Protein AF-A0A8H3SCN3-F1 (afdb_monomer)

pLDDT: mean 74.66, std 22.49, range [20.38, 98.12]

Organism: NCBI:txid91492

Structure (mmCIF, N/CA/C/O backbone):
data_AF-A0A8H3SCN3-F1
#
_entry.id   AF-A0A8H3SCN3-F1
#
loop_
_atom_site.group_PDB
_atom_site.id
_atom_site.type_symbol
_atom_site.label_atom_id
_atom_site.label_alt_id
_atom_site.label_comp_id
_atom_site.label_asym_id
_atom_site.label_entity_id
_atom_site.label_seq_id
_atom_site.pdbx_PDB_ins_code
_atom_site.Cartn_x
_atom_site.Cartn_y
_atom_site.Cartn_z
_atom_site.occupancy
_atom_site.B_iso_or_equiv
_atom_site.auth_seq_id
_atom_site.auth_comp_id
_atom_site.auth_asym_id
_atom_site.auth_atom_id
_atom_site.pdbx_PDB_model_num
ATOM 1 N N . MET A 1 1 ? -15.038 8.479 -0.571 1.00 36.12 1 MET A N 1
ATOM 2 C CA . MET A 1 1 ? -14.124 7.581 -1.296 1.00 36.12 1 MET A CA 1
ATOM 3 C C . MET A 1 1 ? -15.002 6.681 -2.128 1.00 36.12 1 MET A C 1
ATOM 5 O O . MET A 1 1 ? -15.600 5.775 -1.558 1.00 36.12 1 MET A O 1
ATOM 9 N N . ASP A 1 2 ? -15.134 6.953 -3.420 1.00 37.62 2 ASP A N 1
ATOM 10 C CA . ASP A 1 2 ? -16.167 6.293 -4.224 1.00 37.62 2 ASP A CA 1
ATOM 11 C C . ASP A 1 2 ? -15.825 4.806 -4.585 1.00 37.62 2 ASP A C 1
ATOM 13 O O . ASP A 1 2 ? -16.700 4.042 -4.998 1.00 37.62 2 ASP A O 1
ATOM 17 N N . HIS A 1 3 ? -14.589 4.324 -4.335 1.00 46.81 3 HIS A N 1
ATOM 18 C CA . HIS A 1 3 ? -14.155 2.934 -4.558 1.00 46.81 3 HIS A CA 1
ATOM 19 C C . HIS A 1 3 ? -13.583 2.285 -3.293 1.00 46.81 3 HIS A C 1
ATOM 21 O O . HIS A 1 3 ? -12.413 2.501 -2.957 1.00 46.81 3 HIS A O 1
ATOM 27 N N . PRO A 1 4 ? -14.365 1.449 -2.590 1.00 56.56 4 PRO A N 1
ATOM 28 C CA . PRO A 1 4 ? -13.860 0.673 -1.473 1.00 56.56 4 PRO A CA 1
ATOM 29 C C . PRO A 1 4 ? -12.930 -0.443 -1.962 1.00 56.56 4 PRO A C 1
ATOM 31 O O . PRO A 1 4 ? -13.379 -1.514 -2.360 1.00 56.56 4 PRO A O 1
ATOM 34 N N . SER A 1 5 ? -11.617 -0.196 -1.948 1.00 75.19 5 SER A N 1
ATOM 35 C CA . SER A 1 5 ? -10.618 -1.253 -2.135 1.00 75.19 5 SER A CA 1
ATOM 36 C C . SER A 1 5 ? -10.193 -1.830 -0.783 1.00 75.19 5 SER A C 1
ATOM 38 O O . SER A 1 5 ? -10.111 -1.098 0.210 1.00 75.19 5 SER A O 1
ATOM 40 N N . VAL A 1 6 ? -9.888 -3.132 -0.752 1.00 75.00 6 VAL A N 1
ATOM 41 C CA . VAL A 1 6 ? -9.408 -3.812 0.460 1.00 75.00 6 VAL A CA 1
ATOM 42 C C . VAL A 1 6 ? -8.149 -3.131 1.020 1.00 75.00 6 VAL A C 1
ATOM 44 O O . VAL A 1 6 ? -8.177 -2.750 2.190 1.00 75.00 6 VAL A O 1
ATOM 47 N N . PRO A 1 7 ? -7.080 -2.867 0.233 1.00 78.88 7 PRO A N 1
ATOM 48 C CA . PRO A 1 7 ? -5.876 -2.228 0.769 1.00 78.88 7 PRO A CA 1
ATOM 49 C C . PRO A 1 7 ? -6.128 -0.824 1.318 1.00 78.88 7 PRO A C 1
ATOM 51 O O . PRO A 1 7 ? -5.561 -0.456 2.344 1.00 78.88 7 PRO A O 1
ATOM 54 N N . THR A 1 8 ? -6.989 -0.035 0.665 1.00 80.69 8 THR A N 1
ATOM 55 C CA . THR A 1 8 ? -7.304 1.321 1.131 1.00 80.69 8 THR A CA 1
ATOM 56 C C . THR A 1 8 ? -8.071 1.280 2.450 1.00 80.69 8 THR A C 1
ATOM 58 O O . THR A 1 8 ? -7.707 2.002 3.375 1.00 80.69 8 THR A O 1
ATOM 61 N N . ALA A 1 9 ? -9.084 0.419 2.573 1.00 79.19 9 ALA A N 1
ATOM 62 C CA . ALA A 1 9 ? -9.813 0.245 3.827 1.00 79.19 9 ALA A CA 1
ATOM 63 C C . ALA A 1 9 ? -8.885 -0.233 4.958 1.00 79.19 9 ALA A C 1
ATOM 65 O O . ALA A 1 9 ? -8.884 0.366 6.033 1.00 79.19 9 ALA A O 1
ATOM 66 N N . THR A 1 10 ? -8.022 -1.222 4.700 1.00 80.56 10 THR A N 1
ATOM 67 C CA . THR A 1 10 ? -7.020 -1.692 5.671 1.00 80.56 10 THR A CA 1
ATOM 68 C C . THR A 1 10 ? -6.063 -0.573 6.087 1.00 80.56 10 THR A C 1
ATOM 70 O O . THR A 1 10 ? -5.849 -0.356 7.279 1.00 80.56 10 THR A O 1
ATOM 73 N N . ALA A 1 11 ? -5.518 0.185 5.130 1.00 79.31 11 ALA A N 1
ATOM 74 C CA . ALA A 1 11 ? -4.606 1.290 5.417 1.00 79.31 11 ALA A CA 1
ATOM 75 C C . ALA A 1 11 ? -5.276 2.373 6.271 1.00 79.31 11 ALA A C 1
ATOM 77 O O . ALA A 1 11 ? -4.679 2.859 7.227 1.00 79.31 11 ALA A O 1
ATOM 78 N N . LEU A 1 12 ? -6.531 2.721 5.981 1.00 82.06 12 LEU A N 1
ATOM 79 C CA . LEU A 1 12 ? -7.287 3.704 6.758 1.00 82.06 12 LEU A CA 1
ATOM 80 C C . LEU A 1 12 ? -7.591 3.233 8.176 1.00 82.06 12 LEU A C 1
ATOM 82 O O . LEU A 1 12 ? -7.503 4.043 9.094 1.00 82.06 12 LEU A O 1
ATOM 86 N N . LEU A 1 13 ? -7.909 1.951 8.366 1.00 82.06 13 LEU A N 1
ATOM 87 C CA . LEU A 1 13 ? -8.117 1.368 9.694 1.00 82.06 13 LEU A CA 1
ATOM 88 C C . LEU A 1 13 ? -6.828 1.403 10.519 1.00 82.06 13 LEU A C 1
ATOM 90 O O . LEU A 1 13 ? -6.834 1.881 11.654 1.00 82.06 13 LEU A O 1
ATOM 94 N N . LEU A 1 14 ? -5.708 0.969 9.932 1.00 84.81 14 LEU A N 1
ATOM 95 C CA . LEU A 1 14 ? -4.401 0.959 10.595 1.00 84.81 14 LEU A CA 1
ATOM 96 C C . LEU A 1 14 ? -3.901 2.379 10.894 1.00 84.81 14 LEU A C 1
ATOM 98 O O . LEU A 1 14 ? -3.477 2.671 12.017 1.00 84.81 14 LEU A O 1
ATOM 102 N N . CYS A 1 15 ? -3.983 3.290 9.920 1.00 84.19 15 CYS A N 1
ATOM 103 C CA . CYS A 1 15 ? -3.630 4.696 10.107 1.00 84.19 15 CYS A CA 1
ATOM 104 C C . CYS A 1 15 ? -4.565 5.381 11.107 1.00 84.19 15 CYS A C 1
ATOM 106 O O . CYS A 1 15 ? -4.096 6.145 11.948 1.00 84.19 15 CYS A O 1
ATOM 108 N N . GLY A 1 16 ? -5.867 5.104 11.040 1.00 78.38 16 GLY A N 1
ATOM 109 C CA . GLY A 1 16 ? -6.876 5.649 11.940 1.00 78.38 16 GLY A CA 1
ATOM 110 C C . GLY A 1 16 ? -6.592 5.276 13.390 1.00 78.38 16 GLY A C 1
ATOM 111 O O . GLY A 1 16 ? -6.421 6.165 14.229 1.00 78.38 16 GLY A O 1
ATOM 112 N N . ALA A 1 17 ? -6.417 3.980 13.658 1.00 80.75 17 ALA A N 1
ATOM 113 C CA . ALA A 1 17 ? -6.032 3.461 14.969 1.00 80.75 17 ALA A CA 1
ATOM 114 C C . ALA A 1 17 ? -4.706 4.064 15.469 1.00 80.75 17 ALA A C 1
ATOM 116 O O . ALA A 1 17 ? -4.617 4.524 16.608 1.00 80.75 17 ALA A O 1
ATOM 117 N N . SER A 1 18 ? -3.696 4.153 14.600 1.00 85.12 18 SER A N 1
ATOM 118 C CA . SER A 1 18 ? -2.391 4.736 14.948 1.00 85.12 18 SER A CA 1
ATOM 119 C C . SER A 1 18 ? -2.492 6.227 15.292 1.00 85.12 18 SER A C 1
ATOM 121 O O . SER A 1 18 ? -1.873 6.697 16.246 1.00 85.12 18 SER A O 1
ATOM 123 N N . LEU A 1 19 ? -3.294 6.998 14.550 1.00 81.50 19 LEU A N 1
ATOM 124 C CA . LEU A 1 19 ? -3.508 8.423 14.820 1.00 81.50 19 LEU A CA 1
ATOM 125 C C . LEU A 1 19 ? -4.226 8.661 16.149 1.00 81.50 19 LEU A C 1
ATOM 127 O O . LEU A 1 19 ? -3.927 9.655 16.817 1.00 81.50 19 LEU A O 1
ATOM 131 N N . VAL A 1 20 ? -5.130 7.762 16.553 1.00 82.31 20 VAL A N 1
ATOM 132 C CA . VAL A 1 20 ? -5.725 7.795 17.898 1.00 82.31 20 VAL A CA 1
ATOM 133 C C . VAL A 1 20 ? -4.622 7.692 18.954 1.00 82.31 20 VAL A C 1
ATOM 135 O O . VAL A 1 20 ? -4.538 8.570 19.817 1.00 82.31 20 VAL A O 1
ATOM 138 N N . CYS A 1 21 ? -3.717 6.717 18.826 1.00 83.12 21 CYS A N 1
ATOM 139 C CA . CYS A 1 21 ? -2.587 6.535 19.744 1.00 83.12 21 CYS A CA 1
ATOM 140 C C . CYS A 1 21 ? -1.594 7.701 19.739 1.00 83.12 21 CYS A C 1
ATOM 142 O O . CYS A 1 21 ? -1.025 8.043 20.771 1.00 83.12 21 CYS A O 1
ATOM 144 N N . LEU A 1 22 ? -1.423 8.380 18.603 1.00 84.88 22 LEU A N 1
ATOM 145 C CA . LEU A 1 22 ? -0.590 9.585 18.486 1.00 84.88 22 LEU A CA 1
ATOM 146 C C . LEU A 1 22 ? -1.267 10.858 19.029 1.00 84.88 22 LEU A C 1
ATOM 148 O O . LEU A 1 22 ? -0.737 11.960 18.878 1.00 84.88 22 LEU A O 1
ATOM 152 N N . GLY A 1 23 ? -2.448 10.745 19.642 1.00 82.25 23 GLY A N 1
ATOM 153 C CA . GLY A 1 23 ? -3.148 11.875 20.252 1.00 82.25 23 GLY A CA 1
ATOM 154 C C . GLY A 1 23 ? -3.932 12.738 19.263 1.00 82.25 23 GLY A C 1
ATOM 155 O O . GLY A 1 23 ? -4.248 13.890 19.577 1.00 82.25 23 GLY A O 1
ATOM 156 N N . LYS A 1 24 ? -4.286 12.186 18.094 1.00 83.06 24 LYS A N 1
ATOM 157 C CA . LYS A 1 24 ? -5.152 12.805 17.075 1.00 83.06 24 LYS A CA 1
ATOM 158 C C . LYS A 1 24 ? -6.488 12.044 16.945 1.00 83.06 24 LYS A C 1
ATOM 160 O O . LYS A 1 24 ? -6.815 11.567 15.857 1.00 83.06 24 LYS A O 1
ATOM 165 N N . PRO A 1 25 ? -7.304 11.950 18.018 1.00 80.88 25 PRO A N 1
ATOM 166 C CA . PRO A 1 25 ? -8.472 11.067 18.067 1.00 80.88 25 PRO A CA 1
ATOM 167 C C . PRO A 1 25 ? -9.554 11.416 17.039 1.00 80.88 25 PRO A C 1
ATOM 169 O O . PRO A 1 25 ? -10.150 10.522 16.455 1.00 80.88 25 PRO A O 1
ATOM 172 N N . ARG A 1 26 ? -9.783 12.709 16.761 1.00 76.19 26 ARG A N 1
ATOM 173 C CA . ARG A 1 26 ? -10.758 13.144 15.744 1.00 76.19 26 ARG A CA 1
ATOM 174 C C . ARG A 1 26 ? -10.367 12.679 14.344 1.00 76.19 26 ARG A C 1
ATOM 176 O O . ARG A 1 26 ? -11.187 12.108 13.640 1.00 76.19 26 ARG A O 1
ATOM 183 N N . THR A 1 27 ? -9.118 12.922 13.951 1.00 75.62 27 THR A N 1
ATOM 184 C CA . THR A 1 27 ? -8.609 12.508 12.639 1.00 75.62 27 THR A CA 1
ATOM 185 C C . THR A 1 27 ? -8.601 10.990 12.526 1.00 75.62 27 THR A C 1
ATOM 187 O O . THR A 1 27 ? -9.078 10.465 11.528 1.00 75.62 27 THR A O 1
ATOM 190 N N . GLY A 1 28 ? -8.124 10.295 13.564 1.00 75.06 28 GLY A N 1
ATOM 191 C CA . GLY A 1 28 ? -8.109 8.835 13.596 1.00 75.06 28 GLY A CA 1
ATOM 192 C C . GLY A 1 28 ? -9.504 8.234 13.427 1.00 75.06 28 GLY A C 1
ATOM 193 O O . GLY A 1 28 ? -9.703 7.395 12.553 1.00 75.06 28 GLY A O 1
ATOM 194 N N . ARG A 1 29 ? -10.490 8.755 14.169 1.00 83.62 29 ARG A N 1
ATOM 195 C CA . ARG A 1 29 ? -11.895 8.356 14.043 1.00 83.62 29 ARG A CA 1
ATOM 196 C C . ARG A 1 29 ? -12.444 8.587 12.639 1.00 83.62 29 ARG A C 1
ATOM 198 O O . ARG A 1 29 ? -13.034 7.678 12.083 1.00 83.62 29 ARG A O 1
ATOM 205 N N . ILE A 1 30 ? -12.220 9.762 12.046 1.00 83.19 30 ILE A N 1
ATOM 206 C CA . ILE A 1 30 ? -12.703 10.047 10.685 1.00 83.19 30 ILE A CA 1
ATOM 207 C C . ILE A 1 30 ? -12.165 9.011 9.690 1.00 83.19 30 ILE A C 1
ATOM 209 O O . ILE A 1 30 ? -12.922 8.550 8.841 1.00 83.19 30 ILE A O 1
ATOM 213 N N . LEU A 1 31 ? -10.889 8.619 9.795 1.00 78.50 31 LEU A N 1
ATOM 214 C CA . LEU A 1 31 ? -10.326 7.592 8.914 1.00 78.50 31 LEU A CA 1
ATOM 215 C C . LEU A 1 31 ? -10.969 6.219 9.143 1.00 78.50 31 LEU A C 1
ATOM 217 O O . LEU A 1 31 ? -11.341 5.574 8.163 1.00 78.50 31 LEU A O 1
ATOM 221 N N . CYS A 1 32 ? -11.160 5.807 10.401 1.00 80.25 32 CYS A N 1
ATOM 222 C CA . CYS A 1 32 ? -11.877 4.571 10.723 1.00 80.25 32 CYS A CA 1
ATOM 223 C C . CYS A 1 32 ? -13.317 4.602 10.187 1.00 80.25 32 CYS A C 1
ATOM 225 O O . CYS A 1 32 ? -13.723 3.674 9.502 1.00 80.25 32 CYS A O 1
ATOM 227 N N . ASP A 1 33 ? -14.058 5.693 10.392 1.00 81.38 33 ASP A N 1
ATOM 228 C CA . ASP A 1 33 ? -15.444 5.847 9.931 1.00 81.38 33 ASP A CA 1
ATOM 229 C C . ASP A 1 33 ? -15.546 5.825 8.396 1.00 81.38 33 ASP A C 1
ATOM 231 O O . ASP A 1 33 ? -16.549 5.376 7.832 1.00 81.38 33 ASP A O 1
ATOM 235 N N . VAL A 1 34 ? -14.538 6.353 7.689 1.00 82.38 34 VAL A N 1
ATOM 236 C CA . VAL A 1 34 ? -14.460 6.250 6.224 1.00 82.38 34 VAL A CA 1
ATOM 237 C C . VAL A 1 34 ? -14.211 4.802 5.808 1.00 82.38 34 VAL A C 1
ATOM 239 O O . VAL A 1 34 ? -14.927 4.308 4.939 1.00 82.38 34 VAL A O 1
ATOM 242 N N . ALA A 1 35 ? -13.272 4.106 6.452 1.00 81.38 35 ALA A N 1
ATOM 243 C CA . ALA A 1 35 ? -13.004 2.697 6.174 1.00 81.38 35 ALA A CA 1
ATOM 244 C C . ALA A 1 35 ? -14.224 1.807 6.457 1.00 81.38 35 ALA A C 1
ATOM 246 O O . ALA A 1 35 ? -14.591 0.974 5.635 1.00 81.38 35 ALA A O 1
ATOM 247 N N . THR A 1 36 ? -14.924 2.047 7.564 1.00 80.62 36 THR A N 1
ATOM 248 C CA . THR A 1 36 ? -16.164 1.355 7.919 1.00 80.62 36 THR A CA 1
ATOM 249 C C . THR A 1 36 ? -17.222 1.481 6.831 1.00 80.62 36 THR A C 1
ATOM 251 O O . THR A 1 36 ? -17.814 0.486 6.410 1.00 80.62 36 THR A O 1
ATOM 254 N N . ARG A 1 37 ? -17.426 2.694 6.306 1.00 80.94 37 ARG A N 1
ATOM 255 C CA . ARG A 1 37 ? -18.370 2.925 5.202 1.00 80.94 37 ARG A CA 1
ATOM 256 C C . ARG A 1 37 ? -17.927 2.269 3.899 1.00 80.94 37 ARG A C 1
ATOM 258 O O . ARG A 1 37 ? -18.777 1.799 3.150 1.00 80.94 37 ARG A O 1
ATOM 265 N N . MET A 1 38 ? -16.621 2.209 3.643 1.00 77.81 38 MET A N 1
ATOM 266 C CA . MET A 1 38 ? -16.083 1.492 2.487 1.00 77.81 38 MET A CA 1
ATOM 267 C C . MET A 1 38 ? -16.422 -0.001 2.557 1.00 77.81 38 MET A C 1
ATOM 269 O O . MET A 1 38 ? -16.858 -0.589 1.572 1.00 77.81 38 MET A O 1
ATOM 273 N N . VAL A 1 39 ? -16.286 -0.594 3.738 1.00 74.06 39 VAL A N 1
ATOM 274 C CA . VAL A 1 39 ? -16.451 -2.034 3.952 1.00 74.06 39 VAL A CA 1
ATOM 275 C C . VAL A 1 39 ? -17.925 -2.451 4.065 1.00 74.06 39 VAL A C 1
ATOM 277 O O . VAL A 1 39 ? -18.298 -3.542 3.642 1.00 74.06 39 VAL A O 1
ATOM 280 N N . ALA A 1 40 ? -18.809 -1.559 4.523 1.00 62.59 40 ALA A N 1
ATOM 281 C CA . ALA A 1 40 ? -20.258 -1.782 4.495 1.00 62.59 40 ALA A CA 1
ATOM 282 C C . ALA A 1 40 ? -20.836 -1.891 3.063 1.00 62.59 40 ALA A C 1
ATOM 284 O O . ALA A 1 40 ? -21.889 -2.495 2.866 1.00 62.59 40 ALA A O 1
ATOM 285 N N . GLY A 1 41 ? -20.149 -1.338 2.054 1.00 52.56 41 GLY A N 1
ATOM 286 C CA . GLY A 1 41 ? -20.535 -1.428 0.639 1.00 52.56 41 GLY A CA 1
ATOM 287 C C . GLY A 1 41 ? -20.125 -2.730 -0.062 1.00 52.56 41 GLY A C 1
ATOM 288 O O . GLY A 1 41 ? -20.518 -2.954 -1.206 1.00 52.56 41 GLY A O 1
ATOM 289 N N . THR A 1 42 ? -19.349 -3.594 0.598 1.00 51.81 42 THR A N 1
ATOM 290 C CA . THR A 1 42 ? -18.794 -4.827 0.022 1.00 51.81 42 THR A CA 1
ATOM 291 C C . THR A 1 42 ? -19.476 -6.067 0.606 1.00 51.81 42 THR A C 1
ATOM 293 O O . THR A 1 42 ? -18.851 -6.853 1.314 1.00 51.81 42 THR A O 1
ATOM 296 N N . ALA A 1 43 ? -20.777 -6.240 0.350 1.00 44.47 43 ALA A N 1
ATOM 297 C CA . ALA A 1 43 ? -21.490 -7.456 0.751 1.00 44.47 43 ALA A CA 1
ATOM 298 C C . ALA A 1 43 ? -20.923 -8.701 0.025 1.00 44.47 43 ALA A C 1
ATOM 300 O O . ALA A 1 43 ? -20.531 -8.602 -1.143 1.00 44.47 43 ALA A O 1
ATOM 301 N N . PRO A 1 44 ? -20.872 -9.876 0.681 1.00 42.28 44 PRO A N 1
ATOM 302 C CA . PRO A 1 44 ? -20.222 -11.061 0.138 1.00 42.28 44 PRO A CA 1
ATOM 303 C C . PRO A 1 44 ? -21.103 -11.698 -0.940 1.00 42.28 44 PRO A C 1
ATOM 305 O O . PRO A 1 44 ? -22.106 -12.347 -0.650 1.00 42.28 44 PRO A O 1
ATOM 308 N N . LEU A 1 45 ? -20.719 -11.524 -2.200 1.00 40.41 45 LEU A N 1
ATOM 309 C CA . LEU A 1 45 ? -21.195 -12.350 -3.303 1.00 40.41 45 LEU A CA 1
ATOM 310 C C . LEU A 1 45 ? -20.009 -13.180 -3.811 1.00 40.41 45 LEU A C 1
ATOM 312 O O . LEU A 1 45 ? -18.989 -12.614 -4.200 1.00 40.41 45 LEU A O 1
ATOM 316 N N . LEU A 1 46 ? -20.214 -14.505 -3.805 1.00 38.81 46 LEU A N 1
ATOM 317 C CA . LEU A 1 46 ? -19.354 -15.619 -4.250 1.00 38.81 46 LEU A CA 1
ATOM 318 C C . LEU A 1 46 ? -18.290 -16.157 -3.275 1.00 38.81 46 LEU A C 1
ATOM 320 O O . LEU A 1 46 ? -17.745 -15.438 -2.454 1.00 38.81 46 LEU A O 1
ATOM 324 N N . ALA A 1 47 ? -18.057 -17.471 -3.366 1.00 42.59 47 ALA A N 1
ATOM 325 C CA . ALA A 1 47 ? -17.258 -18.314 -2.471 1.00 42.59 47 ALA A CA 1
ATOM 326 C C . ALA A 1 47 ? -15.788 -18.443 -2.929 1.00 42.59 47 ALA A C 1
ATOM 328 O O . ALA A 1 47 ? -15.286 -19.548 -3.106 1.00 42.59 47 ALA A O 1
ATOM 329 N N . ASP A 1 48 ? -15.129 -17.309 -3.165 1.00 52.38 48 ASP A N 1
ATOM 330 C CA . ASP A 1 48 ? -13.747 -17.214 -3.664 1.00 52.38 48 ASP A CA 1
ATOM 331 C C . ASP A 1 48 ? -12.812 -16.599 -2.592 1.00 52.38 48 ASP A C 1
ATOM 333 O O . ASP A 1 48 ? -13.288 -15.943 -1.660 1.00 52.38 48 ASP A O 1
ATOM 337 N N . VAL A 1 49 ? -11.491 -16.761 -2.729 1.00 57.66 49 VAL A N 1
ATOM 338 C CA . VAL A 1 49 ? -10.431 -16.180 -1.868 1.00 57.66 49 VAL A CA 1
ATOM 339 C C . VAL A 1 49 ? -10.658 -14.684 -1.649 1.00 57.66 49 VAL A C 1
ATOM 341 O O . VAL A 1 49 ? -10.545 -14.157 -0.546 1.00 57.66 49 VAL A O 1
ATOM 344 N N . ASP A 1 50 ? -11.080 -14.004 -2.706 1.00 62.50 50 ASP A N 1
ATOM 345 C CA . ASP A 1 50 ? -11.395 -12.582 -2.737 1.00 62.50 50 ASP A CA 1
ATOM 346 C C . ASP A 1 50 ? -12.557 -12.203 -1.791 1.00 62.50 50 ASP A C 1
ATOM 348 O O . ASP A 1 50 ? -12.586 -11.119 -1.199 1.00 62.50 50 ASP A O 1
ATOM 352 N N . ALA A 1 51 ? -13.527 -13.104 -1.619 1.00 68.81 51 ALA A N 1
ATOM 353 C CA . ALA A 1 51 ? -14.622 -12.937 -0.671 1.00 68.81 51 ALA A CA 1
ATOM 354 C C . ALA A 1 51 ? -14.197 -13.251 0.765 1.00 68.81 51 ALA A C 1
ATOM 356 O O . ALA A 1 51 ? -14.680 -12.593 1.688 1.00 68.81 51 ALA A O 1
ATOM 357 N N . GLU A 1 52 ? -13.269 -14.188 0.955 1.00 72.81 52 GLU A N 1
ATOM 358 C CA . GLU A 1 52 ? -12.684 -14.474 2.265 1.00 72.81 52 GLU A CA 1
ATOM 359 C C . GLU A 1 52 ? -11.849 -13.290 2.773 1.00 72.81 52 GLU A C 1
ATOM 361 O O . GLU A 1 52 ? -12.027 -12.844 3.906 1.00 72.81 52 GLU A O 1
ATOM 366 N N . VAL A 1 53 ? -11.061 -12.661 1.895 1.00 75.19 53 VAL A N 1
ATOM 367 C CA . VAL A 1 53 ? -10.333 -11.415 2.192 1.00 75.19 53 VAL A CA 1
ATOM 368 C C . VAL A 1 53 ? -11.291 -10.277 2.562 1.00 75.19 53 VAL A C 1
ATOM 370 O O . VAL A 1 53 ? -11.074 -9.573 3.551 1.00 75.19 53 VAL A O 1
ATOM 373 N N . ARG A 1 54 ? -12.382 -10.089 1.806 1.00 76.44 54 ARG A N 1
ATOM 374 C CA . ARG A 1 54 ? -13.399 -9.067 2.122 1.00 76.44 54 ARG A CA 1
ATOM 375 C C . ARG A 1 54 ? -14.134 -9.361 3.430 1.00 76.44 54 ARG A C 1
ATOM 377 O O . ARG A 1 54 ? -14.434 -8.427 4.172 1.00 76.44 54 ARG A O 1
ATOM 384 N N . LYS A 1 55 ? -14.383 -10.634 3.744 1.00 78.56 55 LYS A N 1
ATOM 385 C CA . LYS A 1 55 ? -14.976 -11.058 5.018 1.00 78.56 55 LYS A CA 1
ATOM 386 C C . LYS A 1 55 ? -14.037 -10.774 6.190 1.00 78.56 55 LYS A C 1
ATOM 388 O O . LYS A 1 55 ? -14.480 -10.184 7.174 1.00 78.56 55 LYS A O 1
ATOM 393 N N . HIS A 1 56 ? -12.756 -11.125 6.080 1.00 80.38 56 HIS A N 1
ATOM 394 C CA . HIS A 1 56 ? -11.748 -10.781 7.085 1.00 80.38 56 HIS A CA 1
ATOM 395 C C . HIS A 1 56 ? -11.654 -9.279 7.304 1.00 80.38 56 HIS A C 1
ATOM 397 O O . HIS A 1 56 ? -11.661 -8.822 8.446 1.00 80.38 56 HIS A O 1
ATOM 403 N N . LEU A 1 57 ? -11.645 -8.505 6.219 1.00 85.25 57 LEU A N 1
ATOM 404 C CA . LEU A 1 57 ? -11.669 -7.055 6.308 1.00 85.25 57 LEU A CA 1
ATOM 405 C C . LEU A 1 57 ? -12.937 -6.556 7.011 1.00 85.25 57 LEU A C 1
ATOM 407 O O . LEU A 1 57 ? -12.827 -5.702 7.884 1.00 85.25 57 LEU A O 1
ATOM 411 N N . TYR A 1 58 ? -14.118 -7.091 6.692 1.00 85.81 58 TYR A N 1
ATOM 412 C CA . TYR A 1 58 ? -15.376 -6.733 7.358 1.00 85.81 58 TYR A CA 1
ATOM 413 C C . TYR A 1 58 ? -15.356 -7.022 8.860 1.00 85.81 58 TYR A C 1
ATOM 415 O O . TYR A 1 58 ? -15.631 -6.129 9.663 1.00 85.81 58 TYR A O 1
ATOM 423 N N . LEU A 1 59 ? -14.958 -8.231 9.254 1.00 87.19 59 LEU A N 1
ATOM 424 C CA . LEU A 1 59 ? -14.866 -8.611 10.664 1.00 87.19 59 LEU A CA 1
ATOM 425 C C . LEU A 1 59 ? -13.785 -7.803 11.403 1.00 87.19 59 LEU A C 1
ATOM 427 O O . LEU A 1 59 ? -14.022 -7.340 12.516 1.00 87.19 59 LEU A O 1
ATOM 431 N N . GLY A 1 60 ? -12.630 -7.559 10.778 1.00 89.44 60 GLY A N 1
ATOM 432 C CA . GLY A 1 60 ? -11.568 -6.720 11.341 1.00 89.44 60 GLY A CA 1
ATOM 433 C C . GLY A 1 60 ? -11.995 -5.257 11.501 1.00 89.44 60 GLY A C 1
ATOM 434 O O . GLY A 1 60 ? -11.736 -4.643 12.536 1.00 89.44 60 GLY A O 1
ATOM 435 N N . THR A 1 61 ? -12.719 -4.720 10.516 1.00 89.94 61 THR A N 1
ATOM 436 C CA . THR A 1 61 ? -13.330 -3.382 10.562 1.00 89.94 61 THR A CA 1
ATOM 437 C C . THR A 1 61 ? -14.310 -3.279 11.720 1.00 89.94 61 THR A C 1
ATOM 439 O O . THR A 1 61 ? -14.235 -2.328 12.492 1.00 89.94 61 THR A O 1
ATOM 442 N N . TYR A 1 62 ? -15.178 -4.279 11.883 1.00 90.81 62 TYR A N 1
ATOM 443 C CA . TYR A 1 62 ? -16.100 -4.365 13.011 1.00 90.81 62 TYR A CA 1
ATOM 444 C C . TYR A 1 62 ? -15.370 -4.359 14.356 1.00 90.81 62 TYR A C 1
ATOM 446 O O . TYR A 1 62 ? -15.721 -3.580 15.244 1.00 90.81 62 TYR A O 1
ATOM 454 N N . CYS A 1 63 ? -14.316 -5.166 14.497 1.00 92.88 63 CYS A N 1
ATOM 455 C CA . CYS A 1 63 ? -13.534 -5.202 15.728 1.00 92.88 63 CYS A CA 1
ATOM 456 C C . CYS A 1 63 ? -12.928 -3.830 16.066 1.00 92.88 63 CYS A C 1
ATOM 458 O O . CYS A 1 63 ? -13.006 -3.377 17.211 1.00 92.88 63 CYS A O 1
ATOM 460 N N . ILE A 1 64 ? -12.356 -3.150 15.067 1.00 92.19 64 ILE A N 1
ATOM 461 C CA . ILE A 1 64 ? -11.763 -1.817 15.232 1.00 92.19 64 ILE A CA 1
ATOM 462 C C . ILE A 1 64 ? -12.837 -0.773 15.546 1.00 92.19 64 ILE A C 1
ATOM 464 O O . ILE A 1 64 ? -12.632 0.026 16.457 1.00 92.19 64 ILE A O 1
ATOM 468 N N . ASP A 1 65 ? -13.972 -0.784 14.846 1.00 91.81 65 ASP A N 1
ATOM 469 C CA . ASP A 1 65 ? -15.078 0.154 15.062 1.00 91.81 65 ASP A CA 1
ATOM 470 C C . ASP A 1 65 ? -15.614 0.062 16.496 1.00 91.81 65 ASP A C 1
ATOM 472 O O . ASP A 1 65 ? -15.660 1.072 17.203 1.00 91.81 65 ASP A O 1
ATOM 476 N N . VAL A 1 66 ? -15.937 -1.145 16.973 1.00 93.75 66 VAL A N 1
ATOM 477 C CA . VAL A 1 66 ? -16.465 -1.340 18.333 1.00 93.75 66 VAL A CA 1
ATOM 478 C C . VAL A 1 66 ? -15.427 -0.974 19.390 1.00 93.75 66 VAL A C 1
ATOM 480 O O . VAL A 1 66 ? -15.742 -0.245 20.334 1.00 93.75 66 VAL A O 1
ATOM 483 N N . PHE A 1 67 ? -14.184 -1.441 19.245 1.00 93.50 67 PHE A N 1
ATOM 484 C CA . PHE A 1 67 ? -13.157 -1.150 20.242 1.00 93.50 67 PHE A CA 1
ATOM 485 C C . PHE A 1 67 ? -12.789 0.341 20.272 1.00 93.50 67 PHE A C 1
ATOM 487 O O . PHE A 1 67 ? -12.668 0.918 21.352 1.00 93.50 67 PHE A O 1
ATOM 494 N N . MET A 1 68 ? -12.663 1.002 19.118 1.00 89.00 68 MET A N 1
ATOM 495 C CA . MET A 1 68 ? -12.400 2.446 19.072 1.00 89.00 68 MET A CA 1
ATOM 496 C C . MET A 1 68 ? -13.577 3.252 19.612 1.00 89.00 68 MET A C 1
ATOM 498 O O . MET A 1 68 ? -13.358 4.260 20.281 1.00 89.00 68 MET A O 1
ATOM 502 N N . SER A 1 69 ? -14.806 2.778 19.410 1.00 90.00 69 SER A N 1
ATOM 503 C CA . SER A 1 69 ? -16.008 3.360 20.012 1.00 90.00 69 SER A CA 1
ATOM 504 C C . SER A 1 69 ? -15.984 3.288 21.534 1.00 90.00 69 SER A C 1
ATOM 506 O O . SER A 1 69 ? -16.230 4.299 22.196 1.00 90.00 69 SER A O 1
ATOM 508 N N . LEU A 1 70 ? -15.587 2.141 22.094 1.00 91.44 70 LEU A N 1
ATOM 509 C CA . LEU A 1 70 ? -15.344 2.000 23.531 1.00 91.44 70 LEU A CA 1
ATOM 510 C C . LEU A 1 70 ? -14.234 2.950 24.007 1.00 91.44 70 LEU A C 1
ATOM 512 O O . LEU A 1 70 ? -14.406 3.654 25.000 1.00 91.44 70 LEU A O 1
ATOM 516 N N . TYR A 1 71 ? -13.107 2.980 23.293 1.00 88.75 71 TYR A N 1
ATOM 517 C CA . TYR A 1 71 ? -11.917 3.747 23.667 1.00 88.75 71 TYR A CA 1
ATOM 518 C C . TYR A 1 71 ? -12.149 5.265 23.638 1.00 88.75 71 TYR A C 1
ATOM 520 O O . TYR A 1 71 ? -11.676 5.988 24.513 1.00 88.75 71 TYR A O 1
ATOM 528 N N . LEU A 1 72 ? -12.870 5.759 22.630 1.00 86.12 72 LEU A N 1
ATOM 529 C CA . LEU A 1 72 ? -13.130 7.183 22.411 1.00 86.12 72 LEU A CA 1
ATOM 530 C C . LEU A 1 72 ? -14.447 7.667 23.038 1.00 86.12 72 LEU A C 1
ATOM 532 O O . LEU A 1 72 ? -14.692 8.876 23.048 1.00 86.12 72 LEU A O 1
ATOM 536 N N . GLY A 1 73 ? -15.280 6.753 23.544 1.00 85.00 73 GLY A N 1
ATOM 537 C CA . GLY A 1 73 ? -16.551 7.068 24.196 1.00 85.00 73 GLY A CA 1
ATOM 538 C C . GLY A 1 73 ? -17.641 7.512 23.220 1.00 85.00 73 GLY A C 1
ATOM 539 O O . GLY A 1 73 ? -18.278 8.541 23.432 1.00 85.00 73 GLY A O 1
ATOM 540 N N . HIS A 1 74 ? -17.846 6.770 22.133 1.00 83.94 74 HIS A N 1
ATOM 541 C CA . HIS A 1 74 ? -18.957 6.997 21.205 1.00 83.94 74 HIS A CA 1
ATOM 542 C C . HIS A 1 74 ? -19.692 5.698 20.875 1.00 83.94 74 HIS A C 1
ATOM 544 O O . HIS A 1 74 ? -19.249 4.612 21.236 1.00 83.94 74 HIS A O 1
ATOM 550 N N . LYS A 1 75 ? -20.833 5.805 20.185 1.00 87.69 75 LYS A N 1
ATOM 551 C CA . LYS A 1 75 ? -21.525 4.626 19.656 1.00 87.69 75 LYS A CA 1
ATOM 552 C C . LYS A 1 75 ? -20.726 3.984 18.505 1.00 87.69 75 LYS A C 1
ATOM 554 O O . LYS A 1 75 ? -20.114 4.745 17.743 1.00 87.69 75 LYS A O 1
ATOM 559 N N . PRO A 1 76 ? -20.772 2.648 18.354 1.00 89.75 76 PRO A N 1
ATOM 560 C CA . PRO A 1 76 ? -20.325 1.964 17.144 1.00 89.75 76 PRO A CA 1
ATOM 561 C C . PRO A 1 76 ? -21.042 2.474 15.898 1.00 89.75 76 PRO A C 1
ATOM 563 O O . PRO A 1 76 ? -22.171 2.973 15.964 1.00 89.75 76 PRO A O 1
ATOM 566 N N . THR A 1 77 ? -20.348 2.387 14.771 1.00 85.81 77 THR A N 1
ATOM 567 C CA . THR A 1 77 ? -20.825 2.842 13.464 1.00 85.81 77 THR A CA 1
ATOM 568 C C . THR A 1 77 ? -21.516 1.714 12.706 1.00 85.81 77 THR A C 1
ATOM 570 O O . THR A 1 77 ? -22.448 1.976 11.947 1.00 85.81 77 THR A O 1
ATOM 573 N N . ILE A 1 78 ? -21.061 0.470 12.884 1.00 83.44 78 ILE A N 1
ATOM 574 C CA . ILE A 1 78 ? -21.662 -0.712 12.256 1.00 83.44 78 ILE A CA 1
ATOM 575 C C . ILE A 1 78 ? -22.851 -1.182 13.092 1.00 83.44 78 ILE A C 1
ATOM 577 O O . ILE A 1 78 ? -22.678 -1.620 14.225 1.00 83.44 78 ILE A O 1
ATOM 581 N N . ASP A 1 79 ? -24.043 -1.153 12.498 1.00 75.75 79 ASP A N 1
ATOM 582 C CA . ASP A 1 79 ? -25.278 -1.693 13.075 1.00 75.75 79 ASP A CA 1
ATOM 583 C C . ASP A 1 79 ? -25.547 -3.138 12.589 1.00 75.75 79 ASP A C 1
ATOM 585 O O . ASP A 1 79 ? -25.068 -3.550 11.534 1.00 75.75 79 ASP A O 1
ATOM 589 N N . GLY A 1 80 ? -26.365 -3.905 13.327 1.00 70.69 80 GLY A N 1
ATOM 590 C CA . GLY A 1 80 ? -26.867 -5.220 12.884 1.00 70.69 80 GLY A CA 1
ATOM 591 C C . GLY A 1 80 ? -26.024 -6.432 13.304 1.00 70.69 80 GLY A C 1
ATOM 592 O O . GLY A 1 80 ? -25.499 -7.156 12.461 1.00 70.69 80 GLY A O 1
ATOM 593 N N . LEU A 1 81 ? -25.960 -6.704 14.614 1.00 71.94 81 LEU A N 1
ATOM 594 C CA . LEU A 1 81 ? -25.214 -7.833 15.201 1.00 71.94 81 LEU A CA 1
ATOM 595 C C . LEU A 1 81 ? -25.571 -9.207 14.606 1.00 71.94 81 LEU A C 1
ATOM 597 O O . LEU A 1 81 ? -24.700 -10.070 14.504 1.00 71.94 81 LEU A O 1
ATOM 601 N N . ASP A 1 82 ? -26.822 -9.393 14.178 1.00 65.25 82 ASP A N 1
ATOM 602 C CA . ASP A 1 82 ? -27.335 -10.653 13.622 1.00 65.25 82 ASP A CA 1
ATOM 603 C C . ASP A 1 82 ? -26.666 -11.062 12.299 1.00 65.25 82 ASP A C 1
ATOM 605 O O . ASP A 1 82 ? -26.844 -12.187 11.846 1.00 65.25 82 ASP A O 1
ATOM 609 N N . GLN A 1 83 ? -25.906 -10.164 11.663 1.00 66.12 83 GLN A N 1
ATOM 610 C CA . GLN A 1 83 ? -25.207 -10.419 10.397 1.00 66.12 83 GLN A CA 1
ATOM 611 C C . GLN A 1 83 ? -23.710 -10.728 10.590 1.00 66.12 83 GLN A C 1
ATOM 613 O O . GLN A 1 83 ? -22.993 -10.959 9.617 1.00 66.12 83 GLN A O 1
ATOM 618 N N . ILE A 1 84 ? -23.223 -10.752 11.837 1.00 73.69 84 ILE A N 1
ATOM 619 C CA . ILE A 1 84 ? -21.797 -10.881 12.159 1.00 73.69 84 ILE A CA 1
ATOM 620 C C . ILE A 1 84 ? -21.474 -12.326 12.560 1.00 73.69 84 ILE A C 1
ATOM 622 O O . ILE A 1 84 ? -21.657 -12.731 13.711 1.00 73.69 84 ILE A O 1
ATOM 626 N N . PHE A 1 85 ? -20.933 -13.107 11.622 1.00 71.75 85 PHE A N 1
ATOM 627 C CA . PHE A 1 85 ? -20.630 -14.532 11.818 1.00 71.75 85 PHE A CA 1
ATOM 628 C C . PHE A 1 85 ? -19.125 -14.824 11.733 1.00 71.75 85 PHE A C 1
ATOM 630 O O . PHE A 1 85 ? -18.568 -14.926 10.639 1.00 71.75 85 PHE A O 1
ATOM 637 N N . ALA A 1 86 ? -18.470 -15.014 12.883 1.00 61.78 86 ALA A N 1
ATOM 638 C CA . ALA A 1 86 ? -17.039 -15.335 12.952 1.00 61.78 86 ALA A CA 1
ATOM 639 C C . ALA A 1 86 ? -16.723 -16.792 12.549 1.00 61.78 86 ALA A C 1
ATOM 641 O O . ALA A 1 86 ? -15.654 -17.074 12.007 1.00 61.78 86 ALA A O 1
ATOM 642 N N . ASP A 1 87 ? -17.684 -17.706 12.727 1.00 60.12 87 ASP A N 1
ATOM 643 C CA . ASP A 1 87 ? -17.576 -19.123 12.337 1.00 60.12 87 ASP A CA 1
ATOM 644 C C . ASP A 1 87 ? -17.457 -19.334 10.823 1.00 60.12 87 ASP A C 1
ATOM 646 O O . ASP A 1 87 ? -17.150 -20.429 10.361 1.00 60.12 87 ASP A O 1
ATOM 650 N N . SER A 1 88 ? -17.688 -18.281 10.037 1.00 57.75 88 SER A N 1
ATOM 651 C CA . SER A 1 88 ? -17.624 -18.332 8.581 1.00 57.75 88 SER A CA 1
ATOM 652 C C . SER A 1 88 ? -16.218 -18.127 8.009 1.00 57.75 88 SER A C 1
ATOM 654 O O . SER A 1 88 ? -16.080 -18.204 6.791 1.00 57.75 88 SER A O 1
ATOM 656 N N . VAL A 1 89 ? -15.199 -17.865 8.839 1.00 65.38 89 VAL A N 1
ATOM 657 C CA . VAL A 1 89 ? -13.796 -17.774 8.396 1.00 65.38 89 VAL A CA 1
ATOM 658 C C . VAL A 1 89 ? -13.268 -19.163 8.023 1.00 65.38 89 VAL A C 1
ATOM 660 O O . VAL A 1 89 ? -13.271 -20.056 8.872 1.00 65.38 89 VAL A O 1
ATOM 663 N N . LEU A 1 90 ? -12.841 -19.343 6.775 1.00 64.81 90 LEU A N 1
ATOM 664 C CA . LEU A 1 90 ? -12.389 -20.612 6.190 1.00 64.81 90 LEU A CA 1
ATOM 665 C C . LEU A 1 90 ? -10.862 -20.757 6.162 1.00 64.81 90 LEU A C 1
ATOM 667 O O . LEU A 1 90 ? -10.370 -21.880 6.080 1.00 64.81 90 LEU A O 1
ATOM 671 N N . ASP A 1 91 ? -10.123 -19.650 6.233 1.00 65.31 91 ASP A N 1
ATOM 672 C CA . ASP A 1 91 ? -8.661 -19.672 6.258 1.00 65.31 91 ASP A CA 1
ATOM 673 C C . ASP A 1 91 ? -8.153 -20.067 7.651 1.00 65.31 91 ASP A C 1
ATOM 675 O O . ASP A 1 91 ? -8.426 -19.393 8.644 1.00 65.31 91 ASP A O 1
ATOM 679 N N . THR A 1 92 ? -7.434 -21.188 7.727 1.00 72.19 92 THR A N 1
ATOM 680 C CA . THR A 1 92 ? -6.829 -21.704 8.964 1.00 72.19 92 THR A CA 1
ATOM 681 C C . THR A 1 92 ? -5.312 -21.823 8.881 1.00 72.19 92 THR A C 1
ATOM 683 O O . THR A 1 92 ? -4.723 -22.515 9.713 1.00 72.19 92 THR A O 1
ATOM 686 N N . TYR A 1 93 ? -4.675 -21.206 7.879 1.00 68.31 93 TYR A N 1
ATOM 687 C CA . TYR A 1 93 ? -3.249 -21.399 7.600 1.00 68.31 93 TYR A CA 1
ATOM 688 C C . TYR A 1 93 ? -2.356 -21.022 8.797 1.00 68.31 93 TYR A C 1
ATOM 690 O O . TYR A 1 93 ? -1.484 -21.797 9.186 1.00 68.31 93 TYR A O 1
ATOM 698 N N . GLU A 1 94 ? -2.635 -19.886 9.442 1.00 72.06 94 GLU A N 1
ATOM 699 C CA . GLU A 1 94 ? -1.834 -19.348 10.557 1.00 72.06 94 GLU A CA 1
ATOM 700 C C . GLU A 1 94 ? -2.164 -19.972 11.931 1.00 72.06 94 GLU A C 1
ATOM 702 O O . GLU A 1 94 ? -1.493 -19.688 12.922 1.00 72.06 94 GLU A O 1
ATOM 707 N N . GLU A 1 95 ? -3.198 -20.818 12.042 1.00 86.75 95 GLU A N 1
ATOM 708 C CA . GLU A 1 95 ? -3.736 -21.262 13.341 1.00 86.75 95 GLU A CA 1
ATOM 709 C C . GLU A 1 95 ? -2.701 -21.999 14.205 1.00 86.75 95 GLU A C 1
ATOM 711 O O . GLU A 1 95 ? -2.645 -21.797 15.417 1.00 86.75 95 GLU A O 1
ATOM 716 N N . LEU A 1 96 ? -1.868 -22.840 13.589 1.00 85.25 96 LEU A N 1
ATOM 717 C CA . LEU A 1 96 ? -0.845 -23.636 14.279 1.00 85.25 96 LEU A CA 1
ATOM 718 C C . LEU A 1 96 ? 0.584 -23.199 13.933 1.00 85.25 96 LEU A C 1
ATOM 720 O O . LEU A 1 96 ? 1.536 -23.919 14.241 1.00 85.25 96 LEU A O 1
ATOM 724 N N . GLU A 1 97 ? 0.744 -22.040 13.291 1.00 85.44 97 GLU A N 1
ATOM 725 C CA . GLU A 1 97 ? 2.063 -21.494 12.989 1.00 85.44 97 GLU A CA 1
ATOM 726 C C . GLU A 1 97 ? 2.830 -21.178 14.282 1.00 85.44 97 GLU A C 1
ATOM 728 O O . GLU A 1 97 ? 2.253 -20.833 15.311 1.00 85.44 97 GLU A O 1
ATOM 733 N N . SER A 1 98 ? 4.148 -21.342 14.233 1.00 86.94 98 SER A N 1
ATOM 734 C CA . SER A 1 98 ? 5.055 -21.133 15.359 1.00 86.94 98 SER A CA 1
ATOM 735 C C . SER A 1 98 ? 5.271 -19.631 15.589 1.00 86.94 98 SER A C 1
ATOM 737 O O . SER A 1 98 ? 6.014 -18.986 14.848 1.00 86.94 98 SER A O 1
ATOM 739 N N . TRP A 1 99 ? 4.631 -19.061 16.610 1.00 88.88 99 TRP A N 1
ATOM 740 C CA . TRP A 1 99 ? 4.761 -17.653 16.972 1.00 88.88 99 TRP A CA 1
ATOM 741 C C . TRP A 1 99 ? 6.002 -17.399 17.828 1.00 88.88 99 TRP A C 1
ATOM 743 O O . TRP A 1 99 ? 6.175 -17.972 18.908 1.00 88.88 99 TRP A O 1
ATOM 753 N N . THR A 1 100 ? 6.824 -16.448 17.386 1.00 85.81 100 THR A N 1
ATOM 754 C CA . THR A 1 100 ? 7.954 -15.922 18.158 1.00 85.81 100 THR A CA 1
ATOM 755 C C . THR A 1 100 ? 7.968 -14.390 18.120 1.00 85.81 100 THR A C 1
ATOM 757 O O . THR A 1 100 ? 7.486 -13.791 17.153 1.00 85.81 100 THR A O 1
ATOM 760 N N . PRO A 1 101 ? 8.510 -13.716 19.152 1.00 82.88 101 PRO A N 1
ATOM 761 C CA . PRO A 1 101 ? 8.620 -12.264 19.158 1.00 82.88 101 PRO A CA 1
ATOM 762 C C . PRO A 1 101 ? 9.432 -11.748 17.967 1.00 82.88 101 PRO A C 1
ATOM 764 O O . PRO A 1 101 ? 10.556 -12.189 17.722 1.00 82.88 101 PRO A O 1
ATOM 767 N N . TYR A 1 102 ? 8.888 -10.754 17.262 1.00 75.69 102 TYR A N 1
ATOM 768 C CA . TYR A 1 102 ? 9.591 -10.100 16.161 1.00 75.69 102 TYR A CA 1
ATOM 769 C C . TYR A 1 102 ? 10.911 -9.480 16.641 1.00 75.69 102 TYR A C 1
ATOM 771 O O . TYR A 1 102 ? 10.916 -8.596 17.504 1.00 75.69 102 TYR A O 1
ATOM 779 N N . THR A 1 103 ? 12.019 -9.911 16.035 1.00 68.56 103 THR A N 1
ATOM 780 C CA . THR A 1 103 ? 13.355 -9.355 16.268 1.00 68.56 103 THR A CA 1
ATOM 781 C C . THR A 1 103 ? 13.749 -8.510 15.067 1.00 68.56 103 THR A C 1
ATOM 783 O O . THR A 1 103 ? 13.869 -9.013 13.955 1.00 68.56 103 THR A O 1
ATOM 786 N N . ASP A 1 104 ? 13.930 -7.210 15.284 1.00 61.84 104 ASP A N 1
ATOM 787 C CA . ASP A 1 104 ? 14.291 -6.279 14.222 1.00 61.84 104 ASP A CA 1
ATOM 788 C C . ASP A 1 104 ? 15.757 -6.511 13.788 1.00 61.84 104 ASP A C 1
ATOM 790 O O . ASP A 1 104 ? 16.662 -6.359 14.619 1.00 61.84 104 ASP A O 1
ATOM 794 N N . PRO A 1 105 ? 16.023 -6.852 12.508 1.00 61.25 105 PRO A N 1
ATOM 795 C CA . PRO A 1 105 ? 17.372 -7.149 12.020 1.00 61.25 105 PRO A CA 1
ATOM 796 C C . PRO A 1 105 ? 18.353 -5.990 12.222 1.00 61.25 105 PRO A C 1
ATOM 798 O O . PRO A 1 105 ? 19.551 -6.209 12.386 1.00 61.25 105 PRO A O 1
ATOM 801 N N . THR A 1 106 ? 17.845 -4.753 12.243 1.00 59.81 106 THR A N 1
ATOM 802 C CA . THR A 1 106 ? 18.654 -3.533 12.397 1.00 59.81 106 THR A CA 1
ATOM 803 C C . THR A 1 106 ? 19.072 -3.258 13.844 1.00 59.81 106 THR A C 1
ATOM 805 O O . THR A 1 106 ? 19.951 -2.432 14.083 1.00 59.81 106 THR A O 1
ATOM 808 N N . THR A 1 107 ? 18.473 -3.953 14.816 1.00 56.69 107 THR A N 1
ATOM 809 C CA . THR A 1 107 ? 18.777 -3.831 16.257 1.00 56.69 107 THR A CA 1
ATOM 810 C C . THR A 1 107 ? 19.172 -5.166 16.900 1.00 56.69 107 THR A C 1
ATOM 812 O O . THR A 1 107 ? 19.182 -5.293 18.129 1.00 56.69 107 THR A O 1
ATOM 815 N N . ALA A 1 108 ? 19.552 -6.155 16.084 1.00 45.66 108 ALA A N 1
ATOM 816 C CA . ALA A 1 108 ? 20.011 -7.462 16.541 1.00 45.66 108 ALA A CA 1
ATOM 817 C C . ALA A 1 108 ? 21.182 -7.323 17.540 1.00 45.66 108 ALA A C 1
ATOM 819 O O . ALA A 1 108 ? 22.252 -6.818 17.203 1.00 45.66 108 ALA A O 1
ATOM 820 N N . GLY A 1 109 ? 20.960 -7.752 18.790 1.00 52.34 109 GLY A N 1
ATOM 821 C CA . GLY A 1 109 ? 21.948 -7.714 19.880 1.00 52.34 109 GLY A CA 1
ATOM 822 C C . GLY A 1 109 ? 21.518 -6.952 21.140 1.00 52.34 109 GLY A C 1
ATOM 823 O O . GLY A 1 109 ? 22.206 -7.035 22.155 1.00 52.34 109 GLY A O 1
ATOM 824 N N . GLN A 1 110 ? 20.384 -6.243 21.126 1.00 48.97 110 GLN A N 1
ATOM 825 C CA . GLN A 1 110 ? 19.847 -5.578 22.318 1.00 48.97 110 GLN A CA 1
ATOM 826 C C . GLN A 1 110 ? 18.441 -6.095 22.654 1.00 48.97 110 GLN A C 1
ATOM 828 O O . GLN A 1 110 ? 17.455 -5.664 22.070 1.00 48.97 110 GLN A O 1
ATOM 833 N N . GLN A 1 111 ? 18.367 -6.953 23.678 1.00 51.53 111 GLN A N 1
ATOM 834 C CA . GLN A 1 111 ? 17.148 -7.291 24.436 1.00 51.53 111 GLN A CA 1
ATOM 835 C C . GLN A 1 111 ? 16.142 -8.253 23.778 1.00 51.53 111 GLN A C 1
ATOM 837 O O . GLN A 1 111 ? 14.940 -7.999 23.811 1.00 51.53 111 GLN A O 1
ATOM 842 N N . VAL A 1 112 ? 16.590 -9.400 23.265 1.00 52.06 112 VAL A N 1
ATOM 843 C CA . VAL A 1 112 ? 15.687 -10.564 23.194 1.00 52.06 112 VAL A CA 1
ATOM 844 C C . VAL A 1 112 ? 15.795 -11.284 24.545 1.00 52.06 112 VAL A C 1
ATOM 846 O O . VAL A 1 112 ? 16.921 -11.465 25.012 1.00 52.06 112 VAL A O 1
ATOM 849 N N . PRO A 1 113 ? 14.692 -11.645 25.229 1.00 55.28 113 PRO A N 1
ATOM 850 C CA . PRO A 1 113 ? 14.767 -12.583 26.345 1.00 55.28 113 PRO A CA 1
ATOM 851 C C . PRO A 1 113 ? 15.481 -13.839 25.847 1.00 55.28 113 PRO A C 1
ATOM 853 O O . PRO A 1 113 ? 15.050 -14.398 24.841 1.00 55.28 113 PRO A O 1
ATOM 856 N N . ASP A 1 114 ? 16.569 -14.244 26.508 1.00 55.09 114 ASP A N 1
ATOM 857 C CA . ASP A 1 114 ? 17.543 -15.191 25.944 1.00 55.09 114 ASP A CA 1
ATOM 858 C C . ASP A 1 114 ? 16.906 -16.481 25.393 1.00 55.09 114 ASP A C 1
ATOM 860 O O . ASP A 1 114 ? 17.433 -17.031 24.432 1.00 55.09 114 ASP A O 1
ATOM 864 N N . HIS A 1 115 ? 15.736 -16.909 25.894 1.00 62.94 115 HIS A N 1
ATOM 865 C CA . HIS A 1 115 ? 14.949 -18.009 25.326 1.00 62.94 115 HIS A CA 1
ATOM 866 C C . HIS A 1 115 ? 13.430 -17.817 25.545 1.00 62.94 115 HIS A C 1
ATOM 868 O O . HIS A 1 115 ? 12.902 -18.225 26.579 1.00 62.94 115 HIS A O 1
ATOM 874 N N . TYR A 1 116 ? 12.705 -17.213 24.593 1.00 76.94 116 TYR A N 1
ATOM 875 C CA . TYR A 1 116 ? 11.237 -17.341 24.537 1.00 76.94 116 TYR A CA 1
ATOM 876 C C . TYR A 1 116 ? 10.870 -18.669 23.860 1.00 76.94 116 TYR A C 1
ATOM 878 O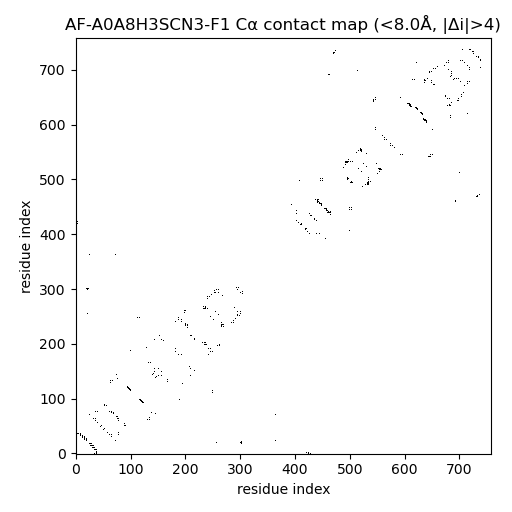 O . TYR A 1 116 ? 11.355 -18.954 22.764 1.00 76.94 116 TYR A O 1
ATOM 886 N N . GLU A 1 117 ? 10.041 -19.488 24.510 1.00 82.19 117 GLU A N 1
ATOM 887 C CA . GLU A 1 117 ? 9.553 -20.744 23.934 1.00 82.19 117 GLU A CA 1
ATOM 888 C C . GLU A 1 117 ? 8.499 -20.453 22.865 1.00 82.19 117 GLU A C 1
ATOM 890 O O . GLU A 1 117 ? 7.559 -19.700 23.105 1.00 82.19 117 GLU A O 1
ATOM 895 N N . SER A 1 118 ? 8.661 -21.032 21.674 1.00 81.81 118 SER A N 1
ATOM 896 C CA . SER A 1 118 ? 7.698 -20.813 20.599 1.00 81.81 118 SER A CA 1
ATOM 897 C C . SER A 1 118 ? 6.351 -21.459 20.915 1.00 81.81 118 SER A C 1
ATOM 899 O O . SER A 1 118 ? 6.288 -22.590 21.401 1.00 81.81 118 SER A O 1
ATOM 901 N N . HIS A 1 119 ? 5.272 -20.759 20.581 1.00 83.81 119 HIS A N 1
ATOM 902 C CA . HIS A 1 119 ? 3.903 -21.205 20.816 1.00 83.81 119 HIS A CA 1
ATOM 903 C C . HIS A 1 119 ? 3.098 -21.194 19.519 1.00 83.81 119 HIS A C 1
ATOM 905 O O . HIS A 1 119 ? 3.354 -20.347 18.671 1.00 83.81 119 HIS A O 1
ATOM 911 N N . PRO A 1 120 ? 2.097 -22.075 19.352 1.00 88.12 120 PRO A N 1
ATOM 912 C CA . PRO A 1 120 ? 1.156 -21.932 18.249 1.00 88.12 120 PRO A CA 1
ATOM 913 C C . PRO A 1 120 ? 0.462 -20.565 18.304 1.00 88.12 120 PRO A C 1
ATOM 915 O O . PRO A 1 120 ? 0.069 -20.112 19.385 1.00 88.12 120 PRO A O 1
ATOM 918 N N . THR A 1 121 ? 0.308 -19.911 17.153 1.00 87.56 121 THR A N 1
ATOM 919 C CA . THR A 1 121 ? -0.297 -18.578 17.073 1.00 87.56 121 THR A CA 1
ATOM 920 C C . THR A 1 121 ? -1.756 -18.598 17.523 1.00 87.56 121 THR A C 1
ATOM 922 O O . THR A 1 121 ? -2.184 -17.667 18.192 1.00 87.56 121 THR A O 1
ATOM 925 N N . TYR A 1 122 ? -2.547 -19.622 17.192 1.00 91.06 122 TYR A N 1
ATOM 926 C CA . TYR A 1 122 ? -3.998 -19.651 17.435 1.00 91.06 122 TYR A CA 1
ATOM 927 C C . TYR A 1 122 ? -4.727 -18.406 16.891 1.00 91.06 122 TYR A C 1
ATOM 929 O O . TYR A 1 122 ? -5.633 -17.863 17.539 1.00 91.06 122 TYR A O 1
ATOM 937 N N . ALA A 1 123 ? -4.281 -17.896 15.734 1.00 87.00 123 ALA A N 1
ATOM 938 C CA . ALA A 1 123 ? -4.742 -16.632 15.159 1.00 87.00 123 ALA A CA 1
ATOM 939 C C . ALA A 1 123 ? -6.262 -16.616 14.934 1.00 87.00 123 ALA A C 1
ATOM 941 O O . ALA A 1 123 ? -6.941 -15.660 15.318 1.00 87.00 123 ALA A O 1
ATOM 942 N N . ILE A 1 124 ? -6.813 -17.700 14.386 1.00 87.88 124 ILE A N 1
ATOM 943 C CA . ILE A 1 124 ? -8.222 -17.797 14.001 1.00 87.88 124 ILE A CA 1
ATOM 944 C C . ILE A 1 124 ? -9.093 -18.025 15.228 1.00 87.88 124 ILE A C 1
ATOM 946 O O . ILE A 1 124 ? -10.102 -17.338 15.403 1.00 87.88 124 ILE A O 1
ATOM 950 N N . SER A 1 125 ? -8.696 -18.941 16.116 1.00 91.31 125 SER A N 1
ATOM 951 C CA . SER A 1 125 ? -9.436 -19.191 17.361 1.00 91.31 125 SER A CA 1
ATOM 952 C C . SER A 1 125 ? -9.516 -17.936 18.233 1.00 91.31 125 SER A C 1
ATOM 954 O O . SER A 1 125 ? -10.587 -17.605 18.750 1.00 91.31 125 SER A O 1
ATOM 956 N N . THR A 1 126 ? -8.411 -17.191 18.346 1.00 92.75 126 THR A N 1
ATOM 957 C CA . THR A 1 126 ? -8.376 -15.936 19.113 1.00 92.75 126 THR A CA 1
ATOM 958 C C . THR A 1 126 ? -9.192 -14.841 18.434 1.00 92.75 126 THR A C 1
ATOM 960 O O . THR A 1 126 ? -9.933 -14.125 19.108 1.00 92.75 126 THR A O 1
ATOM 963 N N . PHE A 1 127 ? -9.117 -14.728 17.104 1.00 91.81 127 PHE A N 1
ATOM 964 C CA . PHE A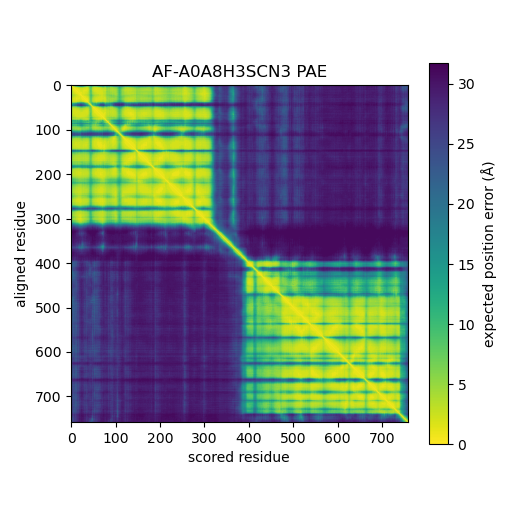 1 127 ? -9.899 -13.753 16.346 1.00 91.81 127 PHE A CA 1
ATOM 965 C C . PHE A 1 127 ? -11.409 -13.996 16.469 1.00 91.81 127 PHE A C 1
ATOM 967 O O . PHE A 1 127 ? -12.158 -13.055 16.738 1.00 91.81 127 PHE A O 1
ATOM 974 N N . ARG A 1 128 ? -11.869 -15.250 16.359 1.00 91.19 128 ARG A N 1
ATOM 975 C CA . ARG A 1 128 ? -13.287 -15.603 16.558 1.00 91.19 128 ARG A CA 1
ATOM 976 C C . ARG A 1 128 ? -13.762 -15.244 17.963 1.00 91.19 128 ARG A C 1
ATOM 978 O O . ARG A 1 128 ? -14.777 -14.566 18.115 1.00 91.19 128 ARG A O 1
ATOM 985 N N . ALA A 1 129 ? -12.976 -15.608 18.977 1.00 94.12 129 ALA A N 1
ATOM 986 C CA . ALA A 1 129 ? -13.275 -15.267 20.362 1.00 94.12 129 ALA A CA 1
ATOM 987 C C . ALA A 1 129 ? -13.336 -13.744 20.594 1.00 94.12 129 ALA A C 1
ATOM 989 O O . ALA A 1 129 ? -14.215 -13.274 21.322 1.00 94.12 129 ALA A O 1
ATOM 990 N N . LEU A 1 130 ? -12.452 -12.970 19.950 1.00 95.44 130 LEU A N 1
ATOM 991 C CA . LEU A 1 130 ? -12.458 -11.505 19.997 1.00 95.44 130 LEU A CA 1
ATOM 992 C C . LEU A 1 130 ? -13.723 -10.912 19.369 1.00 95.44 130 LEU A C 1
ATOM 994 O O . LEU A 1 130 ? -14.335 -10.029 19.971 1.00 95.44 130 LEU A O 1
ATOM 998 N N . VAL A 1 131 ? -14.135 -11.396 18.191 1.00 93.44 131 VAL A N 1
ATOM 999 C CA . VAL A 1 131 ? -15.371 -10.942 17.530 1.00 93.44 131 VAL A CA 1
ATOM 1000 C C . VAL A 1 131 ? -16.572 -11.157 18.451 1.00 93.44 131 VAL A C 1
ATOM 1002 O O . VAL A 1 131 ? -17.368 -10.234 18.641 1.00 93.44 131 VAL A O 1
ATOM 1005 N N . ASP A 1 132 ? -16.689 -12.334 19.069 1.00 93.75 132 ASP A N 1
ATOM 1006 C CA . ASP A 1 132 ? -17.808 -12.644 19.963 1.00 93.75 132 ASP A CA 1
ATOM 1007 C C . ASP A 1 132 ? -17.792 -11.807 21.246 1.00 93.75 132 ASP A C 1
ATOM 1009 O O . ASP A 1 132 ? -18.838 -11.299 21.663 1.00 93.75 132 ASP A O 1
ATOM 1013 N N . LEU A 1 133 ? -16.613 -11.564 21.827 1.00 96.75 133 LEU A N 1
ATOM 1014 C CA . LEU A 1 133 ? -16.477 -10.655 22.966 1.00 96.75 133 LEU A CA 1
ATOM 1015 C C . LEU A 1 133 ? -16.899 -9.224 22.595 1.00 96.75 133 LEU A C 1
ATOM 1017 O O . LEU A 1 133 ? -17.593 -8.549 23.362 1.00 96.75 133 LEU A O 1
ATOM 1021 N N . LEU A 1 134 ? -16.527 -8.761 21.399 1.00 96.38 134 LEU A N 1
ATOM 1022 C CA . LEU A 1 134 ? -16.870 -7.424 20.921 1.00 96.38 134 LEU A CA 1
ATOM 1023 C C . LEU A 1 134 ? -18.357 -7.274 20.569 1.00 96.38 134 LEU A C 1
ATOM 1025 O O . LEU A 1 134 ? -18.880 -6.170 20.678 1.00 96.38 134 LEU A O 1
ATOM 1029 N N . LYS A 1 135 ? -19.096 -8.345 20.253 1.00 95.12 135 LYS A N 1
ATOM 1030 C CA . LYS A 1 135 ? -20.577 -8.295 20.185 1.00 95.12 135 LYS A CA 1
ATOM 1031 C C . LYS A 1 135 ? -21.210 -7.976 21.540 1.00 95.12 135 LYS A C 1
ATOM 1033 O O . LYS A 1 135 ? -22.135 -7.159 21.616 1.00 95.12 135 LYS A O 1
ATOM 1038 N N . VAL A 1 136 ? -20.686 -8.566 22.618 1.00 96.50 136 VAL A N 1
ATOM 1039 C CA . VAL A 1 136 ? -21.119 -8.230 23.984 1.00 96.50 136 VAL A CA 1
ATOM 1040 C C . VAL A 1 136 ? -20.736 -6.782 24.306 1.00 96.50 136 VAL A C 1
ATOM 1042 O O . VAL A 1 136 ? -21.576 -6.021 24.784 1.00 96.50 136 VAL A O 1
ATOM 1045 N N . CYS A 1 137 ? -19.513 -6.360 23.963 1.00 96.31 137 CYS A N 1
ATOM 1046 C CA . CYS A 1 137 ? -19.053 -4.974 24.121 1.00 96.31 137 CYS A CA 1
ATOM 1047 C C . CYS A 1 137 ? -19.949 -3.959 23.395 1.00 96.31 137 CYS A C 1
ATOM 1049 O O . CYS A 1 137 ? -20.362 -2.968 23.991 1.00 96.31 137 CYS A O 1
ATOM 1051 N N . HIS A 1 138 ? -20.304 -4.221 22.139 1.00 95.12 138 HIS A N 1
ATOM 1052 C CA . HIS A 1 138 ? -21.208 -3.376 21.364 1.00 95.12 138 HIS A CA 1
ATOM 1053 C C . HIS A 1 138 ? -22.547 -3.198 22.101 1.00 95.12 138 HIS A C 1
ATOM 1055 O O . HIS A 1 138 ? -22.992 -2.071 22.338 1.00 95.12 138 HIS A O 1
ATOM 1061 N N . SER A 1 139 ? -23.143 -4.298 22.568 1.00 94.88 139 SER A N 1
ATOM 1062 C CA . SER A 1 139 ? -24.397 -4.261 23.333 1.00 94.88 139 SER A CA 1
ATOM 1063 C C . SER A 1 139 ? -24.265 -3.473 24.644 1.00 94.88 139 SER A C 1
ATOM 1065 O O . SER A 1 139 ? -25.175 -2.718 25.004 1.00 94.88 139 SER A O 1
ATOM 1067 N N . ILE A 1 140 ? -23.120 -3.593 25.329 1.00 94.62 140 ILE A N 1
ATOM 1068 C CA . ILE A 1 140 ? -22.779 -2.806 26.523 1.00 94.62 140 ILE A CA 1
ATOM 1069 C C . ILE A 1 140 ? -22.745 -1.310 26.193 1.00 94.62 140 ILE A C 1
ATOM 1071 O O . ILE A 1 140 ? -23.382 -0.530 26.903 1.00 94.62 140 ILE A O 1
ATOM 1075 N N . ILE A 1 141 ? -22.049 -0.904 25.122 1.00 93.06 141 ILE A N 1
ATOM 1076 C CA . ILE A 1 141 ? -21.931 0.509 24.729 1.00 93.06 141 ILE A CA 1
ATOM 1077 C C . ILE A 1 141 ? -23.318 1.097 24.474 1.00 93.06 141 ILE A C 1
ATOM 1079 O O . ILE A 1 141 ? -23.661 2.114 25.068 1.00 93.06 141 ILE A O 1
ATOM 1083 N N . LEU A 1 142 ? -24.147 0.444 23.655 1.00 90.94 142 LEU A N 1
ATOM 1084 C CA . LEU A 1 142 ? -25.475 0.968 23.316 1.00 90.94 142 LEU A CA 1
ATOM 1085 C C . LEU A 1 142 ? -26.424 1.031 24.521 1.00 90.94 142 LEU A C 1
ATOM 1087 O O . LEU A 1 142 ? -27.221 1.961 24.620 1.00 90.94 142 LEU A O 1
ATOM 1091 N N . THR A 1 143 ? -26.343 0.060 25.434 1.00 91.00 143 THR A N 1
ATOM 1092 C CA . THR A 1 143 ? -27.289 -0.057 26.556 1.00 91.00 143 THR A CA 1
ATOM 1093 C C . THR A 1 143 ? -26.900 0.811 27.749 1.00 91.00 143 THR A C 1
ATOM 1095 O O . THR A 1 143 ? -27.775 1.387 28.391 1.00 91.00 143 THR A O 1
ATOM 1098 N N . LEU A 1 144 ? -25.606 0.883 28.076 1.00 89.44 144 LEU A N 1
ATOM 1099 C CA . LEU A 1 144 ? -25.111 1.539 29.292 1.00 89.44 144 LEU A CA 1
ATOM 1100 C C . LEU A 1 144 ? -24.452 2.901 29.032 1.00 89.44 144 LEU A C 1
ATOM 1102 O O . LEU A 1 144 ? -24.381 3.713 29.953 1.00 89.44 144 LEU A O 1
ATOM 1106 N N . TYR A 1 145 ? -23.986 3.154 27.806 1.00 87.25 145 TYR A N 1
ATOM 1107 C CA . TYR A 1 145 ? -23.201 4.342 27.444 1.00 87.25 145 TYR A CA 1
ATOM 1108 C C . TYR A 1 145 ? -23.732 5.089 26.204 1.00 87.25 145 TYR A C 1
ATOM 1110 O O . TYR A 1 145 ? -23.104 6.044 25.754 1.00 87.25 145 TYR A O 1
ATOM 1118 N N . GLY A 1 146 ? -24.869 4.666 25.643 1.00 78.19 146 GLY A N 1
ATOM 1119 C CA . GLY A 1 146 ? -25.487 5.275 24.466 1.00 78.19 146 GLY A CA 1
ATOM 1120 C C . GLY A 1 146 ? -26.233 6.580 24.766 1.00 78.19 146 GLY A C 1
ATOM 1121 O O . GLY A 1 146 ? -26.577 6.885 25.907 1.00 78.19 146 GLY A O 1
ATOM 1122 N N . ASP A 1 147 ? -26.520 7.343 23.712 1.00 67.75 147 ASP A N 1
ATOM 1123 C CA . ASP A 1 147 ? -27.239 8.616 23.793 1.00 67.75 147 ASP A CA 1
ATOM 1124 C C . ASP A 1 147 ? -28.753 8.424 24.057 1.00 67.75 147 ASP A C 1
ATOM 1126 O O . ASP A 1 147 ? -29.386 7.535 23.488 1.00 67.75 147 ASP A O 1
ATOM 1130 N N . GLN A 1 148 ? -29.352 9.338 24.841 1.00 54.09 148 GLN A N 1
ATOM 1131 C CA . GLN A 1 148 ? -30.802 9.654 24.890 1.00 54.09 148 GLN A CA 1
ATOM 1132 C C . GLN A 1 148 ? -31.753 8.867 25.827 1.00 54.09 148 GLN A C 1
ATOM 1134 O O . GLN A 1 148 ? -32.970 8.976 25.662 1.00 54.09 148 GLN A O 1
ATOM 1139 N N . LYS A 1 149 ? -31.297 8.172 26.879 1.00 60.06 149 LYS A N 1
ATOM 1140 C CA . LYS A 1 149 ? -32.213 7.752 27.970 1.00 60.06 149 LYS A CA 1
ATOM 1141 C C . LYS A 1 149 ? -31.630 8.005 29.354 1.00 60.06 149 LYS A C 1
ATOM 1143 O O . LYS A 1 149 ? -30.522 7.570 29.647 1.00 60.06 149 LYS A O 1
ATOM 1148 N N . GLU A 1 150 ? -32.411 8.640 30.232 1.00 69.12 150 GLU A N 1
ATOM 1149 C CA . GLU A 1 150 ? -32.149 8.558 31.670 1.00 69.12 150 GLU A CA 1
ATOM 1150 C C . GLU A 1 150 ? -32.242 7.089 32.084 1.00 69.12 150 GLU A C 1
ATOM 1152 O O . GLU A 1 150 ? -33.314 6.480 32.103 1.00 69.12 150 GLU A O 1
ATOM 1157 N N . LEU A 1 151 ? -31.085 6.502 32.367 1.00 79.00 151 LEU A N 1
ATOM 1158 C CA . LEU A 1 151 ? -30.992 5.146 32.867 1.00 79.00 151 LEU A CA 1
ATOM 1159 C C . LEU A 1 151 ? -31.676 5.067 34.231 1.00 79.00 151 LEU A C 1
ATOM 1161 O O . LEU A 1 151 ? -31.302 5.777 35.167 1.00 79.00 151 LEU A O 1
ATOM 1165 N N . THR A 1 152 ? -32.665 4.183 34.355 1.00 86.31 152 THR A N 1
ATOM 1166 C CA . THR A 1 152 ? -33.269 3.863 35.652 1.00 86.31 152 THR A CA 1
ATOM 1167 C C . THR A 1 152 ? -32.430 2.812 36.364 1.00 86.31 152 THR A C 1
ATOM 1169 O O . THR A 1 152 ? -31.863 1.928 35.725 1.00 86.31 152 THR A O 1
ATOM 1172 N N . PHE A 1 153 ? -32.388 2.837 37.695 1.00 88.06 153 PHE A N 1
ATOM 1173 C CA . PHE A 1 153 ? -31.635 1.832 38.449 1.00 88.06 153 PHE A CA 1
ATOM 1174 C C . PHE A 1 153 ? -32.079 0.399 38.159 1.00 88.06 153 PHE A C 1
ATOM 1176 O O . PHE A 1 153 ? -31.228 -0.466 37.976 1.00 88.06 153 PHE A O 1
ATOM 1183 N N . ALA A 1 154 ? -33.387 0.150 38.050 1.00 88.38 154 ALA A N 1
ATOM 1184 C CA . ALA A 1 154 ? -33.904 -1.180 37.744 1.00 88.38 154 ALA A CA 1
ATOM 1185 C C . ALA A 1 154 ? -33.424 -1.678 36.369 1.00 88.38 154 ALA A C 1
ATOM 1187 O O . ALA A 1 154 ? -32.931 -2.800 36.269 1.00 88.38 154 ALA A O 1
ATOM 1188 N N . SER A 1 155 ? -33.504 -0.836 35.329 1.00 89.19 155 SER A N 1
ATOM 1189 C CA . SER A 1 155 ? -33.034 -1.202 33.986 1.00 89.19 155 SER A CA 1
ATOM 1190 C C . SER A 1 155 ? -31.519 -1.387 33.933 1.00 89.19 155 SER A C 1
ATOM 1192 O O . SER A 1 155 ? -31.049 -2.346 33.330 1.00 89.19 155 SER A O 1
ATOM 1194 N N . THR A 1 156 ? -30.754 -0.510 34.591 1.00 90.50 156 THR A N 1
ATOM 1195 C CA . THR A 1 156 ? -29.290 -0.616 34.625 1.00 90.50 156 THR A CA 1
ATOM 1196 C C . THR A 1 156 ? -28.858 -1.865 35.370 1.00 90.50 156 THR A C 1
ATOM 1198 O O . THR A 1 156 ? -28.059 -2.631 34.850 1.00 90.50 156 THR A O 1
ATOM 1201 N N . GLN A 1 157 ? -29.398 -2.118 36.564 1.00 91.44 157 GLN A N 1
ATOM 1202 C CA . GLN A 1 157 ? -29.031 -3.291 37.356 1.00 91.44 157 GLN A CA 1
ATOM 1203 C C . GLN A 1 157 ? -29.360 -4.594 36.620 1.00 91.44 157 GLN A C 1
ATOM 1205 O O . GLN A 1 157 ? -28.562 -5.529 36.677 1.00 91.44 157 GLN A O 1
ATOM 1210 N N . GLN A 1 158 ? -30.496 -4.644 35.918 1.00 93.75 158 GLN A N 1
ATOM 1211 C CA . GLN A 1 158 ? -30.854 -5.780 35.074 1.00 93.75 158 GLN A CA 1
ATOM 1212 C C . GLN A 1 158 ? -29.846 -5.960 33.932 1.00 93.75 158 GLN A C 1
ATOM 1214 O O . GLN A 1 158 ? -29.281 -7.041 33.798 1.00 93.75 158 GLN A O 1
ATOM 1219 N N . ALA A 1 159 ? -29.540 -4.892 33.187 1.00 94.19 159 ALA A N 1
ATOM 1220 C CA . ALA A 1 159 ? -28.562 -4.937 32.103 1.00 94.19 159 ALA A CA 1
ATOM 1221 C C . ALA A 1 159 ? -27.170 -5.383 32.586 1.00 94.19 159 ALA A C 1
ATOM 1223 O O . ALA A 1 159 ? -26.532 -6.206 31.937 1.00 94.19 159 ALA A O 1
ATOM 1224 N N . VAL A 1 160 ? -26.711 -4.904 33.750 1.00 95.25 160 VAL A N 1
ATOM 1225 C CA . VAL A 1 160 ? -25.440 -5.349 34.349 1.00 95.25 160 VAL A CA 1
ATOM 1226 C C . VAL A 1 160 ? -25.456 -6.847 34.639 1.00 95.25 160 VAL A C 1
ATOM 1228 O O . VAL A 1 160 ? -24.497 -7.529 34.293 1.00 95.25 160 VAL A O 1
ATOM 1231 N N . ASN A 1 161 ? -26.529 -7.374 35.235 1.00 95.75 161 ASN A N 1
ATOM 1232 C CA . ASN A 1 161 ? -26.639 -8.808 35.523 1.00 95.75 161 ASN A CA 1
ATOM 1233 C C . ASN A 1 161 ? -26.656 -9.647 34.231 1.00 95.75 161 ASN A C 1
ATOM 1235 O O . ASN A 1 161 ? -26.021 -10.704 34.164 1.00 95.75 161 ASN A O 1
ATOM 1239 N N . ASP A 1 162 ? -27.358 -9.165 33.204 1.00 97.38 162 ASP A N 1
ATOM 1240 C CA . ASP A 1 162 ? -27.469 -9.839 31.911 1.00 97.38 162 ASP A CA 1
ATOM 1241 C C . ASP A 1 162 ? -26.118 -9.868 31.182 1.00 97.38 162 ASP A C 1
ATOM 1243 O O . ASP A 1 162 ? -25.721 -10.916 30.663 1.00 97.38 162 ASP A O 1
ATOM 1247 N N . PHE A 1 163 ? -25.377 -8.754 31.180 1.00 98.00 163 PHE A N 1
ATOM 1248 C CA . PHE A 1 163 ? -24.043 -8.692 30.581 1.00 98.00 163 PHE A CA 1
ATOM 1249 C C . PHE A 1 163 ? -22.998 -9.475 31.375 1.00 98.00 163 PHE A C 1
ATOM 1251 O O . PHE A 1 163 ? -22.188 -10.162 30.761 1.00 98.00 163 PHE A O 1
ATOM 1258 N N . ASP A 1 164 ? -23.031 -9.451 32.710 1.00 97.38 164 ASP A N 1
ATOM 1259 C CA . ASP A 1 164 ? -22.121 -10.262 33.535 1.00 97.38 164 ASP A CA 1
ATOM 1260 C C . ASP A 1 164 ? -22.331 -11.762 33.264 1.00 97.38 164 ASP A C 1
ATOM 1262 O O . ASP A 1 164 ? -21.369 -12.507 33.078 1.00 97.38 164 ASP A O 1
ATOM 1266 N N . SER A 1 165 ? -23.589 -12.186 33.097 1.00 97.75 165 SER A N 1
ATOM 1267 C CA . SER A 1 165 ? -23.938 -13.561 32.711 1.00 97.75 165 SER A CA 1
ATOM 1268 C C . SER A 1 165 ? -23.517 -13.913 31.276 1.00 97.75 165 SER A C 1
ATOM 1270 O O . SER A 1 165 ? -23.185 -15.063 30.991 1.00 97.75 165 SER A O 1
ATOM 1272 N N . GLN A 1 166 ? -23.562 -12.965 30.334 1.00 97.75 166 GLN A N 1
ATOM 1273 C CA . GLN A 1 166 ? -23.073 -13.173 28.962 1.00 97.75 166 GLN A CA 1
ATOM 1274 C C . GLN A 1 166 ? -21.549 -13.291 28.914 1.00 97.75 166 GLN A C 1
ATOM 1276 O O . GLN A 1 166 ? -21.038 -14.216 28.288 1.00 97.75 166 GLN A O 1
ATOM 1281 N N . LEU A 1 167 ? -20.838 -12.403 29.613 1.00 98.06 167 LEU A N 1
ATOM 1282 C CA . LEU A 1 167 ? -19.382 -12.446 29.738 1.00 98.06 167 LEU A CA 1
ATOM 1283 C C . LEU A 1 167 ? -18.932 -13.750 30.412 1.00 98.06 167 LEU A C 1
ATOM 1285 O O . LEU A 1 167 ? -18.035 -14.416 29.902 1.00 98.06 167 LEU A O 1
ATOM 1289 N N . GLY A 1 168 ? -19.588 -14.160 31.504 1.00 97.00 168 GLY A N 1
ATOM 1290 C CA . GLY A 1 168 ? -19.304 -15.431 32.177 1.00 97.00 168 GLY A CA 1
ATOM 1291 C C . GLY A 1 168 ? -19.456 -16.634 31.244 1.00 97.00 168 GLY A C 1
ATOM 1292 O O . GLY A 1 168 ? -18.529 -17.429 31.114 1.00 97.00 168 GLY A O 1
ATOM 1293 N N . ARG A 1 169 ? -20.576 -16.711 30.510 1.00 96.88 169 ARG A N 1
ATOM 1294 C CA . ARG A 1 169 ? -20.795 -17.771 29.511 1.00 96.88 169 ARG A CA 1
ATOM 1295 C C . ARG A 1 169 ? -19.741 -17.763 28.409 1.00 96.88 169 ARG A C 1
ATOM 1297 O O . ARG A 1 169 ? -19.225 -18.822 28.077 1.00 96.88 169 ARG A O 1
ATOM 1304 N N . TRP A 1 170 ? -19.404 -16.591 27.869 1.00 96.75 170 TRP A N 1
ATOM 1305 C CA . TRP A 1 170 ? -18.353 -16.463 26.858 1.00 96.75 170 TRP A CA 1
ATOM 1306 C C . TRP A 1 170 ? -17.022 -17.035 27.369 1.00 96.75 170 TRP A C 1
ATOM 1308 O O . TRP A 1 170 ? -16.412 -17.863 26.692 1.00 96.75 170 TRP A O 1
ATOM 1318 N N . TYR A 1 171 ? -16.625 -16.686 28.598 1.00 96.00 171 TYR A N 1
ATOM 1319 C CA . TYR A 1 171 ? -15.388 -17.174 29.214 1.00 96.00 171 TYR A CA 1
ATOM 1320 C C . TYR A 1 171 ? -15.396 -18.696 29.431 1.00 96.00 171 TYR A C 1
ATOM 1322 O O . TYR A 1 171 ? -14.404 -19.369 29.156 1.00 96.00 171 TYR A O 1
ATOM 1330 N N . GLU A 1 172 ? -16.522 -19.259 29.878 1.00 94.38 172 GLU A N 1
ATOM 1331 C CA . GLU A 1 172 ? -16.690 -20.708 30.057 1.00 94.38 172 GLU A CA 1
ATOM 1332 C C . GLU A 1 172 ? -16.596 -21.479 28.731 1.00 94.38 172 GLU A C 1
ATOM 1334 O O . GLU A 1 172 ? -16.057 -22.587 28.703 1.00 94.38 172 GLU A O 1
ATOM 1339 N N . THR A 1 173 ? -17.071 -20.886 27.630 1.00 93.19 173 THR A N 1
ATOM 1340 C CA . THR A 1 173 ? -17.036 -21.498 26.291 1.00 93.19 173 THR A CA 1
ATOM 1341 C C . THR A 1 173 ? -15.691 -21.385 25.574 1.00 93.19 173 THR A C 1
ATOM 1343 O O . THR A 1 173 ? -15.509 -22.031 24.542 1.00 93.19 173 THR A O 1
ATOM 1346 N N . LEU A 1 174 ? -14.740 -20.600 26.095 1.00 93.50 174 LEU A N 1
ATOM 1347 C CA . LEU A 1 174 ? -13.422 -20.468 25.477 1.00 93.50 174 LEU A CA 1
ATOM 1348 C C . LEU A 1 174 ? -12.669 -21.809 25.447 1.00 93.50 174 LEU A C 1
ATOM 1350 O O . LEU A 1 174 ? -12.685 -22.554 26.437 1.00 93.50 174 LEU A O 1
ATOM 1354 N N . PRO A 1 175 ? -11.920 -22.095 24.363 1.00 91.56 175 PRO A N 1
ATOM 1355 C CA . PRO A 1 175 ? -10.987 -23.212 24.343 1.00 91.56 175 PRO A CA 1
ATOM 1356 C C . PRO A 1 175 ? -9.978 -23.118 25.493 1.00 91.56 175 PRO A C 1
ATOM 1358 O O . PRO A 1 175 ? -9.484 -22.033 25.811 1.00 91.56 175 PRO A O 1
ATOM 1361 N N . SER A 1 176 ? -9.631 -24.257 26.100 1.00 88.25 176 SER A N 1
ATOM 1362 C CA . SER A 1 176 ? -8.738 -24.301 27.270 1.00 88.25 176 SER A CA 1
ATOM 1363 C C . SER A 1 176 ? -7.372 -23.674 26.998 1.00 88.25 176 SER A C 1
ATOM 1365 O O . SER A 1 176 ? -6.842 -22.974 27.851 1.00 88.25 176 SER A O 1
ATOM 1367 N N . PHE A 1 177 ? -6.830 -23.843 25.789 1.00 85.62 177 PHE A N 1
ATOM 1368 C CA . PHE A 1 177 ? -5.546 -23.252 25.402 1.00 85.62 177 PHE A CA 1
ATOM 1369 C C . PHE A 1 177 ? -5.562 -21.712 25.354 1.00 85.62 177 PHE A C 1
ATOM 1371 O O . PHE A 1 177 ? -4.508 -21.100 25.492 1.00 85.62 177 PHE A O 1
ATOM 1378 N N . ILE A 1 178 ? -6.737 -21.081 25.211 1.00 87.81 178 ILE A N 1
ATOM 1379 C CA . ILE A 1 178 ? -6.907 -19.621 25.315 1.00 87.81 178 ILE A CA 1
ATOM 1380 C C . ILE A 1 178 ? -7.220 -19.232 26.758 1.00 87.81 178 ILE A C 1
ATOM 1382 O O . ILE A 1 178 ? -6.555 -18.369 27.329 1.00 87.81 178 ILE A O 1
ATOM 1386 N N . ARG A 1 179 ? -8.226 -19.877 27.361 1.00 88.62 179 ARG A N 1
ATOM 1387 C CA . ARG A 1 179 ? -8.731 -19.539 28.700 1.00 88.62 179 ARG A CA 1
ATOM 1388 C C . ARG A 1 179 ? -7.662 -19.690 29.779 1.00 88.62 179 ARG A C 1
ATOM 1390 O O . ARG A 1 179 ? -7.509 -18.815 30.627 1.00 88.62 179 ARG A O 1
ATOM 1397 N N . ASP A 1 180 ? -6.911 -20.783 29.714 1.00 85.69 180 ASP A N 1
ATOM 1398 C CA . ASP A 1 180 ? -5.949 -21.169 30.743 1.00 85.69 180 ASP A CA 1
ATOM 1399 C C . ASP A 1 180 ? -4.542 -20.605 30.433 1.00 85.69 180 ASP A C 1
ATOM 1401 O O . ASP A 1 180 ? -3.593 -20.835 31.182 1.00 85.69 180 ASP A O 1
ATOM 1405 N N . SER A 1 181 ? -4.407 -19.802 29.364 1.00 81.25 181 SER A N 1
ATOM 1406 C CA . SER A 1 181 ? -3.143 -19.176 28.938 1.00 81.25 181 SER A CA 1
ATOM 1407 C C . SER A 1 181 ? -2.543 -18.250 30.002 1.00 81.25 181 SER A C 1
ATOM 1409 O O . SER A 1 181 ? -1.326 -18.189 30.152 1.00 81.25 181 SER A O 1
ATOM 1411 N N . ALA A 1 182 ? -3.388 -17.599 30.805 1.00 70.56 182 ALA A N 1
ATOM 1412 C CA . ALA A 1 182 ? -2.977 -16.742 31.917 1.00 70.56 182 ALA A CA 1
ATOM 1413 C C . ALA A 1 182 ? -2.305 -17.499 33.077 1.00 70.56 182 ALA A C 1
ATOM 1415 O O . ALA A 1 182 ? -1.585 -16.892 33.868 1.00 70.56 182 ALA A O 1
ATOM 1416 N N . VAL A 1 183 ? -2.558 -18.807 33.196 1.00 71.69 183 VAL A N 1
ATOM 1417 C CA . VAL A 1 183 ? -2.053 -19.678 34.275 1.00 71.69 183 VAL A CA 1
ATOM 1418 C C . VAL A 1 183 ? -1.003 -20.666 33.740 1.00 71.69 183 VAL A C 1
ATOM 1420 O O . VAL A 1 183 ? -0.512 -21.528 34.469 1.00 71.69 183 VAL A O 1
ATOM 1423 N N . SER A 1 184 ? -0.640 -20.548 32.459 1.00 72.19 184 SER A N 1
ATOM 1424 C CA . SER A 1 184 ? 0.386 -21.375 31.831 1.00 72.19 184 SER A CA 1
ATOM 1425 C C . SER A 1 184 ? 1.753 -21.173 32.495 1.00 72.19 184 SER A C 1
ATOM 1427 O O . SER A 1 184 ? 2.084 -20.088 32.974 1.00 72.19 184 SER A O 1
ATOM 1429 N N . GLN A 1 185 ? 2.574 -22.228 32.502 1.00 69.62 185 GLN A N 1
ATOM 1430 C CA . GLN A 1 185 ? 3.975 -22.141 32.937 1.00 69.62 185 GLN A CA 1
ATOM 1431 C C . GLN A 1 185 ? 4.823 -21.292 31.979 1.00 69.62 185 GLN A C 1
ATOM 1433 O O . GLN A 1 185 ? 5.867 -20.773 32.371 1.00 69.62 185 GLN A O 1
ATOM 1438 N N . THR A 1 186 ? 4.368 -21.152 30.734 1.00 77.62 186 THR A N 1
ATOM 1439 C CA . THR A 1 186 ? 5.012 -20.392 29.664 1.00 77.62 186 THR A CA 1
ATOM 1440 C C . THR A 1 186 ? 4.178 -19.162 29.316 1.00 77.62 186 THR A C 1
ATOM 1442 O O . THR A 1 186 ? 2.956 -19.162 29.468 1.00 77.62 186 THR A O 1
ATOM 1445 N N . ILE A 1 187 ? 4.826 -18.094 28.849 1.00 82.50 187 ILE A N 1
ATOM 1446 C CA . ILE A 1 187 ? 4.145 -16.820 28.601 1.00 82.50 187 ILE A CA 1
ATOM 1447 C C . ILE A 1 187 ? 3.499 -16.856 27.208 1.00 82.50 187 ILE A C 1
ATOM 1449 O O . ILE A 1 187 ? 4.231 -16.960 26.224 1.00 82.50 187 ILE A O 1
ATOM 1453 N N . PRO A 1 188 ? 2.163 -16.759 27.084 1.00 88.00 188 PRO A N 1
ATOM 1454 C CA . PRO A 1 188 ? 1.489 -16.890 25.796 1.00 88.00 188 PRO A CA 1
ATOM 1455 C C . PRO A 1 188 ? 1.740 -15.682 24.873 1.00 88.00 188 PRO A C 1
ATOM 1457 O O . PRO A 1 188 ? 2.111 -14.603 25.350 1.00 88.00 188 PRO A O 1
ATOM 1460 N N . PRO A 1 189 ? 1.498 -15.835 23.558 1.00 90.50 189 PRO A N 1
ATOM 1461 C CA . PRO A 1 189 ? 1.499 -14.729 22.608 1.00 90.50 189 PRO A CA 1
ATOM 1462 C C . PRO A 1 189 ? 0.648 -13.508 23.041 1.00 90.50 189 PRO A C 1
ATOM 1464 O O . PRO A 1 189 ? -0.426 -13.681 23.628 1.00 90.50 189 PRO A O 1
ATOM 1467 N N . PRO A 1 190 ? 1.067 -12.267 22.711 1.00 91.38 190 PRO A N 1
ATOM 1468 C CA . PRO A 1 190 ? 0.406 -11.023 23.118 1.00 91.38 190 PRO A CA 1
ATOM 1469 C C . PRO A 1 190 ? -1.096 -10.940 22.831 1.00 91.38 190 PRO A C 1
ATOM 1471 O O . PRO A 1 190 ? -1.849 -10.449 23.668 1.00 91.38 190 PRO A O 1
ATOM 1474 N N . HIS A 1 191 ? -1.553 -11.428 21.676 1.00 91.94 191 HIS A N 1
ATOM 1475 C CA . HIS A 1 191 ? -2.960 -11.331 21.271 1.00 91.94 191 HIS A CA 1
ATOM 1476 C C . HIS A 1 191 ? -3.893 -12.207 22.120 1.00 91.94 191 HIS A C 1
ATOM 1478 O O . HIS A 1 191 ? -5.056 -11.849 22.299 1.00 91.94 191 HIS A O 1
ATOM 1484 N N . LEU A 1 192 ? -3.389 -13.301 22.704 1.00 93.56 192 LEU A N 1
ATOM 1485 C CA . LEU A 1 192 ? -4.133 -14.104 23.685 1.00 93.56 192 LEU A CA 1
ATOM 1486 C C . LEU A 1 192 ? -4.290 -13.346 25.008 1.00 93.56 192 LEU A C 1
ATOM 1488 O O . LEU A 1 192 ? -5.371 -13.332 25.597 1.00 93.56 192 LEU A O 1
ATOM 1492 N N . VAL A 1 193 ? -3.224 -12.671 25.454 1.00 93.19 193 VAL A N 1
ATOM 1493 C CA . VAL A 1 193 ? -3.252 -11.846 26.672 1.00 93.19 193 VAL A CA 1
ATOM 1494 C C . VAL A 1 193 ? -4.189 -10.653 26.493 1.00 93.19 193 VAL A C 1
ATOM 1496 O O . VAL A 1 193 ? -4.991 -10.370 27.381 1.00 93.19 193 VAL A O 1
ATOM 1499 N N . ASP A 1 194 ? -4.142 -9.985 25.340 1.00 94.44 194 ASP A N 1
ATOM 1500 C CA . ASP A 1 194 ? -5.014 -8.851 25.020 1.00 94.44 194 ASP A CA 1
ATOM 1501 C C . ASP A 1 194 ? -6.499 -9.227 25.037 1.00 94.44 194 ASP A C 1
ATOM 1503 O O . ASP A 1 194 ? -7.323 -8.458 25.540 1.00 94.44 194 ASP A O 1
ATOM 1507 N N . LEU A 1 195 ? -6.844 -10.424 24.556 1.00 96.44 195 LEU A N 1
ATOM 1508 C CA . LEU A 1 195 ? -8.213 -10.930 24.609 1.00 96.44 195 LEU A CA 1
ATOM 1509 C C . LEU A 1 195 ? -8.721 -11.052 26.057 1.00 96.44 195 LEU A C 1
ATOM 1511 O O . LEU A 1 195 ? -9.826 -10.601 26.372 1.00 96.44 195 LEU A O 1
ATOM 1515 N N . LEU A 1 196 ? -7.903 -11.613 26.954 1.00 95.81 196 LEU A N 1
ATOM 1516 C CA . LEU A 1 196 ? -8.244 -11.747 28.375 1.00 95.81 196 LEU A CA 1
ATOM 1517 C C . LEU A 1 196 ? -8.268 -10.390 29.092 1.00 95.81 196 LEU A C 1
ATOM 1519 O O . LEU A 1 196 ? -9.165 -10.128 29.897 1.00 95.81 196 LEU A O 1
ATOM 1523 N N . LEU A 1 197 ? -7.335 -9.493 28.766 1.00 96.94 197 LEU A N 1
ATOM 1524 C CA . LEU A 1 197 ? -7.322 -8.122 29.281 1.00 96.94 197 LEU A CA 1
ATOM 1525 C C . LEU A 1 197 ? -8.614 -7.377 28.930 1.00 96.94 197 LEU A C 1
ATOM 1527 O O . LEU A 1 197 ? -9.195 -6.719 29.797 1.00 96.94 197 LEU A O 1
ATOM 1531 N N . LEU A 1 198 ? -9.093 -7.503 27.687 1.00 97.56 198 LEU A N 1
ATOM 1532 C CA . LEU A 1 198 ? -10.352 -6.893 27.261 1.00 97.56 198 LEU A CA 1
ATOM 1533 C C . LEU A 1 198 ? -11.547 -7.463 28.034 1.00 97.56 198 LEU A C 1
ATOM 1535 O O . LEU A 1 198 ? -12.401 -6.697 28.476 1.00 97.56 198 LEU A O 1
ATOM 1539 N N . PHE A 1 199 ? -11.595 -8.780 28.249 1.00 98.00 199 PHE A N 1
ATOM 1540 C CA . PHE A 1 199 ? -12.654 -9.426 29.030 1.00 98.00 199 PHE A CA 1
ATOM 1541 C C . PHE A 1 199 ? -12.762 -8.849 30.451 1.00 98.00 199 PHE A C 1
ATOM 1543 O O . PHE A 1 199 ? -13.835 -8.390 30.858 1.00 98.00 199 PHE A O 1
ATOM 1550 N N . HIS A 1 200 ? -11.645 -8.795 31.182 1.00 97.75 200 HIS A N 1
ATOM 1551 C CA . HIS A 1 200 ? -11.619 -8.234 32.537 1.00 97.75 200 HIS A CA 1
ATOM 1552 C C . HIS A 1 200 ? -11.930 -6.731 32.540 1.00 97.75 200 HIS A C 1
ATOM 1554 O O . HIS A 1 200 ? -12.644 -6.240 33.421 1.00 97.75 200 HIS A O 1
ATOM 1560 N N . ALA A 1 201 ? -11.479 -5.993 31.520 1.00 97.81 201 ALA A N 1
ATOM 1561 C CA . ALA A 1 201 ? -11.835 -4.587 31.366 1.00 97.81 201 ALA A CA 1
ATOM 1562 C C . ALA A 1 201 ? -13.354 -4.402 31.189 1.00 97.81 201 ALA A C 1
ATOM 1564 O O . ALA A 1 201 ? -13.949 -3.551 31.854 1.00 97.81 201 ALA A O 1
ATOM 1565 N N . LEU A 1 202 ? -14.019 -5.227 30.373 1.00 98.00 202 LEU A N 1
ATOM 1566 C CA . LEU A 1 202 ? -15.473 -5.157 30.186 1.00 98.00 202 LEU A CA 1
ATOM 1567 C C . LEU A 1 202 ? -16.246 -5.455 31.475 1.00 98.00 202 LEU A C 1
ATOM 1569 O O . LEU A 1 202 ? -17.242 -4.781 31.745 1.00 98.00 202 LEU A O 1
ATOM 1573 N N . LYS A 1 203 ? -15.765 -6.376 32.320 1.00 97.94 203 LYS A N 1
ATOM 1574 C CA . LYS A 1 203 ? -16.365 -6.622 33.644 1.00 97.94 203 LYS A CA 1
ATOM 1575 C C . LYS A 1 203 ? -16.326 -5.390 34.552 1.00 97.94 203 LYS A C 1
ATOM 1577 O O . LYS A 1 203 ? -17.273 -5.173 35.313 1.00 97.94 203 LYS A O 1
ATOM 1582 N N . ILE A 1 204 ? -15.285 -4.562 34.458 1.00 96.81 204 ILE A N 1
ATOM 1583 C CA . ILE A 1 204 ? -15.234 -3.269 35.156 1.00 96.81 204 ILE A CA 1
ATOM 1584 C C . ILE A 1 204 ? -16.192 -2.267 34.494 1.00 96.81 204 ILE A C 1
ATOM 1586 O O . ILE A 1 204 ? -16.966 -1.614 35.197 1.00 96.81 204 ILE A O 1
ATOM 1590 N N . ILE A 1 205 ? -16.176 -2.162 33.159 1.00 95.06 205 ILE A N 1
ATOM 1591 C CA . ILE A 1 205 ? -17.024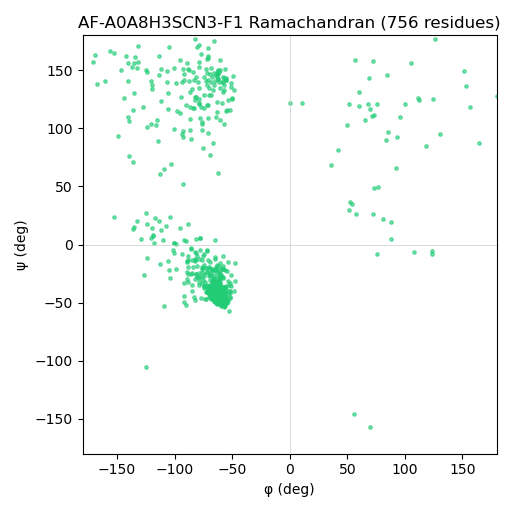 -1.230 32.394 1.00 95.06 205 ILE A CA 1
ATOM 1592 C C . ILE A 1 205 ? -18.506 -1.420 32.732 1.00 95.06 205 ILE A C 1
ATOM 1594 O O . ILE A 1 205 ? -19.159 -0.454 33.108 1.00 95.06 205 ILE A O 1
ATOM 1598 N N . ILE A 1 206 ? -19.043 -2.644 32.718 1.00 96.31 206 ILE A N 1
ATOM 1599 C CA . ILE A 1 206 ? -20.480 -2.847 32.992 1.00 96.31 206 ILE A CA 1
ATOM 1600 C C . ILE A 1 206 ? -20.907 -2.366 34.388 1.00 96.31 206 ILE A C 1
ATOM 1602 O O . ILE A 1 206 ? -22.056 -1.990 34.589 1.00 96.31 206 ILE A O 1
ATOM 1606 N N . ARG A 1 207 ? -19.991 -2.331 35.363 1.00 94.25 207 ARG A N 1
ATOM 1607 C CA . ARG A 1 207 ? -20.277 -1.956 36.757 1.00 94.25 207 ARG A CA 1
ATOM 1608 C C . ARG A 1 207 ? -20.146 -0.454 37.024 1.00 94.25 207 ARG A C 1
ATOM 1610 O O . ARG A 1 207 ? -20.759 0.044 37.971 1.00 94.25 207 ARG A O 1
ATOM 1617 N N . ARG A 1 208 ? -19.375 0.280 36.216 1.00 90.81 208 ARG A N 1
ATOM 1618 C CA . ARG A 1 208 ? -19.092 1.713 36.429 1.00 90.81 208 ARG A CA 1
ATOM 1619 C C . ARG A 1 208 ? -20.330 2.613 36.478 1.00 90.81 208 ARG A C 1
ATOM 1621 O O . ARG A 1 208 ? -20.388 3.422 37.405 1.00 90.81 208 ARG A O 1
ATOM 1628 N N . PRO A 1 209 ? -21.354 2.465 35.612 1.00 89.94 209 PRO A N 1
ATOM 1629 C CA . PRO A 1 209 ? -22.530 3.337 35.645 1.00 89.94 209 PRO A CA 1
ATOM 1630 C C . PRO A 1 209 ? -23.244 3.331 37.002 1.00 89.94 209 PRO A C 1
ATOM 1632 O O . PRO A 1 209 ? -23.670 4.377 37.481 1.00 89.94 209 PRO A O 1
ATOM 1635 N N . LEU A 1 210 ? -23.307 2.170 37.667 1.00 88.81 210 LEU A N 1
ATOM 1636 C CA . LEU A 1 210 ? -23.908 2.021 38.998 1.00 88.81 210 LEU A CA 1
ATOM 1637 C C . LEU A 1 210 ? -23.134 2.777 40.092 1.00 88.81 210 LEU A C 1
ATOM 1639 O O . LEU A 1 210 ? -23.717 3.185 41.096 1.00 88.81 210 LEU A O 1
ATOM 1643 N N . LEU A 1 211 ? -21.822 2.952 39.922 1.00 87.00 211 LEU A N 1
ATOM 1644 C CA . LEU A 1 211 ? -20.957 3.608 40.902 1.00 87.00 211 LEU A CA 1
ATOM 1645 C C . LEU A 1 211 ? -20.822 5.114 40.648 1.00 87.00 211 LEU A C 1
ATOM 1647 O O . LEU A 1 211 ? -20.890 5.892 41.603 1.00 87.00 211 LEU A O 1
ATOM 1651 N N . GLU A 1 212 ? -20.631 5.499 39.386 1.00 84.25 212 GLU A N 1
ATOM 1652 C CA . GLU A 1 212 ? -20.235 6.847 38.963 1.00 84.25 212 GLU A CA 1
ATOM 1653 C C . GLU A 1 212 ? -21.435 7.777 38.727 1.00 84.25 212 GLU A C 1
ATOM 1655 O O . GLU A 1 212 ? -21.346 8.974 39.002 1.00 84.25 212 GLU A O 1
ATOM 1660 N N . GLN A 1 213 ? -22.584 7.257 38.275 1.00 83.31 213 GLN A N 1
ATOM 1661 C CA . GLN A 1 213 ? -23.772 8.088 38.066 1.00 83.31 213 GLN A CA 1
ATOM 1662 C C . GLN A 1 213 ? -24.469 8.375 39.397 1.00 83.31 213 GLN A C 1
ATOM 1664 O O . GLN A 1 213 ? -24.908 7.464 40.104 1.00 83.31 213 GLN A O 1
ATOM 1669 N N . THR A 1 214 ? -24.593 9.658 39.744 1.00 80.81 214 THR A N 1
ATOM 1670 C CA . THR A 1 214 ? -25.051 10.089 41.071 1.00 80.81 214 THR A CA 1
ATOM 1671 C C . THR A 1 214 ? -26.451 9.575 41.413 1.00 80.81 214 THR A C 1
ATOM 1673 O O . THR A 1 214 ? -26.656 9.083 42.523 1.00 80.81 214 THR A O 1
ATOM 1676 N N . HIS A 1 215 ? -27.400 9.631 40.474 1.00 84.25 215 HIS A N 1
ATOM 1677 C CA . HIS A 1 215 ? -28.782 9.191 40.699 1.00 84.25 215 HIS A CA 1
ATOM 1678 C C . HIS A 1 215 ? -28.897 7.673 40.895 1.00 84.25 215 HIS A C 1
ATOM 1680 O O . HIS A 1 215 ? -29.678 7.230 41.734 1.00 84.25 215 HIS A O 1
ATOM 1686 N N . LEU A 1 216 ? -28.080 6.877 40.195 1.00 85.12 216 LEU A N 1
ATOM 1687 C CA . LEU A 1 216 ? -28.026 5.419 40.365 1.00 85.12 216 LEU A CA 1
ATOM 1688 C C . LEU A 1 216 ? -27.325 5.034 41.665 1.00 85.12 216 LEU A C 1
ATOM 1690 O O . LEU A 1 216 ? -27.835 4.236 42.453 1.00 85.12 216 LEU A O 1
ATOM 1694 N N . SER A 1 217 ? -26.174 5.656 41.922 1.00 84.75 217 SER A N 1
ATOM 1695 C CA . SER A 1 217 ? -25.380 5.430 43.124 1.00 84.75 217 SER A CA 1
ATOM 1696 C C . SER A 1 217 ? -26.194 5.744 44.379 1.00 84.75 217 SER A C 1
ATOM 1698 O O . SER A 1 217 ? -26.124 5.004 45.354 1.00 84.75 217 SER A O 1
ATOM 1700 N N . GLN A 1 218 ? -27.023 6.790 44.399 1.00 87.00 218 GLN A N 1
ATOM 1701 C CA . GLN A 1 218 ? -27.874 7.092 45.561 1.00 87.00 218 GLN A CA 1
ATOM 1702 C C . GLN A 1 218 ? -28.908 5.999 45.874 1.00 87.00 218 GLN A C 1
ATOM 1704 O O . GLN A 1 218 ? -29.254 5.813 47.039 1.00 87.00 218 GLN A O 1
ATOM 1709 N N . GLN A 1 219 ? -29.364 5.252 44.867 1.00 87.88 219 GLN A N 1
ATOM 1710 C CA . GLN A 1 219 ? -30.323 4.156 45.040 1.00 87.88 219 GLN A CA 1
ATOM 1711 C C . GLN A 1 219 ? -29.655 2.841 45.483 1.00 87.88 219 GLN A C 1
ATOM 1713 O O . GLN A 1 219 ? -30.331 1.927 45.955 1.00 87.88 219 GLN A O 1
ATOM 1718 N N . LEU A 1 220 ? -28.323 2.754 45.404 1.00 86.88 220 LEU A N 1
ATOM 1719 C CA . LEU A 1 220 ? -27.544 1.630 45.917 1.00 86.88 220 LEU A CA 1
ATOM 1720 C C . LEU A 1 220 ? -27.292 1.751 47.420 1.00 86.88 220 LEU A C 1
ATOM 1722 O O . LEU A 1 220 ? -26.657 2.693 47.897 1.00 86.88 220 LEU A O 1
ATOM 1726 N N . GLY A 1 221 ? -27.692 0.724 48.171 1.00 85.69 221 GLY A N 1
ATOM 1727 C CA . GLY A 1 221 ? -27.283 0.571 49.565 1.00 85.69 221 GLY A CA 1
ATOM 1728 C C . GLY A 1 221 ? -25.760 0.442 49.708 1.00 85.69 221 GLY A C 1
ATOM 1729 O O . GLY A 1 221 ? -25.085 -0.110 48.836 1.00 85.69 221 GLY A O 1
ATOM 1730 N N . ILE A 1 222 ? -25.216 0.906 50.838 1.00 86.94 222 ILE A N 1
ATOM 1731 C CA . ILE A 1 222 ? -23.766 0.929 51.126 1.00 86.94 222 ILE A CA 1
ATOM 1732 C C . ILE A 1 222 ? -23.116 -0.444 50.900 1.00 86.94 222 ILE A C 1
ATOM 1734 O O . ILE A 1 222 ? -22.095 -0.537 50.223 1.00 86.94 222 ILE A O 1
ATOM 1738 N N . LEU A 1 223 ? -23.735 -1.518 51.403 1.00 86.19 223 LEU A N 1
ATOM 1739 C CA . LEU A 1 223 ? -23.219 -2.884 51.258 1.00 86.19 223 LEU A CA 1
ATOM 1740 C C . LEU A 1 223 ? -23.096 -3.311 49.790 1.00 86.19 223 LEU A C 1
ATOM 1742 O O . LEU A 1 223 ? -22.105 -3.928 49.405 1.00 86.19 223 LEU A O 1
ATOM 1746 N N . ARG A 1 224 ? -24.067 -2.941 48.947 1.00 89.00 224 ARG A N 1
ATOM 1747 C CA . ARG A 1 224 ? -24.026 -3.272 47.519 1.00 89.00 224 ARG A CA 1
ATOM 1748 C C . ARG A 1 224 ? -22.955 -2.463 46.791 1.00 89.00 224 ARG A C 1
ATOM 1750 O O . ARG A 1 224 ? -22.257 -3.033 45.961 1.00 89.00 224 ARG A O 1
ATOM 1757 N N . LYS A 1 225 ? -22.756 -1.185 47.142 1.00 88.50 225 LYS A N 1
ATOM 1758 C CA . LYS A 1 225 ? -21.635 -0.387 46.607 1.00 88.50 225 LYS A CA 1
ATOM 1759 C C . LYS A 1 225 ? -20.286 -1.018 46.930 1.00 88.50 225 LYS A C 1
ATOM 1761 O O . LYS A 1 225 ? -19.436 -1.096 46.051 1.00 88.50 225 LYS A O 1
ATOM 1766 N N . LEU A 1 226 ? -20.098 -1.467 48.172 1.00 88.25 226 LEU A N 1
ATOM 1767 C CA . LEU A 1 226 ? -18.867 -2.138 48.596 1.00 88.25 226 LEU A CA 1
ATOM 1768 C C . LEU A 1 226 ? -18.653 -3.455 47.842 1.00 88.25 226 LEU A C 1
ATOM 1770 O O . LEU A 1 226 ? -17.543 -3.700 47.386 1.00 88.25 226 LEU A O 1
ATOM 1774 N N . SER A 1 227 ? -19.711 -4.250 47.640 1.00 92.06 227 SER A N 1
ATOM 1775 C CA . SER A 1 227 ? -19.661 -5.470 46.817 1.00 92.06 227 SER A CA 1
ATOM 1776 C C . SER A 1 227 ? -19.195 -5.174 45.391 1.00 92.06 227 SER A C 1
ATOM 1778 O O . SER A 1 227 ? -18.208 -5.746 44.947 1.00 92.06 227 SER A O 1
ATOM 1780 N N . ILE A 1 228 ? -19.849 -4.232 44.697 1.00 91.25 228 ILE A N 1
ATOM 1781 C CA . ILE A 1 228 ? -19.525 -3.895 43.300 1.00 91.25 228 ILE A CA 1
ATOM 1782 C C . ILE A 1 228 ? -18.096 -3.346 43.191 1.00 91.25 228 ILE A C 1
ATOM 1784 O O . ILE A 1 228 ? -17.362 -3.712 42.277 1.00 91.25 228 ILE A O 1
ATOM 1788 N N . LYS A 1 229 ? -17.666 -2.505 44.141 1.00 90.88 229 LYS A N 1
ATOM 1789 C CA . LYS A 1 229 ? -16.276 -2.029 44.204 1.00 90.88 229 LYS A CA 1
ATOM 1790 C C . LYS A 1 229 ? -15.286 -3.173 44.420 1.00 90.88 229 LYS A C 1
ATOM 1792 O O . LYS A 1 229 ? -14.249 -3.188 43.768 1.00 90.88 229 LYS A O 1
ATOM 1797 N N . GLY A 1 230 ? -15.613 -4.131 45.289 1.00 91.44 230 GLY A N 1
ATOM 1798 C CA . GLY A 1 230 ? -14.809 -5.332 45.515 1.00 91.44 230 GLY A CA 1
ATOM 1799 C C . GLY A 1 230 ? -14.679 -6.202 44.263 1.00 91.44 230 GLY A C 1
ATOM 1800 O O . GLY A 1 230 ? -13.588 -6.682 43.970 1.00 91.44 230 GLY A O 1
ATOM 1801 N N . GLU A 1 231 ? -15.756 -6.340 43.489 1.00 94.25 231 GLU A N 1
ATOM 1802 C CA . GLU A 1 231 ? -15.737 -7.024 42.192 1.00 94.25 231 GLU A CA 1
ATOM 1803 C C . GLU A 1 231 ? -14.829 -6.287 41.193 1.00 94.25 231 GLU A C 1
ATOM 1805 O O . GLU A 1 231 ? -13.902 -6.892 40.665 1.00 94.25 231 GLU A O 1
ATOM 1810 N N . CYS A 1 232 ? -14.998 -4.971 40.997 1.00 94.69 232 CYS A N 1
ATOM 1811 C CA . CYS A 1 232 ? -14.123 -4.189 40.107 1.00 94.69 232 CYS A CA 1
ATOM 1812 C C . CYS A 1 232 ? -12.646 -4.244 40.530 1.00 94.69 232 CYS A C 1
ATOM 1814 O O . CYS A 1 232 ? -11.753 -4.298 39.685 1.00 94.69 232 CYS A O 1
ATOM 1816 N N . ARG A 1 233 ? -12.384 -4.239 41.840 1.00 93.38 233 ARG A N 1
ATOM 1817 C CA . ARG A 1 233 ? -11.038 -4.378 42.399 1.00 93.38 233 ARG A CA 1
ATOM 1818 C C . ARG A 1 233 ? -10.429 -5.728 42.049 1.00 93.38 233 ARG A C 1
ATOM 1820 O O . ARG A 1 233 ? -9.281 -5.767 41.624 1.00 93.38 233 ARG A O 1
ATOM 1827 N N . HIS A 1 234 ? -11.192 -6.808 42.209 1.00 94.75 234 HIS A N 1
ATOM 1828 C CA . HIS A 1 234 ? -10.744 -8.145 41.837 1.00 94.75 234 HIS A CA 1
ATOM 1829 C C . HIS A 1 234 ? -10.342 -8.200 40.359 1.00 94.75 234 HIS A C 1
ATOM 1831 O O . HIS A 1 234 ? -9.219 -8.598 40.057 1.00 94.75 234 HIS A O 1
ATOM 1837 N N . GLU A 1 235 ? -11.195 -7.700 39.458 1.00 96.38 235 GLU A N 1
ATOM 1838 C CA . GLU A 1 235 ? -10.876 -7.632 38.024 1.00 96.38 235 GLU A CA 1
ATOM 1839 C C . GLU A 1 235 ? -9.610 -6.805 37.756 1.00 96.38 235 GLU A C 1
ATOM 1841 O O . GLU A 1 235 ? -8.758 -7.191 36.958 1.00 96.38 235 GLU A O 1
ATOM 1846 N N . SER A 1 236 ? -9.436 -5.687 38.465 1.00 95.62 236 SER A N 1
ATOM 1847 C CA . SER A 1 236 ? -8.240 -4.857 38.329 1.00 95.62 236 SER A CA 1
ATOM 1848 C C . SER A 1 236 ? -6.962 -5.542 38.820 1.00 95.62 236 SER A C 1
ATOM 1850 O O . SER A 1 236 ? -5.887 -5.280 38.273 1.00 95.62 236 SER A O 1
ATOM 1852 N N . THR A 1 237 ? -7.041 -6.380 39.854 1.00 94.25 237 THR A N 1
ATOM 1853 C CA . THR A 1 237 ? -5.904 -7.193 40.300 1.00 94.25 237 THR A CA 1
ATOM 1854 C C . THR A 1 237 ? -5.520 -8.195 39.216 1.00 94.25 237 THR A C 1
ATOM 1856 O O . THR A 1 237 ? -4.354 -8.240 38.843 1.00 94.25 237 THR A O 1
ATOM 1859 N N . VAL A 1 238 ? -6.495 -8.881 38.610 1.00 95.12 238 VAL A N 1
ATOM 1860 C CA . VAL A 1 238 ? -6.227 -9.822 37.508 1.00 95.12 238 VAL A CA 1
ATOM 1861 C C . VAL A 1 238 ? -5.612 -9.114 36.293 1.00 95.12 238 VAL A C 1
ATOM 1863 O O . VAL A 1 238 ? -4.627 -9.594 35.736 1.00 95.12 238 VAL A O 1
ATOM 1866 N N . ILE A 1 239 ? -6.111 -7.926 35.922 1.00 96.56 239 ILE A N 1
ATOM 1867 C CA . ILE A 1 239 ? -5.486 -7.085 34.881 1.00 96.56 239 ILE A CA 1
ATOM 1868 C C . ILE A 1 239 ? -4.024 -6.780 35.231 1.00 96.56 239 ILE A C 1
ATOM 1870 O O . ILE A 1 239 ? -3.159 -6.822 34.360 1.00 96.56 239 ILE A O 1
ATOM 1874 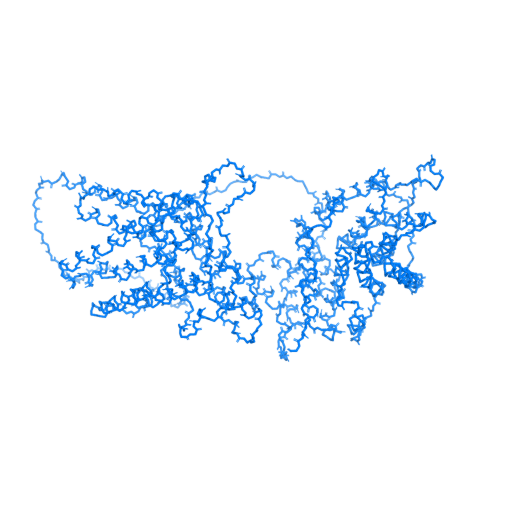N N . THR A 1 240 ? -3.732 -6.481 36.498 1.00 95.56 240 THR A N 1
ATOM 1875 C CA . THR A 1 240 ? -2.363 -6.189 36.948 1.00 95.56 240 THR A CA 1
ATOM 1876 C C . THR A 1 240 ? -1.440 -7.386 36.766 1.00 95.56 240 THR A C 1
ATOM 1878 O O . THR A 1 240 ? -0.328 -7.214 36.264 1.00 95.56 240 THR A O 1
ATOM 1881 N N . ASP A 1 241 ? -1.906 -8.579 37.126 1.00 93.31 241 ASP A N 1
ATOM 1882 C CA . ASP A 1 241 ? -1.134 -9.815 36.994 1.00 93.31 241 ASP A CA 1
ATOM 1883 C C . ASP A 1 241 ? -0.841 -10.118 35.517 1.00 93.31 241 ASP A C 1
ATOM 1885 O O . ASP A 1 241 ? 0.312 -10.350 35.146 1.00 93.31 241 ASP A O 1
ATOM 1889 N N . LEU A 1 242 ? -1.850 -9.992 34.646 1.00 93.94 242 LEU A N 1
ATOM 1890 C CA . LEU A 1 242 ? -1.701 -10.158 33.195 1.00 93.94 242 LEU A CA 1
ATOM 1891 C C . LEU A 1 242 ? -0.717 -9.147 32.588 1.00 93.94 242 LEU A C 1
ATOM 1893 O O . LEU A 1 242 ? 0.154 -9.528 31.806 1.00 93.94 242 LEU A O 1
ATOM 1897 N N . ILE A 1 243 ? -0.807 -7.868 32.969 1.00 94.56 243 ILE A N 1
ATOM 1898 C CA . ILE A 1 243 ? 0.135 -6.827 32.525 1.00 94.56 243 ILE A CA 1
ATOM 1899 C C . ILE A 1 243 ? 1.548 -7.096 33.051 1.00 94.56 243 ILE A C 1
ATOM 1901 O O . ILE A 1 243 ? 2.523 -6.840 32.343 1.00 94.56 243 ILE A O 1
ATOM 1905 N N . GLY A 1 244 ? 1.681 -7.620 34.271 1.00 91.44 244 GLY A N 1
ATOM 1906 C CA . GLY A 1 244 ? 2.957 -8.047 34.839 1.00 91.44 244 GLY A CA 1
ATOM 1907 C C . GLY A 1 244 ? 3.620 -9.136 33.996 1.00 91.44 244 GLY A C 1
ATOM 1908 O O . GLY A 1 244 ? 4.785 -8.984 33.617 1.00 91.44 244 GLY A O 1
ATOM 1909 N N . THR A 1 245 ? 2.859 -10.175 33.646 1.00 88.06 245 THR A N 1
ATOM 1910 C CA . THR A 1 245 ? 3.298 -11.283 32.781 1.00 88.06 245 THR A CA 1
ATOM 1911 C C . THR A 1 245 ? 3.620 -10.815 31.362 1.00 88.06 245 THR A C 1
ATOM 1913 O O . THR A 1 245 ? 4.664 -11.163 30.814 1.00 88.06 245 THR A O 1
ATOM 1916 N N . TYR A 1 246 ? 2.786 -9.953 30.773 1.00 89.62 246 TYR A N 1
ATOM 1917 C CA . TYR A 1 246 ? 3.068 -9.347 29.469 1.00 89.62 246 TYR A CA 1
ATOM 1918 C C . TYR A 1 246 ? 4.388 -8.566 29.510 1.00 89.62 246 TYR A C 1
ATOM 1920 O O . TYR A 1 246 ? 5.257 -8.720 28.651 1.00 89.62 246 TYR A O 1
ATOM 1928 N N . LYS A 1 247 ? 4.554 -7.721 30.536 1.00 89.56 247 LYS A N 1
ATOM 1929 C CA . LYS A 1 247 ? 5.711 -6.838 30.696 1.00 89.56 247 LYS A CA 1
ATOM 1930 C C . LYS A 1 247 ? 7.016 -7.601 30.872 1.00 89.56 247 LYS A C 1
ATOM 1932 O O . LYS A 1 247 ? 8.046 -7.119 30.395 1.00 89.56 247 LYS A O 1
ATOM 1937 N N . SER A 1 248 ? 6.992 -8.732 31.575 1.00 86.25 248 SER A N 1
ATOM 1938 C CA . SER A 1 248 ? 8.187 -9.549 31.799 1.00 86.25 248 SER A CA 1
ATOM 1939 C C . SER A 1 248 ? 8.660 -10.248 30.522 1.00 86.25 248 SER A C 1
ATOM 1941 O O . SER A 1 248 ? 9.868 -10.324 30.317 1.00 86.25 248 SER A O 1
ATOM 1943 N N . ALA A 1 249 ? 7.747 -10.677 29.641 1.00 83.88 249 ALA A N 1
ATOM 1944 C CA . ALA A 1 249 ? 8.102 -11.297 28.360 1.00 83.88 249 ALA A CA 1
ATOM 1945 C C . ALA A 1 249 ? 8.428 -10.295 27.250 1.00 83.88 249 ALA A C 1
ATOM 1947 O O . ALA A 1 249 ? 9.420 -10.454 26.543 1.00 83.88 249 ALA A O 1
ATOM 1948 N N . PHE A 1 250 ? 7.588 -9.275 27.064 1.00 85.75 250 PHE A N 1
ATOM 1949 C CA . PHE A 1 250 ? 7.570 -8.484 25.826 1.00 85.75 250 PHE A CA 1
ATOM 1950 C C . PHE A 1 250 ? 7.886 -7.006 26.042 1.00 85.75 250 PHE A C 1
ATOM 1952 O O . PHE A 1 250 ? 7.743 -6.195 25.121 1.00 85.75 250 PHE A O 1
ATOM 1959 N N . SER A 1 251 ? 8.309 -6.621 27.251 1.00 84.38 251 SER A N 1
ATOM 1960 C CA . SER A 1 251 ? 8.326 -5.225 27.698 1.00 84.38 251 SER A CA 1
ATOM 1961 C C . SER A 1 251 ? 6.918 -4.611 27.580 1.00 84.38 251 SER A C 1
ATOM 1963 O O . SER A 1 251 ? 5.922 -5.287 27.777 1.00 84.38 251 SER A O 1
ATOM 1965 N N . LEU A 1 252 ? 6.798 -3.326 27.265 1.00 88.31 252 LEU A N 1
ATOM 1966 C CA . LEU A 1 252 ? 5.525 -2.700 26.882 1.00 88.31 252 LEU A CA 1
ATOM 1967 C C . LEU A 1 252 ? 5.702 -1.765 25.675 1.00 88.31 252 LEU A C 1
ATOM 1969 O O . LEU A 1 252 ? 4.827 -0.964 25.370 1.00 88.31 252 LEU A O 1
ATOM 1973 N N . ARG A 1 253 ? 6.850 -1.839 24.981 1.00 81.94 253 ARG A N 1
ATOM 1974 C CA . ARG A 1 253 ? 7.241 -0.876 23.935 1.00 81.94 253 ARG A CA 1
ATOM 1975 C C . ARG A 1 253 ? 6.386 -0.971 22.667 1.00 81.94 253 ARG A C 1
ATOM 1977 O O . ARG A 1 253 ? 6.289 0.001 21.928 1.00 81.94 253 ARG A O 1
ATOM 1984 N N . ARG A 1 254 ? 5.785 -2.133 22.415 1.00 82.62 254 ARG A N 1
ATOM 1985 C CA . ARG A 1 254 ? 4.873 -2.394 21.288 1.00 82.62 254 ARG A CA 1
ATOM 1986 C C . ARG A 1 254 ? 3.518 -2.929 21.771 1.00 82.62 254 ARG A C 1
ATOM 1988 O O . ARG A 1 254 ? 2.884 -3.703 21.068 1.00 82.62 254 ARG A O 1
ATOM 1995 N N . ALA A 1 255 ? 3.121 -2.578 22.998 1.00 90.06 255 ALA A N 1
ATOM 1996 C CA . ALA A 1 255 ? 1.830 -2.974 23.556 1.00 90.06 255 ALA A CA 1
ATOM 1997 C C . ALA A 1 255 ? 0.671 -2.415 22.718 1.00 90.06 255 ALA A C 1
ATOM 1999 O O . ALA A 1 255 ? 0.787 -1.329 22.140 1.00 90.06 255 ALA A O 1
ATOM 2000 N N . SER A 1 256 ? -0.440 -3.147 22.660 1.00 91.88 256 SER A N 1
ATOM 2001 C CA . SER A 1 256 ? -1.588 -2.749 21.854 1.00 91.88 256 SER A CA 1
ATOM 2002 C C . SER A 1 256 ? -2.424 -1.662 22.542 1.00 91.88 256 SER A C 1
ATOM 2004 O O . SER A 1 256 ? -2.249 -1.306 23.718 1.00 91.88 256 SER A O 1
ATOM 2006 N N . VAL A 1 257 ? -3.386 -1.119 21.796 1.00 90.38 257 VAL A N 1
ATOM 2007 C CA . VAL A 1 257 ? -4.361 -0.161 22.337 1.00 90.38 257 VAL A CA 1
ATOM 2008 C C . VAL A 1 257 ? -5.284 -0.832 23.359 1.00 90.38 257 VAL A C 1
ATOM 2010 O O . VAL A 1 257 ? -5.679 -0.188 24.330 1.00 90.38 257 VAL A O 1
ATOM 2013 N N . ILE A 1 258 ? -5.571 -2.129 23.195 1.00 93.81 258 ILE A N 1
ATOM 2014 C CA . ILE A 1 258 ? -6.335 -2.931 24.162 1.00 93.81 258 ILE A CA 1
ATOM 2015 C C . ILE A 1 258 ? -5.569 -3.010 25.483 1.00 93.81 258 ILE A C 1
ATOM 2017 O O . ILE A 1 258 ? -6.128 -2.670 26.529 1.00 93.81 258 ILE A O 1
ATOM 2021 N N . THR A 1 259 ? -4.274 -3.346 25.432 1.00 94.94 259 THR A N 1
ATOM 2022 C CA . THR A 1 259 ? -3.398 -3.365 26.614 1.00 94.94 259 THR A CA 1
ATOM 2023 C C . THR A 1 259 ? -3.396 -2.006 27.323 1.00 94.94 259 THR A C 1
ATOM 2025 O O . THR A 1 259 ? -3.537 -1.923 28.548 1.00 94.94 259 THR A O 1
ATOM 2028 N N . SER A 1 260 ? -3.290 -0.921 26.545 1.00 93.25 260 SER A N 1
ATOM 2029 C CA . SER A 1 260 ? -3.316 0.459 27.048 1.00 93.25 260 SER A CA 1
ATOM 2030 C C . SER A 1 260 ? -4.623 0.788 27.774 1.00 93.25 260 SER A C 1
ATOM 2032 O O . SER A 1 260 ? -4.606 1.345 28.874 1.00 93.25 260 SER A O 1
ATOM 2034 N N . PHE A 1 261 ? -5.759 0.434 27.169 1.00 94.06 261 PHE A N 1
ATOM 2035 C CA . PHE A 1 261 ? -7.091 0.692 27.710 1.00 94.06 261 PHE A CA 1
ATOM 2036 C C . PHE A 1 261 ? -7.364 -0.107 28.988 1.00 94.06 261 PHE A C 1
ATOM 2038 O O . PHE A 1 261 ? -7.799 0.466 29.988 1.00 94.06 261 PHE A O 1
ATOM 2045 N N . ALA A 1 262 ? -7.056 -1.407 28.992 1.00 96.44 262 ALA A N 1
ATOM 2046 C CA . ALA A 1 262 ? -7.225 -2.255 30.170 1.00 96.44 262 ALA A CA 1
ATOM 2047 C C . ALA A 1 262 ? -6.358 -1.767 31.343 1.00 96.44 262 ALA A C 1
ATOM 2049 O O . ALA A 1 262 ? -6.846 -1.663 32.470 1.00 96.44 262 ALA A O 1
ATOM 2050 N N . THR A 1 263 ? -5.107 -1.374 31.068 1.00 94.88 263 THR A N 1
ATOM 2051 C CA . THR A 1 263 ? -4.203 -0.795 32.078 1.00 94.88 263 THR A CA 1
ATOM 2052 C C . THR A 1 263 ? -4.773 0.492 32.667 1.00 94.88 263 THR A C 1
ATOM 2054 O O . THR A 1 263 ? -4.794 0.637 33.888 1.00 94.88 263 THR A O 1
ATOM 2057 N N . TYR A 1 264 ? -5.266 1.409 31.824 1.00 92.50 264 TYR A N 1
ATOM 2058 C CA . TYR A 1 264 ? -5.931 2.632 32.284 1.00 92.50 264 TYR A CA 1
ATOM 2059 C C . TYR A 1 264 ? -7.107 2.311 33.209 1.00 92.50 264 TYR A C 1
ATOM 2061 O O . TYR A 1 264 ? -7.227 2.887 34.291 1.00 92.50 264 TYR A O 1
ATOM 2069 N N . LEU A 1 265 ? -7.965 1.376 32.798 1.00 92.38 265 LEU A N 1
ATOM 2070 C CA . LEU A 1 265 ? -9.183 1.063 33.527 1.00 92.38 265 LEU A CA 1
ATOM 2071 C C . LEU A 1 265 ? -8.897 0.411 34.883 1.00 92.38 265 LEU A C 1
ATOM 2073 O O . LEU A 1 265 ? -9.526 0.781 35.881 1.00 92.38 265 LEU A O 1
ATOM 2077 N N . GLY A 1 266 ? -7.936 -0.515 34.929 1.00 93.69 266 GLY A N 1
ATOM 2078 C CA . GLY A 1 266 ? -7.462 -1.110 36.175 1.00 93.69 266 GLY A CA 1
ATOM 2079 C C . GLY A 1 266 ? -6.848 -0.055 37.098 1.00 93.69 266 GLY A C 1
ATOM 2080 O O . GLY A 1 266 ? -7.264 0.102 38.246 1.00 93.69 266 GLY A O 1
ATOM 2081 N N . LEU A 1 267 ? -5.943 0.769 36.564 1.00 92.44 267 LEU A N 1
ATOM 2082 C CA . LEU A 1 267 ? -5.284 1.828 37.325 1.00 92.44 267 LEU A CA 1
ATOM 2083 C C . LEU A 1 267 ? -6.295 2.811 37.928 1.00 92.44 267 LEU A C 1
ATOM 2085 O O . LEU A 1 267 ? -6.256 3.080 39.126 1.00 92.44 267 LEU A O 1
ATOM 2089 N N . ALA A 1 268 ? -7.240 3.297 37.121 1.00 89.06 268 ALA A N 1
ATOM 2090 C CA . ALA A 1 268 ? -8.291 4.199 37.577 1.00 89.06 268 ALA A CA 1
ATOM 2091 C C . ALA A 1 268 ? -9.155 3.570 38.685 1.00 89.06 268 ALA A C 1
ATOM 2093 O O . ALA A 1 268 ? -9.554 4.263 39.618 1.00 89.06 268 ALA A O 1
ATOM 2094 N N . THR A 1 269 ? -9.412 2.261 38.611 1.00 89.81 269 THR A N 1
ATOM 2095 C CA . THR A 1 269 ? -10.192 1.531 39.623 1.00 89.81 269 THR A CA 1
ATOM 2096 C C . THR A 1 269 ? -9.453 1.458 40.962 1.00 89.81 269 THR A C 1
ATOM 2098 O O . THR A 1 269 ? -10.043 1.748 42.004 1.00 89.81 269 THR A O 1
ATOM 2101 N N . LEU A 1 270 ? -8.157 1.126 40.948 1.00 88.38 270 LEU A N 1
ATOM 2102 C CA . LEU A 1 270 ? -7.349 1.038 42.172 1.00 88.38 270 LEU A CA 1
ATOM 2103 C C . LEU A 1 270 ? -7.061 2.411 42.792 1.00 88.38 270 LEU A C 1
ATOM 2105 O O . LEU A 1 270 ? -7.054 2.539 44.017 1.00 88.38 270 LEU A O 1
ATOM 2109 N N . LEU A 1 271 ? -6.839 3.445 41.972 1.00 84.50 271 LEU A N 1
ATOM 2110 C CA . LEU A 1 271 ? -6.608 4.805 42.469 1.00 84.50 271 LEU A CA 1
ATOM 2111 C C . LEU A 1 271 ? -7.851 5.377 43.154 1.00 84.50 271 LEU A C 1
ATOM 2113 O O . LEU A 1 271 ? -7.732 5.992 44.214 1.00 84.50 271 LEU A O 1
ATOM 2117 N N . GLU A 1 272 ? -9.041 5.137 42.603 1.00 79.19 272 GLU A N 1
ATOM 2118 C CA . GLU A 1 272 ? -10.294 5.567 43.229 1.00 79.19 272 GLU A CA 1
ATOM 2119 C C . GLU A 1 272 ? -10.514 4.892 44.595 1.00 79.19 272 GLU A C 1
ATOM 2121 O O . GLU A 1 272 ? -10.952 5.529 45.554 1.00 79.19 272 GLU A O 1
ATOM 2126 N N . GLU A 1 273 ? -10.135 3.620 44.739 1.00 72.25 273 GLU A N 1
ATOM 2127 C CA . GLU A 1 273 ? -10.180 2.923 46.030 1.00 72.25 273 GLU A CA 1
ATOM 2128 C C . GLU A 1 273 ? -9.200 3.522 47.054 1.00 72.25 273 GLU A C 1
ATOM 2130 O O . GLU A 1 273 ? -9.569 3.733 48.217 1.00 72.25 273 GLU A O 1
ATOM 2135 N N . CYS A 1 274 ? -7.973 3.836 46.621 1.00 69.56 274 CYS A N 1
ATOM 2136 C CA . CYS A 1 274 ? -6.959 4.464 47.473 1.00 69.56 274 CYS A CA 1
ATOM 2137 C C . CYS A 1 274 ? -7.422 5.844 47.967 1.00 69.56 274 CYS A C 1
ATOM 2139 O O . CYS A 1 274 ? -7.258 6.161 49.148 1.00 69.56 274 CYS A O 1
ATOM 2141 N N . ARG A 1 275 ? -8.065 6.632 47.091 1.00 69.69 275 ARG A N 1
ATOM 2142 C CA . ARG A 1 275 ? -8.634 7.951 47.424 1.00 69.69 275 ARG A CA 1
ATOM 2143 C C . ARG A 1 275 ? -9.726 7.861 48.488 1.00 69.69 275 ARG A C 1
ATOM 2145 O O . ARG A 1 275 ? -9.753 8.679 49.401 1.00 69.69 275 ARG A O 1
ATOM 2152 N N . LEU A 1 276 ? -10.604 6.865 48.395 1.00 64.25 276 LEU A N 1
ATOM 2153 C CA . LEU A 1 276 ? -11.748 6.725 49.302 1.00 64.25 276 LEU A CA 1
ATOM 2154 C C . LEU A 1 276 ? -11.403 6.082 50.650 1.00 64.25 276 LEU A C 1
ATOM 2156 O O . LEU A 1 276 ? -12.117 6.307 51.625 1.00 64.25 276 LEU A O 1
ATOM 2160 N N . SER A 1 277 ? -10.338 5.279 50.708 1.00 60.75 277 SER A N 1
ATOM 2161 C CA . SER A 1 277 ? -9.982 4.506 51.908 1.00 60.75 277 SER A CA 1
ATOM 2162 C C . SER A 1 277 ? -8.862 5.143 52.744 1.00 60.75 277 SER A C 1
ATOM 2164 O O . SER A 1 277 ? -8.570 4.640 53.825 1.00 60.75 277 SER A O 1
ATOM 2166 N N . ALA A 1 278 ? -8.225 6.222 52.262 1.00 59.06 278 ALA A N 1
ATOM 2167 C CA . ALA A 1 278 ? -7.026 6.833 52.862 1.00 59.06 278 ALA A CA 1
ATOM 2168 C C . ALA A 1 278 ? -5.889 5.818 53.141 1.00 59.06 278 ALA A C 1
ATOM 2170 O O . ALA A 1 278 ? -5.107 5.973 54.079 1.00 59.06 278 ALA A O 1
ATOM 2171 N N . VAL A 1 279 ? -5.811 4.757 52.329 1.00 61.41 279 VAL A N 1
ATOM 2172 C CA . VAL A 1 279 ? -4.808 3.684 52.432 1.00 61.41 279 VAL A CA 1
ATOM 2173 C C . VAL A 1 279 ? -3.612 4.017 51.534 1.00 61.41 279 VAL A C 1
ATOM 2175 O O . VAL A 1 279 ? -3.757 4.689 50.514 1.00 61.41 279 VAL A O 1
ATOM 2178 N N . SER A 1 280 ? -2.418 3.543 51.902 1.00 61.78 280 SER A N 1
ATOM 2179 C CA . SER A 1 280 ? -1.227 3.614 51.048 1.00 61.78 280 SER A CA 1
ATOM 2180 C C . SER A 1 280 ? -1.475 2.961 49.684 1.00 61.78 280 SER A C 1
ATOM 2182 O O . SER A 1 280 ? -2.099 1.901 49.619 1.00 61.78 280 SER A O 1
ATOM 2184 N N . VAL A 1 281 ? -0.936 3.560 48.618 1.00 65.06 281 VAL A N 1
ATOM 2185 C CA . VAL A 1 281 ? -1.032 3.045 47.242 1.00 65.06 281 VAL A CA 1
ATOM 2186 C C . VAL A 1 281 ? -0.625 1.566 47.204 1.00 65.06 281 VAL A C 1
ATOM 2188 O O . VAL A 1 281 ? 0.437 1.189 47.698 1.00 65.06 281 VAL A O 1
ATOM 2191 N N . SER A 1 282 ? -1.500 0.706 46.670 1.00 77.19 282 SER A N 1
ATOM 2192 C CA . SER A 1 282 ? -1.228 -0.734 46.560 1.00 77.19 282 SER A CA 1
ATOM 2193 C C . SER A 1 282 ? -0.067 -0.997 45.597 1.00 77.19 282 SER A C 1
ATOM 2195 O O . SER A 1 282 ? 0.059 -0.315 44.582 1.00 77.19 282 SER A O 1
ATOM 2197 N N . SER A 1 283 ? 0.720 -2.050 45.841 1.00 83.69 283 SER A N 1
ATOM 2198 C CA . SER A 1 283 ? 1.750 -2.526 44.903 1.00 83.69 283 SER A CA 1
ATOM 2199 C C . SER A 1 283 ? 1.205 -2.754 43.488 1.00 83.69 283 SER A C 1
ATOM 2201 O O . SER A 1 283 ? 1.910 -2.515 42.510 1.00 83.69 283 SER A O 1
ATOM 2203 N N . HIS A 1 284 ? -0.062 -3.165 43.372 1.00 86.12 284 HIS A N 1
ATOM 2204 C CA . HIS A 1 284 ? -0.730 -3.338 42.085 1.00 86.12 284 HIS A CA 1
ATOM 2205 C C . HIS A 1 284 ? -0.933 -2.004 41.353 1.00 86.12 284 HIS A C 1
ATOM 2207 O O . HIS A 1 284 ? -0.684 -1.912 40.153 1.00 86.12 284 HIS A O 1
ATOM 2213 N N . ALA A 1 285 ? -1.322 -0.950 42.078 1.00 86.81 285 ALA A N 1
ATOM 2214 C CA . ALA A 1 285 ? -1.499 0.381 41.507 1.00 86.81 285 ALA A CA 1
ATOM 2215 C C . ALA A 1 285 ? -0.160 0.969 41.036 1.00 86.81 285 ALA A C 1
ATOM 2217 O O . ALA A 1 285 ? -0.105 1.524 39.946 1.00 86.81 285 ALA A O 1
ATOM 2218 N N . GLU A 1 286 ? 0.930 0.767 41.783 1.00 87.88 286 GLU A N 1
ATOM 2219 C CA . GLU A 1 286 ? 2.284 1.177 41.370 1.00 87.88 286 GLU A CA 1
ATOM 2220 C C . GLU A 1 286 ? 2.766 0.446 40.103 1.00 87.88 286 GLU A C 1
ATOM 2222 O O . GLU A 1 286 ? 3.368 1.051 39.205 1.00 87.88 286 GLU A O 1
ATOM 2227 N N . LEU A 1 287 ? 2.480 -0.859 39.992 1.00 91.31 287 LEU A N 1
ATOM 2228 C CA . LEU A 1 287 ? 2.814 -1.642 38.799 1.00 91.31 287 LEU A CA 1
ATOM 2229 C C . LEU A 1 287 ? 2.066 -1.107 37.579 1.00 91.31 287 LEU A C 1
ATOM 2231 O O . LEU A 1 287 ? 2.706 -0.825 36.560 1.00 91.31 287 LEU A O 1
ATOM 2235 N N . LEU A 1 288 ? 0.744 -0.930 37.693 1.00 92.69 288 LEU A N 1
ATOM 2236 C CA . LEU A 1 288 ? -0.075 -0.376 36.616 1.00 92.69 288 LEU A CA 1
ATOM 2237 C C . LEU A 1 288 ? 0.319 1.065 36.286 1.00 92.69 288 LEU A C 1
ATOM 2239 O O . LEU A 1 288 ? 0.403 1.394 35.110 1.00 92.69 288 LEU A O 1
ATOM 2243 N N . TRP A 1 289 ? 0.639 1.898 37.279 1.00 91.44 289 TRP A N 1
ATOM 2244 C CA . TRP A 1 289 ? 1.122 3.267 37.073 1.00 91.44 289 TRP A CA 1
ATOM 2245 C C . TRP A 1 289 ? 2.406 3.277 36.239 1.00 91.44 289 TRP A C 1
ATOM 2247 O O . TRP A 1 289 ? 2.503 3.952 35.213 1.00 91.44 289 TRP A O 1
ATOM 2257 N N . THR A 1 290 ? 3.371 2.434 36.612 1.00 91.75 290 THR A N 1
ATOM 2258 C CA . THR A 1 290 ? 4.629 2.280 35.872 1.00 91.75 290 THR A CA 1
ATOM 2259 C C . THR A 1 290 ? 4.397 1.736 34.460 1.00 91.75 290 THR A C 1
ATOM 2261 O O . THR A 1 290 ? 5.052 2.166 33.510 1.00 91.75 290 THR A O 1
ATOM 2264 N N . ALA A 1 291 ? 3.500 0.760 34.302 1.00 92.88 291 ALA A N 1
ATOM 2265 C CA . ALA A 1 291 ? 3.149 0.199 32.999 1.00 92.88 291 ALA A CA 1
ATOM 2266 C C . ALA A 1 291 ? 2.480 1.246 32.096 1.00 92.88 291 ALA A C 1
ATOM 2268 O O . ALA A 1 291 ? 2.844 1.373 30.927 1.00 92.88 291 ALA A O 1
ATOM 2269 N N . PHE A 1 292 ? 1.567 2.035 32.661 1.00 91.62 292 PHE A N 1
ATOM 2270 C CA . PHE A 1 292 ? 0.843 3.101 31.982 1.00 91.62 292 PHE A CA 1
ATOM 2271 C C . PHE A 1 292 ? 1.789 4.185 31.458 1.00 91.62 292 PHE A C 1
ATOM 2273 O O . PHE A 1 292 ? 1.729 4.522 30.277 1.00 91.62 292 PHE A O 1
ATOM 2280 N N . HIS A 1 293 ? 2.742 4.636 32.281 1.00 90.94 293 HIS A N 1
ATOM 2281 C CA . HIS A 1 293 ? 3.806 5.548 31.850 1.00 90.94 293 HIS A CA 1
ATOM 2282 C C . HIS A 1 293 ? 4.653 4.975 30.709 1.00 90.94 293 HIS A C 1
ATOM 2284 O O . HIS A 1 293 ? 4.863 5.647 29.704 1.00 90.94 293 HIS A O 1
ATOM 2290 N N . ARG A 1 294 ? 5.084 3.709 30.803 1.00 89.94 294 ARG A N 1
ATOM 2291 C CA . ARG A 1 294 ? 5.869 3.078 29.726 1.00 89.94 294 ARG A CA 1
ATOM 2292 C C . ARG A 1 294 ? 5.115 3.012 28.399 1.00 89.94 294 ARG A C 1
ATOM 2294 O O . ARG A 1 294 ? 5.737 3.151 27.350 1.00 89.94 294 ARG A O 1
ATOM 2301 N N . MET A 1 295 ? 3.802 2.789 28.435 1.00 92.56 295 MET A N 1
ATOM 2302 C CA . MET A 1 295 ? 2.980 2.818 27.224 1.00 92.56 295 MET A CA 1
ATOM 2303 C C . MET A 1 295 ? 2.817 4.242 26.681 1.00 92.56 295 MET A C 1
ATOM 2305 O O . MET A 1 295 ? 2.873 4.436 25.468 1.00 92.56 295 MET A O 1
ATOM 2309 N N . ALA A 1 296 ? 2.690 5.234 27.566 1.00 89.56 296 ALA A N 1
ATOM 2310 C CA . ALA A 1 296 ? 2.623 6.647 27.204 1.00 89.56 296 ALA A CA 1
ATOM 2311 C C . ALA A 1 296 ? 3.928 7.185 26.591 1.00 89.56 296 ALA A C 1
ATOM 2313 O O . ALA A 1 296 ? 3.889 8.074 25.743 1.00 89.56 296 ALA A O 1
ATOM 2314 N N . ASP A 1 297 ? 5.082 6.659 26.997 1.00 87.56 297 ASP A N 1
ATOM 2315 C CA . ASP A 1 297 ? 6.389 7.024 26.430 1.00 87.56 297 ASP A CA 1
ATOM 2316 C C . ASP A 1 297 ? 6.704 6.276 25.121 1.00 87.56 297 ASP A C 1
ATOM 2318 O O . ASP A 1 297 ? 7.661 6.612 24.423 1.00 87.56 297 ASP A O 1
ATOM 2322 N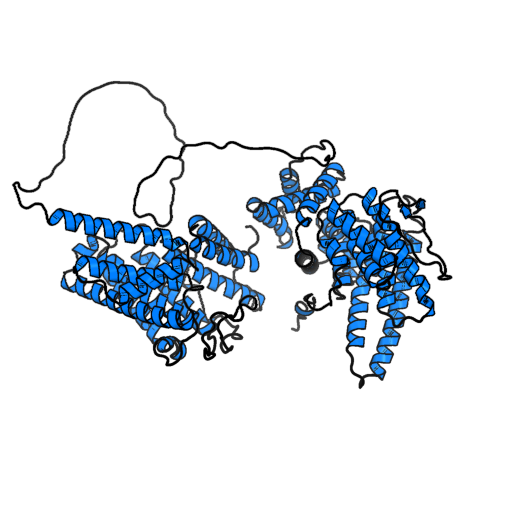 N . GLY A 1 298 ? 5.927 5.240 24.793 1.00 86.19 298 GLY A N 1
ATOM 2323 C CA . GLY A 1 298 ? 6.178 4.356 23.660 1.00 86.19 298 GLY A CA 1
ATOM 2324 C C . GLY A 1 298 ? 4.987 4.260 22.705 1.00 86.19 298 GLY A C 1
ATOM 2325 O O . GLY A 1 298 ? 4.769 5.177 21.915 1.00 86.19 298 GLY A O 1
ATOM 2326 N N . PRO A 1 299 ? 4.247 3.137 22.716 1.00 84.88 299 PRO A N 1
ATOM 2327 C CA . PRO A 1 299 ? 3.260 2.807 21.688 1.00 84.88 299 PRO A CA 1
ATOM 2328 C C . PRO A 1 299 ? 2.010 3.695 21.700 1.00 84.88 299 PRO A C 1
ATOM 2330 O O . PRO A 1 299 ? 1.309 3.752 20.692 1.00 84.88 299 PRO A O 1
ATOM 2333 N N . ASN A 1 300 ? 1.709 4.382 22.807 1.00 90.75 300 ASN A N 1
ATOM 2334 C CA . ASN A 1 300 ? 0.487 5.171 22.933 1.00 90.75 300 ASN A CA 1
ATOM 2335 C C . ASN A 1 300 ? 0.706 6.561 23.571 1.00 90.75 300 ASN A C 1
ATOM 2337 O O . ASN A 1 300 ? 0.271 6.805 24.701 1.00 90.75 300 ASN A O 1
ATOM 2341 N N . PRO A 1 301 ? 1.346 7.506 22.853 1.00 89.50 301 PRO A N 1
ATOM 2342 C CA . PRO A 1 301 ? 1.606 8.857 23.358 1.00 89.50 301 PRO A CA 1
ATOM 2343 C C . PRO A 1 301 ? 0.370 9.665 23.773 1.00 89.50 301 PRO A C 1
ATOM 2345 O O . PRO A 1 301 ? 0.492 10.610 24.557 1.00 89.50 301 PRO A O 1
ATOM 2348 N N . SER A 1 302 ? -0.832 9.326 23.295 1.00 84.06 302 SER A N 1
ATOM 2349 C CA . SER A 1 302 ? -2.067 10.022 23.684 1.00 84.06 302 SER A CA 1
ATOM 2350 C C . SER A 1 302 ? -2.343 9.940 25.190 1.00 84.06 302 SER A C 1
ATOM 2352 O O . SER A 1 302 ? -2.987 10.836 25.744 1.00 84.06 302 SER A O 1
ATOM 2354 N N . LEU A 1 303 ? -1.815 8.910 25.861 1.00 87.00 303 LEU A N 1
ATOM 2355 C CA . LEU A 1 303 ? -1.974 8.687 27.296 1.00 87.00 303 LEU A CA 1
ATOM 2356 C C . LEU A 1 303 ? -1.273 9.752 28.150 1.00 87.00 303 LEU A C 1
ATOM 2358 O O . LEU A 1 303 ? -1.685 9.967 29.286 1.00 87.00 303 LEU A O 1
ATOM 2362 N N . GLN A 1 304 ? -0.283 10.478 27.618 1.00 87.25 304 GLN A N 1
ATOM 2363 C CA . GLN A 1 304 ? 0.420 11.543 28.354 1.00 87.25 304 GLN A CA 1
ATOM 2364 C C . GLN A 1 304 ? -0.541 12.619 28.881 1.00 87.25 304 GLN A C 1
ATOM 2366 O O . GLN A 1 304 ? -0.385 13.122 29.995 1.00 87.25 304 GLN A O 1
ATOM 2371 N N . LYS A 1 305 ? -1.590 12.939 28.110 1.00 82.31 305 LYS A N 1
ATOM 2372 C CA . LYS A 1 305 ? -2.637 13.878 28.542 1.00 82.31 305 LYS A CA 1
ATOM 2373 C C . LYS A 1 305 ? -3.424 13.334 29.734 1.00 82.31 305 LYS A C 1
ATOM 2375 O O . LYS A 1 305 ? -3.700 14.075 30.673 1.00 82.31 305 LYS A O 1
ATOM 2380 N N . VAL A 1 306 ? -3.736 12.039 29.710 1.00 82.25 306 VAL A N 1
ATOM 2381 C CA . VAL A 1 306 ? -4.462 11.348 30.785 1.00 82.25 306 VAL A CA 1
ATOM 2382 C C . VAL A 1 306 ? -3.607 11.279 32.050 1.00 82.25 306 VAL A C 1
ATOM 2384 O O . VAL A 1 306 ? -4.105 11.546 33.140 1.00 82.25 306 VAL A O 1
ATOM 2387 N N . ILE A 1 307 ? -2.306 11.007 31.916 1.00 83.88 307 ILE A N 1
ATOM 2388 C CA . ILE A 1 307 ? -1.347 11.039 33.030 1.00 83.88 307 ILE A CA 1
ATOM 2389 C C . ILE A 1 307 ? -1.341 12.421 33.688 1.00 83.88 307 ILE A C 1
ATOM 2391 O O . ILE A 1 307 ? -1.530 12.521 34.898 1.00 83.88 307 ILE A O 1
ATOM 2395 N N . ALA A 1 308 ? -1.206 13.492 32.899 1.00 80.88 308 ALA A N 1
ATOM 2396 C CA . ALA A 1 308 ? -1.217 14.857 33.424 1.00 80.88 308 ALA A CA 1
ATOM 2397 C C . ALA A 1 308 ? -2.527 15.187 34.172 1.00 80.88 308 ALA A C 1
ATOM 2399 O O . ALA A 1 308 ? -2.505 15.827 35.229 1.00 80.88 308 ALA A O 1
ATOM 2400 N N . GLN A 1 309 ? -3.670 14.706 33.671 1.00 77.44 309 GLN A N 1
ATOM 2401 C CA . GLN A 1 309 ? -4.967 14.850 34.339 1.00 77.44 309 GLN A CA 1
ATOM 2402 C C . GLN A 1 309 ? -5.021 14.083 35.668 1.00 77.44 309 GLN A C 1
ATOM 2404 O O . GLN A 1 309 ? -5.411 14.658 36.684 1.00 77.44 309 GLN A O 1
ATOM 2409 N N . ILE A 1 310 ? -4.583 12.822 35.703 1.00 75.06 310 ILE A N 1
ATOM 2410 C CA . ILE A 1 310 ? -4.584 12.025 36.939 1.00 75.06 310 ILE A CA 1
ATOM 2411 C C . ILE A 1 310 ? -3.644 12.647 37.986 1.00 75.06 310 ILE A C 1
ATOM 2413 O O . ILE A 1 310 ? -4.049 12.829 39.136 1.00 75.06 310 ILE A O 1
ATOM 2417 N N . SER A 1 311 ? -2.435 13.059 37.588 1.00 74.06 311 SER A N 1
ATOM 2418 C CA . SER A 1 311 ? -1.455 13.679 38.492 1.00 74.06 311 SER A CA 1
ATOM 2419 C C . SER A 1 311 ? -1.914 15.038 39.035 1.00 74.06 311 SER A C 1
ATOM 2421 O O . SER A 1 311 ? -1.692 15.334 40.208 1.00 74.06 311 SER A O 1
ATOM 2423 N N . SER A 1 312 ? -2.584 15.862 38.221 1.00 64.44 312 SER A N 1
ATOM 2424 C CA . SER A 1 312 ? -3.130 17.154 38.676 1.00 64.44 312 SER A CA 1
ATOM 2425 C C . SER A 1 312 ? -4.313 17.004 39.643 1.00 64.44 312 SER A C 1
ATOM 2427 O O . SER A 1 312 ? -4.491 17.823 40.544 1.00 64.44 312 SER A O 1
ATOM 2429 N N . GLN A 1 313 ? -5.105 15.936 39.520 1.00 60.47 313 GLN A N 1
ATOM 2430 C CA . GLN A 1 313 ? -6.150 15.619 40.498 1.00 60.47 313 GLN A CA 1
ATOM 2431 C C . GLN A 1 313 ? -5.566 15.157 41.842 1.00 60.47 313 GLN A C 1
ATOM 2433 O O . GLN A 1 313 ? -6.096 15.513 42.896 1.00 60.47 313 GLN A O 1
ATOM 2438 N N . GLU A 1 314 ? -4.461 14.407 41.836 1.00 61.00 314 GLU A N 1
ATOM 2439 C CA . GLU A 1 314 ? -3.796 13.961 43.067 1.00 61.00 314 GLU A CA 1
ATOM 2440 C C . GLU A 1 314 ? -3.140 15.103 43.854 1.00 61.00 314 GLU A C 1
ATOM 2442 O O . GLU A 1 314 ? -3.218 15.126 45.086 1.00 61.00 314 GLU A O 1
ATOM 2447 N N . THR A 1 315 ? -2.530 16.078 43.173 1.00 55.59 315 THR A N 1
ATOM 2448 C CA . THR A 1 315 ? -1.951 17.260 43.833 1.00 55.59 315 THR A CA 1
ATOM 2449 C C . THR A 1 315 ? -3.027 18.146 44.460 1.00 55.59 315 THR A C 1
ATOM 2451 O O . THR A 1 315 ? -2.836 18.623 45.580 1.00 55.59 315 THR A O 1
ATOM 2454 N N . ASN A 1 316 ? -4.185 18.292 43.809 1.00 44.47 316 ASN A N 1
ATOM 2455 C CA . ASN A 1 316 ? -5.334 19.020 44.356 1.00 44.47 316 ASN A CA 1
ATOM 2456 C C . ASN A 1 316 ? -5.934 18.337 45.599 1.00 44.47 316 ASN A C 1
ATOM 2458 O O . ASN A 1 316 ? -6.266 19.017 46.569 1.00 44.47 316 ASN A O 1
ATOM 2462 N N . LEU A 1 317 ? -6.008 17.001 45.627 1.00 44.00 317 LEU A N 1
ATOM 2463 C CA . LEU A 1 317 ? -6.467 16.240 46.801 1.00 44.00 317 LEU A CA 1
ATOM 2464 C C . LEU A 1 317 ? -5.485 16.327 47.982 1.00 44.00 317 LEU A C 1
ATOM 2466 O O . LEU A 1 317 ? -5.910 16.507 49.124 1.00 44.00 317 LEU A O 1
ATOM 2470 N N . ARG A 1 318 ? -4.169 16.273 47.723 1.00 46.88 318 ARG A N 1
ATOM 2471 C CA . ARG A 1 318 ? -3.146 16.508 48.764 1.00 46.88 318 ARG A CA 1
ATOM 2472 C C . ARG A 1 318 ? -3.157 17.955 49.268 1.00 46.88 318 ARG A C 1
ATOM 2474 O O . ARG A 1 318 ? -2.934 18.177 50.455 1.00 46.88 318 ARG A O 1
ATOM 2481 N N . GLY A 1 319 ? -3.459 18.924 48.401 1.00 35.31 319 GLY A N 1
ATOM 2482 C CA . GLY A 1 319 ? -3.638 20.331 48.769 1.00 35.31 319 GLY A CA 1
ATOM 2483 C C . GLY A 1 319 ? -4.859 20.569 49.664 1.00 35.31 319 GLY A C 1
ATOM 2484 O O . GLY A 1 319 ? -4.750 21.282 50.656 1.00 35.31 319 GLY A O 1
ATOM 2485 N N . LEU A 1 320 ? -5.993 19.922 49.377 1.00 34.84 320 LEU A N 1
ATOM 2486 C CA . LEU A 1 320 ? -7.206 20.001 50.204 1.00 34.84 320 LEU A CA 1
ATOM 2487 C C . LEU A 1 320 ? -7.023 19.318 51.570 1.00 34.84 320 LEU A C 1
ATOM 2489 O O . LEU A 1 320 ? -7.383 19.899 52.590 1.00 34.84 320 LEU A O 1
ATOM 2493 N N . SER A 1 321 ? -6.357 18.158 51.617 1.00 33.78 321 SER A N 1
ATOM 2494 C CA . SER A 1 321 ? -6.001 17.485 52.878 1.00 33.78 321 SER A CA 1
ATOM 2495 C C . SER A 1 321 ? -5.003 18.293 53.730 1.00 33.78 321 SER A C 1
ATOM 2497 O O . SER A 1 321 ? -5.096 18.287 54.957 1.00 33.78 321 SER A O 1
ATOM 2499 N N . ALA A 1 322 ? -4.088 19.045 53.104 1.00 34.50 322 ALA A N 1
ATOM 2500 C CA . ALA A 1 322 ? -3.164 19.942 53.805 1.00 34.50 322 ALA A CA 1
ATOM 2501 C C . ALA A 1 322 ? -3.834 21.233 54.320 1.00 34.50 322 ALA A C 1
ATOM 2503 O O . ALA A 1 322 ? -3.363 21.822 55.293 1.00 34.50 322 ALA A O 1
ATOM 2504 N N . VAL A 1 323 ? -4.935 21.668 53.697 1.00 35.72 323 VAL A N 1
ATOM 2505 C CA . VAL A 1 323 ? -5.714 22.846 54.120 1.00 35.72 323 VAL A CA 1
ATOM 2506 C C . VAL A 1 323 ? -6.726 22.491 55.220 1.00 35.72 323 VAL A C 1
ATOM 2508 O O . VAL A 1 323 ? -6.902 23.278 56.151 1.00 35.72 323 VAL A O 1
ATOM 2511 N N . GLU A 1 324 ? -7.315 21.290 55.200 1.00 31.48 324 GLU A N 1
ATOM 2512 C CA . GLU A 1 324 ? -8.213 20.806 56.268 1.00 31.48 324 GLU A CA 1
ATOM 2513 C C . GLU A 1 324 ? -7.483 20.483 57.585 1.00 31.48 324 GLU A C 1
ATOM 2515 O O . GLU A 1 324 ? -8.090 20.527 58.655 1.00 31.48 324 GLU A O 1
ATOM 2520 N N . GLY A 1 325 ? -6.164 20.265 57.548 1.00 29.66 325 GLY A N 1
ATOM 2521 C CA . GLY A 1 325 ? -5.330 20.130 58.747 1.00 29.66 325 GLY A CA 1
ATOM 2522 C C . GLY A 1 325 ? -5.088 21.433 59.522 1.00 29.66 325 GLY A C 1
ATOM 2523 O O . GLY A 1 325 ? -4.460 21.383 60.578 1.00 29.66 325 GLY A O 1
ATOM 2524 N N . ASN A 1 326 ? -5.555 22.590 59.027 1.00 29.38 326 ASN A N 1
ATOM 2525 C CA . ASN A 1 326 ? -5.154 23.896 59.562 1.00 29.38 326 ASN A CA 1
ATOM 2526 C C . ASN A 1 326 ? -6.292 24.896 59.835 1.00 29.38 326 ASN A C 1
ATOM 2528 O O . ASN A 1 326 ? -6.026 26.093 59.947 1.00 29.38 326 ASN A O 1
ATOM 2532 N N . GLN A 1 327 ? -7.546 24.448 59.986 1.00 27.36 327 GLN A N 1
ATOM 2533 C CA . GLN A 1 327 ? -8.641 25.329 60.427 1.00 27.36 327 GLN A CA 1
ATOM 2534 C C . GLN A 1 327 ? -9.599 24.652 61.419 1.00 27.36 327 GLN A C 1
ATOM 2536 O O . GLN A 1 327 ? -10.743 24.333 61.111 1.00 27.36 327 GLN A O 1
ATOM 2541 N N . THR A 1 328 ? -9.165 24.524 62.673 1.00 24.52 328 THR A N 1
ATOM 2542 C CA . THR A 1 328 ? -10.080 24.589 63.820 1.00 24.52 328 THR A CA 1
ATOM 2543 C C . THR A 1 328 ? -10.117 26.025 64.337 1.00 24.52 328 THR A C 1
ATOM 2545 O O . THR A 1 328 ? -9.255 26.398 65.127 1.00 24.52 328 THR A O 1
ATOM 2548 N N . ALA A 1 329 ? -11.094 26.826 63.904 1.00 23.55 329 ALA A N 1
ATOM 2549 C CA . ALA A 1 329 ? -11.764 27.829 64.741 1.00 23.55 329 ALA A CA 1
ATOM 2550 C C . ALA A 1 329 ? -12.841 28.600 63.957 1.00 23.55 329 ALA A C 1
ATOM 2552 O O . ALA A 1 329 ? -12.556 29.269 62.972 1.00 23.55 329 ALA A O 1
ATOM 2553 N N . SER A 1 330 ? -14.038 28.611 64.547 1.00 22.25 330 SER A N 1
ATOM 2554 C CA . SER A 1 330 ? -15.055 29.667 64.456 1.00 22.25 330 SER A CA 1
ATOM 2555 C C . SER A 1 330 ? -16.150 29.560 63.378 1.00 22.25 330 SER A C 1
ATOM 2557 O O . SER A 1 330 ? -16.091 30.162 62.316 1.00 22.25 330 SER A O 1
ATOM 2559 N N . THR A 1 331 ? -17.255 28.947 63.829 1.00 22.53 331 THR A N 1
ATOM 2560 C CA . THR A 1 331 ? -18.654 29.438 63.757 1.00 22.53 331 THR A CA 1
ATOM 2561 C C . THR A 1 331 ? -19.390 29.532 62.413 1.00 22.53 331 THR A C 1
ATOM 2563 O O . THR A 1 331 ? -19.155 30.447 61.636 1.00 22.53 331 THR A O 1
ATOM 2566 N N . GLY A 1 332 ? -20.470 28.741 62.297 1.00 22.25 332 GLY A N 1
ATOM 2567 C CA . GLY A 1 332 ? -21.752 29.227 61.757 1.00 22.25 332 GLY A CA 1
ATOM 2568 C C . GLY A 1 332 ? -22.421 28.382 60.665 1.00 22.25 332 GLY A C 1
ATOM 2569 O O . GLY A 1 332 ? -22.123 28.553 59.495 1.00 22.25 332 GLY A O 1
ATOM 2570 N N . ALA A 1 333 ? -23.350 27.516 61.091 1.00 21.69 333 ALA A N 1
ATOM 2571 C CA . ALA A 1 333 ? -24.524 26.929 60.410 1.00 21.69 333 ALA A CA 1
ATOM 2572 C C . ALA A 1 333 ? -24.808 27.317 58.929 1.00 21.69 333 ALA A C 1
ATOM 2574 O O . ALA A 1 333 ? -24.931 28.488 58.600 1.00 21.69 333 ALA A O 1
ATOM 2575 N N . ILE A 1 334 ? -24.859 26.353 57.997 1.00 20.52 334 ILE A N 1
ATOM 2576 C CA . ILE A 1 334 ? -26.029 25.540 57.562 1.00 20.52 334 ILE A CA 1
ATOM 2577 C C . ILE A 1 334 ? -27.085 26.305 56.730 1.00 20.52 334 ILE A C 1
ATOM 2579 O O . ILE A 1 334 ? -27.885 27.058 57.267 1.00 20.52 334 ILE A O 1
ATOM 2583 N N . ALA A 1 335 ? -27.117 25.925 55.444 1.00 20.80 335 ALA A N 1
ATOM 2584 C CA . ALA A 1 335 ? -28.248 25.678 54.535 1.00 20.80 335 ALA A CA 1
ATOM 2585 C C . ALA A 1 335 ? -29.325 26.741 54.224 1.00 20.80 335 ALA A C 1
ATOM 2587 O O . ALA A 1 335 ? -29.680 27.601 55.019 1.00 20.80 335 ALA A O 1
ATOM 2588 N N . THR A 1 336 ? -29.962 26.464 53.074 1.00 20.38 336 THR A N 1
ATOM 2589 C CA . THR A 1 336 ? -31.263 26.925 52.535 1.00 20.38 336 THR A CA 1
ATOM 2590 C C . THR A 1 336 ? -31.145 28.123 51.583 1.00 20.38 336 THR A C 1
ATOM 2592 O O . THR A 1 336 ? -30.572 29.143 51.928 1.00 20.38 336 THR A O 1
ATOM 2595 N N . SER A 1 337 ? -31.375 27.971 50.274 1.00 21.55 337 SER A N 1
ATOM 2596 C CA . SER A 1 337 ? -32.589 27.633 49.500 1.00 21.55 337 SER A CA 1
ATOM 2597 C C . SER A 1 337 ? -33.141 28.873 48.784 1.00 21.55 337 SER A C 1
ATOM 2599 O O . SER A 1 337 ? -32.986 29.994 49.252 1.00 21.55 337 SER A O 1
ATOM 2601 N N . SER A 1 338 ? -33.881 28.609 47.704 1.00 20.69 338 SER A N 1
ATOM 2602 C CA . SER A 1 338 ? -34.930 29.437 47.082 1.00 20.69 338 SER A CA 1
ATOM 2603 C C . SER A 1 338 ? -34.555 30.700 46.284 1.00 20.69 338 SER A C 1
ATOM 2605 O O . SER A 1 338 ? -34.185 31.740 46.813 1.00 20.69 338 SER A O 1
ATOM 2607 N N . THR A 1 339 ? -34.781 30.584 44.971 1.00 21.78 339 THR A N 1
ATOM 2608 C CA . THR A 1 339 ? -35.671 31.425 44.142 1.00 21.78 339 THR A CA 1
ATOM 2609 C C . THR A 1 339 ? -36.237 32.716 44.761 1.00 21.78 339 THR A C 1
ATOM 2611 O O . THR A 1 339 ? -37.062 32.663 45.667 1.00 21.78 339 THR A O 1
ATOM 2614 N N . SER A 1 340 ? -35.968 33.872 44.138 1.00 21.02 340 SER A N 1
ATOM 2615 C CA . SER A 1 340 ? -36.927 34.623 43.291 1.00 21.02 340 SER A CA 1
ATOM 2616 C C . SER A 1 340 ? -36.656 36.142 43.231 1.00 21.02 340 SER A C 1
ATOM 2618 O O . SER A 1 340 ? -36.428 36.802 44.235 1.00 21.02 340 SER A O 1
ATOM 2620 N N . THR A 1 341 ? -36.764 36.660 42.001 1.00 22.72 341 THR A N 1
ATOM 2621 C CA . THR A 1 341 ? -37.351 37.949 41.571 1.00 22.72 341 THR A CA 1
ATOM 2622 C C . THR A 1 341 ? -36.824 39.315 42.056 1.00 22.72 341 THR A C 1
ATOM 2624 O O . THR A 1 341 ? -37.054 39.736 43.181 1.00 22.72 341 THR A O 1
ATOM 2627 N N . ASN A 1 342 ? -36.389 40.083 41.043 1.00 23.38 342 ASN A N 1
ATOM 2628 C CA . ASN A 1 342 ? -36.974 41.350 40.553 1.00 23.38 342 ASN A CA 1
ATOM 2629 C C . ASN A 1 342 ? -36.228 42.689 40.727 1.00 23.38 342 ASN A C 1
ATOM 2631 O O . ASN A 1 342 ? -36.055 43.186 41.831 1.00 23.38 342 ASN A O 1
ATOM 2635 N N . HIS A 1 343 ? -36.060 43.321 39.547 1.00 23.92 343 HIS A N 1
ATOM 2636 C CA . HIS A 1 343 ? -36.061 44.761 39.215 1.00 23.92 343 HIS A CA 1
ATOM 2637 C C . HIS A 1 343 ? -34.881 45.611 39.732 1.00 23.92 343 HIS A C 1
ATOM 2639 O O . HIS A 1 343 ? -34.407 45.419 40.835 1.00 23.92 343 HIS A O 1
ATOM 2645 N N . ARG A 1 344 ? -34.339 46.615 39.027 1.00 22.84 344 ARG A N 1
ATOM 2646 C CA . ARG A 1 344 ? -34.739 47.446 37.868 1.00 22.84 344 ARG A CA 1
ATOM 2647 C C . ARG A 1 344 ? -33.455 48.183 37.415 1.00 22.84 344 ARG A C 1
ATOM 2649 O O . ARG A 1 344 ? -32.673 48.567 38.275 1.00 22.84 344 ARG A O 1
ATOM 2656 N N . GLY A 1 345 ? -33.155 48.326 36.127 1.00 23.64 345 GLY A N 1
ATOM 2657 C CA . GLY A 1 345 ? -33.465 49.518 35.316 1.00 23.64 345 GLY A CA 1
ATOM 2658 C C . GLY A 1 345 ? -32.482 49.558 34.130 1.00 23.64 345 GLY A C 1
ATOM 2659 O O . GLY A 1 345 ? -31.297 49.331 34.342 1.00 23.64 345 GLY A O 1
ATOM 2660 N N . GLU A 1 346 ? -32.987 49.477 32.891 1.00 24.08 346 GLU A N 1
ATOM 2661 C CA . GLU A 1 346 ? -33.092 50.581 31.899 1.00 24.08 346 GLU A CA 1
ATOM 2662 C C . GLU A 1 346 ? -31.710 51.054 31.392 1.00 24.08 346 GLU A C 1
ATOM 2664 O O . GLU A 1 346 ? -30.868 51.440 32.188 1.00 24.08 346 GLU A O 1
ATOM 2669 N N . ALA A 1 347 ? -31.361 51.022 30.098 1.00 23.66 347 ALA A N 1
ATOM 2670 C CA . ALA A 1 347 ? -32.093 51.440 28.893 1.00 23.66 347 ALA A CA 1
ATOM 2671 C C . ALA A 1 347 ? -31.468 50.760 27.624 1.00 23.66 347 ALA A C 1
ATOM 2673 O O . ALA A 1 347 ? -30.270 50.503 27.625 1.00 23.66 347 ALA A O 1
ATOM 2674 N N . SER A 1 348 ? -32.247 50.296 26.619 1.00 23.19 348 SER A N 1
ATOM 2675 C CA . SER A 1 348 ? -32.598 51.016 25.354 1.00 23.19 348 SER A CA 1
ATOM 2676 C C . SER A 1 348 ? -31.413 51.038 24.344 1.00 23.19 348 SER A C 1
ATOM 2678 O O . SER A 1 348 ? -30.363 51.534 24.720 1.00 23.19 348 SER A O 1
ATOM 2680 N N . LEU A 1 349 ? -31.402 50.540 23.089 1.00 24.05 349 LEU A N 1
ATOM 2681 C CA . LEU A 1 349 ? -32.384 50.383 21.995 1.00 24.05 349 LEU A CA 1
ATOM 2682 C C . LEU A 1 349 ? -31.806 49.509 20.840 1.00 24.05 349 LEU A C 1
ATOM 2684 O O . LEU A 1 349 ? -30.598 49.526 20.631 1.00 24.05 349 LEU A O 1
ATOM 2688 N N . THR A 1 350 ? -32.717 48.898 20.051 1.00 24.08 350 THR A N 1
ATOM 2689 C CA . THR A 1 350 ? -32.672 48.533 18.595 1.00 24.08 350 THR A CA 1
ATOM 2690 C C . THR A 1 350 ? -31.580 47.571 18.099 1.00 24.08 350 THR A C 1
ATOM 2692 O O . THR A 1 350 ? -30.411 47.820 18.330 1.00 24.08 350 THR A O 1
ATOM 2695 N N . GLY A 1 351 ? -31.812 46.506 17.325 1.00 23.31 351 GLY A N 1
ATOM 2696 C CA . GLY A 1 351 ? -32.939 45.992 16.535 1.00 23.31 351 GLY A CA 1
ATOM 2697 C C . GLY A 1 351 ? -32.352 45.169 15.363 1.00 23.31 351 GLY A C 1
ATOM 2698 O O . GLY A 1 351 ? -31.263 45.504 14.907 1.00 23.31 351 GLY A O 1
ATOM 2699 N N . GLY A 1 352 ? -33.044 44.130 14.877 1.00 24.16 352 GLY A N 1
ATOM 2700 C CA . GLY A 1 352 ? -32.756 43.492 13.577 1.00 24.16 352 GLY A CA 1
ATOM 2701 C C . GLY A 1 352 ? -32.493 41.982 13.605 1.00 24.16 352 GLY A C 1
ATOM 2702 O O . GLY A 1 352 ? -31.623 41.517 14.332 1.00 24.16 352 GLY A O 1
ATOM 2703 N N . ASP A 1 353 ? -33.265 41.266 12.790 1.00 23.08 353 ASP A N 1
ATOM 2704 C CA . ASP A 1 353 ? -33.465 39.817 12.711 1.00 23.08 353 ASP A CA 1
ATOM 2705 C C . ASP A 1 353 ? -32.387 39.007 11.942 1.00 23.08 353 ASP A C 1
ATOM 2707 O O . ASP A 1 353 ? -31.563 39.548 11.207 1.00 23.08 353 ASP A O 1
ATOM 2711 N N . ASP A 1 354 ? -32.517 37.680 12.095 1.00 24.77 354 ASP A N 1
ATOM 2712 C CA . ASP A 1 354 ? -32.222 36.576 11.159 1.00 24.77 354 ASP A CA 1
ATOM 2713 C C . ASP A 1 354 ? -30.800 35.983 10.987 1.00 24.77 354 ASP A C 1
ATOM 2715 O O . ASP A 1 354 ? -30.007 36.322 10.115 1.00 24.77 354 ASP A O 1
ATOM 2719 N N . ALA A 1 355 ? -30.561 34.965 11.827 1.00 23.89 355 ALA A N 1
ATOM 2720 C CA . ALA A 1 355 ? -30.352 33.547 11.483 1.00 23.89 355 ALA A CA 1
ATOM 2721 C C . ALA A 1 355 ? -29.337 33.133 10.386 1.00 23.89 355 ALA A C 1
ATOM 2723 O O . ALA A 1 355 ? -29.660 33.021 9.206 1.00 23.89 355 ALA A O 1
ATOM 2724 N N . ALA A 1 356 ? -28.174 32.651 10.842 1.00 23.19 356 ALA A N 1
ATOM 2725 C CA . ALA A 1 356 ? -27.416 31.575 10.198 1.00 23.19 356 ALA A CA 1
ATOM 2726 C C . ALA A 1 356 ? -26.918 30.596 11.281 1.00 23.19 356 ALA A C 1
ATOM 2728 O O . ALA A 1 356 ? -26.157 30.968 12.175 1.00 23.19 356 ALA A O 1
ATOM 2729 N N . SER A 1 357 ? -27.396 29.351 11.235 1.00 23.50 357 SER A N 1
ATOM 2730 C CA . SER A 1 357 ? -27.029 28.265 12.147 1.00 23.50 357 SER A CA 1
ATOM 2731 C C . SER A 1 357 ? -25.627 27.740 11.831 1.00 23.50 357 SER A C 1
ATOM 2733 O O . SER A 1 357 ? -25.416 27.190 10.750 1.00 23.50 357 SER A O 1
ATOM 2735 N N . SER A 1 358 ? -24.688 27.868 12.774 1.00 24.19 358 SER A N 1
ATOM 2736 C CA . SER A 1 358 ? -23.418 27.138 12.749 1.00 24.19 358 SER A CA 1
ATOM 2737 C C . SER A 1 358 ? -23.418 26.008 13.780 1.00 24.19 358 SER A C 1
ATOM 2739 O O . SER A 1 358 ? -23.779 26.183 14.949 1.00 24.19 358 SER A O 1
ATOM 2741 N N . ASP A 1 359 ? -23.035 24.832 13.292 1.00 23.52 359 ASP A N 1
ATOM 2742 C CA . ASP A 1 359 ? -22.897 23.580 14.022 1.00 23.52 359 ASP A CA 1
ATOM 2743 C C . ASP A 1 359 ? -21.866 23.673 15.152 1.00 23.52 359 ASP A C 1
ATOM 2745 O O . ASP A 1 359 ? -20.748 24.172 14.988 1.00 23.52 359 ASP A O 1
ATOM 2749 N N . ARG A 1 360 ? -22.249 23.145 16.320 1.00 25.16 360 ARG A N 1
ATOM 2750 C CA . ARG A 1 360 ? -21.404 23.059 17.513 1.00 25.16 360 ARG A CA 1
ATOM 2751 C C . ARG A 1 360 ? -20.556 21.785 17.522 1.00 25.16 360 ARG A C 1
ATOM 2753 O O . ARG A 1 360 ? -20.995 20.694 17.184 1.00 25.16 360 ARG A O 1
ATOM 2760 N N . HIS A 1 361 ? -19.327 21.988 17.983 1.00 24.84 361 HIS A N 1
ATOM 2761 C CA . HIS A 1 361 ? -18.223 21.055 18.175 1.00 24.84 361 HIS A CA 1
ATOM 2762 C C . HIS A 1 361 ? -18.542 19.767 18.961 1.00 24.84 361 HIS A C 1
ATOM 2764 O O . HIS A 1 361 ? -19.118 19.830 20.041 1.00 24.84 361 HIS A O 1
ATOM 2770 N N . SER A 1 362 ? -17.997 18.630 18.498 1.00 23.50 362 SER A N 1
ATOM 2771 C CA . SER A 1 362 ? -17.843 17.386 19.274 1.00 23.50 362 SER A CA 1
ATOM 2772 C C . SER A 1 362 ? -16.351 17.057 19.462 1.00 23.50 362 SER A C 1
ATOM 2774 O O . SER A 1 362 ? -15.629 16.759 18.504 1.00 23.50 362 SER A O 1
ATOM 2776 N N . THR A 1 363 ? -15.812 17.230 20.671 1.00 25.53 363 THR A N 1
ATOM 2777 C CA . THR A 1 363 ? -14.457 16.809 21.100 1.00 25.53 363 THR A CA 1
ATOM 2778 C C . THR A 1 363 ? -14.547 15.435 21.758 1.00 25.53 363 THR A C 1
ATOM 2780 O O . THR A 1 363 ? -15.321 15.244 22.685 1.00 25.53 363 THR A O 1
ATOM 2783 N N . ALA A 1 364 ? -13.737 14.489 21.279 1.00 26.97 364 ALA A N 1
ATOM 2784 C CA . ALA A 1 364 ? -13.458 13.240 21.978 1.00 26.97 364 ALA A CA 1
ATOM 2785 C C . ALA A 1 364 ? -12.684 13.535 23.275 1.00 26.97 364 ALA A C 1
ATOM 2787 O O . ALA A 1 364 ? -11.771 14.361 23.244 1.00 26.97 364 ALA A O 1
ATOM 2788 N N . LEU A 1 365 ? -13.080 12.850 24.357 1.00 30.02 365 LEU A N 1
ATOM 2789 C CA . LEU A 1 365 ? -12.523 12.880 25.717 1.00 30.02 365 LEU A CA 1
ATOM 2790 C C . LEU A 1 365 ? -12.149 14.282 26.224 1.00 30.02 365 LEU A C 1
ATOM 2792 O O . LEU A 1 365 ? -10.980 14.658 26.239 1.00 30.02 365 LEU A O 1
ATOM 2796 N N . ASP A 1 366 ? -13.154 15.020 26.702 1.00 25.75 366 ASP A N 1
ATOM 2797 C CA . ASP A 1 366 ? -12.929 16.128 27.629 1.00 25.75 366 ASP A CA 1
ATOM 2798 C C . ASP A 1 366 ? -14.019 16.146 28.712 1.00 25.75 366 ASP A C 1
ATOM 2800 O O . ASP A 1 366 ? -15.167 16.521 28.473 1.00 25.75 366 ASP A O 1
ATOM 2804 N N . VAL A 1 367 ? -13.647 15.731 29.924 1.00 27.14 367 VAL A N 1
ATOM 2805 C CA . VAL A 1 367 ? -14.328 16.146 31.152 1.00 27.14 367 VAL A CA 1
ATOM 2806 C C . VAL A 1 367 ? -13.561 17.372 31.661 1.00 27.14 367 VAL A C 1
ATOM 2808 O O . VAL A 1 367 ? -12.574 17.249 32.375 1.00 27.14 367 VAL A O 1
ATOM 2811 N N . ALA A 1 368 ? -14.061 18.538 31.236 1.00 24.61 368 ALA A N 1
ATOM 2812 C CA . ALA A 1 368 ? -13.879 19.902 31.756 1.00 24.61 368 ALA A CA 1
ATOM 2813 C C . ALA A 1 368 ? -12.487 20.598 31.709 1.00 24.61 368 ALA A C 1
ATOM 2815 O O . ALA A 1 368 ? -11.677 20.452 32.616 1.00 24.61 368 ALA A O 1
ATOM 2816 N N . GLY A 1 369 ? -12.355 21.588 30.805 1.00 26.44 369 GLY A N 1
ATOM 2817 C CA . GLY A 1 369 ? -12.370 23.016 31.190 1.00 26.44 369 GLY A CA 1
ATOM 2818 C C . GLY A 1 369 ? -11.082 23.865 31.067 1.00 26.44 369 GLY A C 1
ATOM 2819 O O . GLY A 1 369 ? -10.103 23.628 31.759 1.00 26.44 369 GLY A O 1
ATOM 2820 N N . ILE A 1 370 ? -11.225 25.000 30.352 1.00 24.70 370 ILE A N 1
ATOM 2821 C CA . ILE A 1 370 ? -10.453 26.275 30.379 1.00 24.70 370 ILE A CA 1
ATOM 2822 C C . ILE A 1 370 ? -9.389 26.485 29.266 1.00 24.70 370 ILE A C 1
ATOM 2824 O O . ILE A 1 370 ? -8.425 25.748 29.107 1.00 24.70 370 ILE A O 1
ATOM 2828 N N . SER A 1 371 ? -9.601 27.572 28.510 1.00 24.00 371 SER A N 1
ATOM 2829 C CA . SER A 1 371 ? -8.842 28.096 27.357 1.00 24.00 371 SER A CA 1
ATOM 2830 C C . SER A 1 371 ? -7.568 28.866 27.761 1.00 24.00 371 SER A C 1
ATOM 2832 O O . SER A 1 371 ? -7.567 29.465 28.840 1.00 24.00 371 SER A O 1
ATOM 2834 N N . PRO A 1 372 ? -6.552 29.000 26.876 1.00 23.97 372 PRO A N 1
ATOM 2835 C CA . PRO A 1 372 ? -5.859 30.289 26.807 1.00 23.97 372 PRO A CA 1
ATOM 2836 C C . PRO A 1 372 ? -5.469 30.794 25.401 1.00 23.97 372 PRO A C 1
ATOM 2838 O O . PRO A 1 372 ? -5.271 30.066 24.433 1.00 23.97 372 PRO A O 1
ATOM 2841 N N . VAL A 1 373 ? -5.337 32.119 25.377 1.00 22.86 373 VAL A N 1
ATOM 2842 C CA . VAL A 1 373 ? -4.828 33.045 24.356 1.00 22.86 373 VAL A CA 1
ATOM 2843 C C . VAL A 1 373 ? -3.381 32.730 23.940 1.00 22.86 373 VAL A C 1
ATOM 2845 O O . VAL A 1 373 ? -2.558 32.425 24.799 1.00 22.86 373 VAL A O 1
ATOM 2848 N N . VAL A 1 374 ? -3.035 32.915 22.655 1.00 22.17 374 VAL A N 1
ATOM 2849 C CA . VAL A 1 374 ? -1.636 32.977 22.178 1.00 22.17 374 VAL A CA 1
ATOM 2850 C C . VAL A 1 374 ? -1.403 34.252 21.357 1.00 22.17 374 VAL A C 1
ATOM 2852 O O . VAL A 1 374 ? -2.019 34.466 20.315 1.00 22.17 374 VAL A O 1
ATOM 2855 N N . GLN A 1 375 ? -0.490 35.092 21.854 1.00 22.05 375 GLN A N 1
ATOM 2856 C CA . GLN A 1 375 ? 0.210 36.162 21.135 1.00 22.05 375 GLN A CA 1
ATOM 2857 C C . GLN A 1 375 ? 1.481 35.603 20.467 1.00 22.05 375 GLN A C 1
ATOM 2859 O O . GLN A 1 375 ? 2.152 34.763 21.056 1.00 22.05 375 GLN A O 1
ATOM 2864 N N . GLY A 1 376 ? 1.888 36.196 19.335 1.00 22.11 376 GLY A N 1
ATOM 2865 C CA . GLY A 1 376 ? 3.304 36.550 19.139 1.00 22.11 376 GLY A CA 1
ATOM 2866 C C . GLY A 1 376 ? 4.094 35.912 17.988 1.00 22.11 376 GLY A C 1
ATOM 2867 O O . GLY A 1 376 ? 4.869 34.998 18.211 1.00 22.11 376 GLY A O 1
ATOM 2868 N N . SER A 1 377 ? 3.964 36.525 16.807 1.00 21.36 377 SER A N 1
ATOM 2869 C CA . SER A 1 377 ? 5.013 36.943 15.848 1.00 21.36 377 SER A CA 1
ATOM 2870 C C . SER A 1 377 ? 6.111 35.983 15.344 1.00 21.36 377 SER A C 1
ATOM 2872 O O . SER A 1 377 ? 7.021 35.579 16.059 1.00 21.36 377 SER A O 1
ATOM 2874 N N . LEU A 1 378 ? 6.106 35.832 14.016 1.00 22.12 378 LEU A N 1
ATOM 2875 C CA . LEU A 1 378 ? 7.207 35.448 13.124 1.00 22.12 378 LEU A CA 1
ATOM 2876 C C . LEU A 1 378 ? 8.144 36.638 12.839 1.00 22.12 378 LEU A C 1
ATOM 2878 O O . LEU A 1 378 ? 7.665 37.771 12.783 1.00 22.12 378 LEU A O 1
ATOM 2882 N N . ILE A 1 379 ? 9.425 36.365 12.545 1.00 23.12 379 ILE A N 1
ATOM 2883 C CA . ILE A 1 379 ? 10.283 37.172 11.649 1.00 23.12 379 ILE A CA 1
ATOM 2884 C C . ILE A 1 379 ? 11.147 36.210 10.790 1.00 23.12 379 ILE A C 1
ATOM 2886 O O . ILE A 1 379 ? 11.591 35.192 11.323 1.00 23.12 379 ILE A O 1
ATOM 2890 N N . PRO A 1 380 ? 11.366 36.496 9.485 1.00 27.45 380 PRO A N 1
ATOM 2891 C CA . PRO A 1 380 ? 11.956 35.585 8.500 1.00 27.45 380 PRO A CA 1
ATOM 2892 C C . PRO A 1 380 ? 13.410 35.939 8.140 1.00 27.45 380 PRO A C 1
ATOM 2894 O O . PRO A 1 380 ? 13.867 37.048 8.412 1.00 27.45 380 PRO A O 1
ATOM 2897 N N . THR A 1 381 ? 14.089 35.051 7.408 1.00 22.59 381 THR A N 1
ATOM 2898 C CA . THR A 1 381 ? 15.274 35.403 6.603 1.00 22.59 381 THR A CA 1
ATOM 2899 C C . THR A 1 381 ? 15.317 34.608 5.293 1.00 22.59 381 THR A C 1
ATOM 2901 O O . THR A 1 381 ? 15.236 33.381 5.304 1.00 22.59 381 THR A O 1
ATOM 2904 N N . SER A 1 382 ? 15.437 35.358 4.195 1.00 25.30 382 SER A N 1
ATOM 2905 C CA . SER A 1 382 ? 15.819 34.996 2.818 1.00 25.30 382 SER A CA 1
ATOM 2906 C C . SER A 1 382 ? 17.291 34.512 2.751 1.00 25.30 382 SER A C 1
ATOM 2908 O O . SER A 1 382 ? 17.975 34.559 3.769 1.00 25.30 382 SER A O 1
ATOM 2910 N N . ASP A 1 383 ? 17.913 34.034 1.666 1.00 25.19 383 ASP A N 1
ATOM 2911 C CA . ASP A 1 383 ? 17.682 34.065 0.212 1.00 25.19 383 ASP A CA 1
ATOM 2912 C C . ASP A 1 383 ? 18.664 33.070 -0.467 1.00 25.19 383 ASP A C 1
ATOM 2914 O O . ASP A 1 383 ? 19.692 32.745 0.135 1.00 25.19 383 ASP A O 1
ATOM 2918 N N . GLY A 1 384 ? 18.433 32.660 -1.729 1.00 24.47 384 GLY A N 1
ATOM 2919 C CA . GLY A 1 384 ? 19.500 32.044 -2.545 1.00 24.47 384 GLY A CA 1
ATOM 2920 C C . GLY A 1 384 ? 19.121 31.260 -3.819 1.00 24.47 384 GLY A C 1
ATOM 2921 O O . GLY A 1 384 ? 19.073 30.037 -3.781 1.00 24.47 384 GLY A O 1
ATOM 2922 N N . GLY A 1 385 ? 19.003 31.960 -4.960 1.00 26.50 385 GLY A N 1
ATOM 2923 C CA . GLY A 1 385 ? 19.596 31.562 -6.260 1.00 26.50 385 GLY A CA 1
ATOM 2924 C C . GLY A 1 385 ? 18.844 30.589 -7.188 1.00 26.50 385 GLY A C 1
ATOM 2925 O O . GLY A 1 385 ? 18.996 29.378 -7.092 1.00 26.50 385 GLY A O 1
ATOM 2926 N N . SER A 1 386 ? 18.120 31.148 -8.160 1.00 24.17 386 SER A N 1
ATOM 2927 C CA . SER A 1 386 ? 17.198 30.534 -9.131 1.00 24.17 386 SER A CA 1
ATOM 2928 C C . SER A 1 386 ? 17.829 29.846 -10.356 1.00 24.17 386 SER A C 1
ATOM 2930 O O . SER A 1 386 ? 18.678 30.433 -11.026 1.00 24.17 386 SER A O 1
ATOM 2932 N N . TYR A 1 387 ? 17.274 28.693 -10.747 1.00 28.42 387 TYR A N 1
ATOM 2933 C CA . TYR A 1 387 ? 17.163 28.283 -12.154 1.00 28.42 387 TYR A CA 1
ATOM 2934 C C . TYR A 1 387 ? 15.976 29.031 -12.781 1.00 28.42 387 TYR A C 1
ATOM 2936 O O . TYR A 1 387 ? 14.921 29.126 -12.155 1.00 28.42 387 TYR A O 1
ATOM 2944 N N . GLN A 1 388 ? 16.145 29.587 -13.982 1.00 24.92 388 GLN A N 1
ATOM 2945 C CA . GLN A 1 388 ? 15.055 30.244 -14.709 1.00 24.92 388 GLN A CA 1
ATOM 2946 C C . GLN A 1 388 ? 14.058 29.194 -15.215 1.00 24.92 388 GLN A C 1
ATOM 2948 O O . GLN A 1 388 ? 14.362 28.429 -16.129 1.00 24.92 388 GLN A O 1
ATOM 2953 N N . GLU A 1 389 ? 12.872 29.172 -14.606 1.00 25.36 389 GLU A N 1
ATOM 2954 C CA . GLU A 1 389 ? 11.681 28.536 -15.169 1.00 25.36 389 GLU A CA 1
ATOM 2955 C C . GLU A 1 389 ? 11.293 29.220 -16.491 1.00 25.36 389 GLU A C 1
ATOM 2957 O O . GLU A 1 389 ? 11.471 30.438 -16.626 1.00 25.36 389 GLU A O 1
ATOM 2962 N N . PRO A 1 390 ? 10.743 28.472 -17.465 1.00 27.56 390 PRO A N 1
ATOM 2963 C CA . PRO A 1 390 ? 10.173 29.068 -18.660 1.00 27.56 390 PRO A CA 1
ATOM 2964 C C . PRO A 1 390 ? 9.077 30.056 -18.257 1.00 27.56 390 PRO A C 1
ATOM 2966 O O . PRO A 1 390 ? 8.220 29.782 -17.420 1.00 27.56 390 PRO A O 1
ATOM 2969 N N . THR A 1 391 ? 9.136 31.233 -18.858 1.00 29.23 391 THR A N 1
ATOM 2970 C CA . THR A 1 391 ? 8.187 32.326 -18.686 1.00 29.23 391 THR A CA 1
ATOM 2971 C C . THR A 1 391 ? 6.739 31.877 -18.889 1.00 29.23 391 THR A C 1
ATOM 2973 O O . THR A 1 391 ? 6.360 31.557 -20.009 1.00 29.23 391 THR A O 1
ATOM 2976 N N . SER A 1 392 ? 5.937 31.958 -17.820 1.00 38.91 392 SER A N 1
ATOM 2977 C CA . SER A 1 392 ? 4.497 32.267 -17.820 1.00 38.91 392 SER A CA 1
ATOM 2978 C C . SER A 1 392 ? 3.692 31.716 -19.011 1.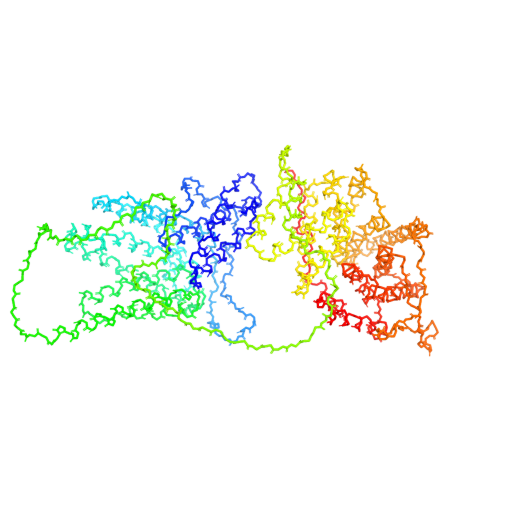00 38.91 392 SER A C 1
ATOM 2980 O O . SER A 1 392 ? 3.150 32.490 -19.804 1.00 38.91 392 SER A O 1
ATOM 2982 N N . THR A 1 393 ? 3.534 30.399 -19.103 1.00 34.66 393 THR A N 1
ATOM 2983 C CA . THR A 1 393 ? 2.348 29.811 -19.741 1.00 34.66 393 THR A CA 1
ATOM 2984 C C . THR A 1 393 ? 1.228 29.765 -18.699 1.00 34.66 393 THR A C 1
ATOM 2986 O O . THR A 1 393 ? 1.486 29.635 -17.502 1.00 34.66 393 THR A O 1
ATOM 2989 N N . ALA A 1 394 ? -0.008 30.042 -19.119 1.00 37.91 394 ALA A N 1
ATOM 2990 C CA . ALA A 1 394 ? -1.141 30.288 -18.232 1.00 37.91 394 ALA A CA 1
ATOM 2991 C C . ALA A 1 394 ? -1.253 29.213 -17.139 1.00 37.91 394 ALA A C 1
ATOM 2993 O O . ALA A 1 394 ? -1.184 28.022 -17.423 1.00 37.91 394 ALA A O 1
ATOM 2994 N N . ILE A 1 395 ? -1.435 29.628 -15.880 1.00 42.69 395 ILE A N 1
ATOM 2995 C CA . ILE A 1 395 ? -1.694 28.706 -14.769 1.00 42.69 395 ILE A CA 1
ATOM 2996 C C . ILE A 1 395 ? -3.073 28.085 -15.016 1.00 42.69 395 ILE A C 1
ATOM 2998 O O . ILE A 1 395 ? -4.106 28.608 -14.593 1.00 42.69 395 ILE A O 1
ATOM 3002 N N . HIS A 1 396 ? -3.086 26.993 -15.768 1.00 55.22 396 HIS A N 1
ATOM 3003 C CA . HIS A 1 396 ? -4.253 26.173 -16.011 1.00 55.22 396 HIS A CA 1
ATOM 3004 C C . HIS A 1 396 ? -4.683 25.589 -14.669 1.00 55.22 396 HIS A C 1
ATOM 3006 O O . HIS A 1 396 ? -3.943 24.834 -14.046 1.00 55.22 396 HIS A O 1
ATOM 3012 N N . ASN A 1 397 ? -5.860 25.988 -14.176 1.00 68.62 397 ASN A N 1
ATOM 3013 C CA . ASN A 1 397 ? -6.402 25.442 -12.938 1.00 68.62 397 ASN A CA 1
ATOM 3014 C C . ASN A 1 397 ? -6.670 23.937 -13.153 1.00 68.62 397 ASN A C 1
ATOM 3016 O O . ASN A 1 397 ? -7.607 23.606 -13.889 1.00 68.62 397 ASN A O 1
ATOM 3020 N N . PRO A 1 398 ? -5.903 23.019 -12.525 1.00 68.44 398 PRO A N 1
ATOM 3021 C CA . PRO A 1 398 ? -5.976 21.586 -12.824 1.00 68.44 398 PRO A CA 1
ATOM 3022 C C . PRO A 1 398 ? -7.371 21.004 -12.576 1.00 68.44 398 PRO A C 1
ATOM 3024 O O . PRO A 1 398 ? -7.778 20.046 -13.229 1.00 68.44 398 PRO A O 1
ATOM 3027 N N . SER A 1 399 ? -8.142 21.627 -11.676 1.00 71.81 399 SER A N 1
ATOM 3028 C CA . SER A 1 399 ? -9.513 21.224 -11.347 1.00 71.81 399 SER A CA 1
ATOM 3029 C C . SER A 1 399 ? -10.479 21.258 -12.538 1.00 71.81 399 SER A C 1
ATOM 3031 O O . SER A 1 399 ? -11.401 20.444 -12.587 1.00 71.81 399 SER A O 1
ATOM 3033 N N . ILE A 1 400 ? -10.253 22.134 -13.526 1.00 78.69 400 ILE A N 1
ATOM 3034 C CA . ILE A 1 400 ? -11.086 22.220 -14.739 1.00 78.69 400 ILE A CA 1
ATOM 3035 C C . ILE A 1 400 ? -10.902 20.961 -15.591 1.00 78.69 400 ILE A C 1
ATOM 3037 O O . ILE A 1 400 ? -11.874 20.381 -16.073 1.00 78.69 400 ILE A O 1
ATOM 3041 N N . TYR A 1 401 ? -9.662 20.500 -15.729 1.00 81.06 401 TYR A N 1
ATOM 3042 C CA . TYR A 1 401 ? -9.319 19.313 -16.510 1.00 81.06 401 TYR A CA 1
ATOM 3043 C C . TYR A 1 401 ? -9.750 18.035 -15.807 1.00 81.06 401 TYR A C 1
ATOM 3045 O O . TYR A 1 401 ? -10.256 17.131 -16.460 1.00 81.06 401 TYR A O 1
ATOM 3053 N N . VAL A 1 402 ? -9.643 17.989 -14.477 1.00 76.25 402 VAL A N 1
ATOM 3054 C CA . VAL A 1 402 ? -10.210 16.898 -13.673 1.00 76.25 402 VAL A CA 1
ATOM 3055 C C . VAL A 1 402 ? -11.730 16.824 -13.865 1.00 76.25 402 VAL A C 1
ATOM 3057 O O . VAL A 1 402 ? -12.264 15.743 -14.087 1.00 76.25 402 VAL A O 1
ATOM 3060 N N . SER A 1 403 ? -12.436 17.961 -13.853 1.00 77.75 403 SER A N 1
ATOM 3061 C CA . SER A 1 403 ? -13.884 17.991 -14.109 1.00 77.75 403 SER A CA 1
ATOM 3062 C C . SER A 1 403 ? -14.234 17.504 -15.517 1.00 77.75 403 SER A C 1
ATOM 3064 O O . SER A 1 403 ? -15.150 16.704 -15.672 1.00 77.75 403 SER A O 1
ATOM 3066 N N . ARG A 1 404 ? -13.484 17.930 -16.539 1.00 75.81 404 ARG A N 1
ATOM 3067 C CA . ARG A 1 404 ? -13.692 17.461 -17.919 1.00 75.81 404 ARG A CA 1
ATOM 3068 C C . ARG A 1 404 ? -13.365 15.981 -18.091 1.00 75.81 404 ARG A C 1
ATOM 3070 O O . ARG A 1 404 ? -14.060 15.294 -18.831 1.00 75.81 404 ARG A O 1
ATOM 3077 N N . LEU A 1 405 ? -12.343 15.479 -17.397 1.00 73.06 405 LEU A N 1
ATOM 3078 C CA . LEU A 1 405 ? -12.026 14.054 -17.368 1.00 73.06 405 LEU A CA 1
ATOM 3079 C C . LEU A 1 405 ? -13.206 13.265 -16.797 1.00 73.06 405 LEU A C 1
ATOM 3081 O O . LEU A 1 405 ? -13.610 12.274 -17.391 1.00 73.06 405 LEU A O 1
ATOM 3085 N N . LEU A 1 406 ? -13.819 13.740 -15.712 1.00 70.50 406 LEU A N 1
ATOM 3086 C CA . LEU A 1 406 ? -15.009 13.111 -15.136 1.00 70.50 406 LEU A CA 1
ATOM 3087 C C . LEU A 1 406 ? -16.209 13.089 -16.084 1.00 70.50 406 LEU A C 1
ATOM 3089 O O . LEU A 1 406 ? -16.930 12.095 -16.120 1.00 70.50 406 LEU A O 1
ATOM 3093 N N . ASP A 1 407 ? -16.407 14.137 -16.881 1.00 71.75 407 ASP A N 1
ATOM 3094 C CA . ASP A 1 407 ? -17.502 14.185 -17.855 1.00 71.75 407 ASP A CA 1
ATOM 3095 C C . ASP A 1 407 ? -17.353 13.119 -18.955 1.00 71.75 407 ASP A C 1
ATOM 3097 O O . ASP A 1 407 ? -18.349 12.563 -19.420 1.00 71.75 407 ASP A O 1
ATOM 3101 N N . LEU A 1 408 ? -16.117 12.770 -19.331 1.00 68.12 408 LEU A N 1
ATOM 3102 C CA . LEU A 1 408 ? -15.835 11.703 -20.302 1.00 68.12 408 LEU A CA 1
ATOM 3103 C C . LEU A 1 408 ? -16.079 10.296 -19.742 1.00 68.12 408 LEU A C 1
ATOM 3105 O O . LEU A 1 408 ? -16.277 9.357 -20.511 1.00 68.12 408 LEU A O 1
ATOM 3109 N N . PHE A 1 409 ? -16.101 10.160 -18.416 1.00 62.31 409 PHE A N 1
ATOM 3110 C CA . PHE A 1 409 ? -16.420 8.922 -17.704 1.00 62.31 409 PHE A CA 1
ATOM 3111 C C . PHE A 1 409 ? -17.806 8.967 -17.025 1.00 62.31 409 PHE A C 1
ATOM 3113 O O . PHE A 1 409 ? -18.110 8.123 -16.180 1.00 62.31 409 PHE A O 1
ATOM 3120 N N . SER A 1 410 ? -18.659 9.924 -17.421 1.00 52.38 410 SER A N 1
ATOM 3121 C CA . SER A 1 410 ? -19.941 10.233 -16.778 1.00 52.38 410 SER A CA 1
ATOM 3122 C C . SER A 1 410 ? -20.918 9.040 -16.751 1.00 52.38 410 SER A C 1
ATOM 3124 O O . SER A 1 410 ? -21.068 8.323 -17.742 1.00 52.38 410 SER A O 1
ATOM 3126 N N . PRO A 1 411 ? -21.660 8.829 -15.643 1.00 46.53 411 PRO A N 1
ATOM 3127 C CA . PRO A 1 411 ? -22.443 7.614 -15.395 1.00 46.53 411 PRO A CA 1
ATOM 3128 C C . PRO A 1 411 ? -23.776 7.532 -16.159 1.00 46.53 411 PRO A C 1
ATOM 3130 O O . PRO A 1 411 ? -24.560 6.608 -15.920 1.00 46.53 411 PRO A O 1
ATOM 3133 N N . VAL A 1 412 ? -24.085 8.476 -17.056 1.00 39.84 412 VAL A N 1
ATOM 3134 C CA . VAL A 1 412 ? -25.386 8.542 -17.742 1.00 39.84 412 VAL A CA 1
ATOM 3135 C C . VAL A 1 412 ? -25.465 7.469 -18.836 1.00 39.84 412 VAL A C 1
ATOM 3137 O O . VAL A 1 412 ? -25.217 7.716 -20.011 1.00 39.84 412 VAL A O 1
ATOM 3140 N N . GLY A 1 413 ? -25.816 6.249 -18.415 1.00 45.12 413 GLY A N 1
ATOM 3141 C CA . GLY A 1 413 ? -26.084 5.088 -19.272 1.00 45.12 413 GLY A CA 1
ATOM 3142 C C . GLY A 1 413 ? -25.235 3.842 -18.985 1.00 45.12 413 GLY A C 1
ATOM 3143 O O . GLY A 1 413 ? -25.491 2.792 -19.573 1.00 45.12 413 GLY A O 1
ATOM 3144 N N . ALA A 1 414 ? -24.253 3.909 -18.082 1.00 39.22 414 ALA A N 1
ATOM 3145 C CA . ALA A 1 414 ? -23.329 2.803 -17.836 1.00 39.22 414 ALA A CA 1
ATOM 3146 C C . ALA A 1 414 ? -23.881 1.801 -16.807 1.00 39.22 414 ALA A C 1
ATOM 3148 O O . ALA A 1 414 ? -23.916 2.058 -15.606 1.00 39.22 414 ALA A O 1
ATOM 3149 N N . THR A 1 415 ? -24.271 0.615 -17.270 1.00 38.97 415 THR A N 1
ATOM 3150 C CA . THR A 1 415 ? -24.668 -0.520 -16.418 1.00 38.97 415 THR A CA 1
ATOM 3151 C C . THR A 1 415 ? -23.478 -1.325 -15.872 1.00 38.97 415 THR A C 1
ATOM 3153 O O . THR A 1 415 ? -23.689 -2.343 -15.216 1.00 38.97 415 THR A O 1
ATOM 3156 N N . SER A 1 416 ? -22.225 -0.904 -16.107 1.00 42.69 416 SER A N 1
ATOM 3157 C CA . SER A 1 416 ? -21.023 -1.652 -15.710 1.00 42.69 416 SER A CA 1
ATOM 3158 C C . SER A 1 416 ? -20.098 -0.888 -14.757 1.00 42.69 416 SER A C 1
ATOM 3160 O O . SER A 1 416 ? -19.809 0.290 -14.950 1.00 42.69 416 SER A O 1
ATOM 3162 N N . PHE A 1 417 ? -19.542 -1.623 -13.785 1.00 40.41 417 PHE A N 1
ATOM 3163 C CA . PHE A 1 417 ? -18.509 -1.229 -12.805 1.00 40.41 417 PHE A CA 1
ATOM 3164 C C . PHE A 1 417 ? -17.284 -0.497 -13.400 1.00 40.41 417 PHE A C 1
ATOM 3166 O O . PHE A 1 417 ? -16.508 0.119 -12.679 1.00 40.41 417 PHE A O 1
ATOM 3173 N N . SER A 1 418 ? -17.093 -0.563 -14.718 1.00 44.84 418 SER A N 1
ATOM 3174 C CA . SER A 1 418 ? -15.884 -0.150 -15.418 1.00 44.84 418 SER A CA 1
ATOM 3175 C C . SER A 1 418 ? -15.658 1.367 -15.486 1.00 44.84 418 SER A C 1
ATOM 3177 O O . SER A 1 418 ? -14.521 1.769 -15.658 1.00 44.84 418 SER A O 1
ATOM 3179 N N . GLN A 1 419 ? -16.657 2.244 -15.380 1.00 51.03 419 GLN A N 1
ATOM 3180 C CA . GLN A 1 419 ? -16.433 3.695 -15.585 1.00 51.03 419 GLN A CA 1
ATOM 3181 C C . GLN A 1 419 ? -16.330 4.526 -14.299 1.00 51.03 419 GLN A C 1
ATOM 3183 O O . GLN A 1 419 ? -15.997 5.702 -14.367 1.00 51.03 419 GLN A O 1
ATOM 3188 N N . ARG A 1 420 ? -16.534 3.925 -13.118 1.00 53.94 420 ARG A N 1
ATOM 3189 C CA . ARG A 1 420 ? -16.496 4.679 -11.857 1.00 53.94 420 ARG A CA 1
ATOM 3190 C C . ARG A 1 420 ? -15.090 5.102 -11.426 1.00 53.94 420 ARG A C 1
ATOM 3192 O O . ARG A 1 420 ? -14.980 6.238 -11.000 1.00 53.94 420 ARG A O 1
ATOM 3199 N N . TRP A 1 421 ? -14.046 4.298 -11.673 1.00 56.03 421 TRP A N 1
ATOM 3200 C CA . TRP A 1 421 ? -12.686 4.475 -11.114 1.00 56.03 421 TRP A CA 1
ATOM 3201 C C . TRP A 1 421 ? -12.082 5.885 -11.190 1.00 56.03 421 TRP A C 1
ATOM 3203 O O . TRP A 1 421 ? -11.311 6.267 -10.311 1.00 56.03 421 TRP A O 1
ATOM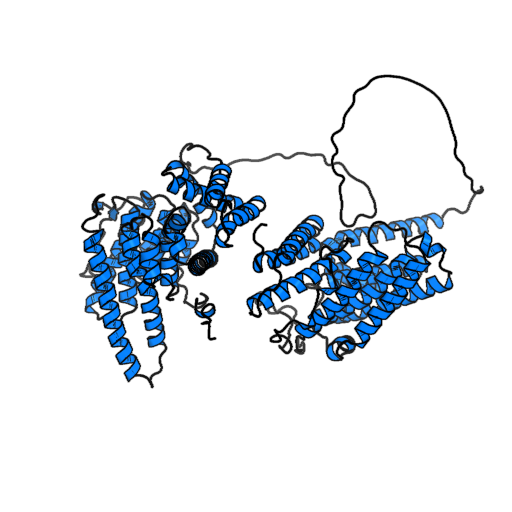 3213 N N . VAL A 1 422 ? -12.422 6.675 -12.213 1.00 56.91 422 VAL A N 1
ATOM 3214 C CA . VAL A 1 422 ? -11.968 8.071 -12.361 1.00 56.91 422 VAL A CA 1
ATOM 3215 C C . VAL A 1 422 ? -12.691 9.015 -11.397 1.00 56.91 422 VAL A C 1
ATOM 3217 O O . VAL A 1 422 ? -12.071 9.922 -10.835 1.00 56.91 422 VAL A O 1
ATOM 3220 N N . HIS A 1 423 ? -13.983 8.781 -11.158 1.00 62.69 423 HIS A N 1
ATOM 3221 C CA . HIS A 1 423 ? -14.760 9.481 -10.136 1.00 62.69 423 HIS A CA 1
ATOM 3222 C C . HIS A 1 423 ? -14.195 9.212 -8.747 1.00 62.69 423 HIS A C 1
ATOM 3224 O O . HIS A 1 423 ? -13.953 10.160 -8.000 1.00 62.69 423 HIS A O 1
ATOM 3230 N N . ASP A 1 424 ? -13.839 7.968 -8.444 1.00 56.34 424 ASP A N 1
ATOM 3231 C CA . ASP A 1 424 ? -13.298 7.630 -7.129 1.00 56.34 424 ASP A CA 1
ATOM 3232 C C . ASP A 1 424 ? -11.848 8.052 -6.954 1.00 56.34 424 ASP A C 1
ATOM 3234 O O . ASP A 1 424 ? -11.476 8.480 -5.862 1.00 56.34 424 ASP A O 1
ATOM 3238 N N . ALA A 1 425 ? -11.048 8.017 -8.023 1.00 53.94 425 ALA A N 1
ATOM 3239 C CA . ALA A 1 425 ? -9.729 8.636 -8.034 1.00 53.94 425 ALA A CA 1
ATOM 3240 C C . ALA A 1 425 ? -9.830 10.144 -7.762 1.00 53.94 425 ALA A C 1
ATOM 3242 O O . ALA A 1 425 ? -9.035 10.664 -6.981 1.00 53.94 425 ALA A O 1
ATOM 3243 N N . THR A 1 426 ? -10.834 10.831 -8.323 1.00 60.38 426 THR A N 1
ATOM 3244 C CA . THR A 1 426 ? -11.091 12.255 -8.044 1.00 60.38 426 THR A CA 1
ATOM 3245 C C . THR A 1 426 ? -11.558 12.496 -6.620 1.00 60.38 426 THR A C 1
ATOM 3247 O O . THR A 1 426 ? -11.147 13.454 -5.966 1.00 60.38 426 THR A O 1
ATOM 3250 N N . GLU A 1 427 ? -12.401 11.626 -6.086 1.00 58.94 427 GLU A N 1
ATOM 3251 C CA . GLU A 1 427 ? -12.826 11.745 -4.699 1.00 58.94 427 GLU A CA 1
ATOM 3252 C C . GLU A 1 427 ? -11.694 11.476 -3.699 1.00 58.94 427 GLU A C 1
ATOM 3254 O O . GLU A 1 427 ? -11.605 12.140 -2.662 1.00 58.94 427 GLU A O 1
ATOM 3259 N N . LEU A 1 428 ? -10.811 10.525 -4.013 1.00 48.94 428 LEU A N 1
ATOM 3260 C CA . LEU A 1 428 ? -9.587 10.251 -3.260 1.00 48.94 428 LEU A CA 1
ATOM 3261 C C . LEU A 1 428 ? -8.599 11.419 -3.366 1.00 48.94 428 LEU A C 1
ATOM 3263 O O . LEU A 1 428 ? -7.973 11.785 -2.368 1.00 48.94 428 LEU A O 1
ATOM 3267 N N . SER A 1 429 ? -8.489 12.035 -4.547 1.00 52.34 429 SER A N 1
ATOM 3268 C CA . SER A 1 429 ? -7.571 13.145 -4.799 1.00 52.34 429 SER A CA 1
ATOM 3269 C C . SER A 1 429 ? -7.937 14.395 -4.001 1.00 52.34 429 SER A C 1
ATOM 3271 O O . SER A 1 429 ? -7.044 15.035 -3.459 1.00 52.34 429 SER A O 1
ATOM 3273 N N . ARG A 1 430 ? -9.234 14.690 -3.820 1.00 55.94 430 ARG A N 1
ATOM 3274 C CA . ARG A 1 430 ? -9.735 15.856 -3.055 1.00 55.94 430 ARG A CA 1
ATOM 3275 C C . ARG A 1 430 ? -9.229 15.948 -1.609 1.00 55.94 430 ARG A C 1
ATOM 3277 O O . ARG A 1 430 ? -9.272 17.027 -1.032 1.00 55.94 430 ARG A O 1
ATOM 3284 N N . ASN A 1 431 ? -8.783 14.837 -1.017 1.00 47.12 431 ASN A N 1
ATOM 3285 C CA . ASN A 1 431 ? -8.347 14.773 0.384 1.00 47.12 431 ASN A CA 1
ATOM 3286 C C . ASN A 1 431 ? -6.872 14.368 0.550 1.00 47.12 431 ASN A C 1
ATOM 3288 O O . ASN A 1 431 ? -6.425 14.139 1.676 1.00 47.12 431 ASN A O 1
ATOM 3292 N N . HIS A 1 432 ? -6.111 14.258 -0.544 1.00 46.75 432 HIS A N 1
ATOM 3293 C CA . HIS A 1 432 ? -4.713 13.841 -0.502 1.00 46.75 432 HIS A CA 1
ATOM 3294 C C . HIS A 1 432 ? -3.858 14.656 -1.491 1.00 46.75 432 HIS A C 1
ATOM 3296 O O . HIS A 1 432 ? -3.924 14.404 -2.695 1.00 46.75 432 HIS A O 1
ATOM 3302 N N . PRO A 1 433 ? -2.970 15.552 -1.015 1.00 55.75 433 PRO A N 1
ATOM 3303 C CA . PRO A 1 433 ? -2.256 16.517 -1.864 1.00 55.75 433 PRO A CA 1
ATOM 3304 C C . PRO A 1 433 ? -1.459 15.892 -3.019 1.00 55.75 433 PRO A C 1
ATOM 3306 O O . PRO A 1 433 ? -1.403 16.440 -4.118 1.00 55.75 433 PRO A O 1
ATOM 3309 N N . LEU A 1 434 ? -0.859 14.713 -2.806 1.00 56.94 434 LEU A N 1
ATOM 3310 C CA . LEU A 1 434 ? -0.123 14.017 -3.871 1.00 56.94 434 LEU A CA 1
ATOM 3311 C C . LEU A 1 434 ? -1.049 13.393 -4.921 1.00 56.94 434 LEU A C 1
ATOM 3313 O O . LEU A 1 434 ? -0.668 13.322 -6.082 1.00 56.94 434 LEU A O 1
ATOM 3317 N N . LEU A 1 435 ? -2.243 12.938 -4.527 1.00 57.47 435 LEU A N 1
ATOM 3318 C CA . LEU A 1 435 ? -3.209 12.365 -5.466 1.00 57.47 435 LEU A CA 1
ATOM 3319 C C . LEU A 1 435 ? -3.927 13.480 -6.220 1.00 57.47 435 LEU A C 1
ATOM 3321 O O . LEU A 1 435 ? -4.194 13.320 -7.400 1.00 57.47 435 LEU A O 1
ATOM 3325 N N . GLU A 1 436 ? -4.183 14.617 -5.570 1.00 63.66 436 GLU A N 1
ATOM 3326 C CA . GLU A 1 436 ? -4.659 15.844 -6.214 1.00 63.66 436 GLU A CA 1
ATOM 3327 C C . GLU A 1 436 ? -3.698 16.301 -7.309 1.00 63.66 436 GLU A C 1
ATOM 3329 O O . GLU A 1 436 ? -4.101 16.497 -8.452 1.00 63.66 436 GLU A O 1
ATOM 3334 N N . THR A 1 437 ? -2.410 16.378 -6.973 1.00 66.31 437 THR A N 1
ATOM 3335 C CA . THR A 1 437 ? -1.362 16.769 -7.920 1.00 66.31 437 THR A CA 1
ATOM 3336 C C . THR A 1 437 ? -1.217 15.737 -9.043 1.00 66.31 437 THR A C 1
ATOM 3338 O O . THR A 1 437 ? -1.120 16.116 -10.206 1.00 66.31 437 THR A O 1
ATOM 3341 N N . ALA A 1 438 ? -1.255 14.436 -8.727 1.00 66.88 438 ALA A N 1
ATOM 3342 C CA . ALA A 1 438 ? -1.164 13.361 -9.719 1.00 66.88 438 ALA A CA 1
ATOM 3343 C C . ALA A 1 438 ? -2.360 13.311 -10.659 1.00 66.88 438 ALA A C 1
ATOM 3345 O O . ALA A 1 438 ? -2.185 13.222 -11.872 1.00 66.88 438 ALA A O 1
ATOM 3346 N N . LEU A 1 439 ? -3.570 13.405 -10.120 1.00 70.12 439 LEU A N 1
ATOM 3347 C CA . LEU A 1 439 ? -4.770 13.394 -10.931 1.00 70.12 439 LEU A CA 1
ATOM 3348 C C . LEU A 1 439 ? -4.892 14.674 -11.749 1.00 70.12 439 LEU A C 1
ATOM 3350 O O . LEU A 1 439 ? -5.260 14.596 -12.914 1.00 70.12 439 LEU A O 1
ATOM 3354 N N . GLY A 1 440 ? -4.541 15.830 -11.184 1.00 75.19 440 GLY A N 1
ATOM 3355 C CA . GLY A 1 440 ? -4.458 17.085 -11.927 1.00 75.19 440 GLY A CA 1
ATOM 3356 C C . GLY A 1 440 ? -3.486 16.980 -13.101 1.00 75.19 440 GLY A C 1
ATOM 3357 O O . GLY A 1 440 ? -3.860 17.298 -14.226 1.00 75.19 440 GLY A O 1
ATOM 3358 N N . ALA A 1 441 ? -2.280 16.458 -12.860 1.00 76.81 441 ALA A N 1
ATOM 3359 C CA . ALA A 1 441 ? -1.269 16.236 -13.892 1.00 76.81 441 ALA A CA 1
ATOM 3360 C C . ALA A 1 441 ? -1.763 15.308 -15.012 1.00 76.81 441 ALA A C 1
ATOM 3362 O O . ALA A 1 441 ? -1.727 15.674 -16.185 1.00 76.81 441 ALA A O 1
ATOM 3363 N N . VAL A 1 442 ? -2.285 14.133 -14.646 1.00 74.81 442 VAL A N 1
ATOM 3364 C CA . VAL A 1 442 ? -2.796 13.139 -15.600 1.00 74.81 442 VAL A CA 1
ATOM 3365 C C . VAL A 1 442 ? -4.027 13.661 -16.344 1.00 74.81 442 VAL A C 1
ATOM 3367 O O . VAL A 1 442 ? -4.152 13.435 -17.541 1.00 74.81 442 VAL A O 1
ATOM 3370 N N . SER A 1 443 ? -4.918 14.399 -15.680 1.00 79.38 443 SER A N 1
ATOM 3371 C CA . SER A 1 443 ? -6.115 14.961 -16.320 1.00 79.38 443 SER A CA 1
ATOM 3372 C C . SER A 1 443 ? -5.758 16.034 -17.338 1.00 79.38 443 SER A C 1
ATOM 3374 O O . SER A 1 443 ? -6.321 16.035 -18.426 1.00 79.38 443 SER A O 1
ATOM 3376 N N . MET A 1 444 ? -4.815 16.924 -17.014 1.00 80.38 444 MET A N 1
ATOM 3377 C CA . MET A 1 444 ? -4.303 17.908 -17.972 1.00 80.38 444 MET A CA 1
ATOM 3378 C C . MET A 1 444 ? -3.657 17.206 -19.170 1.00 80.38 444 MET A C 1
ATOM 3380 O O . MET A 1 444 ? -4.008 17.505 -20.305 1.00 80.38 444 MET A O 1
ATOM 3384 N N . LEU A 1 445 ? -2.811 16.202 -18.928 1.00 77.69 445 LEU A N 1
ATOM 3385 C CA . LEU A 1 445 ? -2.147 15.450 -19.994 1.00 77.69 445 LEU A CA 1
ATOM 3386 C C . LEU A 1 445 ? -3.152 14.755 -20.927 1.00 77.69 445 LEU A C 1
ATOM 3388 O O . LEU A 1 445 ? -3.084 14.901 -22.144 1.00 77.69 445 LEU A O 1
ATOM 3392 N N . LEU A 1 446 ? -4.122 14.034 -20.363 1.00 76.19 446 LEU A N 1
ATOM 3393 C CA . LEU A 1 446 ? -5.097 13.266 -21.137 1.00 76.19 446 LEU A CA 1
ATOM 3394 C C . LEU A 1 446 ? -6.121 14.146 -21.864 1.00 76.19 446 LEU A C 1
ATOM 3396 O O . LEU A 1 446 ? -6.467 13.855 -23.007 1.00 76.19 446 LEU A O 1
ATOM 3400 N N . ILE A 1 447 ? -6.619 15.207 -21.221 1.00 80.19 447 ILE A N 1
ATOM 3401 C CA . ILE A 1 447 ? -7.572 16.136 -21.848 1.00 80.19 447 ILE A CA 1
ATOM 3402 C C . ILE A 1 447 ? -6.878 16.998 -22.899 1.00 80.19 447 ILE A C 1
ATOM 3404 O O . ILE A 1 447 ? -7.434 17.164 -23.980 1.00 80.19 447 ILE A O 1
ATOM 3408 N N . GLY A 1 448 ? -5.661 17.477 -22.621 1.00 80.25 448 GLY A N 1
ATOM 3409 C CA . GLY A 1 448 ? -4.837 18.184 -23.603 1.00 80.25 448 GLY A CA 1
ATOM 3410 C C . GLY A 1 448 ? -4.662 17.352 -24.871 1.00 80.25 448 GLY A C 1
ATOM 3411 O O . GLY A 1 448 ? -5.000 17.816 -25.957 1.00 80.25 448 GLY A O 1
ATOM 3412 N N . LYS A 1 449 ? -4.294 16.071 -24.728 1.00 76.44 449 LYS A N 1
ATOM 3413 C CA . LYS A 1 449 ? -4.194 15.139 -25.863 1.00 76.44 449 LYS A CA 1
ATOM 3414 C C . LYS A 1 449 ? -5.516 14.887 -26.579 1.00 76.44 449 LYS A C 1
ATOM 3416 O O . LYS A 1 449 ? -5.540 14.846 -27.806 1.00 76.44 449 LYS A O 1
ATOM 3421 N N . LEU A 1 450 ? -6.610 14.703 -25.839 1.00 80.44 450 LEU A N 1
ATOM 3422 C CA . LEU A 1 450 ? -7.923 14.471 -26.445 1.00 80.44 450 LEU A CA 1
ATOM 3423 C C . LEU A 1 450 ? -8.380 15.668 -27.292 1.00 80.44 450 LEU A C 1
ATOM 3425 O O . LEU A 1 450 ? -8.976 15.474 -28.350 1.00 80.44 450 LEU A O 1
ATOM 3429 N N . ASP A 1 451 ? -8.104 16.885 -26.826 1.00 81.00 451 ASP A N 1
ATOM 3430 C CA . ASP A 1 451 ? -8.512 18.123 -27.492 1.00 81.00 451 ASP A CA 1
ATOM 3431 C C . ASP A 1 451 ? -7.497 18.628 -28.532 1.00 81.00 451 ASP A C 1
ATOM 3433 O O . ASP A 1 451 ? -7.823 19.521 -29.316 1.00 81.00 451 ASP A O 1
ATOM 3437 N N . GLY A 1 452 ? -6.274 18.088 -28.535 1.00 78.12 452 GLY A N 1
ATOM 3438 C CA . GLY A 1 452 ? -5.150 18.609 -29.318 1.00 78.12 452 GLY A CA 1
ATOM 3439 C C . GLY A 1 452 ? -4.573 19.927 -28.777 1.00 78.12 452 GLY A C 1
ATOM 3440 O O . GLY A 1 452 ? -4.031 20.715 -29.550 1.00 78.12 452 GLY A O 1
ATOM 3441 N N . ASP A 1 453 ? -4.713 20.190 -27.474 1.00 83.00 453 ASP A N 1
ATOM 3442 C CA . ASP A 1 453 ? -4.178 21.371 -26.788 1.00 83.00 453 ASP A CA 1
ATOM 3443 C C . ASP A 1 453 ? -2.786 21.094 -26.195 1.00 83.00 453 ASP A C 1
ATOM 3445 O O . ASP A 1 453 ? -2.638 20.555 -25.092 1.00 83.00 453 ASP A O 1
ATOM 3449 N N . VAL A 1 454 ? -1.767 21.508 -26.951 1.00 78.12 454 VAL A N 1
ATOM 3450 C CA . VAL A 1 454 ? -0.344 21.288 -26.656 1.00 78.12 454 VAL A CA 1
ATOM 3451 C C . VAL A 1 454 ? 0.105 21.986 -25.365 1.00 78.12 454 VAL A C 1
ATOM 3453 O O . VAL A 1 454 ? 0.930 21.439 -24.633 1.00 78.12 454 VAL A O 1
ATOM 3456 N N . ASP A 1 455 ? -0.441 23.162 -25.041 1.00 77.56 455 ASP A N 1
ATOM 3457 C CA . ASP A 1 455 ? -0.023 23.931 -23.857 1.00 77.56 455 ASP A CA 1
ATOM 3458 C C . ASP A 1 455 ? -0.516 23.263 -22.562 1.00 77.56 455 ASP A C 1
ATOM 3460 O O . ASP A 1 455 ? 0.219 23.148 -21.568 1.00 77.56 455 ASP A O 1
ATOM 3464 N N . THR A 1 456 ? -1.757 22.766 -22.584 1.00 79.62 456 THR A N 1
ATOM 3465 C CA . THR A 1 456 ? -2.316 21.968 -21.486 1.00 79.62 456 THR A CA 1
ATOM 3466 C C . THR A 1 456 ? -1.554 20.652 -21.328 1.00 79.62 456 THR A C 1
ATOM 3468 O O . THR A 1 456 ? -1.228 20.267 -20.200 1.00 79.62 456 THR A O 1
ATOM 3471 N N . GLU A 1 457 ? -1.257 19.967 -22.436 1.00 75.88 457 GLU A N 1
ATOM 3472 C CA . GLU A 1 457 ? -0.503 18.711 -22.430 1.00 75.88 457 GLU A CA 1
ATOM 3473 C C . GLU A 1 457 ? 0.865 18.892 -21.755 1.00 75.88 457 GLU A C 1
ATOM 3475 O O . GLU A 1 457 ? 1.153 18.208 -20.769 1.00 75.88 457 GLU A O 1
ATOM 3480 N N . GLN A 1 458 ? 1.653 19.886 -22.183 1.00 72.50 458 GLN A N 1
ATOM 3481 C CA . GLN A 1 458 ? 2.968 20.193 -21.600 1.00 72.50 458 GLN A CA 1
ATOM 3482 C C . GLN A 1 458 ? 2.891 20.571 -20.112 1.00 72.50 458 GLN A C 1
ATOM 3484 O O . GLN A 1 458 ? 3.758 20.200 -19.313 1.00 72.50 458 GLN A O 1
ATOM 3489 N N . SER A 1 459 ? 1.837 21.285 -19.707 1.00 75.31 459 SER A N 1
ATOM 3490 C CA . SER A 1 459 ? 1.602 21.631 -18.298 1.00 75.31 459 SER A CA 1
ATOM 3491 C C . SER A 1 459 ? 1.306 20.385 -17.449 1.00 75.31 459 SER A C 1
ATOM 3493 O O . SER A 1 459 ? 1.820 20.246 -16.333 1.00 75.31 459 SER A O 1
ATOM 3495 N N . GLY A 1 460 ? 0.517 19.450 -17.992 1.00 73.25 460 GLY A N 1
ATOM 3496 C CA . GLY A 1 460 ? 0.256 18.139 -17.396 1.00 73.25 460 GLY A CA 1
ATOM 3497 C C . GLY A 1 460 ? 1.522 17.298 -17.250 1.00 73.25 460 GLY A C 1
ATOM 3498 O O . GLY A 1 460 ? 1.775 16.750 -16.175 1.00 73.25 460 GLY A O 1
ATOM 3499 N N . GLU A 1 461 ? 2.360 17.263 -18.285 1.00 69.31 461 GLU A N 1
ATOM 3500 C CA . GLU A 1 461 ? 3.648 16.563 -18.276 1.00 69.31 461 GLU A CA 1
ATOM 3501 C C . GLU A 1 461 ? 4.584 17.080 -17.177 1.00 69.31 461 GLU A C 1
ATOM 3503 O O . GLU A 1 461 ? 5.112 16.293 -16.385 1.00 69.31 461 GLU A O 1
ATOM 3508 N N . LEU A 1 462 ? 4.758 18.401 -17.067 1.00 70.38 462 LEU A N 1
ATOM 3509 C CA . LEU A 1 462 ? 5.632 19.009 -16.059 1.00 70.38 462 LEU A CA 1
ATOM 3510 C C . LEU A 1 462 ? 5.173 18.693 -14.624 1.00 70.38 462 LEU A C 1
ATOM 3512 O O . LEU A 1 462 ? 5.991 18.402 -13.735 1.00 70.38 462 LEU A O 1
ATOM 3516 N N . ALA A 1 463 ? 3.857 18.716 -14.396 1.00 70.25 463 ALA A N 1
ATOM 3517 C CA . ALA A 1 463 ? 3.257 18.339 -13.122 1.00 70.25 463 ALA A CA 1
ATOM 3518 C C . ALA A 1 463 ? 3.445 16.838 -12.830 1.00 70.25 463 ALA A C 1
ATOM 3520 O O . ALA A 1 463 ? 3.799 16.474 -11.703 1.00 70.25 463 ALA A O 1
ATOM 3521 N N . TYR A 1 464 ? 3.299 15.981 -13.848 1.00 70.50 464 TYR A N 1
ATOM 3522 C CA . TYR A 1 464 ? 3.505 14.534 -13.744 1.00 70.50 464 TYR A CA 1
ATOM 3523 C C . TYR A 1 464 ? 4.947 14.217 -13.337 1.00 70.50 464 TYR A C 1
ATOM 3525 O O . TYR A 1 464 ? 5.180 13.497 -12.369 1.00 70.50 464 TYR A O 1
ATOM 3533 N N . ILE A 1 465 ? 5.930 14.852 -13.977 1.00 64.31 465 ILE A N 1
ATOM 3534 C CA . ILE A 1 465 ? 7.362 14.672 -13.685 1.00 64.31 465 ILE A CA 1
ATOM 3535 C C . ILE A 1 465 ? 7.712 15.053 -12.245 1.00 64.31 465 ILE A C 1
ATOM 3537 O O . ILE A 1 465 ? 8.507 14.375 -11.593 1.00 64.31 465 ILE A O 1
ATOM 3541 N N . THR A 1 466 ? 7.107 16.116 -11.711 1.00 65.25 466 THR A N 1
ATOM 3542 C CA . THR A 1 466 ? 7.368 16.566 -10.334 1.00 65.25 466 THR A CA 1
ATOM 3543 C C . THR A 1 466 ? 7.027 15.486 -9.298 1.00 65.25 466 THR A C 1
ATOM 3545 O O . THR A 1 466 ? 7.677 15.418 -8.253 1.00 65.25 466 THR A O 1
ATOM 3548 N N . LEU A 1 467 ? 6.087 14.588 -9.609 1.00 64.31 467 LEU A N 1
ATOM 3549 C CA . LEU A 1 467 ? 5.715 13.459 -8.750 1.00 64.31 467 LEU A CA 1
ATOM 3550 C C . LEU A 1 467 ? 6.733 12.310 -8.773 1.00 64.31 467 LEU A C 1
ATOM 3552 O O . LEU A 1 467 ? 6.804 11.556 -7.801 1.00 64.31 467 LEU A O 1
ATOM 3556 N N . PHE A 1 468 ? 7.536 12.194 -9.837 1.00 61.09 468 PHE A N 1
ATOM 3557 C CA . PHE A 1 468 ? 8.570 11.160 -9.984 1.00 61.09 468 PHE A CA 1
ATOM 3558 C C . PHE A 1 468 ? 9.939 11.569 -9.421 1.00 61.09 468 PHE A C 1
ATOM 3560 O O . PHE A 1 468 ? 10.771 10.703 -9.168 1.00 61.09 468 PHE A O 1
ATOM 3567 N N . ARG A 1 469 ? 10.171 12.857 -9.129 1.00 62.19 469 ARG A N 1
ATOM 3568 C CA . ARG A 1 469 ? 11.468 13.403 -8.663 1.00 62.19 469 ARG A CA 1
ATOM 3569 C C . ARG A 1 469 ? 11.975 12.906 -7.286 1.00 62.19 469 ARG A C 1
ATOM 3571 O O . ARG A 1 469 ? 12.962 13.441 -6.792 1.00 62.19 469 ARG A O 1
ATOM 3578 N N . LYS A 1 470 ? 11.295 11.966 -6.612 1.00 50.38 470 LYS A N 1
ATOM 3579 C CA . LYS A 1 470 ? 11.667 11.444 -5.269 1.00 50.38 470 LYS A CA 1
ATOM 3580 C C . LYS A 1 470 ? 11.203 10.003 -4.999 1.00 50.38 470 LYS A C 1
ATOM 3582 O O . LYS A 1 470 ? 10.919 9.652 -3.853 1.00 50.38 470 LYS A O 1
ATOM 3587 N N . LYS A 1 471 ? 10.983 9.201 -6.041 1.00 53.66 471 LYS A N 1
ATOM 3588 C CA . LYS A 1 471 ? 10.401 7.862 -5.896 1.00 53.66 471 LYS A CA 1
ATOM 3589 C C . LYS A 1 471 ? 11.351 6.785 -6.408 1.00 53.66 471 LYS A C 1
ATOM 3591 O O . LYS A 1 471 ? 11.878 6.908 -7.507 1.00 53.66 471 LYS A O 1
ATOM 3596 N N . SER A 1 472 ? 11.510 5.720 -5.618 1.00 51.22 472 SER A N 1
ATOM 3597 C CA . SER A 1 472 ? 12.267 4.527 -6.000 1.00 51.22 472 SER A CA 1
ATOM 3598 C C . SER A 1 472 ? 11.560 3.757 -7.117 1.00 51.22 472 SER A C 1
ATOM 3600 O O . SER A 1 472 ? 10.326 3.747 -7.201 1.00 51.22 472 SER A O 1
ATOM 3602 N N . GLU A 1 473 ? 12.340 3.048 -7.932 1.00 50.94 473 GLU A N 1
ATOM 3603 C CA . GLU A 1 473 ? 11.874 2.175 -9.020 1.00 50.94 473 GLU A CA 1
ATOM 3604 C C . GLU A 1 473 ? 10.798 1.169 -8.569 1.00 50.94 473 GLU A C 1
ATOM 3606 O O . GLU A 1 473 ? 9.806 0.947 -9.265 1.00 50.94 473 GLU A O 1
ATOM 3611 N N . SER A 1 474 ? 10.913 0.668 -7.334 1.00 52.50 474 SER A N 1
ATOM 3612 C CA . SER A 1 474 ? 9.943 -0.237 -6.705 1.00 52.50 474 SER A CA 1
ATOM 3613 C C . SER A 1 474 ? 8.529 0.334 -6.566 1.00 52.50 474 SER A C 1
ATOM 3615 O O . SER A 1 474 ? 7.583 -0.428 -6.408 1.00 52.50 474 SER A O 1
ATOM 3617 N N . SER A 1 475 ? 8.350 1.656 -6.618 1.00 56.22 475 SER A N 1
ATOM 3618 C CA . SER A 1 475 ? 7.024 2.281 -6.561 1.00 56.22 475 SER A CA 1
ATOM 3619 C C . SER A 1 475 ? 6.370 2.437 -7.939 1.00 56.22 475 SER A C 1
ATOM 3621 O O . SER A 1 475 ? 5.143 2.455 -8.027 1.00 56.22 475 SER A O 1
ATOM 3623 N N . ALA A 1 476 ? 7.166 2.512 -9.013 1.00 60.31 476 ALA A N 1
ATOM 3624 C CA . ALA A 1 476 ? 6.676 2.626 -10.386 1.00 60.31 476 ALA A CA 1
ATOM 3625 C C . ALA A 1 476 ? 6.116 1.290 -10.904 1.00 60.31 476 ALA A C 1
ATOM 3627 O O . ALA A 1 476 ? 5.096 1.275 -11.591 1.00 60.31 476 ALA A O 1
ATOM 3628 N N . SER A 1 477 ? 6.715 0.164 -10.508 1.00 61.53 477 SER A N 1
ATOM 3629 C CA . SER A 1 477 ? 6.260 -1.181 -10.891 1.00 61.53 477 SER A CA 1
ATOM 3630 C C . SER A 1 477 ? 4.807 -1.465 -10.486 1.00 61.53 477 SER A C 1
ATOM 3632 O O . SER A 1 477 ? 4.049 -2.017 -11.284 1.00 61.53 477 SER A O 1
ATOM 3634 N N . TYR A 1 478 ? 4.364 -1.012 -9.307 1.00 61.19 478 TYR A N 1
ATOM 3635 C CA . TYR A 1 478 ? 2.965 -1.152 -8.878 1.00 61.19 478 TYR A CA 1
ATOM 3636 C C . TYR A 1 478 ? 1.977 -0.409 -9.787 1.00 61.19 478 TYR A C 1
ATOM 3638 O O . TYR A 1 478 ? 0.856 -0.880 -9.980 1.00 61.19 478 TYR A O 1
ATOM 3646 N N . HIS A 1 479 ? 2.377 0.724 -10.377 1.00 66.50 479 HIS A N 1
ATOM 3647 C CA . HIS A 1 479 ? 1.531 1.458 -11.321 1.00 66.50 479 HIS A CA 1
ATOM 3648 C C . HIS A 1 479 ? 1.347 0.687 -12.635 1.00 66.50 479 HIS A C 1
ATOM 3650 O O . HIS A 1 479 ? 0.235 0.642 -13.162 1.00 66.50 479 HIS A O 1
ATOM 3656 N N . TRP A 1 480 ? 2.397 0.026 -13.130 1.00 71.81 480 TRP A N 1
ATOM 3657 C CA . TRP A 1 480 ? 2.333 -0.786 -14.351 1.00 71.81 480 TRP A CA 1
ATOM 3658 C C . TRP A 1 480 ? 1.511 -2.059 -14.147 1.00 71.81 480 TRP A C 1
ATOM 3660 O O . TRP A 1 480 ? 0.651 -2.370 -14.970 1.00 71.81 480 TRP A O 1
ATOM 3670 N N . ILE A 1 481 ? 1.689 -2.733 -13.006 1.00 67.88 481 ILE A N 1
ATOM 3671 C CA . ILE A 1 481 ? 0.879 -3.899 -12.617 1.00 67.88 481 ILE A CA 1
ATOM 3672 C C . ILE A 1 481 ? -0.603 -3.514 -12.516 1.00 67.88 481 ILE A C 1
ATOM 3674 O O . ILE A 1 481 ? -1.473 -4.230 -13.021 1.00 67.88 481 ILE A O 1
ATOM 3678 N N . ALA A 1 482 ? -0.906 -2.364 -11.907 1.00 60.22 482 ALA A N 1
ATOM 3679 C CA . ALA A 1 482 ? -2.275 -1.868 -11.808 1.00 60.22 482 ALA A CA 1
ATOM 3680 C C . ALA A 1 482 ? -2.881 -1.557 -13.188 1.00 60.22 482 ALA A C 1
ATOM 3682 O O . ALA A 1 482 ? -4.025 -1.935 -13.444 1.00 60.22 482 ALA A O 1
ATOM 3683 N N . ALA A 1 483 ? -2.121 -0.924 -14.090 1.00 70.62 483 ALA A N 1
ATOM 3684 C CA . ALA A 1 483 ? -2.566 -0.632 -15.454 1.00 70.62 483 ALA A CA 1
ATOM 3685 C C . ALA A 1 483 ? -2.848 -1.914 -16.257 1.00 70.62 483 ALA A C 1
ATOM 3687 O O . ALA A 1 483 ? -3.914 -2.037 -16.862 1.00 70.62 483 ALA A O 1
ATOM 3688 N N . LEU A 1 484 ? -1.946 -2.901 -16.199 1.00 74.75 484 LEU A N 1
ATOM 3689 C CA . LEU A 1 484 ? -2.133 -4.213 -16.827 1.00 74.75 484 LEU A CA 1
ATOM 3690 C C . LEU A 1 484 ? -3.389 -4.915 -16.301 1.00 74.75 484 LEU A C 1
ATOM 3692 O O . LEU A 1 484 ? -4.231 -5.341 -17.089 1.00 74.75 484 LEU A O 1
ATOM 3696 N N . THR A 1 485 ? -3.560 -4.959 -14.978 1.00 69.00 485 THR A N 1
ATOM 3697 C CA . THR A 1 485 ? -4.736 -5.574 -14.341 1.00 69.00 485 THR A CA 1
ATOM 3698 C C . THR A 1 485 ? -6.033 -4.878 -14.763 1.00 69.00 485 THR A C 1
ATOM 3700 O O . THR A 1 485 ? -7.049 -5.531 -15.010 1.00 69.00 485 THR A O 1
ATOM 3703 N N . LEU A 1 486 ? -6.015 -3.543 -14.864 1.00 69.12 486 LEU A N 1
ATOM 3704 C CA . LEU A 1 486 ? -7.165 -2.758 -15.307 1.00 69.12 486 LEU A CA 1
ATOM 3705 C C . LEU A 1 486 ? -7.538 -3.084 -16.754 1.00 69.12 486 LEU A C 1
ATOM 3707 O O . LEU A 1 486 ? -8.713 -3.319 -17.036 1.00 69.12 486 LEU A O 1
ATOM 3711 N N . PHE A 1 487 ? -6.562 -3.100 -17.660 1.00 79.56 487 PHE A N 1
ATOM 3712 C CA . PHE A 1 487 ? -6.788 -3.452 -19.059 1.00 79.56 487 PHE A CA 1
ATOM 3713 C C . PHE A 1 487 ? -7.359 -4.866 -19.174 1.00 79.56 487 PHE A C 1
ATOM 3715 O O . PHE A 1 487 ? -8.443 -5.036 -19.734 1.00 79.56 487 PHE A O 1
ATOM 3722 N N . GLU A 1 488 ? -6.715 -5.860 -18.561 1.00 78.44 488 GLU A N 1
ATOM 3723 C CA . GLU A 1 488 ? -7.152 -7.257 -18.643 1.00 78.44 488 GLU A CA 1
ATOM 3724 C C . GLU A 1 488 ? -8.607 -7.439 -18.196 1.00 78.44 488 GLU A C 1
ATOM 3726 O O . GLU A 1 488 ? -9.411 -8.030 -18.919 1.00 78.44 488 GLU A O 1
ATOM 3731 N N . ARG A 1 489 ? -8.988 -6.839 -17.059 1.00 68.81 489 ARG A N 1
ATOM 3732 C CA . ARG A 1 489 ? -10.358 -6.918 -16.524 1.00 68.81 489 ARG A CA 1
ATOM 3733 C C . ARG A 1 489 ? -11.402 -6.222 -17.395 1.00 68.81 489 ARG A C 1
ATOM 3735 O O . ARG A 1 489 ? -12.570 -6.608 -17.373 1.00 68.81 489 ARG A O 1
ATOM 3742 N N . ARG A 1 490 ? -11.028 -5.170 -18.127 1.00 71.56 490 ARG A N 1
ATOM 3743 C CA . ARG A 1 490 ? -11.953 -4.429 -19.003 1.00 71.56 490 ARG A CA 1
ATOM 3744 C C . ARG A 1 490 ? -12.161 -5.102 -20.354 1.00 71.56 490 ARG A C 1
ATOM 3746 O O . ARG A 1 490 ? -13.199 -4.879 -20.981 1.00 71.56 490 ARG A O 1
ATOM 3753 N N . GLY A 1 491 ? -11.185 -5.892 -20.788 1.00 80.75 491 GLY A N 1
ATOM 3754 C CA . GLY A 1 491 ? -11.156 -6.493 -22.112 1.00 80.75 491 GLY A CA 1
ATOM 3755 C C . GLY A 1 491 ? -10.866 -5.474 -23.227 1.00 80.75 491 GLY A C 1
ATOM 3756 O O . GLY A 1 491 ? -11.114 -4.272 -23.085 1.00 80.75 491 GLY A O 1
ATOM 3757 N N . PRO A 1 492 ? -10.376 -5.938 -24.386 1.00 87.44 492 PRO A N 1
ATOM 3758 C CA . PRO A 1 492 ? -9.824 -5.064 -25.422 1.00 87.44 492 PRO A CA 1
ATOM 3759 C C . PRO A 1 492 ? -10.881 -4.206 -26.143 1.00 87.44 492 PRO A C 1
ATOM 3761 O O . PRO A 1 492 ? -10.584 -3.096 -26.579 1.00 87.44 492 PRO A O 1
ATOM 3764 N N . PHE A 1 493 ? -12.139 -4.661 -26.217 1.00 82.56 493 PHE A N 1
ATOM 3765 C CA . PHE A 1 493 ? -13.240 -3.921 -26.858 1.00 82.56 493 PHE A CA 1
ATOM 3766 C C . PHE A 1 493 ? -13.553 -2.582 -26.189 1.00 82.56 493 PHE A C 1
ATOM 3768 O O . PHE A 1 493 ? -14.061 -1.672 -26.833 1.00 82.56 493 PHE A O 1
ATOM 3775 N N . ARG A 1 494 ? -13.262 -2.443 -24.893 1.00 79.88 494 ARG A N 1
ATOM 3776 C CA . ARG A 1 494 ? -13.515 -1.197 -24.159 1.00 79.88 494 ARG A CA 1
ATOM 3777 C C . ARG A 1 494 ? -12.474 -0.116 -24.443 1.00 79.88 494 ARG A C 1
ATOM 3779 O O . ARG A 1 494 ? -12.646 0.987 -23.948 1.00 79.88 494 ARG A O 1
ATOM 3786 N N . HIS A 1 495 ? -11.433 -0.426 -25.214 1.00 85.25 495 HIS A N 1
ATOM 3787 C CA . HIS A 1 495 ? -10.316 0.466 -25.530 1.00 85.25 495 HIS A CA 1
ATOM 3788 C C . HIS A 1 495 ? -10.272 0.848 -27.019 1.00 85.25 495 HIS A C 1
ATOM 3790 O O . HIS A 1 495 ? -9.227 1.243 -27.524 1.00 85.25 495 HIS A O 1
ATOM 3796 N N . THR A 1 496 ? -11.390 0.710 -27.739 1.00 85.00 496 THR A N 1
ATOM 3797 C CA . THR A 1 496 ? -11.464 0.966 -29.188 1.00 85.00 496 THR A CA 1
ATOM 3798 C C . THR A 1 496 ? -11.522 2.450 -29.549 1.00 85.00 496 THR A C 1
ATOM 3800 O O . THR A 1 496 ? -11.155 2.817 -30.659 1.00 85.00 496 THR A O 1
ATOM 3803 N N . SER A 1 497 ? -12.042 3.297 -28.659 1.00 80.75 497 SER A N 1
ATOM 3804 C CA . SER A 1 497 ? -12.317 4.715 -28.927 1.00 80.75 497 SER A CA 1
ATOM 3805 C C . SER A 1 497 ? -12.346 5.539 -27.639 1.00 80.75 497 SER A C 1
ATOM 3807 O O . SER A 1 497 ? -12.475 4.978 -26.553 1.00 80.75 497 SER A O 1
ATOM 3809 N N . GLY A 1 498 ? -12.304 6.867 -27.767 1.00 79.31 498 GLY A N 1
ATOM 3810 C CA . GLY A 1 498 ? -12.467 7.787 -26.640 1.00 79.31 498 GLY A CA 1
ATOM 3811 C C . GLY A 1 498 ? -11.290 7.770 -25.664 1.00 79.31 498 GLY A C 1
ATOM 3812 O O . GLY A 1 498 ? -10.172 7.394 -26.015 1.00 79.31 498 GLY A O 1
ATOM 3813 N N . MET A 1 499 ? -11.546 8.182 -24.424 1.00 72.75 499 MET A N 1
ATOM 3814 C CA . MET A 1 499 ? -10.512 8.306 -23.393 1.00 72.75 499 MET A CA 1
ATOM 3815 C C . MET A 1 499 ? -9.920 6.949 -22.992 1.00 72.75 499 MET A C 1
ATOM 3817 O O . MET A 1 499 ? -8.738 6.843 -22.676 1.00 72.75 499 MET A O 1
ATOM 3821 N N . GLU A 1 500 ? -10.712 5.880 -23.048 1.00 74.50 500 GLU A N 1
ATOM 3822 C CA . GLU A 1 500 ? -10.237 4.524 -22.792 1.00 74.50 500 GLU A CA 1
ATOM 3823 C C . GLU A 1 500 ? -9.188 4.063 -23.807 1.00 74.50 500 GLU A C 1
ATOM 3825 O O . GLU A 1 500 ? -8.269 3.328 -23.436 1.00 74.50 500 GLU A O 1
ATOM 3830 N N . HIS A 1 501 ? -9.319 4.487 -25.068 1.00 83.81 501 HIS A N 1
ATOM 3831 C CA . HIS A 1 501 ? -8.307 4.246 -26.092 1.00 83.81 501 HIS A CA 1
ATOM 3832 C C . HIS A 1 501 ? -7.037 5.048 -25.812 1.00 83.81 501 HIS A C 1
ATOM 3834 O O . HIS A 1 501 ? -5.958 4.465 -25.816 1.00 83.81 501 HIS A O 1
ATOM 3840 N N . VAL A 1 502 ? -7.173 6.341 -25.489 1.00 82.38 502 VAL A N 1
ATOM 3841 C CA . VAL A 1 502 ? -6.034 7.212 -25.147 1.00 82.38 502 VAL A CA 1
ATOM 3842 C C . VAL A 1 502 ? -5.253 6.639 -23.960 1.00 82.38 502 VAL A C 1
ATOM 3844 O O . VAL A 1 502 ? -4.040 6.491 -24.023 1.00 82.38 502 VAL A O 1
ATOM 3847 N N . LEU A 1 503 ? -5.934 6.211 -22.896 1.00 78.88 503 LEU A N 1
ATOM 3848 C CA . LEU A 1 503 ? -5.283 5.566 -21.749 1.00 78.88 503 LEU A CA 1
ATOM 3849 C C . LEU A 1 503 ? -4.522 4.294 -22.136 1.00 78.88 503 LEU A C 1
ATOM 3851 O O . LEU A 1 503 ? -3.420 4.056 -21.641 1.00 78.88 503 LEU A O 1
ATOM 3855 N N . TYR A 1 504 ? -5.111 3.472 -23.007 1.00 86.69 504 TYR A N 1
ATOM 3856 C CA . TYR A 1 504 ? -4.456 2.270 -23.504 1.00 86.69 504 TYR A CA 1
ATOM 3857 C C . TYR A 1 504 ? -3.218 2.614 -24.337 1.00 86.69 504 TYR A C 1
ATOM 3859 O O . TYR A 1 504 ? -2.149 2.071 -24.065 1.00 86.69 504 TYR A O 1
ATOM 3867 N N . SER A 1 505 ? -3.323 3.525 -25.308 1.00 88.94 505 SER A N 1
ATOM 3868 C CA . SER A 1 505 ? -2.192 3.913 -26.156 1.00 88.94 505 SER A CA 1
ATOM 3869 C C . SER A 1 505 ? -1.059 4.540 -25.342 1.00 88.94 505 SER A C 1
ATOM 3871 O O . SER A 1 505 ? 0.095 4.180 -25.543 1.00 88.94 505 SER A O 1
ATOM 3873 N N . GLU A 1 506 ? -1.363 5.392 -24.364 1.00 82.12 506 GLU A N 1
ATOM 3874 C CA . GLU A 1 506 ? -0.348 6.094 -23.567 1.00 82.12 506 GLU A CA 1
ATOM 3875 C C . GLU A 1 506 ? 0.390 5.185 -22.576 1.00 82.12 506 GLU A C 1
ATOM 3877 O O . GLU A 1 506 ? 1.606 5.287 -22.417 1.00 82.12 506 GLU A O 1
ATOM 3882 N N . LEU A 1 507 ? -0.318 4.266 -21.912 1.00 84.06 507 LEU A N 1
ATOM 3883 C CA . LEU A 1 507 ? 0.292 3.399 -20.895 1.00 84.06 507 LEU A CA 1
ATOM 3884 C C . LEU A 1 507 ? 0.881 2.112 -21.475 1.00 84.06 507 LEU A C 1
ATOM 3886 O O . LEU A 1 507 ? 1.717 1.476 -20.826 1.00 84.06 507 LEU A O 1
ATOM 3890 N N . ARG A 1 508 ? 0.473 1.711 -22.687 1.00 90.62 508 ARG A N 1
ATOM 3891 C CA . ARG A 1 508 ? 0.972 0.493 -23.337 1.00 90.62 508 ARG A CA 1
ATOM 3892 C C . ARG A 1 508 ? 2.505 0.460 -23.428 1.00 90.62 508 ARG A C 1
ATOM 3894 O O . ARG A 1 508 ? 3.041 -0.553 -22.990 1.00 90.62 508 ARG A O 1
ATOM 3901 N N . PRO A 1 509 ? 3.226 1.495 -23.913 1.00 89.44 509 PRO A N 1
ATOM 3902 C CA . PRO A 1 509 ? 4.691 1.483 -23.958 1.00 89.44 509 PRO A CA 1
ATOM 3903 C C . PRO A 1 509 ? 5.327 1.132 -22.606 1.00 89.44 509 PRO A C 1
ATOM 3905 O O . PRO A 1 509 ? 6.179 0.252 -22.540 1.00 89.44 509 PRO A O 1
ATOM 3908 N N . LEU A 1 510 ? 4.837 1.733 -21.518 1.00 85.44 510 LEU A N 1
ATOM 3909 C CA . LEU A 1 510 ? 5.345 1.519 -20.158 1.00 85.44 510 LEU A CA 1
ATOM 3910 C C . LEU A 1 510 ? 5.085 0.087 -19.668 1.00 85.44 510 LEU A C 1
ATOM 3912 O O . LEU A 1 510 ? 5.960 -0.534 -19.067 1.00 85.44 510 LEU A O 1
ATOM 3916 N N . CYS A 1 511 ? 3.909 -0.466 -19.979 1.00 87.38 511 CYS A N 1
ATOM 3917 C CA . CYS A 1 511 ? 3.568 -1.853 -19.654 1.00 87.38 511 CYS A CA 1
ATOM 3918 C C . CYS A 1 511 ? 4.458 -2.859 -20.403 1.00 87.38 511 CYS A C 1
ATOM 3920 O O . CYS A 1 511 ? 4.858 -3.869 -19.827 1.00 87.38 511 CYS A O 1
ATOM 3922 N N . VAL A 1 512 ? 4.778 -2.589 -21.675 1.00 92.31 512 VAL A N 1
ATOM 3923 C CA . VAL A 1 512 ? 5.679 -3.438 -22.474 1.00 92.31 512 VAL A CA 1
ATOM 3924 C C . VAL A 1 512 ? 7.107 -3.362 -21.952 1.00 92.31 512 VAL A C 1
ATOM 3926 O O . VAL A 1 512 ? 7.735 -4.400 -21.766 1.00 92.31 512 VAL A O 1
ATOM 3929 N N . THR A 1 513 ? 7.599 -2.157 -21.666 1.00 89.38 513 THR A N 1
ATOM 3930 C CA . THR A 1 513 ? 8.916 -1.948 -21.058 1.00 89.38 513 THR A CA 1
ATOM 3931 C C . THR A 1 513 ? 9.043 -2.709 -19.742 1.00 89.38 513 THR A C 1
ATOM 3933 O O . THR A 1 513 ? 10.002 -3.450 -19.553 1.00 89.38 513 THR A O 1
ATOM 3936 N N . TRP A 1 514 ? 8.034 -2.622 -18.872 1.00 86.88 514 TRP A N 1
ATOM 3937 C CA . TRP A 1 514 ? 8.011 -3.392 -17.632 1.00 86.88 514 TRP A CA 1
ATOM 3938 C C . TRP A 1 514 ? 8.049 -4.906 -17.884 1.00 86.88 514 TRP A C 1
ATOM 3940 O O . TRP A 1 514 ? 8.865 -5.595 -17.278 1.00 86.88 514 TRP A O 1
ATOM 3950 N N . ALA A 1 515 ? 7.233 -5.423 -18.811 1.00 89.69 515 ALA A N 1
ATOM 3951 C CA . ALA A 1 515 ? 7.223 -6.845 -19.168 1.00 89.69 515 ALA A CA 1
ATOM 3952 C C . ALA A 1 515 ? 8.594 -7.338 -19.674 1.00 89.69 515 ALA A C 1
ATOM 3954 O O . ALA A 1 515 ? 9.005 -8.453 -19.353 1.00 89.69 515 ALA A O 1
ATOM 3955 N N . LEU A 1 516 ? 9.316 -6.500 -20.427 1.00 92.31 516 LEU A N 1
ATOM 3956 C CA . LEU A 1 516 ? 10.684 -6.780 -20.871 1.00 92.31 516 LEU A CA 1
ATOM 3957 C C . LEU A 1 516 ? 11.663 -6.830 -19.692 1.00 92.31 516 LEU A C 1
ATOM 3959 O O . LEU A 1 516 ? 12.437 -7.781 -19.603 1.00 92.31 516 LEU A O 1
ATOM 3963 N N . THR A 1 517 ? 11.598 -5.862 -18.770 1.00 87.31 517 THR A N 1
ATOM 3964 C CA . THR A 1 517 ? 12.449 -5.821 -17.566 1.00 87.31 517 THR A CA 1
ATOM 3965 C C . THR A 1 517 ? 12.257 -7.056 -16.689 1.00 87.31 517 THR A C 1
ATOM 3967 O O . THR A 1 517 ? 13.229 -7.644 -16.225 1.00 87.31 517 THR A O 1
ATOM 3970 N N . VAL A 1 518 ? 11.007 -7.471 -16.471 1.00 86.44 518 VAL A N 1
ATOM 3971 C CA . VAL A 1 518 ? 10.691 -8.627 -15.612 1.00 86.44 518 VAL A CA 1
ATOM 3972 C C . VAL A 1 518 ? 10.741 -9.962 -16.354 1.00 86.44 518 VAL A C 1
ATOM 3974 O O . VAL A 1 518 ? 10.553 -11.005 -15.732 1.00 86.44 518 VAL A O 1
ATOM 3977 N N . ARG A 1 519 ? 10.973 -9.928 -17.674 1.00 91.75 519 ARG A N 1
ATOM 3978 C CA . ARG A 1 519 ? 11.068 -11.099 -18.558 1.00 91.75 519 ARG A CA 1
ATOM 3979 C C . ARG A 1 519 ? 9.847 -12.027 -18.472 1.00 91.75 519 ARG A C 1
ATOM 3981 O O . ARG A 1 519 ? 9.982 -13.241 -18.578 1.00 91.75 519 ARG A O 1
ATOM 3988 N N . ALA A 1 520 ? 8.653 -11.460 -18.278 1.00 89.56 520 ALA A N 1
ATOM 3989 C CA . ALA A 1 520 ? 7.417 -12.225 -18.105 1.00 89.56 520 ALA A CA 1
ATOM 3990 C C . ALA A 1 520 ? 6.389 -11.901 -19.192 1.00 89.56 520 ALA A C 1
ATOM 3992 O O . ALA A 1 520 ? 6.158 -10.734 -19.529 1.00 89.56 520 ALA A O 1
ATOM 3993 N N . SER A 1 521 ? 5.737 -12.939 -19.718 1.00 91.44 521 SER A N 1
ATOM 3994 C CA . SER A 1 521 ? 4.640 -12.780 -20.671 1.00 91.44 521 SER A CA 1
ATOM 3995 C C . SER A 1 521 ? 3.448 -12.025 -20.067 1.00 91.44 521 SER A C 1
ATOM 3997 O O . SER A 1 521 ? 3.171 -12.073 -18.868 1.00 91.44 521 SER A O 1
ATOM 3999 N N . THR A 1 522 ? 2.713 -11.311 -20.924 1.00 91.75 522 THR A N 1
ATOM 4000 C CA . THR A 1 522 ? 1.483 -10.595 -20.550 1.00 91.75 522 THR A CA 1
ATOM 4001 C C . THR A 1 522 ? 0.391 -10.847 -21.583 1.00 91.75 522 THR A C 1
ATOM 4003 O O . THR A 1 522 ? 0.675 -11.211 -22.725 1.00 91.75 522 THR A O 1
ATOM 4006 N N . PHE A 1 523 ? -0.875 -10.602 -21.227 1.00 92.56 523 PHE A N 1
ATOM 4007 C CA . PHE A 1 523 ? -2.004 -10.740 -22.157 1.00 92.56 523 PHE A CA 1
ATOM 4008 C C . PHE A 1 523 ? -1.900 -9.817 -23.391 1.00 92.56 523 PHE A C 1
ATOM 4010 O O . PHE A 1 523 ? -2.589 -10.057 -24.381 1.00 92.56 523 PHE A O 1
ATOM 4017 N N . LEU A 1 524 ? -1.036 -8.790 -23.363 1.00 93.81 524 LEU A N 1
ATOM 4018 C CA . LEU A 1 524 ? -0.821 -7.857 -24.474 1.00 93.81 524 LEU A CA 1
ATOM 4019 C C . LEU A 1 524 ? -0.232 -8.523 -25.730 1.00 93.81 524 LEU A C 1
ATOM 4021 O O . LEU A 1 524 ? -0.349 -7.953 -26.816 1.00 93.81 524 LEU A O 1
ATOM 4025 N N . SER A 1 525 ? 0.375 -9.710 -25.607 1.00 94.50 525 SER A N 1
ATOM 4026 C CA . SER A 1 525 ? 0.860 -10.501 -26.750 1.00 94.50 525 SER A CA 1
ATOM 4027 C C . SER A 1 525 ? -0.271 -11.179 -27.534 1.00 94.50 525 SER A C 1
ATOM 4029 O O . SER A 1 525 ? -0.091 -11.549 -28.697 1.00 94.50 525 SER A O 1
ATOM 4031 N N . LYS A 1 526 ? -1.472 -11.301 -26.950 1.00 94.44 526 LYS A N 1
ATOM 4032 C CA . LYS A 1 526 ? -2.632 -11.886 -27.633 1.00 94.44 526 LYS A CA 1
ATOM 4033 C C . LYS A 1 526 ? -3.057 -11.009 -28.813 1.00 94.44 526 LYS A C 1
ATOM 4035 O O . LYS A 1 526 ? -3.107 -9.781 -28.722 1.00 94.44 526 LYS A O 1
ATOM 4040 N N . SER A 1 527 ? -3.436 -11.646 -29.920 1.00 94.69 527 SER A N 1
ATOM 4041 C CA . SER A 1 527 ? -3.845 -10.965 -31.159 1.00 94.69 527 SER A CA 1
ATOM 4042 C C . SER A 1 527 ? -4.994 -9.974 -30.945 1.00 94.69 527 SER A C 1
ATOM 4044 O O . SER A 1 527 ? -4.983 -8.878 -31.502 1.00 94.69 527 SER A O 1
ATOM 4046 N N . GLU A 1 528 ? -5.948 -10.317 -30.081 1.00 94.19 528 GLU A N 1
ATOM 4047 C CA . GLU A 1 528 ? -7.069 -9.454 -29.705 1.00 94.19 528 GLU A CA 1
ATOM 4048 C C . GLU A 1 528 ? -6.606 -8.106 -29.129 1.00 94.19 528 GLU A C 1
ATOM 4050 O O . GLU A 1 528 ? -7.148 -7.066 -29.495 1.00 94.19 528 GLU A O 1
ATOM 4055 N N . TRP A 1 529 ? -5.537 -8.094 -28.329 1.00 94.88 529 TRP A N 1
ATOM 4056 C CA . TRP A 1 529 ? -4.980 -6.883 -27.727 1.00 94.88 529 TRP A CA 1
ATOM 4057 C C . TRP A 1 529 ? -4.121 -6.075 -28.695 1.00 94.88 529 TRP A C 1
ATOM 4059 O O . TRP A 1 529 ? -4.027 -4.860 -28.553 1.00 94.88 529 TRP A O 1
ATOM 4069 N N . LYS A 1 530 ? -3.556 -6.707 -29.727 1.00 95.44 530 LYS A N 1
ATOM 4070 C CA . LYS A 1 530 ? -2.847 -6.002 -30.804 1.00 95.44 530 LYS A CA 1
ATOM 4071 C C . LYS A 1 530 ? -3.802 -5.345 -31.796 1.00 95.44 530 LYS A C 1
ATOM 4073 O O . LYS A 1 530 ? -3.431 -4.351 -32.415 1.00 95.44 530 LYS A O 1
ATOM 4078 N N . VAL A 1 531 ? -5.006 -5.885 -31.993 1.00 94.44 531 VAL A N 1
ATOM 4079 C CA . VAL A 1 531 ? -5.899 -5.464 -33.090 1.00 94.44 531 VAL A CA 1
ATOM 4080 C C . VAL A 1 531 ? -7.114 -4.683 -32.595 1.00 94.44 531 VAL A C 1
ATOM 4082 O O . VAL A 1 531 ? -7.362 -3.584 -33.085 1.00 94.44 531 VAL A O 1
ATOM 4085 N N . ILE A 1 532 ? -7.870 -5.219 -31.635 1.00 93.75 532 ILE A N 1
ATOM 4086 C CA . ILE A 1 532 ? -9.190 -4.685 -31.262 1.00 93.75 532 ILE A CA 1
ATOM 4087 C C . ILE A 1 532 ? -9.125 -3.238 -30.756 1.00 93.75 532 ILE A C 1
ATOM 4089 O O . ILE A 1 532 ? -9.933 -2.446 -31.239 1.00 93.75 532 ILE A O 1
ATOM 4093 N N . PRO A 1 533 ? -8.172 -2.825 -29.893 1.00 94.19 533 PRO A N 1
ATOM 4094 C CA . PRO A 1 533 ? -8.105 -1.437 -29.427 1.00 94.19 533 PRO A CA 1
ATOM 4095 C C . PRO A 1 533 ? -7.971 -0.398 -30.551 1.00 94.19 533 PRO A C 1
ATOM 4097 O O . PRO A 1 533 ? -8.290 0.764 -30.349 1.00 94.19 533 PRO A O 1
ATOM 4100 N N . TRP A 1 534 ? -7.551 -0.800 -31.750 1.00 94.88 534 TRP A N 1
ATOM 4101 C CA . TRP A 1 534 ? -7.360 0.086 -32.902 1.00 94.88 534 TRP A CA 1
ATOM 4102 C C . TRP A 1 534 ? -8.545 0.070 -33.884 1.00 94.88 534 TRP A C 1
ATOM 4104 O O . TRP A 1 534 ? -8.530 0.771 -34.891 1.00 94.88 534 TRP A O 1
ATOM 4114 N N . MET A 1 535 ? -9.601 -0.710 -33.615 1.00 90.56 535 MET A N 1
ATOM 4115 C CA . MET A 1 535 ? -10.751 -0.838 -34.524 1.00 90.56 535 MET A CA 1
ATOM 4116 C C . MET A 1 535 ? -11.694 0.376 -34.516 1.00 90.56 535 MET A C 1
ATOM 4118 O O . MET A 1 535 ? -12.456 0.548 -35.464 1.00 90.56 535 MET A O 1
ATOM 4122 N N . GLY A 1 536 ? -11.675 1.216 -33.476 1.00 80.94 536 GLY A N 1
ATOM 4123 C CA . GLY A 1 536 ? -12.591 2.360 -33.343 1.00 80.94 536 GLY A CA 1
ATOM 4124 C C . GLY A 1 536 ? -12.099 3.663 -33.981 1.00 80.94 536 GLY A C 1
ATOM 4125 O O . GLY A 1 536 ? -12.629 4.723 -33.660 1.00 80.94 536 GLY A O 1
ATOM 4126 N N . GLY A 1 537 ? -11.109 3.596 -34.879 1.00 74.25 537 GLY A N 1
ATOM 4127 C CA . GLY A 1 537 ? -10.640 4.733 -35.684 1.00 74.25 537 GLY A CA 1
ATOM 4128 C C . GLY A 1 537 ? -9.272 5.301 -35.294 1.00 74.25 537 GLY A C 1
ATOM 4129 O O . GLY A 1 537 ? -8.748 6.137 -36.026 1.00 74.25 537 GLY A O 1
ATOM 4130 N N . GLY A 1 538 ? -8.668 4.840 -34.194 1.00 78.44 538 GLY A N 1
ATOM 4131 C CA . GLY A 1 538 ? -7.286 5.176 -33.837 1.00 78.44 538 GLY A CA 1
ATOM 4132 C C . GLY A 1 538 ? -6.280 4.505 -34.776 1.00 78.44 538 GLY A C 1
ATOM 4133 O O . GLY A 1 538 ? -6.398 3.314 -35.067 1.00 78.44 538 GLY A O 1
ATOM 4134 N N . GLN A 1 539 ? -5.277 5.250 -35.244 1.00 85.38 539 GLN A N 1
ATOM 4135 C CA . GLN A 1 539 ? -4.189 4.701 -36.056 1.00 85.38 539 GLN A CA 1
ATOM 4136 C C . GLN A 1 539 ? -2.956 4.424 -3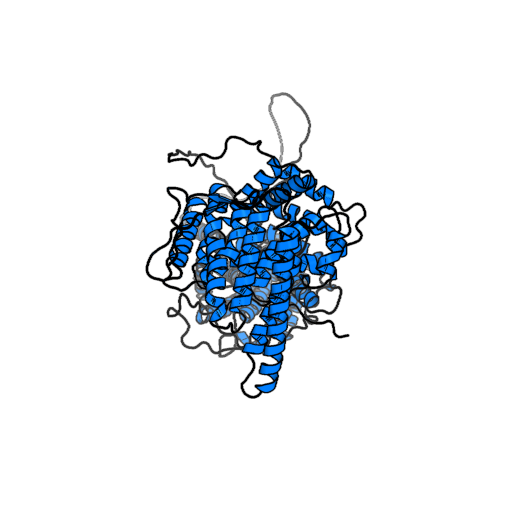5.201 1.00 85.38 539 GLN A C 1
ATOM 4138 O O . GLN A 1 539 ? -2.582 5.222 -34.343 1.00 85.38 539 GLN A O 1
ATOM 4143 N N . LYS A 1 540 ? -2.303 3.291 -35.463 1.00 93.94 540 LYS A N 1
ATOM 4144 C CA . LYS A 1 540 ? -1.008 2.989 -34.860 1.00 93.94 540 LYS A CA 1
ATOM 4145 C C . LYS A 1 540 ? 0.041 3.915 -35.452 1.00 93.94 540 LYS A C 1
ATOM 4147 O O . LYS A 1 540 ? 0.187 4.006 -36.666 1.00 93.94 540 LYS A O 1
ATOM 4152 N N . ASN A 1 541 ? 0.789 4.566 -34.576 1.00 93.38 541 ASN A N 1
ATOM 4153 C CA . ASN A 1 541 ? 2.002 5.265 -34.963 1.00 93.38 541 ASN A CA 1
ATOM 4154 C C . ASN A 1 541 ? 3.187 4.282 -35.067 1.00 93.38 541 ASN A C 1
ATOM 4156 O O . ASN A 1 541 ? 3.061 3.087 -34.768 1.00 93.38 541 ASN A O 1
ATOM 4160 N N . VAL A 1 542 ? 4.348 4.798 -35.476 1.00 95.69 542 VAL A N 1
ATOM 4161 C CA . VAL A 1 542 ? 5.588 4.021 -35.640 1.00 95.69 542 VAL A CA 1
ATOM 4162 C C . VAL A 1 542 ? 5.954 3.221 -34.379 1.00 95.69 542 VAL A C 1
ATOM 4164 O O . VAL A 1 542 ? 6.274 2.034 -34.483 1.00 95.69 542 VAL A O 1
ATOM 4167 N N . LEU A 1 543 ? 5.781 3.802 -33.185 1.00 95.50 543 LEU A N 1
ATOM 4168 C CA . LEU A 1 543 ? 6.046 3.135 -31.908 1.00 95.50 543 LEU A CA 1
ATOM 4169 C C . LEU A 1 543 ? 5.044 2.012 -31.620 1.00 95.50 543 LEU A C 1
ATOM 4171 O O . LEU A 1 543 ? 5.436 0.931 -31.198 1.00 95.50 543 LEU A O 1
ATOM 4175 N N . HIS A 1 544 ? 3.748 2.210 -31.858 1.00 96.12 544 HIS A N 1
ATOM 4176 C CA . HIS A 1 544 ? 2.750 1.165 -31.605 1.00 96.12 544 HIS A CA 1
ATOM 4177 C C . HIS A 1 544 ? 2.877 -0.029 -32.546 1.00 96.12 544 HIS A C 1
ATOM 4179 O O . HIS A 1 544 ? 2.622 -1.157 -32.121 1.00 96.12 544 HIS A O 1
ATOM 4185 N N . HIS A 1 545 ? 3.321 0.199 -33.783 1.00 97.19 545 HIS A N 1
ATOM 4186 C CA . HIS A 1 545 ? 3.705 -0.886 -34.680 1.00 97.19 545 HIS A CA 1
ATOM 4187 C C . HIS A 1 545 ? 4.932 -1.654 -34.173 1.00 97.19 545 HIS A C 1
ATOM 4189 O O . HIS A 1 545 ? 4.962 -2.875 -34.299 1.00 97.19 545 HIS A O 1
ATOM 4195 N N . LEU A 1 546 ? 5.903 -0.973 -33.552 1.00 98.12 546 LEU A N 1
ATOM 4196 C CA . LEU A 1 546 ? 7.043 -1.636 -32.913 1.00 98.12 546 LEU A CA 1
ATOM 4197 C C . LEU A 1 546 ? 6.584 -2.461 -31.709 1.00 98.12 546 LEU A C 1
ATOM 4199 O O . LEU A 1 546 ? 6.950 -3.625 -31.568 1.00 98.12 546 LEU A O 1
ATOM 4203 N N . LEU A 1 547 ? 5.742 -1.875 -30.856 1.00 97.31 547 LEU A N 1
ATOM 4204 C CA . LEU A 1 547 ? 5.248 -2.508 -29.635 1.00 97.31 547 LEU A CA 1
ATOM 4205 C C . LEU A 1 547 ? 4.472 -3.800 -29.909 1.00 97.31 547 LEU A C 1
ATOM 4207 O O . LEU A 1 547 ? 4.510 -4.696 -29.075 1.00 97.31 547 LEU A O 1
ATOM 4211 N N . ASP A 1 548 ? 3.813 -3.940 -31.063 1.00 96.88 548 ASP A N 1
ATOM 4212 C CA . ASP A 1 548 ? 3.179 -5.205 -31.467 1.00 96.88 548 ASP A CA 1
ATOM 4213 C C . ASP A 1 548 ? 4.177 -6.362 -31.627 1.00 96.88 548 ASP A C 1
ATOM 4215 O O . ASP A 1 548 ? 3.792 -7.516 -31.422 1.00 96.88 548 ASP A O 1
ATOM 4219 N N . VAL A 1 549 ? 5.429 -6.050 -31.976 1.00 97.12 549 VAL A N 1
ATOM 4220 C CA . VAL A 1 549 ? 6.546 -7.003 -32.020 1.00 97.12 549 VAL A CA 1
ATOM 4221 C C . VAL A 1 549 ? 7.145 -7.165 -30.622 1.00 97.12 549 VAL A C 1
ATOM 4223 O O . VAL A 1 549 ? 7.357 -8.285 -30.162 1.00 97.12 549 VAL A O 1
ATOM 4226 N N . LEU A 1 550 ? 7.370 -6.058 -29.903 1.00 97.50 550 LEU A N 1
ATOM 4227 C CA . LEU A 1 550 ? 8.038 -6.092 -28.596 1.00 97.50 550 LEU A CA 1
ATOM 4228 C C . LEU A 1 550 ? 7.262 -6.865 -27.528 1.00 97.50 550 LEU A C 1
ATOM 4230 O O . LEU A 1 550 ? 7.891 -7.502 -26.693 1.00 97.50 550 LEU A O 1
ATOM 4234 N N . VAL A 1 551 ? 5.924 -6.865 -27.552 1.00 96.00 551 VAL A N 1
ATOM 4235 C CA . VAL A 1 551 ? 5.113 -7.631 -26.580 1.00 96.00 551 VAL A CA 1
ATOM 4236 C C . VAL A 1 551 ? 5.317 -9.146 -26.657 1.00 96.00 551 VAL A C 1
ATOM 4238 O O . VAL A 1 551 ? 4.976 -9.848 -25.705 1.00 96.00 551 VAL A O 1
ATOM 4241 N N . ASP A 1 552 ? 5.872 -9.660 -27.757 1.00 95.88 552 ASP A N 1
ATOM 4242 C CA . ASP A 1 552 ? 6.157 -11.090 -27.909 1.00 95.88 552 ASP A CA 1
ATOM 4243 C C . ASP A 1 552 ? 7.513 -11.477 -27.305 1.00 95.88 552 ASP A C 1
ATOM 4245 O O . ASP A 1 552 ? 7.694 -12.621 -26.884 1.00 95.88 552 ASP A O 1
ATOM 4249 N N . ILE A 1 553 ? 8.445 -10.523 -27.192 1.00 96.38 553 ILE A N 1
ATOM 4250 C CA . ILE A 1 553 ? 9.794 -10.760 -26.664 1.00 96.38 553 ILE A CA 1
ATOM 4251 C C . ILE A 1 553 ? 9.761 -11.252 -25.205 1.00 96.38 553 ILE A C 1
ATOM 4253 O O . ILE A 1 553 ? 10.427 -12.247 -24.935 1.00 96.38 553 ILE A O 1
ATOM 4257 N N . PRO A 1 554 ? 8.978 -10.685 -24.262 1.00 96.06 554 PRO A N 1
ATOM 4258 C CA . PRO A 1 554 ? 8.895 -11.219 -22.900 1.00 96.06 554 PRO A CA 1
ATOM 4259 C C . PRO A 1 554 ? 8.468 -12.689 -22.846 1.00 96.06 554 PRO A C 1
ATOM 4261 O O . PRO A 1 554 ? 9.001 -13.453 -22.051 1.00 96.06 554 PRO A O 1
ATOM 4264 N N . SER A 1 555 ? 7.557 -13.105 -23.734 1.00 93.88 555 SER A N 1
ATOM 4265 C CA . SER A 1 555 ? 7.124 -14.508 -23.822 1.00 93.88 555 SER A CA 1
ATOM 4266 C C . SER A 1 555 ? 8.255 -15.416 -24.310 1.00 93.88 555 SER A C 1
ATOM 4268 O O . SER A 1 555 ? 8.396 -16.539 -23.834 1.00 93.88 555 SER A O 1
ATOM 4270 N N . PHE A 1 556 ? 9.081 -14.926 -25.237 1.00 94.69 556 PHE A N 1
ATOM 4271 C CA . PHE A 1 556 ? 10.299 -15.608 -25.666 1.00 94.69 556 PHE A CA 1
ATOM 4272 C C . PHE A 1 556 ? 11.327 -15.707 -24.524 1.00 94.69 556 PHE A C 1
ATOM 4274 O O . PHE A 1 556 ? 11.846 -16.792 -24.267 1.00 94.69 556 PHE A O 1
ATOM 4281 N N . LEU A 1 557 ? 11.579 -14.614 -23.796 1.00 94.00 557 LEU A N 1
ATOM 4282 C CA . LEU A 1 557 ? 12.527 -14.585 -22.674 1.00 94.00 557 LEU A CA 1
ATOM 4283 C C . LEU A 1 557 ? 12.117 -15.533 -21.542 1.00 94.00 557 LEU A C 1
ATOM 4285 O O . LEU A 1 557 ? 12.960 -16.263 -21.027 1.00 94.00 557 LEU A O 1
ATOM 4289 N N . GLU A 1 558 ? 10.825 -15.599 -21.221 1.00 93.12 558 GLU A N 1
ATOM 4290 C CA . GLU A 1 558 ? 10.288 -16.525 -20.221 1.00 93.12 558 GLU A CA 1
ATOM 4291 C C . GLU A 1 558 ? 10.561 -17.998 -20.593 1.00 93.12 558 GLU A C 1
ATOM 4293 O O . GLU A 1 558 ? 10.860 -18.833 -19.731 1.00 93.12 558 GLU A O 1
ATOM 4298 N N . GLN A 1 559 ? 10.509 -18.330 -21.887 1.00 91.88 559 GLN A N 1
ATOM 4299 C CA . GLN A 1 559 ? 10.850 -19.666 -22.386 1.00 91.88 559 GLN A CA 1
ATOM 4300 C C . GLN A 1 559 ? 12.363 -19.921 -22.383 1.00 91.88 559 GLN A C 1
ATOM 4302 O O . GLN A 1 559 ? 12.787 -21.036 -22.073 1.00 91.88 559 GLN A O 1
ATOM 4307 N N . VAL A 1 560 ? 13.184 -18.902 -22.661 1.00 90.56 560 VAL A N 1
ATOM 4308 C CA . VAL A 1 560 ? 14.649 -18.979 -22.507 1.00 90.56 560 VAL A CA 1
ATOM 4309 C C . VAL A 1 560 ? 15.021 -19.275 -21.053 1.00 90.56 560 VAL A C 1
ATOM 4311 O O . VAL A 1 560 ? 15.824 -20.173 -20.797 1.00 90.56 560 VAL A O 1
ATOM 4314 N N . ASP A 1 561 ? 14.401 -18.586 -20.097 1.00 90.88 561 ASP A N 1
ATOM 4315 C CA . ASP A 1 561 ? 14.653 -18.788 -18.666 1.00 90.88 561 ASP A CA 1
ATOM 4316 C C . ASP A 1 561 ? 14.200 -20.182 -18.214 1.00 90.88 561 ASP A C 1
ATOM 4318 O O . ASP A 1 561 ? 14.930 -20.886 -17.509 1.00 90.88 561 ASP A O 1
ATOM 4322 N N . THR A 1 562 ? 13.044 -20.634 -18.713 1.00 90.00 562 THR A N 1
ATOM 4323 C CA . THR A 1 562 ? 12.544 -21.997 -18.485 1.00 90.00 562 THR A CA 1
ATOM 4324 C C . THR A 1 562 ? 13.536 -23.041 -19.011 1.00 90.00 562 THR A C 1
ATOM 4326 O O . THR A 1 562 ? 13.925 -23.934 -18.259 1.00 90.00 562 THR A O 1
ATOM 4329 N N . MET A 1 563 ? 14.029 -22.901 -20.248 1.00 89.50 563 MET A N 1
ATOM 4330 C CA . MET A 1 563 ? 15.044 -23.794 -20.829 1.00 89.50 563 MET A CA 1
ATOM 4331 C C . MET A 1 563 ? 16.354 -23.776 -20.021 1.00 89.50 563 MET A C 1
ATOM 4333 O O . MET A 1 563 ? 16.970 -24.824 -19.792 1.00 89.50 563 MET A O 1
ATOM 4337 N N . ASN A 1 564 ? 16.802 -22.599 -19.579 1.00 86.38 564 ASN A N 1
ATOM 4338 C CA . ASN A 1 564 ? 18.037 -22.454 -18.808 1.00 86.38 564 ASN A CA 1
ATOM 4339 C C . ASN A 1 564 ? 17.961 -23.175 -17.456 1.00 86.38 564 ASN A C 1
ATOM 4341 O O . ASN A 1 564 ? 18.954 -23.788 -17.061 1.00 86.38 564 ASN A O 1
ATOM 4345 N N . SER A 1 565 ? 16.783 -23.196 -16.821 1.00 86.62 565 SER A N 1
ATOM 4346 C CA . SER A 1 565 ? 16.534 -23.907 -15.557 1.00 86.62 565 SER A CA 1
ATOM 4347 C C . SER A 1 565 ? 16.434 -25.440 -15.666 1.00 86.62 565 SER A C 1
ATOM 4349 O O . SER A 1 565 ? 16.403 -26.114 -14.641 1.00 86.62 565 SER A O 1
ATOM 4351 N N . MET A 1 566 ? 16.411 -26.016 -16.877 1.00 84.19 566 MET A N 1
ATOM 4352 C CA . MET A 1 566 ? 16.314 -27.471 -17.073 1.00 84.19 566 MET A CA 1
ATOM 4353 C C . MET A 1 566 ? 17.599 -28.227 -16.702 1.00 84.19 566 MET A C 1
ATOM 4355 O O . MET A 1 566 ? 18.700 -27.853 -17.136 1.00 84.19 566 MET A O 1
ATOM 4359 N N . ASP A 1 567 ? 17.423 -29.358 -16.012 1.00 79.12 567 ASP A N 1
ATOM 4360 C CA . ASP A 1 567 ? 18.475 -30.264 -15.538 1.00 79.12 567 ASP A CA 1
ATOM 4361 C C . ASP A 1 567 ? 19.161 -31.079 -16.653 1.00 79.12 567 ASP A C 1
ATOM 4363 O O . ASP A 1 567 ? 18.609 -31.344 -17.725 1.00 79.12 567 ASP A O 1
ATOM 4367 N N . GLY A 1 568 ? 20.369 -31.583 -16.366 1.00 69.69 568 GLY A N 1
ATOM 4368 C CA . GLY A 1 568 ? 21.192 -32.352 -17.314 1.00 69.69 568 GLY A CA 1
ATOM 4369 C C . GLY A 1 568 ? 20.565 -33.656 -17.835 1.00 69.69 568 GLY A C 1
ATOM 4370 O O . GLY A 1 568 ? 20.914 -34.110 -18.924 1.00 69.69 568 GLY A O 1
ATOM 4371 N N . HIS A 1 569 ? 19.600 -34.241 -17.118 1.00 72.75 569 HIS A N 1
ATOM 4372 C CA . HIS A 1 569 ? 18.866 -35.434 -17.569 1.00 72.75 569 HIS A CA 1
ATOM 4373 C C . HIS A 1 569 ? 17.900 -35.158 -18.735 1.00 72.75 569 HIS A C 1
ATOM 4375 O O . HIS A 1 569 ? 17.452 -36.098 -19.390 1.00 72.75 569 HIS A O 1
ATOM 4381 N N . GLN A 1 570 ? 17.613 -33.886 -19.032 1.00 80.25 570 GLN A N 1
ATOM 4382 C CA . GLN A 1 570 ? 16.711 -33.452 -20.103 1.00 80.25 570 GLN A CA 1
ATOM 4383 C C . GLN A 1 570 ? 17.466 -32.923 -21.336 1.00 80.25 570 GLN A C 1
ATOM 4385 O O . GLN A 1 570 ? 16.913 -32.150 -22.116 1.00 80.25 570 GLN A O 1
ATOM 4390 N N . ALA A 1 571 ? 18.723 -33.334 -21.546 1.00 81.19 571 ALA A N 1
ATOM 4391 C CA . ALA A 1 571 ? 19.595 -32.791 -22.594 1.00 81.19 571 ALA A CA 1
ATOM 4392 C C . ALA A 1 571 ? 18.971 -32.792 -24.005 1.00 81.19 571 ALA A C 1
ATOM 4394 O O . ALA A 1 571 ? 19.075 -31.796 -24.714 1.00 81.19 571 ALA A O 1
ATOM 4395 N N . ALA A 1 572 ? 18.274 -33.866 -24.395 1.00 83.38 572 ALA A N 1
ATOM 4396 C CA . ALA A 1 572 ? 17.609 -33.943 -25.699 1.00 83.38 572 ALA A CA 1
ATOM 4397 C C . ALA A 1 572 ? 16.453 -32.932 -25.834 1.00 83.38 572 ALA A C 1
ATOM 4399 O O . ALA A 1 572 ? 16.328 -32.271 -26.858 1.00 83.38 572 ALA A O 1
ATOM 4400 N N . GLN A 1 573 ? 15.641 -32.766 -24.784 1.00 82.69 573 GLN A N 1
ATOM 4401 C CA . GLN A 1 573 ? 14.534 -31.803 -24.761 1.00 82.69 573 GLN A CA 1
ATOM 4402 C C . GLN A 1 573 ? 15.046 -30.358 -24.729 1.00 82.69 573 GLN A C 1
ATOM 4404 O O . GLN A 1 573 ? 14.481 -29.495 -25.398 1.00 82.69 573 GLN A O 1
ATOM 4409 N N . LYS A 1 574 ? 16.135 -30.110 -23.992 1.00 85.75 574 LYS A N 1
ATOM 4410 C CA . LYS A 1 574 ? 16.819 -28.814 -23.938 1.00 85.75 574 LYS A CA 1
ATOM 4411 C C . LYS A 1 574 ? 17.377 -28.421 -25.306 1.00 85.75 574 LYS A C 1
ATOM 4413 O O . LYS A 1 574 ? 17.263 -27.263 -25.686 1.00 85.75 574 LYS A O 1
ATOM 4418 N N . GLU A 1 575 ? 17.920 -29.376 -26.063 1.00 86.62 575 GLU A N 1
ATOM 4419 C CA . GLU A 1 575 ? 18.405 -29.125 -27.425 1.00 86.62 575 GLU A CA 1
ATOM 4420 C C . GLU A 1 575 ? 17.255 -28.831 -28.401 1.00 86.62 575 GLU A C 1
ATOM 4422 O O . GLU A 1 575 ? 17.310 -27.845 -29.127 1.00 86.62 575 GLU A O 1
ATOM 4427 N N . THR A 1 576 ? 16.157 -29.594 -28.357 1.00 87.25 576 THR A N 1
ATOM 4428 C CA . THR A 1 576 ? 14.969 -29.293 -29.180 1.00 87.25 576 THR A CA 1
ATOM 4429 C C . THR A 1 576 ? 14.359 -27.929 -28.839 1.00 87.25 576 THR A C 1
ATOM 4431 O O . THR A 1 576 ? 13.998 -27.169 -29.736 1.00 87.25 576 THR A O 1
ATOM 4434 N N . GLN A 1 577 ? 14.250 -27.583 -27.552 1.00 86.75 577 GLN A N 1
ATOM 4435 C CA . GLN A 1 577 ? 13.784 -26.255 -27.143 1.00 86.75 577 GLN A CA 1
ATOM 4436 C C . GLN A 1 577 ? 14.734 -25.149 -27.600 1.00 86.75 577 GLN A C 1
ATOM 4438 O O . GLN A 1 577 ? 14.266 -24.104 -28.045 1.00 86.75 577 GLN A O 1
ATOM 4443 N N . ARG A 1 578 ? 16.049 -25.386 -27.552 1.00 88.19 578 ARG A N 1
ATOM 4444 C CA . ARG A 1 578 ? 17.050 -24.451 -28.068 1.00 88.19 578 ARG A CA 1
ATOM 4445 C C . ARG A 1 578 ? 16.857 -24.190 -29.558 1.00 88.19 578 ARG A C 1
ATOM 4447 O O . ARG A 1 578 ? 16.799 -23.027 -29.939 1.00 88.19 578 ARG A O 1
ATOM 4454 N N . GLU A 1 579 ? 16.695 -25.228 -30.379 1.00 88.19 579 GLU A N 1
ATOM 4455 C CA . GLU A 1 579 ? 16.437 -25.080 -31.820 1.00 88.19 579 GLU A CA 1
ATOM 4456 C C . GLU A 1 579 ? 15.167 -24.254 -32.092 1.00 88.19 579 GLU A C 1
ATOM 4458 O O . GLU A 1 579 ? 15.185 -23.329 -32.907 1.00 88.19 579 GLU A O 1
ATOM 4463 N N . LEU A 1 580 ? 14.075 -24.533 -31.367 1.00 89.94 580 LEU A N 1
ATOM 4464 C CA . LEU A 1 580 ? 12.819 -23.782 -31.483 1.00 89.94 580 LEU A CA 1
ATOM 4465 C C . LEU A 1 580 ? 12.982 -22.311 -31.076 1.00 89.94 580 LEU A C 1
ATOM 4467 O O . LEU A 1 580 ? 12.481 -21.421 -31.766 1.00 89.94 580 LEU A O 1
ATOM 4471 N N . LEU A 1 581 ? 13.703 -22.047 -29.984 1.00 90.88 581 LEU A N 1
ATOM 4472 C CA . LEU A 1 581 ? 13.995 -20.691 -29.522 1.00 90.88 581 LEU A CA 1
ATOM 4473 C C . LEU A 1 581 ? 14.891 -19.941 -30.510 1.00 90.88 581 LEU A C 1
ATOM 4475 O O . LEU A 1 581 ? 14.652 -18.762 -30.754 1.00 90.88 581 LEU A O 1
ATOM 4479 N N . THR A 1 582 ? 15.861 -20.606 -31.141 1.00 89.94 582 THR A N 1
ATOM 4480 C CA . THR A 1 582 ? 16.671 -20.000 -32.207 1.00 89.94 582 THR A CA 1
ATOM 4481 C C . THR A 1 582 ? 15.799 -19.573 -33.386 1.00 89.94 582 THR A C 1
ATOM 4483 O O . THR A 1 582 ? 15.908 -18.436 -33.843 1.00 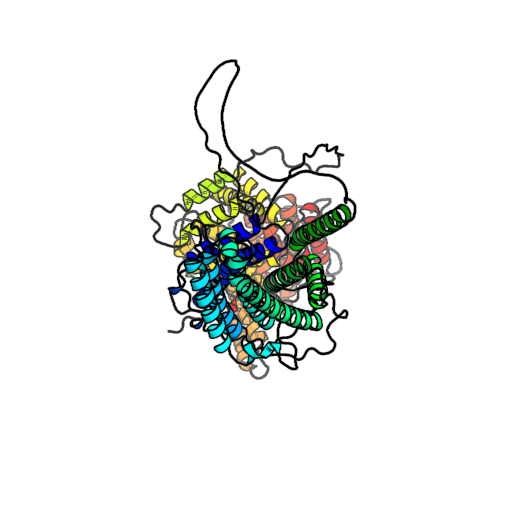89.94 582 THR A O 1
ATOM 4486 N N . VAL A 1 583 ? 14.888 -20.434 -33.852 1.00 91.00 583 VAL A N 1
ATOM 4487 C CA . VAL A 1 583 ? 13.959 -20.088 -34.943 1.00 91.00 583 VAL A CA 1
ATOM 4488 C C . VAL A 1 583 ? 13.038 -18.929 -34.544 1.00 91.00 583 VAL A C 1
ATOM 4490 O O . VAL A 1 583 ? 12.813 -18.020 -35.345 1.00 91.00 583 VAL A O 1
ATOM 4493 N N . TRP A 1 584 ? 12.536 -18.914 -33.306 1.00 93.69 584 TRP A N 1
ATOM 4494 C CA . TRP A 1 584 ? 11.687 -17.824 -32.821 1.00 93.69 584 TRP A CA 1
ATOM 4495 C C . TRP A 1 584 ? 12.454 -16.498 -32.712 1.00 93.69 584 TRP A C 1
ATOM 4497 O O . TRP A 1 584 ? 11.963 -15.472 -33.183 1.00 93.69 584 TRP A O 1
ATOM 4507 N N . ALA A 1 585 ? 13.681 -16.512 -32.186 1.00 91.75 585 ALA A N 1
ATOM 4508 C CA . ALA A 1 585 ? 14.540 -15.331 -32.122 1.00 91.75 585 ALA A CA 1
ATOM 4509 C C . ALA A 1 585 ? 14.805 -14.744 -33.518 1.00 91.75 585 ALA A C 1
ATOM 4511 O O . ALA A 1 585 ? 14.688 -13.532 -33.706 1.00 91.75 585 ALA A O 1
ATOM 4512 N N . LEU A 1 586 ? 15.079 -15.598 -34.515 1.00 91.12 586 LEU A N 1
ATOM 4513 C CA . LEU A 1 586 ? 15.227 -15.180 -35.913 1.00 91.12 586 LEU A CA 1
ATOM 4514 C C . LEU A 1 586 ? 13.942 -14.540 -36.453 1.00 91.12 586 LEU A C 1
ATOM 4516 O O . LEU A 1 586 ? 14.002 -13.470 -37.050 1.00 91.12 586 LEU A O 1
ATOM 4520 N N . SER A 1 587 ? 12.779 -15.136 -36.181 1.00 95.19 587 SER A N 1
ATOM 4521 C CA . SER A 1 587 ? 11.490 -14.570 -36.596 1.00 95.19 587 SER A CA 1
ATOM 4522 C C . SER A 1 587 ? 11.204 -13.209 -35.953 1.00 95.19 587 SER A C 1
ATOM 4524 O O . SER A 1 587 ? 10.646 -12.335 -36.617 1.00 95.19 587 SER A O 1
ATOM 4526 N N . LEU A 1 588 ? 11.553 -13.016 -34.676 1.00 95.06 588 LEU A N 1
ATOM 4527 C CA . LEU A 1 588 ? 11.408 -11.725 -33.993 1.00 95.06 588 LEU A CA 1
ATOM 4528 C C . LEU A 1 588 ? 12.366 -10.685 -34.585 1.00 95.06 588 LEU A C 1
ATOM 4530 O O . LEU A 1 588 ? 11.959 -9.550 -34.833 1.00 95.06 588 LEU A O 1
ATOM 4534 N N . ARG A 1 589 ? 13.610 -11.080 -34.883 1.00 93.69 589 ARG A N 1
ATOM 4535 C CA . ARG A 1 589 ? 14.608 -10.227 -35.545 1.00 93.69 589 ARG A CA 1
ATOM 4536 C C . ARG A 1 589 ? 14.147 -9.784 -36.935 1.00 93.69 589 ARG A C 1
ATOM 4538 O O . ARG A 1 589 ? 14.207 -8.597 -37.254 1.00 93.69 589 ARG A O 1
ATOM 4545 N N . ASP A 1 590 ? 13.620 -10.709 -37.732 1.00 95.62 590 ASP A N 1
ATOM 4546 C CA . ASP A 1 590 ? 13.060 -10.409 -39.052 1.00 95.62 590 ASP A CA 1
ATOM 4547 C C . ASP A 1 590 ? 11.862 -9.456 -38.951 1.00 95.62 590 ASP A C 1
ATOM 4549 O O . ASP A 1 590 ? 11.773 -8.502 -39.726 1.00 95.62 590 ASP A O 1
ATOM 4553 N N . ALA A 1 591 ? 10.982 -9.650 -37.962 1.00 97.44 591 ALA A N 1
ATOM 4554 C CA . ALA A 1 591 ? 9.857 -8.751 -37.707 1.00 97.44 591 ALA A CA 1
ATOM 4555 C C . ALA A 1 591 ? 10.317 -7.337 -37.310 1.00 97.44 591 ALA A C 1
ATOM 4557 O O . ALA A 1 591 ? 9.757 -6.354 -37.799 1.00 97.44 591 ALA A O 1
ATOM 4558 N N . LEU A 1 592 ? 11.367 -7.214 -36.488 1.00 97.62 592 LEU A N 1
ATOM 4559 C CA . LEU A 1 592 ? 11.980 -5.924 -36.150 1.00 97.62 592 LEU A CA 1
ATOM 4560 C C . LEU A 1 592 ? 12.554 -5.238 -37.398 1.00 97.62 592 LEU A C 1
ATOM 4562 O O . LEU A 1 592 ? 12.279 -4.060 -37.638 1.00 97.62 592 LEU A O 1
ATOM 4566 N N . HIS A 1 593 ? 13.319 -5.952 -38.229 1.00 96.81 593 HIS A N 1
ATOM 4567 C CA . HIS A 1 593 ? 13.855 -5.385 -39.472 1.00 96.81 593 HIS A CA 1
ATOM 4568 C C . HIS A 1 593 ? 12.752 -4.999 -40.460 1.00 96.81 593 HIS A C 1
ATOM 4570 O O . HIS A 1 593 ? 12.842 -3.957 -41.112 1.00 96.81 593 HIS A O 1
ATOM 4576 N N . GLN A 1 594 ? 11.700 -5.812 -40.565 1.00 97.94 594 GLN A N 1
ATOM 4577 C CA . GLN A 1 594 ? 10.539 -5.499 -41.387 1.00 97.94 594 GLN A CA 1
ATOM 4578 C C . GLN A 1 594 ? 9.842 -4.235 -40.886 1.00 97.94 594 GLN A C 1
ATOM 4580 O O . GLN A 1 594 ? 9.506 -3.372 -41.698 1.00 97.94 594 GLN A O 1
ATOM 4585 N N . TRP A 1 595 ? 9.664 -4.095 -39.572 1.00 97.88 595 TRP A N 1
ATOM 4586 C CA . TRP A 1 595 ? 9.129 -2.880 -38.972 1.00 97.88 595 TRP A CA 1
ATOM 4587 C C . TRP A 1 595 ? 9.973 -1.653 -39.346 1.00 97.88 595 TRP A C 1
ATOM 4589 O O . TRP A 1 595 ? 9.414 -0.672 -39.836 1.00 97.88 595 TRP A O 1
ATOM 4599 N N . LYS A 1 596 ? 11.308 -1.729 -39.223 1.00 96.88 596 LYS A N 1
ATOM 4600 C CA . LYS A 1 596 ? 12.210 -0.619 -39.578 1.00 96.88 596 LYS A CA 1
ATOM 4601 C C . LYS A 1 596 ? 12.026 -0.201 -41.043 1.00 96.88 596 LYS A C 1
ATOM 4603 O O . LYS A 1 596 ? 11.734 0.960 -41.311 1.00 96.88 596 LYS A O 1
ATOM 4608 N N . ARG A 1 597 ? 12.057 -1.164 -41.972 1.00 97.19 597 ARG A N 1
ATOM 4609 C CA . ARG A 1 597 ? 11.845 -0.910 -43.412 1.00 97.19 597 ARG A CA 1
ATOM 4610 C C . ARG A 1 597 ? 10.473 -0.328 -43.744 1.00 97.19 597 ARG A C 1
ATOM 4612 O O . ARG A 1 597 ? 10.334 0.389 -44.725 1.00 97.19 597 ARG A O 1
ATOM 4619 N N . THR A 1 598 ? 9.454 -0.690 -42.969 1.00 96.88 598 THR A N 1
ATOM 4620 C CA . THR A 1 598 ? 8.059 -0.326 -43.262 1.00 96.88 598 THR A CA 1
ATOM 4621 C C . THR A 1 598 ? 7.656 1.009 -42.647 1.00 96.88 598 THR A C 1
ATOM 4623 O O . THR A 1 598 ? 6.766 1.658 -43.181 1.00 96.88 598 THR A O 1
ATOM 4626 N N . TYR A 1 599 ? 8.251 1.399 -41.516 1.00 95.50 599 TYR A N 1
ATOM 4627 C CA . TYR A 1 599 ? 7.785 2.557 -40.745 1.00 95.50 599 TYR A CA 1
ATOM 4628 C C . TYR A 1 599 ? 8.868 3.594 -40.441 1.00 95.50 599 TYR A C 1
ATOM 4630 O O . TYR A 1 599 ? 8.524 4.758 -40.269 1.00 95.50 599 TYR A O 1
ATOM 4638 N N . VAL A 1 600 ? 10.147 3.205 -40.378 1.00 95.38 600 VAL A N 1
ATOM 4639 C CA . VAL A 1 600 ? 11.266 4.136 -40.143 1.00 95.38 600 VAL A CA 1
ATOM 4640 C C . VAL A 1 600 ? 11.831 4.632 -41.470 1.00 95.38 600 VAL A C 1
ATOM 4642 O O . VAL A 1 600 ? 11.926 5.835 -41.677 1.00 95.38 600 VAL A O 1
ATOM 4645 N N . ASP A 1 601 ? 12.126 3.724 -42.403 1.00 93.19 601 ASP A N 1
ATOM 4646 C CA . ASP A 1 601 ? 12.720 4.082 -43.703 1.00 93.19 601 ASP A CA 1
ATOM 4647 C C . ASP A 1 601 ? 11.738 4.855 -44.610 1.00 93.19 601 ASP A C 1
ATOM 4649 O O . ASP A 1 601 ? 12.131 5.460 -45.603 1.00 93.19 601 ASP A O 1
ATOM 4653 N N . THR A 1 602 ? 10.444 4.838 -44.282 1.00 92.81 602 THR A N 1
ATOM 4654 C CA . THR A 1 602 ? 9.389 5.582 -44.989 1.00 92.81 602 THR A CA 1
ATOM 4655 C C . THR A 1 602 ? 8.710 6.617 -44.090 1.00 92.81 602 THR A C 1
ATOM 4657 O O . THR A 1 602 ? 7.542 6.957 -44.311 1.00 92.81 602 THR A O 1
ATOM 4660 N N . TYR A 1 603 ? 9.390 7.060 -43.031 1.00 93.56 603 TYR A N 1
ATOM 4661 C CA . TYR A 1 603 ? 8.837 8.007 -42.070 1.00 93.56 603 TYR A CA 1
ATOM 4662 C C . TYR A 1 603 ? 8.618 9.384 -42.715 1.00 93.56 603 TYR A C 1
ATOM 4664 O O . TYR A 1 603 ? 9.472 9.890 -43.439 1.00 93.56 603 TYR A O 1
ATOM 4672 N N . GLN A 1 604 ? 7.443 9.979 -42.499 1.00 88.12 604 GLN A N 1
ATOM 4673 C CA . GLN A 1 604 ? 7.001 11.145 -43.278 1.00 88.12 604 GLN A CA 1
ATOM 4674 C C . GLN A 1 604 ? 7.627 12.462 -42.808 1.00 88.12 604 GLN A C 1
ATOM 4676 O O . GLN A 1 604 ? 7.826 13.361 -43.625 1.00 88.12 604 GLN A O 1
ATOM 4681 N N . ASP A 1 605 ? 7.968 12.562 -41.523 1.00 88.00 605 ASP A N 1
ATOM 4682 C CA . ASP A 1 605 ? 8.408 13.815 -40.897 1.00 88.00 605 ASP A CA 1
ATOM 4683 C C . ASP A 1 605 ? 9.931 14.036 -40.968 1.00 88.00 605 ASP A C 1
ATOM 4685 O O . ASP A 1 605 ? 10.447 15.038 -40.474 1.00 88.00 605 ASP A O 1
ATOM 4689 N N . GLY A 1 606 ? 10.656 13.131 -41.632 1.00 89.56 606 GLY A N 1
ATOM 4690 C CA . GLY A 1 606 ? 12.087 13.247 -41.913 1.00 89.56 606 GLY A CA 1
ATOM 4691 C C . GLY A 1 606 ? 12.905 12.043 -41.455 1.00 89.56 606 GLY A C 1
ATOM 4692 O O . GLY A 1 606 ? 12.396 11.105 -40.845 1.00 89.56 606 GLY A O 1
ATOM 4693 N N . GLU A 1 607 ? 14.202 12.086 -41.749 1.00 91.56 607 GLU A N 1
ATOM 4694 C CA . GLU A 1 607 ? 15.156 11.036 -41.385 1.00 91.56 607 GLU A CA 1
ATOM 4695 C C . GLU A 1 607 ? 16.066 11.497 -40.235 1.00 91.56 607 GLU A C 1
ATOM 4697 O O . GLU A 1 607 ? 16.369 12.693 -40.128 1.00 91.56 607 GLU A O 1
ATOM 4702 N N . PRO A 1 608 ? 16.536 10.574 -39.376 1.00 94.62 608 PRO A N 1
ATOM 4703 C CA . PRO A 1 608 ? 17.592 10.876 -38.422 1.00 94.62 608 PRO A CA 1
ATOM 4704 C C . PRO A 1 608 ? 18.851 11.375 -39.139 1.00 94.62 608 PRO A C 1
ATOM 4706 O O . PRO A 1 608 ? 19.240 10.842 -40.178 1.00 94.62 608 PRO A O 1
ATOM 4709 N N . TYR A 1 609 ? 19.514 12.377 -38.571 1.00 95.12 609 TYR A N 1
ATOM 4710 C CA . TYR A 1 609 ? 20.725 12.959 -39.147 1.00 95.12 609 TYR A CA 1
ATOM 4711 C C . TYR A 1 609 ? 21.805 13.165 -38.090 1.00 95.12 609 TYR A C 1
ATOM 4713 O O . TYR A 1 609 ? 21.535 13.267 -36.894 1.00 95.12 609 TYR A O 1
ATOM 4721 N N . GLU A 1 610 ? 23.054 13.214 -38.538 1.00 96.38 610 GLU A N 1
ATOM 4722 C CA . GLU A 1 610 ? 24.211 13.294 -37.654 1.00 96.38 610 GLU A CA 1
ATOM 4723 C C . GLU A 1 610 ? 24.657 14.738 -37.412 1.00 96.38 610 GLU A C 1
ATOM 4725 O O . GLU A 1 610 ? 24.726 15.553 -38.336 1.00 96.38 610 GLU A O 1
ATOM 4730 N N . VAL A 1 611 ? 25.026 15.042 -36.168 1.00 95.19 611 VAL A N 1
ATOM 4731 C CA . VAL A 1 611 ? 25.612 16.332 -35.776 1.00 95.19 611 VAL A CA 1
ATOM 4732 C C . VAL A 1 611 ? 26.862 16.138 -34.917 1.00 95.19 611 VAL A C 1
ATOM 4734 O O . VAL A 1 611 ? 27.017 15.103 -34.267 1.00 95.19 611 VAL A O 1
ATOM 4737 N N . PRO A 1 612 ? 27.775 17.121 -34.860 1.00 95.56 612 PRO A N 1
ATOM 4738 C CA . PRO A 1 612 ? 28.856 17.100 -33.882 1.00 95.56 612 PRO A CA 1
ATOM 4739 C C . PRO A 1 612 ? 28.315 17.024 -32.447 1.00 95.56 612 PRO A C 1
ATOM 4741 O O . PRO A 1 612 ? 27.299 17.646 -32.127 1.00 95.56 612 PRO A O 1
ATOM 4744 N N . GLN A 1 613 ? 29.012 16.294 -31.575 1.00 93.19 613 GLN A N 1
ATOM 4745 C CA . GLN A 1 613 ? 28.652 16.235 -30.158 1.00 93.19 613 GLN A CA 1
ATOM 4746 C C . GLN A 1 613 ? 28.766 17.621 -29.499 1.00 93.19 613 GLN A C 1
ATOM 4748 O O . GLN A 1 613 ? 29.671 18.402 -29.810 1.00 93.19 613 GLN A O 1
ATOM 4753 N N . ALA A 1 614 ? 27.841 17.938 -28.594 1.00 89.44 614 ALA A N 1
ATOM 4754 C CA . ALA A 1 614 ? 27.737 19.258 -27.979 1.00 89.44 614 ALA A CA 1
ATOM 4755 C C . ALA A 1 614 ? 28.851 19.535 -26.953 1.00 89.44 614 ALA A C 1
ATOM 4757 O O . ALA A 1 614 ? 29.190 18.697 -26.118 1.00 89.44 614 ALA A O 1
ATOM 4758 N N . SER A 1 615 ? 29.366 20.769 -26.938 1.00 85.62 615 SER A N 1
ATOM 4759 C CA . SER A 1 615 ? 30.320 21.218 -25.918 1.00 85.62 615 SER A CA 1
ATOM 4760 C C . SER A 1 615 ? 29.655 21.319 -24.540 1.00 85.62 615 SER A C 1
ATOM 4762 O O . SER A 1 615 ? 28.640 22.002 -24.402 1.00 85.62 615 SER A O 1
ATOM 4764 N N . GLY A 1 616 ? 30.250 20.705 -23.512 1.00 82.25 616 GLY A N 1
ATOM 4765 C CA . GLY A 1 616 ? 29.719 20.721 -22.139 1.00 82.25 616 GLY A CA 1
ATOM 4766 C C . GLY A 1 616 ? 28.726 19.596 -21.819 1.00 82.25 616 GLY A C 1
ATOM 4767 O O . GLY A 1 616 ? 28.178 19.572 -20.719 1.00 82.25 616 GLY A O 1
ATOM 4768 N N . PHE A 1 617 ? 28.515 18.664 -22.750 1.00 89.06 617 PHE A N 1
ATOM 4769 C CA . PHE A 1 617 ? 27.838 17.385 -22.528 1.00 89.06 617 PHE A CA 1
ATOM 4770 C C . PHE A 1 617 ? 28.889 16.259 -22.380 1.00 89.06 617 PHE A C 1
ATOM 4772 O O . PHE A 1 617 ? 29.988 16.418 -22.922 1.00 89.06 617 PHE A O 1
ATOM 4779 N N . PRO A 1 618 ? 28.617 15.155 -21.647 1.00 93.25 618 PRO A N 1
ATOM 4780 C CA . PRO A 1 618 ? 29.507 13.995 -21.604 1.00 93.25 618 PRO A CA 1
ATOM 4781 C C . PRO A 1 618 ? 29.877 13.532 -23.013 1.00 93.25 618 PRO A C 1
ATOM 4783 O O . PRO A 1 618 ? 29.019 13.475 -23.891 1.00 93.25 618 PRO A O 1
ATOM 4786 N N . LEU A 1 619 ? 31.156 13.240 -23.244 1.00 92.25 619 LEU A N 1
ATOM 4787 C CA . LEU A 1 619 ? 31.646 12.883 -24.572 1.00 92.25 619 LEU A CA 1
ATOM 4788 C C . LEU A 1 619 ? 31.477 11.381 -24.795 1.00 92.25 619 LEU A C 1
ATOM 4790 O O . LEU A 1 619 ? 32.083 10.578 -24.087 1.00 92.25 619 LEU A O 1
ATOM 4794 N N . PHE A 1 620 ? 30.691 10.995 -25.795 1.00 94.00 620 PHE A N 1
ATOM 4795 C CA . PHE A 1 620 ? 30.602 9.601 -26.201 1.00 94.00 620 PHE A CA 1
ATOM 4796 C C . PHE A 1 620 ? 31.813 9.221 -27.059 1.00 94.00 620 PHE A C 1
ATOM 4798 O O . PHE A 1 620 ? 32.097 9.862 -28.074 1.00 94.00 620 PHE A O 1
ATOM 4805 N N . GLN A 1 621 ? 32.522 8.171 -26.655 1.00 92.50 621 GLN A N 1
ATOM 4806 C CA . GLN A 1 621 ? 33.660 7.606 -27.376 1.00 92.50 621 GLN A CA 1
ATOM 4807 C C . GLN A 1 621 ? 33.555 6.085 -27.371 1.00 92.50 621 GLN A C 1
ATOM 4809 O O . GLN A 1 621 ? 32.993 5.512 -26.439 1.00 92.50 621 GLN A O 1
ATOM 4814 N N . HIS A 1 622 ? 34.127 5.447 -28.386 1.00 89.25 622 HIS A N 1
ATOM 4815 C CA . HIS A 1 622 ? 34.281 3.995 -28.450 1.00 89.25 622 HIS A CA 1
ATOM 4816 C C . HIS A 1 622 ? 35.623 3.641 -29.093 1.00 89.25 622 HIS A C 1
ATOM 4818 O O . HIS A 1 622 ? 36.253 4.474 -29.753 1.00 89.25 622 HIS A O 1
ATOM 4824 N N . TRP A 1 623 ? 36.081 2.409 -28.895 1.00 81.44 623 TRP A N 1
ATOM 4825 C CA . TRP A 1 623 ? 37.267 1.909 -29.588 1.00 81.44 623 TRP A CA 1
ATOM 4826 C C . TRP A 1 623 ? 36.956 1.685 -31.070 1.00 81.44 623 TRP A C 1
ATOM 4828 O O . TRP A 1 623 ? 35.850 1.265 -31.416 1.00 81.44 623 TRP A O 1
ATOM 4838 N N . SER A 1 624 ? 37.911 2.006 -31.948 1.00 74.69 624 SER A N 1
ATOM 4839 C CA . SER A 1 624 ? 37.798 1.666 -33.368 1.00 74.69 624 SER A CA 1
ATOM 4840 C C . SER A 1 624 ? 37.700 0.150 -33.551 1.00 74.69 624 SER A C 1
ATOM 4842 O O . SER A 1 624 ? 38.163 -0.608 -32.701 1.00 74.69 624 SER A O 1
ATOM 4844 N N . ASP A 1 625 ? 37.166 -0.294 -34.690 1.00 66.88 625 ASP A N 1
ATOM 4845 C CA . ASP A 1 625 ? 37.089 -1.725 -35.035 1.00 66.88 625 ASP A CA 1
ATOM 4846 C C . ASP A 1 625 ? 38.476 -2.407 -35.050 1.00 66.88 625 ASP A C 1
ATOM 4848 O O . ASP A 1 625 ? 38.585 -3.621 -34.904 1.00 66.88 625 ASP A O 1
ATOM 4852 N N . GLU A 1 626 ? 39.548 -1.617 -35.187 1.00 65.06 626 GLU A N 1
ATOM 4853 C CA . GLU A 1 626 ? 40.948 -2.057 -35.130 1.00 65.06 626 GLU A CA 1
ATOM 4854 C C . GLU A 1 626 ? 41.534 -2.054 -33.697 1.00 65.06 626 GLU A C 1
ATOM 4856 O O . GLU A 1 626 ? 42.624 -2.573 -33.485 1.00 65.06 626 GLU A O 1
ATOM 4861 N N . GLY A 1 627 ? 40.831 -1.494 -32.703 1.00 64.62 627 GLY A N 1
ATOM 4862 C CA . GLY A 1 627 ? 41.199 -1.493 -31.276 1.00 64.62 627 GLY A CA 1
ATOM 4863 C C . GLY A 1 627 ? 42.317 -0.523 -30.866 1.00 64.62 627 GLY A C 1
ATOM 4864 O O . GLY A 1 627 ? 42.557 -0.332 -29.675 1.00 64.62 627 GLY A O 1
ATOM 4865 N N . ASP A 1 628 ? 42.977 0.119 -31.830 1.00 69.38 628 ASP A N 1
ATOM 4866 C CA . ASP A 1 628 ? 44.203 0.894 -31.598 1.00 69.38 628 ASP A CA 1
ATOM 4867 C C . ASP A 1 628 ? 43.964 2.372 -31.233 1.00 69.38 628 ASP A C 1
ATOM 4869 O O . ASP A 1 628 ? 44.873 3.048 -30.741 1.00 69.38 628 ASP A O 1
ATOM 4873 N N . ALA A 1 629 ? 42.755 2.904 -31.453 1.00 81.69 629 ALA A N 1
ATOM 4874 C CA . ALA A 1 629 ? 42.438 4.309 -31.192 1.00 81.69 629 ALA A CA 1
ATOM 4875 C C . ALA A 1 629 ? 40.992 4.526 -30.721 1.00 81.69 629 ALA A C 1
ATOM 4877 O O . ALA A 1 629 ? 40.071 3.813 -31.117 1.00 81.69 629 ALA A O 1
ATOM 4878 N N . LEU A 1 630 ? 40.792 5.565 -29.903 1.00 86.06 630 LEU A N 1
ATOM 4879 C CA . LEU A 1 630 ? 39.466 6.046 -29.517 1.00 86.06 630 LEU A CA 1
ATOM 4880 C C . LEU A 1 630 ? 38.865 6.884 -30.649 1.00 86.06 630 LEU A C 1
ATOM 4882 O O . LEU A 1 630 ? 39.435 7.900 -31.053 1.00 86.06 630 LEU A O 1
ATOM 4886 N N . SER A 1 631 ? 37.698 6.462 -31.126 1.00 88.00 631 SER A N 1
ATOM 4887 C CA . SER A 1 631 ? 36.862 7.203 -32.063 1.00 88.00 631 SER A CA 1
ATOM 4888 C C . SER A 1 631 ? 35.852 8.062 -31.302 1.00 88.00 631 SER A C 1
ATOM 4890 O O . SER A 1 631 ? 35.282 7.638 -30.293 1.00 88.00 631 SER A O 1
ATOM 4892 N N . THR A 1 632 ? 35.610 9.270 -31.807 1.00 90.31 632 THR A N 1
ATOM 4893 C CA . THR A 1 632 ? 34.589 10.189 -31.293 1.00 90.31 632 THR A CA 1
ATOM 4894 C C . THR A 1 632 ? 33.526 10.369 -32.378 1.00 90.31 632 THR A C 1
ATOM 4896 O O . THR A 1 632 ? 33.676 11.252 -33.227 1.00 90.31 632 THR A O 1
ATOM 4899 N N . PRO A 1 633 ? 32.482 9.523 -32.411 1.00 91.88 633 PRO A N 1
ATOM 4900 C CA . PRO A 1 633 ? 31.453 9.598 -33.442 1.00 91.88 633 PRO A CA 1
ATOM 4901 C C . PRO A 1 633 ? 30.568 10.840 -33.268 1.00 91.88 633 PRO A C 1
ATOM 4903 O O . PRO A 1 633 ? 30.606 11.536 -32.254 1.00 91.88 633 PRO A O 1
ATOM 4906 N N . THR A 1 634 ? 29.745 11.125 -34.268 1.00 94.69 634 THR A N 1
ATOM 4907 C CA . THR A 1 634 ? 28.697 12.159 -34.223 1.00 94.69 634 THR A CA 1
ATOM 4908 C C . THR A 1 634 ? 27.535 11.746 -33.306 1.00 94.69 634 THR A C 1
ATOM 4910 O O . THR A 1 634 ? 27.355 10.565 -33.012 1.00 94.69 634 THR A O 1
ATOM 4913 N N . ALA A 1 635 ? 26.731 12.707 -32.852 1.00 95.38 635 ALA A N 1
ATOM 4914 C CA . ALA A 1 635 ? 25.468 12.459 -32.156 1.00 95.38 635 ALA A CA 1
ATOM 4915 C C . ALA A 1 635 ? 24.306 12.334 -33.155 1.00 95.38 635 ALA A C 1
ATOM 4917 O O . ALA A 1 635 ? 24.329 12.961 -34.219 1.00 95.38 635 ALA A O 1
ATOM 4918 N N . TRP A 1 636 ? 23.282 11.559 -32.791 1.00 96.69 636 TRP A N 1
ATOM 4919 C CA . TRP A 1 636 ? 22.049 11.441 -33.567 1.00 96.69 636 TRP A CA 1
ATOM 4920 C C . TRP A 1 636 ? 21.066 12.555 -33.217 1.00 96.69 636 TRP A C 1
ATOM 4922 O O . TRP A 1 636 ? 20.796 12.813 -32.044 1.00 96.69 636 TRP A O 1
ATOM 4932 N N . MET A 1 637 ? 20.498 13.170 -34.251 1.00 95.25 637 MET A N 1
ATOM 4933 C CA . MET A 1 637 ? 19.356 14.072 -34.172 1.00 95.25 637 MET A CA 1
ATOM 4934 C C . MET A 1 637 ? 18.161 13.447 -34.873 1.00 95.25 637 MET A C 1
ATOM 4936 O O . MET A 1 637 ? 18.314 12.760 -35.882 1.00 95.25 637 MET A O 1
ATOM 4940 N N . PHE A 1 638 ? 16.971 13.718 -34.347 1.00 95.25 638 PHE A N 1
ATOM 4941 C CA . PHE A 1 638 ? 15.729 13.144 -34.845 1.00 95.25 638 PHE A CA 1
ATOM 4942 C C . PHE A 1 638 ? 14.732 14.243 -35.218 1.00 95.25 638 PHE A C 1
ATOM 4944 O O . PHE A 1 638 ? 14.732 15.301 -34.577 1.00 95.25 638 PHE A O 1
ATOM 4951 N N . PRO A 1 639 ? 13.872 13.993 -36.223 1.00 93.38 639 PRO A N 1
ATOM 4952 C CA . PRO A 1 639 ? 12.795 14.910 -36.590 1.00 93.38 639 PRO A CA 1
ATOM 4953 C C . PRO A 1 639 ? 11.834 15.148 -35.421 1.00 93.38 639 PRO A C 1
ATOM 4955 O O . PRO A 1 639 ? 11.401 16.277 -35.202 1.00 93.38 639 PRO A O 1
ATOM 4958 N N . ASP A 1 640 ? 11.565 14.111 -34.623 1.00 91.44 640 ASP A N 1
ATOM 4959 C CA . ASP A 1 640 ? 10.701 14.188 -33.453 1.00 91.44 640 ASP A CA 1
ATOM 4960 C C . ASP A 1 640 ? 11.066 13.138 -32.371 1.00 91.44 640 ASP A C 1
ATOM 4962 O O . ASP A 1 640 ? 11.786 12.163 -32.642 1.00 91.44 640 ASP A O 1
ATOM 4966 N N . PRO A 1 641 ? 10.565 13.311 -31.130 1.00 90.19 641 PRO A N 1
ATOM 4967 C CA . PRO A 1 641 ? 10.821 12.385 -30.025 1.00 90.19 641 PRO A CA 1
ATOM 4968 C C . PRO A 1 641 ? 10.219 10.986 -30.197 1.00 90.19 641 PRO A C 1
ATOM 4970 O O . PRO A 1 641 ? 10.723 10.024 -29.608 1.00 90.19 641 PRO A O 1
ATOM 4973 N N . LEU A 1 642 ? 9.142 10.849 -30.975 1.00 90.94 642 LEU A N 1
ATOM 4974 C CA . LEU A 1 642 ? 8.464 9.574 -31.201 1.00 90.94 642 LEU A CA 1
ATOM 4975 C C . LEU A 1 642 ? 9.348 8.642 -32.038 1.00 90.94 642 LEU A C 1
ATOM 4977 O O . LEU A 1 642 ? 9.504 7.464 -31.686 1.00 90.94 642 LEU A O 1
ATOM 4981 N N . LEU A 1 643 ? 9.974 9.161 -33.097 1.00 94.75 643 LEU A N 1
ATOM 4982 C CA . LEU A 1 643 ? 10.924 8.406 -33.909 1.00 94.75 643 LEU A CA 1
ATOM 4983 C C . LEU A 1 643 ? 12.177 8.048 -33.103 1.00 94.75 643 LEU A C 1
ATOM 4985 O O . LEU A 1 643 ? 12.608 6.893 -33.136 1.00 94.75 643 LEU A O 1
ATOM 4989 N N . ALA A 1 644 ? 12.709 8.995 -32.321 1.00 94.81 644 ALA A N 1
ATOM 4990 C CA . ALA A 1 644 ? 13.841 8.743 -31.428 1.00 94.81 644 ALA A CA 1
ATOM 4991 C C . ALA A 1 644 ? 13.545 7.595 -30.446 1.00 94.81 644 ALA A C 1
ATOM 4993 O O . ALA A 1 644 ? 14.362 6.683 -30.283 1.00 94.81 644 ALA A O 1
ATOM 4994 N N . THR A 1 645 ? 12.359 7.608 -29.825 1.00 93.44 645 THR A N 1
ATOM 4995 C CA . THR A 1 645 ? 11.914 6.576 -28.867 1.00 93.44 645 THR A CA 1
ATOM 4996 C C . THR A 1 645 ? 11.787 5.225 -29.550 1.00 93.44 645 THR A C 1
ATOM 4998 O O . THR A 1 645 ? 12.275 4.214 -29.046 1.00 93.44 645 THR A O 1
ATOM 5001 N N . SER A 1 646 ? 11.196 5.213 -30.742 1.00 95.81 646 SER A N 1
ATOM 5002 C CA . SER A 1 646 ? 11.005 3.998 -31.530 1.00 95.81 646 SER A CA 1
ATOM 5003 C C . SER A 1 646 ? 12.334 3.358 -31.934 1.00 95.81 646 SER A C 1
ATOM 5005 O O . SER A 1 646 ? 12.511 2.154 -31.767 1.00 95.81 646 SER A O 1
ATOM 5007 N N . ILE A 1 647 ? 13.298 4.149 -32.414 1.00 96.69 647 ILE A N 1
ATOM 5008 C CA . ILE A 1 647 ? 14.619 3.646 -32.820 1.00 96.69 647 ILE A CA 1
ATOM 5009 C C . ILE A 1 647 ? 15.418 3.149 -31.607 1.00 96.69 647 ILE A C 1
ATOM 5011 O O . ILE A 1 647 ? 16.019 2.076 -31.672 1.00 96.69 647 ILE A O 1
ATOM 5015 N N . CYS A 1 648 ? 15.382 3.864 -30.478 1.00 97.00 648 CYS A N 1
ATOM 5016 C CA . CYS A 1 648 ? 16.073 3.427 -29.261 1.00 97.00 648 CYS A CA 1
ATOM 5017 C C . CYS A 1 648 ? 15.492 2.115 -28.711 1.00 97.00 648 CYS A C 1
ATOM 5019 O O . CYS A 1 648 ? 16.251 1.215 -28.352 1.00 97.00 648 CYS A O 1
ATOM 5021 N N . MET A 1 649 ? 14.162 1.963 -28.704 1.00 96.56 649 MET A N 1
ATOM 5022 C CA . MET A 1 649 ? 13.503 0.709 -28.316 1.00 96.56 649 MET A CA 1
ATOM 5023 C C . MET A 1 649 ? 13.800 -0.434 -29.295 1.00 96.56 649 MET A C 1
ATOM 5025 O O . MET A 1 649 ? 13.990 -1.568 -28.864 1.00 96.56 649 MET A O 1
ATOM 5029 N N . TYR A 1 650 ? 13.884 -0.149 -30.597 1.00 97.56 650 TYR A N 1
ATOM 5030 C CA . TYR A 1 650 ? 14.296 -1.121 -31.614 1.00 97.56 650 TYR A CA 1
ATOM 5031 C C . TYR A 1 650 ? 15.726 -1.624 -31.363 1.00 97.56 650 TYR A C 1
ATOM 5033 O O . TYR A 1 650 ? 15.956 -2.833 -31.356 1.00 97.56 650 TYR A O 1
ATOM 5041 N N . ASN A 1 651 ? 16.670 -0.720 -31.084 1.00 97.50 651 ASN A N 1
ATOM 5042 C CA . ASN A 1 651 ? 18.051 -1.083 -30.760 1.00 97.50 651 ASN A CA 1
ATOM 5043 C C . ASN A 1 651 ? 18.121 -1.906 -29.462 1.00 97.50 651 ASN A C 1
ATOM 5045 O O . ASN A 1 651 ? 18.798 -2.932 -29.416 1.00 97.50 651 ASN A O 1
ATOM 5049 N N . ALA A 1 652 ? 17.370 -1.509 -28.430 1.00 96.88 652 ALA A N 1
ATOM 5050 C CA . ALA A 1 652 ? 17.292 -2.249 -27.172 1.00 96.88 652 ALA A CA 1
ATOM 5051 C C . ALA A 1 652 ? 16.713 -3.660 -27.368 1.00 96.88 652 ALA A C 1
ATOM 5053 O O . ALA A 1 652 ? 17.216 -4.622 -26.794 1.00 96.88 652 ALA A O 1
ATOM 5054 N N . ALA A 1 653 ? 15.697 -3.814 -28.220 1.00 96.12 653 ALA A N 1
ATOM 5055 C CA . ALA A 1 653 ? 15.111 -5.112 -28.536 1.00 96.12 653 ALA A CA 1
ATOM 5056 C C . ALA A 1 653 ? 16.118 -6.066 -29.195 1.00 96.12 653 ALA A C 1
ATOM 5058 O O . ALA A 1 653 ? 16.181 -7.236 -28.815 1.00 96.12 653 ALA A O 1
ATOM 5059 N N . HIS A 1 654 ? 16.943 -5.568 -30.124 1.00 94.62 654 HIS A N 1
ATOM 5060 C CA . HIS A 1 654 ? 18.035 -6.360 -30.701 1.00 94.62 654 HIS A CA 1
ATOM 5061 C C . HIS A 1 654 ? 19.047 -6.774 -29.641 1.00 94.62 654 HIS A C 1
ATOM 5063 O O . HIS A 1 654 ? 19.351 -7.958 -29.547 1.00 94.62 654 HIS A O 1
ATOM 5069 N N . LEU A 1 655 ? 19.490 -5.851 -28.782 1.00 93.56 655 LEU A N 1
ATOM 5070 C CA . LEU A 1 655 ? 20.402 -6.166 -27.675 1.00 93.56 655 LEU A CA 1
ATOM 5071 C C . LEU A 1 655 ? 19.847 -7.254 -26.740 1.00 93.56 655 LEU A C 1
ATOM 5073 O O . LEU A 1 655 ? 20.586 -8.154 -26.342 1.00 93.56 655 LEU A O 1
ATOM 5077 N N . ILE A 1 656 ? 18.547 -7.214 -26.433 1.00 93.31 656 ILE A N 1
ATOM 5078 C CA . ILE A 1 656 ? 17.867 -8.218 -25.600 1.00 93.31 656 ILE A CA 1
ATOM 5079 C C . ILE A 1 656 ? 17.843 -9.590 -26.284 1.00 93.31 656 ILE A C 1
ATOM 5081 O O . ILE A 1 656 ? 18.192 -10.592 -25.658 1.00 93.31 656 ILE A O 1
ATOM 5085 N N . LEU A 1 657 ? 17.447 -9.653 -27.561 1.00 91.44 657 LEU A N 1
ATOM 5086 C CA . LEU A 1 657 ? 17.412 -10.910 -28.322 1.00 91.44 657 LEU A CA 1
ATOM 5087 C C . LEU A 1 657 ? 18.815 -11.504 -28.478 1.00 91.44 657 LEU A C 1
ATOM 5089 O O . LEU A 1 657 ? 19.005 -12.709 -28.314 1.00 91.44 657 LEU A O 1
ATOM 5093 N N . MET A 1 658 ? 19.796 -10.639 -28.728 1.00 87.75 658 MET A N 1
ATOM 5094 C CA . MET A 1 658 ? 21.210 -10.976 -28.801 1.00 87.75 658 MET A CA 1
ATOM 5095 C C . MET A 1 658 ? 21.731 -11.530 -27.469 1.00 87.75 658 MET A C 1
ATOM 5097 O O . MET A 1 658 ? 22.386 -12.563 -27.451 1.00 87.75 658 MET A O 1
ATOM 5101 N N . GLY A 1 659 ? 21.394 -10.907 -26.338 1.00 84.00 659 GLY A N 1
ATOM 5102 C CA . GLY A 1 659 ? 21.796 -11.398 -25.016 1.00 84.00 659 GLY A CA 1
ATOM 5103 C C . GLY A 1 659 ? 21.128 -12.714 -24.596 1.00 84.00 659 GLY A C 1
ATOM 5104 O O . GLY A 1 659 ? 21.691 -13.452 -23.792 1.00 84.00 659 GLY A O 1
ATOM 5105 N N . ALA A 1 660 ? 19.936 -13.017 -25.121 1.00 80.75 660 ALA A N 1
ATOM 5106 C CA . ALA A 1 660 ? 19.180 -14.227 -24.792 1.00 80.75 660 ALA A CA 1
ATOM 5107 C C . ALA A 1 660 ? 19.564 -15.451 -25.644 1.00 80.75 660 ALA A C 1
ATOM 5109 O O . ALA A 1 660 ? 19.365 -16.590 -25.214 1.00 80.75 660 ALA A O 1
ATOM 5110 N N . GLY A 1 661 ? 20.095 -15.237 -26.850 1.00 65.12 661 GLY A N 1
ATOM 5111 C CA . GLY A 1 661 ? 20.650 -16.299 -27.684 1.00 65.12 661 GLY A CA 1
ATOM 5112 C C . GLY A 1 661 ? 22.082 -16.650 -27.271 1.00 65.12 661 GLY A C 1
ATOM 5113 O O . GLY A 1 661 ? 22.872 -15.773 -26.940 1.00 65.12 661 GLY A O 1
ATOM 5114 N N . ASN A 1 662 ? 22.466 -17.929 -27.354 1.00 57.72 662 ASN A N 1
ATOM 5115 C CA . ASN A 1 662 ? 23.885 -18.306 -27.405 1.00 57.72 662 ASN A CA 1
ATOM 5116 C C . ASN A 1 662 ? 24.450 -17.839 -28.758 1.00 57.72 662 ASN A C 1
ATOM 5118 O O . ASN A 1 662 ? 24.544 -18.630 -29.697 1.00 57.72 662 ASN A O 1
ATOM 5122 N N . LEU A 1 663 ? 24.725 -16.541 -28.894 1.00 52.03 663 LEU A N 1
ATOM 5123 C CA . LEU A 1 663 ? 25.213 -15.963 -30.140 1.00 52.03 663 LEU A CA 1
ATOM 5124 C C . LEU A 1 663 ? 26.573 -16.541 -30.524 1.00 52.03 663 LEU A C 1
ATOM 5126 O O . LEU A 1 663 ? 27.424 -16.843 -29.685 1.00 52.03 663 LEU A O 1
ATOM 5130 N N . SER A 1 664 ? 26.785 -16.638 -31.832 1.00 54.53 664 SER A N 1
ATOM 5131 C CA . SER A 1 664 ? 28.107 -16.875 -32.396 1.00 54.53 664 SER A CA 1
ATOM 5132 C C . SER A 1 664 ? 28.969 -15.614 -32.247 1.00 54.53 664 SER A C 1
ATOM 5134 O O . SER A 1 664 ? 28.464 -14.499 -32.358 1.00 54.53 664 SER A O 1
ATOM 5136 N N . SER A 1 665 ? 30.285 -15.763 -32.064 1.00 55.34 665 SER A N 1
ATOM 5137 C CA . SER A 1 665 ? 31.238 -14.638 -31.979 1.00 55.34 665 SER A CA 1
ATOM 5138 C C . SER A 1 665 ? 31.244 -13.714 -33.211 1.00 55.34 665 SER A C 1
ATOM 5140 O O . SER A 1 665 ? 31.852 -12.651 -33.188 1.00 55.34 665 SER A O 1
ATOM 5142 N N . SER A 1 666 ? 30.567 -14.100 -34.297 1.00 58.12 666 SER A N 1
ATOM 5143 C CA . SER A 1 666 ? 30.459 -13.325 -35.535 1.00 58.12 666 SER A CA 1
ATOM 5144 C C . SER A 1 666 ? 29.487 -12.140 -35.452 1.00 58.12 666 SER A C 1
ATOM 5146 O O . SER A 1 666 ? 29.576 -11.252 -36.295 1.00 58.12 666 SER A O 1
ATOM 5148 N N . GLU A 1 667 ? 28.559 -12.124 -34.490 1.00 66.00 667 GLU A N 1
ATOM 5149 C CA . GLU A 1 667 ? 27.519 -11.081 -34.350 1.00 66.00 667 GLU A CA 1
ATOM 5150 C C . GLU A 1 667 ? 27.877 -10.037 -33.269 1.00 66.00 667 GLU A C 1
ATOM 5152 O O . GLU A 1 667 ? 27.136 -9.088 -33.022 1.00 66.00 667 GLU A O 1
ATOM 5157 N N . GLU A 1 668 ? 29.044 -10.179 -32.633 1.00 68.62 668 GLU A N 1
ATOM 5158 C CA . GLU A 1 668 ? 29.527 -9.290 -31.570 1.00 68.62 668 GLU A CA 1
ATOM 5159 C C . GLU A 1 668 ? 29.728 -7.826 -32.023 1.00 68.62 668 GLU A C 1
ATOM 5161 O O . GLU A 1 668 ? 29.296 -6.934 -31.294 1.00 68.62 668 GLU A O 1
ATOM 5166 N N . PRO A 1 669 ? 30.271 -7.531 -33.225 1.00 77.12 669 PRO A N 1
ATOM 5167 C CA . PRO A 1 669 ? 30.384 -6.154 -33.718 1.00 77.12 669 PRO A CA 1
ATOM 5168 C C . PRO A 1 669 ? 29.025 -5.461 -33.893 1.00 77.12 669 PRO A C 1
ATOM 5170 O O . PRO A 1 669 ? 28.863 -4.295 -33.541 1.00 77.12 669 PRO A O 1
ATOM 5173 N N . GLU A 1 670 ? 28.018 -6.194 -34.376 1.00 81.75 670 GLU A N 1
ATOM 5174 C CA . GLU A 1 670 ? 26.670 -5.658 -34.600 1.00 81.75 670 GLU A CA 1
ATOM 5175 C C . GLU A 1 670 ? 25.978 -5.297 -33.275 1.00 81.75 670 GLU A C 1
ATOM 5177 O O . GLU A 1 670 ? 25.275 -4.289 -33.183 1.00 81.75 670 GLU A O 1
ATOM 5182 N N . ARG A 1 671 ? 26.247 -6.067 -32.210 1.00 84.25 671 ARG A N 1
ATOM 5183 C CA . ARG A 1 671 ? 25.765 -5.774 -30.852 1.00 84.25 671 ARG A CA 1
ATOM 5184 C C . ARG A 1 671 ? 26.227 -4.395 -30.386 1.00 84.25 671 ARG A C 1
ATOM 5186 O O . ARG A 1 671 ? 25.432 -3.634 -29.834 1.00 84.25 671 ARG A O 1
ATOM 5193 N N . TYR A 1 672 ? 27.498 -4.068 -30.610 1.00 87.81 672 TYR A N 1
ATOM 5194 C CA . TYR A 1 672 ? 28.048 -2.773 -30.220 1.00 87.81 672 TYR A CA 1
ATOM 5195 C C . TYR A 1 672 ? 27.403 -1.628 -30.993 1.00 87.81 672 TYR A C 1
ATOM 5197 O O . TYR A 1 672 ? 27.071 -0.620 -30.377 1.00 87.81 672 TYR A O 1
ATOM 5205 N N . CYS A 1 673 ? 27.115 -1.802 -32.287 1.00 91.06 673 CYS A N 1
ATOM 5206 C CA . CYS A 1 673 ? 26.417 -0.787 -33.078 1.00 91.06 673 CYS A CA 1
ATOM 5207 C C . CYS A 1 673 ? 25.065 -0.392 -32.460 1.00 91.06 673 CYS A C 1
ATOM 5209 O O . CYS A 1 673 ? 24.798 0.799 -32.301 1.00 91.06 673 CYS A O 1
ATOM 5211 N N . TYR A 1 674 ? 24.247 -1.362 -32.030 1.00 94.75 674 TYR A N 1
ATOM 5212 C CA . TYR A 1 674 ? 22.959 -1.067 -31.387 1.00 94.75 674 TYR A CA 1
ATOM 5213 C C . TYR A 1 674 ? 23.120 -0.297 -30.066 1.00 94.75 674 TYR A C 1
ATOM 5215 O O . TYR A 1 674 ? 22.384 0.660 -29.814 1.00 94.75 674 TYR A O 1
ATOM 5223 N N . ALA A 1 675 ? 24.092 -0.677 -29.231 1.00 93.94 675 ALA A N 1
ATOM 5224 C CA . ALA A 1 675 ? 24.376 0.027 -27.978 1.00 93.94 675 ALA A CA 1
ATOM 5225 C C . ALA A 1 675 ? 24.925 1.443 -28.226 1.00 93.94 675 ALA A C 1
ATOM 5227 O O . ALA A 1 675 ? 24.509 2.398 -27.567 1.00 93.94 675 ALA A O 1
ATOM 5228 N N . TRP A 1 676 ? 25.821 1.597 -29.202 1.00 94.44 676 TRP A N 1
ATOM 5229 C CA . TRP A 1 676 ? 26.382 2.886 -29.593 1.00 94.44 676 TRP A CA 1
ATOM 5230 C C . TRP A 1 676 ? 25.315 3.825 -30.145 1.00 94.44 676 TRP A C 1
ATOM 5232 O O . TRP A 1 676 ? 25.304 4.995 -29.774 1.00 94.44 676 TRP A O 1
ATOM 5242 N N . ASP A 1 677 ? 24.380 3.339 -30.961 1.00 95.62 677 ASP A N 1
ATOM 5243 C CA . ASP A 1 677 ? 23.293 4.171 -31.478 1.00 95.62 677 ASP A CA 1
ATOM 5244 C C . ASP A 1 677 ? 22.360 4.670 -30.365 1.00 95.62 677 ASP A C 1
ATOM 5246 O O . ASP A 1 677 ? 21.914 5.820 -30.415 1.00 95.62 677 ASP A O 1
ATOM 5250 N N . ILE A 1 678 ? 22.122 3.871 -29.315 1.00 96.75 678 ILE A N 1
ATOM 5251 C CA . ILE A 1 678 ? 21.416 4.341 -28.109 1.00 96.75 678 ILE A CA 1
ATOM 5252 C C . ILE A 1 678 ? 22.222 5.459 -27.434 1.00 96.75 678 ILE A C 1
ATOM 5254 O O . ILE A 1 678 ? 21.681 6.541 -27.201 1.00 96.75 678 ILE A O 1
ATOM 5258 N N . CYS A 1 679 ? 23.521 5.253 -27.186 1.00 95.81 679 CYS A N 1
ATOM 5259 C CA . CYS A 1 679 ? 24.396 6.259 -26.568 1.00 95.81 679 CYS A CA 1
ATOM 5260 C C . CYS A 1 679 ? 24.458 7.572 -27.369 1.00 95.81 679 CYS A C 1
ATOM 5262 O O . CYS A 1 679 ? 24.331 8.657 -26.800 1.00 95.81 679 CYS A O 1
ATOM 5264 N N . ARG A 1 680 ? 24.589 7.483 -28.697 1.00 95.69 680 ARG A N 1
ATOM 5265 C CA . ARG A 1 680 ? 24.624 8.630 -29.622 1.00 95.69 680 ARG A CA 1
ATOM 5266 C C . ARG A 1 680 ? 23.303 9.398 -29.667 1.00 95.69 680 ARG A C 1
ATOM 5268 O O . ARG A 1 680 ? 23.306 10.569 -30.037 1.00 95.69 680 ARG A O 1
ATOM 5275 N N . SER A 1 681 ? 22.196 8.768 -29.274 1.00 96.00 681 SER A N 1
ATOM 5276 C CA . SER A 1 681 ? 20.865 9.387 -29.231 1.00 96.00 681 SER A CA 1
ATOM 5277 C C . SER A 1 681 ? 20.604 10.169 -27.942 1.00 96.00 681 SER A C 1
ATOM 5279 O O . SER A 1 681 ? 19.737 11.038 -27.917 1.00 96.00 681 SER A O 1
ATOM 5281 N N . VAL A 1 682 ? 21.353 9.912 -26.865 1.00 93.38 682 VAL A N 1
ATOM 5282 C CA . VAL A 1 682 ? 21.118 10.522 -25.543 1.00 93.38 682 VAL A CA 1
ATOM 5283 C C . VAL A 1 682 ? 21.178 12.052 -25.589 1.00 93.38 682 VAL A C 1
ATOM 5285 O O . VAL A 1 682 ? 20.365 12.715 -24.941 1.00 93.38 682 VAL A O 1
ATOM 5288 N N . GLN A 1 683 ? 22.111 12.626 -26.358 1.00 93.06 683 GLN A N 1
ATOM 5289 C CA . GLN A 1 683 ? 22.250 14.081 -26.468 1.00 93.06 683 GLN A CA 1
ATOM 5290 C C . GLN A 1 683 ? 20.938 14.732 -26.926 1.00 93.06 683 GLN A C 1
ATOM 5292 O O . GLN A 1 683 ? 20.523 15.737 -26.350 1.00 93.06 683 GLN A O 1
ATOM 5297 N N . TYR A 1 684 ? 20.265 14.130 -27.911 1.00 92.62 684 TYR A N 1
ATOM 5298 C CA . TYR A 1 684 ? 18.972 14.600 -28.396 1.00 92.62 684 TYR A CA 1
ATOM 5299 C C . TYR A 1 684 ? 17.940 14.655 -27.265 1.00 92.62 684 TYR A C 1
ATOM 5301 O O . TYR A 1 684 ? 17.336 15.704 -27.048 1.00 92.62 684 TYR A O 1
ATOM 5309 N N . TYR A 1 685 ? 17.811 13.585 -26.473 1.00 89.31 685 TYR A N 1
ATOM 5310 C CA . TYR A 1 685 ? 16.871 13.547 -25.347 1.00 89.31 685 TYR A CA 1
ATOM 5311 C C . TYR A 1 685 ? 17.145 14.613 -24.290 1.00 89.31 685 TYR A C 1
ATOM 5313 O O . TYR A 1 685 ? 16.218 15.239 -23.786 1.00 89.31 685 TYR A O 1
ATOM 5321 N N . VAL A 1 686 ? 18.413 14.824 -23.938 1.00 86.44 686 VAL A N 1
ATOM 5322 C CA . VAL A 1 686 ? 18.767 15.755 -22.858 1.00 86.44 686 VAL A CA 1
ATOM 5323 C C . VAL A 1 686 ? 18.636 17.217 -23.297 1.00 86.44 686 VAL A C 1
ATOM 5325 O O . VAL A 1 686 ? 18.352 18.076 -22.465 1.00 86.44 686 VAL A O 1
ATOM 5328 N N . GLN A 1 687 ? 18.856 17.517 -24.580 1.00 85.69 687 GLN A N 1
ATOM 5329 C CA . GLN A 1 687 ? 18.943 18.899 -25.067 1.00 85.69 687 GLN A CA 1
ATOM 5330 C C . GLN A 1 687 ? 17.703 19.385 -25.821 1.00 85.69 687 GLN A C 1
ATOM 5332 O O . GLN A 1 687 ? 17.436 20.586 -25.819 1.00 85.69 687 GLN A O 1
ATOM 5337 N N . HIS A 1 688 ? 16.970 18.489 -26.482 1.00 80.81 688 HIS A N 1
ATOM 5338 C CA . HIS A 1 688 ? 15.956 18.866 -27.474 1.00 80.81 688 HIS A CA 1
ATOM 5339 C C . HIS A 1 688 ? 14.566 18.309 -27.191 1.00 80.81 688 HIS A C 1
ATOM 5341 O O . HIS A 1 688 ? 13.601 18.732 -27.825 1.00 80.81 688 HIS A O 1
ATOM 5347 N N . VAL A 1 689 ? 14.453 17.374 -26.255 1.00 75.75 689 VAL A N 1
ATOM 5348 C CA . VAL A 1 689 ? 13.213 16.652 -26.012 1.00 75.75 689 VAL A CA 1
ATOM 5349 C C . VAL A 1 689 ? 12.564 17.131 -24.708 1.00 75.75 689 VAL A C 1
ATOM 5351 O O . VAL A 1 689 ? 13.267 17.346 -23.716 1.00 75.75 689 VAL A O 1
ATOM 5354 N N . PRO A 1 690 ? 11.225 17.287 -24.666 1.00 69.00 690 PRO A N 1
ATOM 5355 C CA . PRO A 1 690 ? 10.511 17.528 -23.421 1.00 69.00 690 PRO A CA 1
ATOM 5356 C C . PRO A 1 690 ? 10.809 16.444 -22.382 1.00 69.00 690 PRO A C 1
ATOM 5358 O O . PRO A 1 690 ? 10.923 15.258 -22.686 1.00 69.00 690 PRO A O 1
ATOM 5361 N N . TRP A 1 691 ? 10.896 16.850 -21.120 1.00 63.38 691 TRP A N 1
ATOM 5362 C CA . TRP A 1 691 ? 11.288 15.985 -20.007 1.00 63.38 691 TRP A CA 1
ATOM 5363 C C . TRP A 1 691 ? 10.455 14.694 -19.857 1.00 63.38 691 TRP A C 1
ATOM 5365 O O . TRP A 1 691 ? 10.945 13.728 -19.274 1.00 63.38 691 TRP A O 1
ATOM 5375 N N . SER A 1 692 ? 9.221 14.648 -20.369 1.00 60.38 692 SER A N 1
ATOM 5376 C CA . SER A 1 692 ? 8.331 13.475 -20.325 1.00 60.38 692 SER A CA 1
ATOM 5377 C C . SER A 1 692 ? 8.888 12.288 -21.113 1.00 60.38 692 SER A C 1
ATOM 5379 O O . SER A 1 692 ? 8.827 11.145 -20.658 1.00 60.38 692 SER A O 1
ATOM 5381 N N . PHE A 1 693 ? 9.511 12.564 -22.253 1.00 69.19 693 PHE A N 1
ATOM 5382 C CA . PHE A 1 693 ? 10.141 11.568 -23.114 1.00 69.19 693 PHE A CA 1
ATOM 5383 C C . PHE A 1 693 ? 11.545 11.185 -22.638 1.00 69.19 693 PHE A C 1
ATOM 5385 O O . PHE A 1 693 ? 12.056 10.145 -23.046 1.00 69.19 693 PHE A O 1
ATOM 5392 N N . LEU A 1 694 ? 12.161 11.956 -21.731 1.00 74.62 694 LEU A N 1
ATOM 5393 C CA . LEU A 1 694 ? 13.425 11.553 -21.110 1.00 74.62 694 LEU A CA 1
ATOM 5394 C C . LEU A 1 694 ? 13.251 10.235 -20.340 1.00 74.62 694 LEU A C 1
ATOM 5396 O O . LEU A 1 694 ? 14.124 9.383 -20.396 1.00 74.62 694 LEU A O 1
ATOM 5400 N N . LEU A 1 695 ? 12.102 9.993 -19.700 1.00 74.88 695 LEU A N 1
ATOM 5401 C CA . LEU A 1 695 ? 11.825 8.699 -19.056 1.00 74.88 695 LEU A CA 1
ATOM 5402 C C . LEU A 1 695 ? 11.791 7.524 -20.050 1.00 74.88 695 LEU A C 1
ATOM 5404 O O . LEU A 1 695 ? 12.039 6.393 -19.650 1.00 74.88 695 LEU A O 1
ATOM 5408 N N . GLN A 1 696 ? 11.521 7.770 -21.336 1.00 81.69 696 GLN A N 1
ATOM 5409 C CA . GLN A 1 696 ? 11.447 6.716 -22.354 1.00 81.69 696 GLN A CA 1
ATOM 5410 C C . GLN A 1 696 ? 12.832 6.213 -22.790 1.00 81.69 696 GLN A C 1
ATOM 5412 O O . GLN A 1 696 ? 12.935 5.091 -23.282 1.00 81.69 696 GLN A O 1
ATOM 5417 N N . ILE A 1 697 ? 13.903 7.000 -22.587 1.00 89.00 697 ILE A N 1
ATOM 5418 C CA . ILE A 1 697 ? 15.279 6.561 -22.879 1.00 89.00 697 ILE A CA 1
ATOM 5419 C C . ILE A 1 697 ? 15.908 5.768 -21.724 1.00 89.00 697 ILE A C 1
ATOM 5421 O O . ILE A 1 697 ? 16.912 5.095 -21.933 1.00 89.00 697 ILE A O 1
ATOM 5425 N N . GLU A 1 698 ? 15.306 5.791 -20.530 1.00 88.12 698 GLU A N 1
ATOM 5426 C CA . GLU A 1 698 ? 15.789 5.089 -19.332 1.00 88.12 698 GLU A CA 1
ATOM 5427 C C . GLU A 1 698 ? 16.033 3.596 -19.607 1.00 88.12 698 GLU A C 1
ATOM 5429 O O . GLU A 1 698 ? 17.161 3.116 -19.496 1.00 88.12 698 GLU A O 1
ATOM 5434 N N . PHE A 1 699 ? 15.002 2.884 -20.069 1.00 90.44 699 PHE A N 1
ATOM 5435 C CA . PHE A 1 699 ? 15.096 1.450 -20.328 1.00 90.44 699 PHE A CA 1
ATOM 5436 C C . PHE A 1 699 ? 16.086 1.090 -21.450 1.00 90.44 699 PHE A C 1
ATOM 5438 O O . PHE A 1 699 ? 16.956 0.251 -21.202 1.00 90.44 699 PHE A O 1
ATOM 5445 N N . PRO A 1 700 ? 16.044 1.702 -22.655 1.00 95.31 700 PRO A N 1
ATOM 5446 C CA . PRO A 1 700 ? 17.065 1.446 -23.671 1.00 95.31 700 PRO A CA 1
ATOM 5447 C C . PRO A 1 700 ? 18.488 1.711 -23.175 1.00 95.31 700 PRO A C 1
ATOM 5449 O O . PRO A 1 700 ? 19.400 0.947 -23.491 1.00 95.31 700 PRO A O 1
ATOM 5452 N N . LEU A 1 701 ? 18.686 2.763 -22.374 1.00 93.62 701 LEU A N 1
ATOM 5453 C CA . LEU A 1 701 ? 19.991 3.108 -21.820 1.00 93.62 701 LEU A CA 1
ATOM 5454 C C . LEU A 1 701 ? 20.479 2.063 -20.807 1.00 93.62 701 LEU A C 1
ATOM 5456 O O . LEU A 1 701 ? 21.660 1.717 -20.827 1.00 93.62 701 LEU A O 1
ATOM 5460 N N . ARG A 1 702 ? 19.581 1.505 -19.982 1.00 92.25 702 ARG A N 1
ATOM 5461 C CA . ARG A 1 702 ? 19.879 0.364 -19.098 1.00 92.25 702 ARG A CA 1
ATOM 5462 C C . ARG A 1 702 ? 20.285 -0.874 -19.892 1.00 92.25 702 ARG A C 1
ATOM 5464 O O . ARG A 1 702 ? 21.330 -1.456 -19.617 1.00 92.25 702 ARG A O 1
ATOM 5471 N N . VAL A 1 703 ? 19.524 -1.229 -20.925 1.00 93.19 703 VAL A N 1
ATOM 5472 C CA . VAL A 1 703 ? 19.837 -2.380 -21.791 1.00 93.19 703 VAL A CA 1
ATOM 5473 C C . VAL A 1 703 ? 21.193 -2.202 -22.488 1.00 93.19 703 VAL A C 1
ATOM 5475 O O . VAL A 1 703 ? 21.981 -3.150 -22.571 1.00 93.19 703 VAL A O 1
ATOM 5478 N N . ALA A 1 704 ? 21.499 -0.988 -22.959 1.00 94.31 704 ALA A N 1
ATOM 5479 C CA . ALA A 1 704 ? 22.805 -0.659 -23.525 1.00 94.31 704 ALA A CA 1
ATOM 5480 C C . ALA A 1 704 ? 23.919 -0.792 -22.478 1.00 94.31 704 ALA A C 1
ATOM 5482 O O . ALA A 1 704 ? 24.937 -1.429 -22.751 1.00 94.31 704 ALA A O 1
ATOM 5483 N N . TYR A 1 705 ? 23.713 -0.257 -21.269 1.00 92.88 705 TYR A N 1
ATOM 5484 C CA . TYR A 1 705 ? 24.662 -0.373 -20.162 1.00 92.88 705 TYR A CA 1
ATOM 5485 C C . TYR A 1 705 ? 24.982 -1.837 -19.857 1.00 92.88 705 TYR A C 1
ATOM 5487 O O . TYR A 1 705 ? 26.150 -2.223 -19.890 1.00 92.88 705 TYR A O 1
ATOM 5495 N N . GLU A 1 706 ? 23.963 -2.669 -19.649 1.00 90.06 706 GLU A N 1
ATOM 5496 C CA . GLU A 1 706 ? 24.111 -4.101 -19.366 1.00 90.06 706 GLU A CA 1
ATOM 5497 C C . GLU A 1 706 ? 24.804 -4.855 -20.508 1.00 90.06 706 GLU A C 1
ATOM 5499 O O . GLU A 1 706 ? 25.577 -5.782 -20.260 1.00 90.06 706 GLU A O 1
ATOM 5504 N N . SER A 1 707 ? 24.602 -4.415 -21.753 1.00 88.75 707 SER A N 1
ATOM 5505 C CA . SER A 1 707 ? 25.165 -5.064 -22.938 1.00 88.75 707 SER A CA 1
ATOM 5506 C C . SER A 1 707 ? 26.627 -4.727 -23.235 1.00 88.75 707 SER A C 1
ATOM 5508 O O . SER A 1 707 ? 27.273 -5.464 -23.980 1.00 88.75 707 SER A O 1
ATOM 5510 N N . LEU A 1 708 ? 27.152 -3.636 -22.677 1.00 89.06 708 LEU A N 1
ATOM 5511 C CA . LEU A 1 708 ? 28.530 -3.183 -22.886 1.00 89.06 708 LEU A CA 1
ATOM 5512 C C . LEU A 1 708 ? 29.499 -3.797 -21.850 1.00 89.06 708 LEU A C 1
ATOM 5514 O O . LEU A 1 708 ? 29.067 -4.140 -20.755 1.00 89.06 708 LEU A O 1
ATOM 5518 N N . PRO A 1 709 ? 30.812 -3.915 -22.123 1.00 87.00 709 PRO A N 1
ATOM 5519 C CA . PRO A 1 709 ? 31.798 -4.403 -21.156 1.00 87.00 709 PRO A CA 1
ATOM 5520 C C . PRO A 1 709 ? 31.942 -3.493 -19.927 1.00 87.00 709 PRO A C 1
ATOM 5522 O O . PRO A 1 709 ? 31.890 -2.267 -20.041 1.00 87.00 709 PRO A O 1
ATOM 5525 N N . GLU A 1 710 ? 32.203 -4.073 -18.750 1.00 82.00 710 GLU A N 1
ATOM 5526 C CA . GLU A 1 710 ? 32.285 -3.355 -17.461 1.00 82.00 710 GLU A CA 1
ATOM 5527 C C . GLU A 1 710 ? 33.260 -2.167 -17.443 1.00 82.00 710 GLU A C 1
ATOM 5529 O O . GLU A 1 710 ? 32.930 -1.096 -16.922 1.00 82.00 710 GLU A O 1
ATOM 5534 N N . ALA A 1 711 ? 34.439 -2.348 -18.042 1.00 83.06 711 ALA A N 1
ATOM 5535 C CA . ALA A 1 711 ? 35.520 -1.363 -18.080 1.00 83.06 711 ALA A CA 1
ATOM 5536 C C . ALA A 1 711 ? 35.530 -0.502 -19.361 1.00 83.06 711 ALA A C 1
ATOM 5538 O O . ALA A 1 711 ? 36.529 0.152 -19.656 1.00 83.06 711 ALA A O 1
ATOM 5539 N N . SER A 1 712 ? 34.445 -0.521 -20.139 1.00 87.62 712 SER A N 1
ATOM 5540 C CA . SER A 1 712 ? 34.350 0.204 -21.409 1.00 87.62 712 SER A CA 1
ATOM 5541 C C . SER A 1 712 ? 34.214 1.724 -21.219 1.00 87.62 712 SER A C 1
ATOM 5543 O O . SER A 1 712 ? 33.678 2.214 -20.211 1.00 87.62 712 SER A O 1
ATOM 5545 N N . VAL A 1 713 ? 34.701 2.488 -22.201 1.00 89.56 713 VAL A N 1
ATOM 5546 C CA . VAL A 1 713 ? 34.533 3.953 -22.232 1.00 89.56 713 VAL A CA 1
ATOM 5547 C C . VAL A 1 713 ? 33.059 4.318 -22.428 1.00 89.56 713 VAL A C 1
ATOM 5549 O O . VAL A 1 713 ? 32.571 5.288 -21.851 1.00 89.56 713 VAL A O 1
ATOM 5552 N N . GLU A 1 714 ? 32.314 3.456 -23.114 1.00 91.81 714 GLU A N 1
ATOM 5553 C CA . GLU A 1 714 ? 30.884 3.559 -23.361 1.00 91.81 714 GLU A CA 1
ATOM 5554 C C . GLU A 1 714 ? 30.066 3.453 -22.066 1.00 91.81 714 GLU A C 1
ATOM 5556 O O . GLU A 1 714 ? 29.214 4.305 -21.809 1.00 91.81 714 GLU A O 1
ATOM 5561 N N . ARG A 1 715 ? 30.353 2.476 -21.186 1.00 90.88 715 ARG A N 1
ATOM 5562 C CA . ARG A 1 715 ? 29.701 2.416 -19.860 1.00 90.88 715 ARG A CA 1
ATOM 5563 C C . ARG A 1 715 ? 30.032 3.635 -19.007 1.00 90.88 715 ARG A C 1
ATOM 5565 O O . ARG A 1 715 ? 29.197 4.063 -18.213 1.00 90.88 715 ARG A O 1
ATOM 5572 N N . THR A 1 716 ? 31.235 4.189 -19.149 1.00 90.88 716 THR A N 1
ATOM 5573 C CA . THR A 1 716 ? 31.629 5.406 -18.425 1.00 90.88 716 THR A CA 1
ATOM 5574 C C . THR A 1 716 ? 30.809 6.606 -18.889 1.00 90.88 716 THR A C 1
ATOM 5576 O O . THR A 1 716 ? 30.236 7.291 -18.044 1.00 90.88 716 THR A O 1
ATOM 5579 N N . PHE A 1 717 ? 30.633 6.776 -20.203 1.00 94.06 717 PHE A N 1
ATOM 5580 C CA . PHE A 1 717 ? 29.722 7.775 -20.768 1.00 94.06 717 PHE A CA 1
ATOM 5581 C C . PHE A 1 717 ? 28.296 7.635 -20.213 1.00 94.06 717 PHE A C 1
ATOM 5583 O O . PHE A 1 717 ? 27.725 8.622 -19.749 1.00 94.06 717 PHE A O 1
ATOM 5590 N N . ILE A 1 718 ? 27.738 6.417 -20.174 1.00 93.56 718 ILE A N 1
ATOM 5591 C CA . ILE A 1 718 ? 26.385 6.192 -19.634 1.00 93.56 718 ILE A CA 1
ATOM 5592 C C . ILE A 1 718 ? 26.297 6.623 -18.160 1.00 93.56 718 ILE A C 1
ATOM 5594 O O . ILE A 1 718 ? 25.349 7.310 -17.782 1.00 93.56 718 ILE A O 1
ATOM 5598 N N . ARG A 1 719 ? 27.296 6.298 -17.324 1.00 91.38 719 ARG A N 1
ATOM 5599 C CA . ARG A 1 719 ? 27.325 6.741 -15.913 1.00 91.38 719 ARG A CA 1
ATOM 5600 C C . ARG A 1 719 ? 27.372 8.262 -15.783 1.00 91.38 719 ARG A C 1
ATOM 5602 O O . ARG A 1 719 ? 26.677 8.826 -14.936 1.00 91.38 719 ARG A O 1
ATOM 5609 N N . GLU A 1 720 ? 28.181 8.928 -16.600 1.00 91.69 720 GLU A N 1
ATOM 5610 C CA . GLU A 1 720 ? 28.302 10.389 -16.593 1.00 91.69 720 GLU A CA 1
ATOM 5611 C C . GLU A 1 720 ? 26.998 11.068 -17.013 1.00 91.69 720 GLU A C 1
ATOM 5613 O O . GLU A 1 720 ? 26.549 12.005 -16.348 1.00 91.69 720 GLU A O 1
ATOM 5618 N N . VAL A 1 721 ? 26.351 10.553 -18.060 1.00 91.25 721 VAL A N 1
ATOM 5619 C CA . VAL A 1 721 ? 25.031 10.999 -18.515 1.00 91.25 721 VAL A CA 1
ATOM 5620 C C . VAL A 1 721 ? 23.978 10.787 -17.436 1.00 91.25 721 VAL A C 1
ATOM 5622 O O . VAL A 1 721 ? 23.268 11.735 -17.105 1.00 91.25 721 VAL A O 1
ATOM 5625 N N . CYS A 1 722 ? 23.871 9.588 -16.858 1.00 88.88 722 CYS A N 1
ATOM 5626 C CA . CYS A 1 722 ? 22.904 9.320 -15.794 1.00 88.88 722 CYS A CA 1
ATOM 5627 C C . CYS A 1 722 ? 23.146 10.244 -14.598 1.00 88.88 722 CYS A C 1
ATOM 5629 O O . CYS A 1 722 ? 22.205 10.841 -14.081 1.00 88.88 722 CYS A O 1
ATOM 5631 N N . SER A 1 723 ? 24.408 10.466 -14.209 1.00 87.38 723 SER A N 1
ATOM 5632 C CA . SER A 1 723 ? 24.733 11.436 -13.160 1.00 87.38 723 SER A CA 1
ATOM 5633 C C . SER A 1 723 ? 24.327 12.862 -13.537 1.00 87.38 723 SER A C 1
ATOM 5635 O O . SER A 1 723 ? 23.872 13.595 -12.655 1.00 87.38 723 SER A O 1
ATOM 5637 N N . LEU A 1 724 ? 24.512 13.276 -14.792 1.00 87.19 724 LEU A N 1
ATOM 5638 C CA . LEU A 1 724 ? 24.112 14.596 -15.275 1.00 87.19 724 LEU A CA 1
ATOM 5639 C C . LEU A 1 724 ? 22.589 14.750 -15.232 1.00 87.19 724 LEU A C 1
ATOM 5641 O O . LEU A 1 724 ? 22.091 15.746 -14.703 1.00 87.19 724 LEU A O 1
ATOM 5645 N N . ILE A 1 725 ? 21.856 13.747 -15.721 1.00 83.75 725 ILE A N 1
ATOM 5646 C CA . ILE A 1 725 ? 20.394 13.704 -15.678 1.00 83.75 725 ILE A CA 1
ATOM 5647 C C . ILE A 1 725 ? 19.928 13.772 -14.224 1.00 83.75 725 ILE A C 1
ATOM 5649 O O . ILE A 1 725 ? 19.147 14.663 -13.896 1.00 83.75 725 ILE A O 1
ATOM 5653 N N . CYS A 1 726 ? 20.443 12.932 -13.324 1.00 78.44 726 CYS A N 1
ATOM 5654 C CA . CYS A 1 726 ? 20.077 12.948 -11.903 1.00 78.44 726 CYS A CA 1
ATOM 5655 C C . CYS A 1 726 ? 20.320 14.320 -11.253 1.00 78.44 726 CYS A C 1
ATOM 5657 O O . CYS A 1 726 ? 19.443 14.835 -10.557 1.00 78.44 726 CYS A O 1
ATOM 5659 N N . LYS A 1 727 ? 21.477 14.949 -11.512 1.00 80.00 727 LYS A N 1
ATOM 5660 C CA . LYS A 1 727 ? 21.821 16.277 -10.968 1.00 80.00 727 LYS A CA 1
ATOM 5661 C C . LYS A 1 727 ? 20.889 17.375 -11.479 1.00 80.00 727 LYS A C 1
ATOM 5663 O O . LYS A 1 727 ? 20.448 18.206 -10.687 1.00 80.00 727 LYS A O 1
ATOM 5668 N N . ASN A 1 728 ? 20.580 17.368 -12.773 1.00 75.06 728 ASN A N 1
ATOM 5669 C CA . ASN A 1 728 ? 19.807 18.437 -13.407 1.00 75.06 728 ASN A CA 1
ATOM 5670 C C . ASN A 1 728 ? 18.293 18.266 -13.211 1.00 75.06 728 ASN A C 1
ATOM 5672 O O . ASN A 1 728 ? 17.565 19.254 -13.149 1.00 75.06 728 ASN A O 1
ATOM 5676 N N . SER A 1 729 ? 17.814 17.026 -13.093 1.00 66.25 729 SER A N 1
ATOM 5677 C CA . SER A 1 729 ? 16.382 16.692 -13.144 1.00 66.25 729 SER A CA 1
ATOM 5678 C C . SER A 1 729 ? 15.789 16.187 -11.831 1.00 66.25 729 SER A C 1
ATOM 5680 O O . SER A 1 729 ? 14.564 16.196 -11.677 1.00 66.25 729 SER A O 1
ATOM 5682 N N . LYS A 1 730 ? 16.640 15.774 -10.876 1.00 65.25 730 LYS A N 1
ATOM 5683 C CA . LYS A 1 730 ? 16.266 15.075 -9.633 1.00 65.25 730 LYS A CA 1
ATOM 5684 C C . LYS A 1 730 ? 15.492 13.767 -9.871 1.00 65.25 730 LYS A C 1
ATOM 5686 O O . LYS A 1 730 ? 14.706 13.364 -9.027 1.00 65.25 730 LYS A O 1
ATOM 5691 N N . LEU A 1 731 ? 15.670 13.109 -11.016 1.00 66.38 731 LEU A N 1
ATOM 5692 C CA . LEU A 1 731 ? 15.059 11.808 -11.297 1.00 66.38 731 LEU A CA 1
ATOM 5693 C C . LEU A 1 731 ? 15.951 10.677 -10.775 1.00 66.38 731 LEU A C 1
ATOM 5695 O O . LEU A 1 731 ? 16.897 10.276 -11.444 1.00 66.38 731 LEU A O 1
ATOM 5699 N N . GLU A 1 732 ? 15.633 10.148 -9.592 1.00 68.12 732 GLU A N 1
ATOM 5700 C CA . GLU A 1 732 ? 16.390 9.045 -8.975 1.00 68.12 732 GLU A CA 1
ATOM 5701 C C . GLU A 1 732 ? 16.330 7.741 -9.790 1.00 68.12 732 GLU A C 1
ATOM 5703 O O . GLU A 1 732 ? 17.241 6.934 -9.692 1.00 68.12 732 GLU A O 1
ATOM 5708 N N . ILE A 1 733 ? 15.335 7.555 -10.669 1.00 69.69 733 ILE A N 1
ATOM 5709 C CA . ILE A 1 733 ? 15.231 6.357 -11.525 1.00 69.69 733 ILE A CA 1
ATOM 5710 C C . ILE A 1 733 ? 16.461 6.147 -12.427 1.00 69.69 733 ILE A C 1
ATOM 5712 O O . ILE A 1 733 ? 16.825 5.018 -12.719 1.00 69.69 733 ILE A O 1
ATOM 5716 N N . PHE A 1 734 ? 17.162 7.216 -12.814 1.00 77.88 734 PHE A N 1
ATOM 5717 C CA . PHE A 1 734 ? 18.383 7.101 -13.616 1.00 77.88 734 PHE A CA 1
ATOM 5718 C C . PHE A 1 734 ? 19.608 6.653 -12.807 1.00 77.88 734 PHE A C 1
ATOM 5720 O O . PHE A 1 734 ? 20.614 6.278 -13.411 1.00 77.88 734 PHE A O 1
ATOM 5727 N N . SER A 1 735 ? 19.559 6.663 -11.467 1.00 74.06 735 SER A N 1
ATOM 5728 C CA . SER A 1 735 ? 20.638 6.070 -10.665 1.00 74.06 735 SER A CA 1
ATOM 5729 C C . SER A 1 735 ? 20.630 4.546 -10.793 1.00 74.06 735 SER A C 1
ATOM 5731 O O . SER A 1 735 ? 21.696 3.945 -10.966 1.00 74.06 735 SER A O 1
ATOM 5733 N N . SER A 1 736 ? 19.438 3.935 -10.852 1.00 73.06 736 SER A N 1
ATOM 5734 C CA . SER A 1 736 ? 19.297 2.479 -10.942 1.00 73.06 736 SER A CA 1
ATOM 5735 C C . SER A 1 736 ? 19.726 1.894 -12.289 1.00 73.06 736 SER A C 1
ATOM 5737 O O . SER A 1 736 ? 20.096 0.728 -12.348 1.00 73.06 736 SER A O 1
ATOM 5739 N N . VAL A 1 737 ? 19.800 2.703 -13.354 1.00 78.88 737 VAL A N 1
ATOM 5740 C CA . VAL A 1 737 ? 20.398 2.312 -14.651 1.00 78.88 737 VAL A CA 1
ATOM 5741 C C . VAL A 1 737 ? 21.816 1.751 -14.475 1.00 78.88 737 VAL A C 1
ATOM 5743 O O . VAL A 1 737 ? 22.234 0.863 -15.213 1.00 78.88 737 VAL A O 1
ATOM 5746 N N . THR A 1 738 ? 22.572 2.282 -13.508 1.00 75.31 738 THR A N 1
ATOM 5747 C CA . THR A 1 738 ? 23.991 1.945 -13.299 1.00 75.31 738 THR A CA 1
ATOM 5748 C C . THR A 1 738 ? 24.245 1.048 -12.087 1.00 75.31 738 THR A C 1
ATOM 5750 O O . THR A 1 738 ? 25.333 0.477 -11.962 1.00 75.31 738 THR A O 1
ATOM 5753 N N . GLU A 1 739 ? 23.248 0.911 -11.211 1.00 65.12 739 GLU A N 1
ATOM 5754 C CA . GLU A 1 739 ? 23.252 0.029 -10.047 1.00 65.12 739 GLU A CA 1
ATOM 5755 C C . GLU A 1 739 ? 22.791 -1.357 -10.507 1.00 65.12 739 GLU A C 1
ATOM 5757 O O . GLU A 1 739 ? 21.600 -1.642 -10.550 1.00 65.12 739 GLU A O 1
ATOM 5762 N N . GLY A 1 740 ? 23.727 -2.219 -10.913 1.00 50.97 740 GLY A N 1
ATOM 5763 C CA . GLY A 1 740 ? 23.390 -3.572 -11.358 1.00 50.97 740 GLY A CA 1
ATOM 5764 C C . GLY A 1 740 ? 22.640 -4.340 -10.268 1.00 50.97 740 GLY A C 1
ATOM 5765 O O . GLY A 1 740 ? 23.254 -4.793 -9.301 1.00 50.97 740 GLY A O 1
ATOM 5766 N N . GLN A 1 741 ? 21.322 -4.490 -10.406 1.00 39.91 741 GLN A N 1
ATOM 5767 C CA . GLN A 1 741 ? 20.545 -5.371 -9.546 1.00 39.91 741 GLN A CA 1
ATOM 5768 C C . GLN A 1 741 ? 20.495 -6.770 -10.151 1.00 39.91 741 GLN A C 1
ATOM 5770 O O . GLN A 1 741 ? 19.963 -6.990 -11.237 1.00 39.91 741 GLN A O 1
ATOM 5775 N N . HIS A 1 742 ? 21.013 -7.731 -9.384 1.00 34.41 742 HIS A N 1
ATOM 5776 C CA . HIS A 1 742 ? 20.586 -9.117 -9.462 1.00 34.41 742 HIS A CA 1
ATOM 5777 C C . HIS A 1 742 ? 19.055 -9.170 -9.394 1.00 34.41 742 HIS A C 1
ATOM 5779 O O . HIS A 1 742 ? 18.431 -8.626 -8.482 1.00 34.41 742 HIS A O 1
ATOM 5785 N N . SER A 1 743 ? 18.467 -9.829 -10.382 1.00 31.30 743 SER A N 1
ATOM 5786 C CA . SER A 1 743 ? 17.052 -10.137 -10.560 1.00 31.30 743 SER A CA 1
ATOM 5787 C C . SER A 1 743 ? 16.483 -11.034 -9.442 1.00 31.30 743 SER A C 1
ATOM 5789 O O . SER A 1 743 ? 16.044 -12.146 -9.713 1.00 31.30 743 SER A O 1
ATOM 5791 N N . GLU A 1 744 ? 16.502 -10.584 -8.183 1.00 29.53 744 GLU A N 1
ATOM 5792 C CA . GLU A 1 744 ? 16.032 -11.369 -7.024 1.00 29.53 744 GLU A CA 1
ATOM 5793 C C . GLU A 1 744 ? 14.888 -10.723 -6.218 1.00 29.53 744 GLU A C 1
ATOM 5795 O O . GLU A 1 744 ? 14.464 -11.291 -5.217 1.00 29.53 744 GLU A O 1
ATOM 5800 N N . SER A 1 745 ? 14.307 -9.586 -6.630 1.00 30.05 745 SER A N 1
ATOM 5801 C CA . SER A 1 745 ? 13.191 -8.984 -5.860 1.00 30.05 745 SER A CA 1
ATOM 5802 C C . SER A 1 745 ? 11.983 -8.488 -6.657 1.00 30.05 745 SER A C 1
ATOM 5804 O O . SER A 1 745 ? 11.129 -7.787 -6.112 1.00 30.05 745 SER A O 1
ATOM 5806 N N . VAL A 1 746 ? 11.839 -8.885 -7.923 1.00 38.03 746 VAL A N 1
ATOM 5807 C CA . VAL A 1 746 ? 10.632 -8.553 -8.690 1.00 38.03 746 VAL A CA 1
ATOM 5808 C C . VAL A 1 746 ? 9.640 -9.706 -8.609 1.00 38.03 746 VAL A C 1
ATOM 5810 O O . VAL A 1 746 ? 9.896 -10.787 -9.127 1.00 38.03 746 VAL A O 1
ATOM 5813 N N . VAL A 1 747 ? 8.507 -9.470 -7.941 1.00 34.44 747 VAL A N 1
ATOM 5814 C CA . VAL A 1 747 ? 7.381 -10.411 -7.861 1.00 34.44 747 VAL A CA 1
ATOM 5815 C C . VAL A 1 747 ? 6.944 -10.782 -9.288 1.00 34.44 747 VAL A C 1
ATOM 5817 O O . VAL A 1 747 ? 6.471 -9.904 -10.014 1.00 34.44 747 VAL A O 1
ATOM 5820 N N . PRO A 1 748 ? 7.086 -12.048 -9.721 1.00 35.16 748 PRO A N 1
ATOM 5821 C CA . PRO A 1 748 ? 6.646 -12.465 -11.045 1.00 35.16 748 PRO A CA 1
ATOM 5822 C C . PRO A 1 748 ? 5.117 -12.415 -11.148 1.00 35.16 748 PRO A C 1
ATOM 5824 O O . PRO A 1 748 ? 4.412 -12.822 -10.223 1.00 35.16 748 PRO A O 1
ATOM 5827 N N . CYS A 1 749 ? 4.592 -12.036 -12.319 1.00 34.41 749 CYS A N 1
ATOM 5828 C CA . CYS A 1 749 ? 3.159 -12.111 -12.652 1.00 34.41 749 CYS A CA 1
ATOM 5829 C C . CYS A 1 749 ? 2.530 -13.506 -12.456 1.00 34.41 749 CYS A C 1
ATOM 5831 O O . CYS A 1 749 ? 1.306 -13.619 -12.415 1.00 34.41 749 CYS A O 1
ATOM 5833 N N . ARG A 1 750 ? 3.334 -14.570 -12.311 1.00 36.59 750 ARG A N 1
ATOM 5834 C CA . ARG A 1 750 ? 2.851 -15.950 -12.138 1.00 36.59 750 ARG A CA 1
ATOM 5835 C C . ARG A 1 750 ? 2.016 -16.171 -10.870 1.00 36.59 750 ARG A C 1
ATOM 5837 O O . ARG A 1 750 ? 1.241 -17.116 -10.841 1.00 36.59 750 ARG A O 1
ATOM 5844 N N . GLY A 1 751 ? 2.086 -15.285 -9.872 1.00 31.44 751 GLY A N 1
ATOM 5845 C CA . GLY A 1 751 ? 1.191 -15.328 -8.705 1.00 31.44 751 GLY A CA 1
ATOM 5846 C C . GLY A 1 751 ? -0.268 -14.926 -8.983 1.00 31.44 751 GLY A C 1
ATOM 5847 O O . GLY A 1 751 ? -1.096 -15.022 -8.084 1.00 31.44 751 GLY A O 1
ATOM 5848 N N . LEU A 1 752 ? -0.592 -14.462 -10.199 1.00 34.12 752 LEU A N 1
ATOM 5849 C CA . LEU A 1 752 ? -1.922 -13.952 -10.574 1.00 34.12 752 LEU A CA 1
ATOM 5850 C C . LEU A 1 752 ? -2.612 -14.762 -11.688 1.00 34.12 752 LEU A C 1
ATOM 5852 O O . LEU A 1 752 ? -3.729 -14.428 -12.075 1.00 34.12 752 LEU A O 1
ATOM 5856 N N . GLN A 1 753 ? -1.991 -15.836 -12.185 1.00 30.52 753 GLN A N 1
ATOM 5857 C CA . GLN A 1 753 ? -2.592 -16.751 -13.164 1.00 30.52 753 GLN A CA 1
ATOM 5858 C C . GLN A 1 753 ? -3.057 -18.045 -12.483 1.00 30.52 753 GLN A C 1
ATOM 5860 O O . GLN A 1 753 ? -2.494 -19.114 -12.692 1.00 30.52 753 GLN A O 1
ATOM 5865 N N . GLY A 1 754 ? -4.102 -17.953 -11.660 1.00 27.17 754 GLY A N 1
ATOM 5866 C CA . GLY A 1 754 ? -4.949 -19.113 -11.388 1.00 27.17 754 GLY A CA 1
ATOM 5867 C C . GLY A 1 754 ? -5.878 -19.303 -12.584 1.00 27.17 754 GLY A C 1
ATOM 5868 O O . GLY A 1 754 ? -6.750 -18.468 -12.819 1.00 27.17 754 GLY A O 1
ATOM 5869 N N . THR A 1 755 ? -5.663 -20.341 -13.390 1.00 23.98 755 THR A N 1
ATOM 5870 C CA . THR A 1 755 ? -6.618 -20.720 -14.435 1.00 23.98 755 THR A CA 1
ATOM 5871 C C . THR A 1 755 ? -7.961 -21.099 -13.803 1.00 23.98 755 THR A C 1
ATOM 5873 O O . THR A 1 755 ? -7.971 -21.766 -12.768 1.00 23.98 755 THR A O 1
ATOM 5876 N N . PRO A 1 756 ? -9.094 -20.708 -14.409 1.00 32.09 756 PRO A N 1
ATOM 5877 C CA . PRO A 1 756 ? -10.404 -21.164 -13.980 1.00 32.09 756 PRO A CA 1
ATOM 5878 C C . PRO A 1 756 ? -10.587 -22.605 -14.469 1.00 32.09 756 PRO A C 1
ATOM 5880 O O . PRO A 1 756 ? -10.883 -22.825 -15.642 1.00 32.09 756 PRO A O 1
ATOM 5883 N N . GLU A 1 757 ? -10.363 -23.584 -13.597 1.00 25.66 757 GLU A N 1
ATOM 5884 C CA . GLU A 1 757 ? -10.854 -24.946 -13.816 1.00 25.66 757 GLU A CA 1
ATOM 5885 C C . GLU A 1 757 ? -12.154 -25.139 -13.024 1.00 25.66 757 GLU A C 1
ATOM 5887 O O . GLU A 1 757 ? -12.159 -25.018 -11.803 1.00 25.66 757 GLU A O 1
ATOM 5892 N N . GLU A 1 758 ? -13.218 -25.331 -13.816 1.00 27.61 758 GLU A N 1
ATOM 5893 C CA . GLU A 1 758 ? -14.605 -25.797 -13.581 1.00 27.61 758 GLU A CA 1
ATOM 5894 C C . GLU A 1 758 ? -15.280 -25.661 -12.205 1.00 27.61 758 GLU A C 1
ATOM 5896 O O . GLU A 1 758 ? -14.872 -26.324 -11.225 1.00 27.61 758 GLU A O 1
#

Sequence (758 aa):
MDHPSVPTATALLLCGASLVCLGKPRTGRILCDVATRMVAGTAPLLADVDAEVRKHLYLGTYCIDVFMSLYLGHKPTIDGLDQIFADSVLDTYEELESWTPYTDPTTAGQQVPDHYESHPTYAISTFRALVDLLKVCHSIILTLYGDQKELTFASTQQAVNDFDSQLGRWYETLPSFIRDSAVSQTIPPPHLVDLLLLFHALKIIIRRPLLEQTHLSQQLGILRKLSIKGECRHESTVITDLIGTYKSAFSLRRASVITSFATYLGLATLLEECRLSAVSVSSHAELLWTAFHRMADGPNPSLQKVIAQISSQETNLRGLSAVEGNQTASTGAIATSSTSTNHRGEASLTGGDDAASSDRHSTALDVAGISPVVQGSLIPTSDGGSYQEPTSTAIHNPSIYVSRLLDLFSPVGATSFSQRWVHDATELSRNHPLLETALGAVSMLLIGKLDGDVDTEQSGELAYITLFRKKSESSASYHWIAALTLFERRGPFRHTSGMEHVLYSELRPLCVTWALTVRASTFLSKSEWKVIPWMGGGQKNVLHHLLDVLVDIPSFLEQVDTMNSMDGHQAAQKETQRELLTVWALSLRDALHQWKRTYVDTYQDGEPYEVPQASGFPLFQHWSDEGDALSTPTAWMFPDPLLATSICMYNAAHLILMGAGNLSSSEEPERYCYAWDICRSVQYYVQHVPWSFLLQIEFPLRVAYESLPEASVERTFIREVCSLICKNSKLEIFSSVTEGQHSESVVPCRGLQGTPEE

Foldseek 3Di:
DLALDLVQLVVLLVVLQLCVLVQNNVSSVVSLLVSQVSLVVCDQDDDDPVSLSSLVSNLVSLLSQLVSCVVLQHAGPDDDPVVNDLVPRPDCPQQQDWDDDDDDPVPPPPDAPPDAHTGRPNVSLLSSLSSLLSSLSNVLCCQQRYDDDDDDLVSLVVNLVVSVVSLVVSLVPRDCCLNCCLVDPHHDDQSSLLSLLLSLLVNLSSLCSCCPPPVNVVVDDPVVNVVSLVSNLVSLLSLLSSLVSCCVNPNCQQPHVSNLSSLVSSLVSQVVVCLVPVDPRDPSNVSSLVSNVNCCVHSRVSCVVVVVVVVVVVVVSVVVVVVVVPDDDDDDDDDDDDDDDDDDDDDDDDDDDDDDDDDDDDDRDDPDDDDDDDDDDDDDDDDDDDDDDPPDDDPDPLVVLLVVVCVLLDPVPDPDPLSCVSVVLVVVLVVPVLSVLLSSLVSLLLVCVVVVPPSSNLVSLVSNLVSQLDDDPVVVLVVLVVLLVSDVVVDLLQLQDDSSVVSCVVSLLVNLLSLLVLLAAGPCLDPRNLPNNPNNPDDDALQSLLSNLSNCRSVLSVLLVVLVPDDPVCVVVSVVSLVVSVVVLVVSLVSLVVSCVPHQVPPDLDHKDWDADDPPAQFDWFADPVRPDIDRGTAIDDSALVSLLSLLVSLLSNLSSCVSHPDDPVCLVVNLVSLSNLLSHLSCCVPPHRPSSNVSSLSSLLSSLVSDDPPTPNVVSLVRSLVVCCVVSSNCSSVVSNVDDDSDPDDHPVVPDPDDDD

Secondary structure (DSSP, 8-state):
--S--HHHHHHHHHHHHHHHHTT-HHHHHHHHHHHHHHHHT----SSSHHHHHHHHHHHHHHHHHHHHHHHHT---S---GGG--GGG----TTTT-EE-----GGGTTS---TTPPPEE--HHHHHHHHHHHHHHHHHHHHHHS-SS----HHHHHHHHHHHHHHHHHHHHHS-HHHHGGGG-SSPPPHHHHHHHHHHHHHHHHHHHHHHHSHHHHHHS-HHHHHHHHHHHHHHHHHHHHHHHHHHHHH-STT--HHHHHHHHHHHHHHHHHHHHHTPPPPHHHHHHHHHHHHHHTTT-TTHHHHHHHHHHHHHHHHHHHHHHTT--------------------------------PPP--SS--------------------------------HHHHHHHHHHHT--TT--SGGGTHHHHHHHHHTT-HHHHHHHHHHHHHHHHHHHT-HHHHHHHHHHHHHHHTT--HHHHHHHHHHHHHHHHHH-GGGGSSHHHHHHHHHHHHHHHHHHHHHT---GGGSHHHHHGGGTTSPPP-HHHHHHHHHTTHHHHHHHHHHHHT--GGGHHHHHHHHHHHHHHHHHHHHHHHHHIIIIITT-TT---EEEPPPTTSPPP-EE-TTSSSEE-PPEEE-SSHHHHHHHHHHHHHHHHHHHHS---GGGHHHHHHHHHHHHHHHHHHHHHS-HHHHHHHHHHHHHHHHHS-TT-HHHHHHHHHHHHHHHHH--THHHHTTS---S-S---GGGG------

Nearest PDB structures (foldseek):
  7pua-assembly1_DG  TM=3.081E-01  e=8.112E+00  Trypanosoma brucei brucei
  6tl3-assembly1_A-2  TM=2.575E-01  e=8.743E+00  Homo sapiens

Mean predicted aligned error: 19.84 Å

Radius of gyration: 35.33 Å; Cα contacts (8 Å, |Δi|>4): 804; chains: 1; bounding box: 82×87×110 Å

InterPro domains:
  IPR007219 Xylanolytic transcriptional activator, regulatory domain [PF04082] (49-171)

Solvent-accessible surface area (backbone atoms only — not comparable to full-atom values): 44284 Å² total; per-residue (Å²): 107,75,64,65,45,70,70,60,33,52,49,27,38,54,52,8,57,49,29,33,28,66,55,37,51,70,64,8,46,53,33,32,56,50,22,47,56,33,47,71,72,57,71,84,74,67,99,46,73,72,34,52,54,48,47,51,50,41,55,50,43,50,51,51,42,37,52,49,14,64,75,52,72,50,74,58,80,83,80,66,74,93,76,69,66,61,87,71,66,80,80,62,81,56,30,70,36,78,40,69,84,89,75,57,83,93,55,71,89,70,84,70,69,94,77,76,78,71,39,62,50,36,51,52,64,50,49,37,53,46,52,57,52,45,54,55,49,47,54,47,41,60,74,75,70,43,88,92,67,89,78,47,55,70,60,47,55,48,51,36,55,55,50,52,52,49,52,50,51,53,59,72,68,43,58,62,80,62,63,48,34,87,73,45,97,58,85,64,62,67,72,58,52,38,50,53,34,47,52,40,39,48,63,36,57,62,50,41,58,53,66,71,37,67,77,39,29,70,74,48,53,70,70,57,51,52,50,54,52,52,51,39,47,51,38,26,50,52,44,37,53,53,50,48,55,45,38,73,72,64,47,44,60,77,48,53,70,60,50,53,50,28,40,50,54,26,32,54,52,48,49,53,50,31,70,75,65,76,48,79,81,49,74,58,39,54,50,30,49,54,50,48,52,47,25,22,78,45,51,27,45,36,45,50,61,54,50,53,52,56,55,54,53,51,53,52,52,54,49,51,57,61,53,69,74,71,69,93,78,84,87,82,85,82,88,84,84,80,91,80,87,84,87,85,80,90,79,92,82,92,85,87,88,84,92,81,93,78,88,80,88,86,77,73,84,74,91,76,89,86,86,86,88,86,85,84,85,88,86,89,80,88,87,86,89,82,80,87,72,83,80,84,70,80,87,71,62,40,68,59,31,38,51,52,51,41,62,77,43,50,72,90,80,65,92,57,86,81,46,51,63,62,54,19,50,51,50,48,12,77,78,33,75,70,44,35,47,46,48,22,10,50,21,22,29,54,49,14,61,75,73,69,37,65,70,44,22,54,53,8,41,57,45,43,51,63,70,46,40,81,43,62,63,81,62,54,52,57,54,40,53,49,51,53,54,52,49,65,77,61,39,42,76,64,20,16,46,69,69,48,20,52,54,47,65,68,47,43,63,58,43,44,52,49,26,50,76,70,32,38,62,56,76,64,51,39,67,59,52,67,46,41,33,43,70,56,74,54,78,78,50,66,44,55,59,48,47,64,57,53,34,45,49,13,44,51,44,38,50,50,52,53,53,69,72,58,59,82,92,42,50,70,59,46,50,55,50,47,56,53,49,52,54,50,52,51,51,52,49,51,52,51,52,49,46,41,62,67,44,57,75,62,38,86,82,52,68,73,46,77,40,79,66,63,89,93,52,77,72,64,40,44,68,37,100,82,66,83,47,81,38,72,66,58,24,42,41,58,70,46,68,62,60,48,46,36,52,32,47,52,28,28,49,50,49,52,54,52,71,70,44,93,67,62,86,85,54,52,69,62,50,49,51,36,35,49,55,42,60,28,34,47,60,35,41,76,75,74,42,64,74,70,58,44,64,64,49,48,60,33,51,28,51,28,44,72,71,45,60,90,88,36,62,52,41,49,31,52,51,51,45,30,50,49,48,30,71,76,64,40,34,53,56,43,57,54,52,72,53,86,70,79,94,77,80,76,85,62,75,73,84,72,67,77,75,90,78,134